Protein 5JC3 (pdb70)

InterPro domains:
  IPR001650 Helicase, C-terminal domain-like [PF00271] (681-797)
  IPR001650 Helicase, C-terminal domain-like [PS51194] (682-847)
  IPR001650 Helicase, C-terminal domain-like [SM00490] (706-800)
  IPR006935 Helicase/UvrB, N-terminal [PF04851] (299-483)
  IPR011029 Death-like domain superfamily [G3DSA:1.10.533.10] (8-96)
  IPR011029 Death-like domain superfamily [G3DSA:1.10.533.10] (105-198)
  IPR011029 Death-like domain superfamily [SSF47986] (118-204)
  IPR014001 Helicase superfamily 1/2, ATP-binding domain [PS51192] (309-501)
  IPR014001 Helicase superfamily 1/2, ATP-binding domain [SM00487] (297-524)
  IPR016024 Armadillo-type fold [SSF48371] (512-590)
  IPR021673 RIG-I-like receptor, C-terminal regulatory domain [PF11648] (878-993)
  IPR021673 RIG-I-like receptor, C-terminal regulatory domain [PS51789] (867-996)
  IPR027417 P-loop containing nucleoside triphosphate hydrolase [G3DSA:3.40.50.300] (303-851)
  IPR027417 P-loop containing nucleoside triphosphate hydrolase [G3DSA:3.40.50.300] (515-810)
  IPR027417 P-loop containing nucleoside triphosphate hydrolase [SSF52540] (350-806)
  IPR031964 Caspase recruitment domain [PF16739] (11-96)
  IPR031964 Caspase recruitment domain [PF16739] (109-197)
  IPR038557 RIG-I-like receptor, C-terminal domain superfamily [G3DSA:2.170.150.30] (865-1001)
  IPR041204 RIG-I-like receptor, C-terminal [PF18119] (529-666)
  IPR051363 RIG-I-like Receptor (RLR) Helicase [PTHR14074] (134-992)

B-factor: mean 58.06, std 17.8, range [30.72, 117.73]

Secondary structure (P-SEA, 3-state):
cbbbbcaaaaaaacccccbbbbbbbbccccaaaaaaaaaaaaaaaaaaaacbbbbbbbbbccaaaaaaaaccccccccccccccccccccccccccaaaaaaccccccccaaaaaaaaacccccccccccccbbbbccccccccccaaaaaaaaaaaaaaaaaaaacccbbbbbbbbbcccccccccccaaaaaaaaaaaaaaacccbbbbbccaaaaaaaaccccbbbbbbbccccccaaaaaaaaaaaaaaaacccccccccccaaaaaaaaaaaaaaaaaccaaaaaaaaaaaaaaaaaaaaacccaaaaaaaaaaaaaaaaaaacccccccccccaaaaaaaaaaaaaaaaaaaaaaccccccaaaaaaaaaaaaaaaccccccbbbbbccaaaaaaaaaaaaacccccccccbbbbbbbccccccbbbbcaaaaaaaaaaaaaccccccccccccccccccccccbbbcccccccaaaaaaaaaaccccbbbbbbbcccccaaaaaaaaaaaaaaaaaaaaaaaaaccaaaaaaaaaaaaaaaaaaaaaaaaaaaaaccccccbbbbccccccccccccccccccccbbbbbcccccccccccccccccbbbbbccccccccccccccccbbbbbbcccccccccccbbbbcccccccccccc/cbbbbcaaaaaaacccccbbbbbbbbccccaaaaaaaaaaaaaaaaaaaacbbbbbbbbbccaaaaaaaaccccccccccccccccccccccccccaaaaaaccccccccaaaaaaaaacccccccccccccbbbbccccccccccaaaaaaaaaaaaaaaaaaaacccbbbbbbbbbcccccccccccaaaaaaaaaaaaaaacccbbbbbccaaaaaaaaccccbbbbbbbccccccaaaaaaaaaaaaaaaacccccccccccaaaaaaaaaaaaaaaaaccaaaaaaaaaaaaaaaaaaaaacccaaaaaaaaaaaaaaaaaaacccccccccccaaaaaaaaaaaaaaaaaaaaaaccccccaaaaaaaaaaaaaaaccccccbbbbbccaaaaaaaaaaaaacccccccccbbbbbbbccccccbbbbcaaaaaaaaaaaaaccccccccccccccccccccccbbbcccccccaaaaaaaaaaccccbbbbbbbcccccaaaaaaaaaaaaaaaaaaaaaaaaaccaaaaaaaaaaaaaaaaaaaaaaaaaaaccbbbccccccccccccccccccccbbbbbcccccccccccccccccbbbbbccccccccccccccccbbbbbbcccccccccccbbbbcccccccccccc

Solvent-accessible surface area: 66041 Å² total; per-residue (Å²): 109,111,34,81,28,100,78,0,4,49,29,0,0,129,11,4,31,129,47,62,15,1,0,0,11,0,50,44,26,0,27,28,28,72,0,2,0,49,2,0,45,33,22,4,38,105,52,142,182,61,113,101,155,12,25,0,0,3,0,0,54,61,46,51,2,9,67,30,11,24,116,109,29,1,38,80,31,0,131,162,164,12,100,22,25,22,11,11,57,97,56,167,65,216,47,66,19,51,74,0,8,183,122,38,37,0,0,0,0,19,6,79,30,0,9,76,16,20,104,61,82,123,192,183,34,4,119,0,26,58,2,22,0,0,0,0,6,17,0,10,80,0,52,140,62,28,51,7,4,25,0,0,5,75,8,4,82,46,65,63,109,35,135,130,87,77,193,183,175,85,86,55,3,18,0,0,0,2,0,24,2,1,0,1,49,52,10,94,16,32,39,111,0,32,44,19,0,7,78,1,0,0,12,1,12,4,64,114,6,20,30,19,104,139,54,38,86,69,18,147,111,82,27,143,125,7,116,114,90,81,35,72,1,101,65,180,69,185,31,32,0,73,93,69,0,29,82,0,0,60,55,0,7,124,44,7,125,14,76,12,82,13,68,31,10,31,131,72,0,46,109,26,0,70,183,30,25,90,57,0,1,61,83,112,85,49,95,34,4,6,0,0,58,4,0,38,38,0,0,12,0,1,57,21,8,55,47,3,32,0,45,17,0,6,64,35,1,9,83,25,3,109,63,36,59,45,38,27,80,88,82,98,151,43,128,148,15,52,54,137,5,6,56,61,0,54,152,16,0,68,76,40,43,141,95,0,79,64,35,4,154,113,96,109,63,17,14,37,19,1,75,62,0,70,76,12,0,47,102,7,9,87,104,57,176,129,13,22,0,0,0,0,5,151,55,35,57,7,0,51,8,0,39,86,12,5,105,96,44,99,125,0,120,137,46,34,7,129,15,50,44,0,3,19,45,39,153,129,52,158,32,157,52,8,76,78,109,89,18,147,95,7,16,82,80,0,99,64,24,74,10,21,0,0,0,0,14,69,24,0,23,17,28,15,40,4,75,62,0,11,2,0,0,1,5,27,8,9,58,70,6,25,6,7,23,18,0,17,13,20,0,85,29,133,107,4,2,6,0,2,0,1,18,39,45,60,5,1,27,20,111,5,81,34,2,83,91,29,17,76,2,1,113,98,0,9,128,76,7,51,112,20,75,110,144,62,20,106,93,73,8,83,71,9,15,101,23,11,14,12,56,68,88,46,85,59,138,132,87,130,186,191,155,172,91,39,65,46,3,29,2,16,0,31,10,35,17,40,116,3,2,38,0,116,23,0,68,12,20,124,113,125,69,22,4,3,70,98,197,93,8,110,106,38,12,19,93,6,124,98,196,101,34,81,44,14,0,0,0,76,67,1,3,26,27,0,3,30,17,6,74,52,200,68,108,106,37,12,10,4,79,6,108,13,2,0,0,14,41,122,140,104,89,70,14,18,136,140,38,75,89,9,59,12,144,19,61,139,109,111,34,80,27,102,77,0,4,49,30,0,0,128,10,4,30,126,48,61,15,1,0,0,10,0,52,44,26,0,28,28,28,71,0,2,0,50,2,0,44,34,23,4,39,105,52,142,183,61,111,103,156,12,25,0,0,3,0,0,53,61,44,52,2,10,66,30,11,24,114,109,31,1,37,78,31,0,129,160,165,13,100,23,25,23,10,10,58,97,55,168,64,216,47,65,19,50,73,0,9,183,123,39,37,0,0,0,0,20,6,80,30,0,9,75,16,21,106,60,83,123,192,182,37,4,117,0,27,59,2,20,0,0,1,0,6,17,0,10,78,0,50,139,62,28,50,8,4,25,0,0,5,74,8,2,83,46,64,63,110,35,134,127,88,76,190,182,175,84,87,55,4,18,0,0,0,2,0,23,1,1,0,1,50,53,10,96,15,32,39,109,0,33,42,19,0,7,80,1,0,0,13,1,12,4,63,113,6,20,31,18,105,136,55,37,86,69,19,149,112,83,28,140,125,7,117,114,88,81,35,73,0,102,65,182,69,187,33,32,0,74,91,69,0,29,82,0,0,59,55,0,7,122,44,6,126,14,75,12,82,13,72,31,10,31,132,70,0,47,110,28,1,71,183,31,25,91,57,0,1,60,84,110,88,49,93,34,4,7,0,1,59,5,0,40,38,0,0,11,0,2,57,21,7,54,47,3,32,0,45,17,0,5,62,31,0,11,80,25,3,106,64,34,57,46,39,28,79,87,81,99,152,43,127,148,16,53,53,134,5,6,57,61,0,53,152,15,0,69,76,42,43,143,94,1,77,64,35,4,154,113,94,109,64,18,15,38,19,1,74,62,0,70,75,11,0,47,102,6,10,88,107,57,177,125,13,20,0,0,0,0,4,151,53,36,57,7,0,50,6,0,38,86,12,6,106,98,44,100,125,0,119,137,46,34,7,130,16,51,43,0,3,19,44,39,159,130,51,156,32,160,51,10,76,78,110,88,20,144,96,7,16,81,80,0,96,62,24,73,11,22,1,0,0,0,15,67,23,0,23,17,27,17,37,4,76,63,0,12,2,0,0,1,5,26,9,9,58,70,6,24,5,8,22,17,0,18,12,21,1,86,29,132,106,4,2,6,0,1,0,1,19,40,44,62,6,1,27,21,110,6,80,35,2,83,93,30,17,75,2,1,114,98,0,9,131,77,8,51,110,20,75,111,145,62,19,106,93,74,9,80,70,9,15,102,22,10,13,12,57,68,89,44,84,58,139,140,113,151,228,39,28,2,16,0,32,10,34,17,39,117,2,2,42,15,149,22,0,69,12,20,123,114,129,69,21,4,3,71,100,197,92,7,112,105,38,14,19,93,6,125,98,197,101,33,81,44,13,0,0,0,77,66,0,3,27,28,0,3,31,18,6,77,49,199,70,109,108,38,11,10,4,80,6,113,13,2,0,0,14,59,142,150,110,87,73,15,16,135,142,37,75,90,9,104,82,172,24,73,139

Sequence (1329 aa):
GDLTLRDYQMEVAKPALNGENIIICLPTGSGKTRVAVYITKDHLDKKRKASEQGKVIVLVNKVPLVEQHLRKEFNPFLKHWYQVIGLSGDSELKISFPEVVKRYDVIICTAQILENSLLNATEESVRLSDFSLIIIDQCHHTQKEGVYNNIMRRYLKEKIKNRKQAKELIPQPQILGLTASPGVGGARSNSKAEEHILKICANLDACRIMTVKEHASQLKNQVKEPFKKTVIADDKRRDPFRERIIEIMQDIQKYCQLYPKSEFGSQPYEQWVIREERRAAKEEKRKERVCAEHLKKYNDALQINDTIRMVDAYNHLNNFYKELKRRKTAESDDDSKQDETDEFLMRLFHAKKKQLKELARKPEYDNEKLMKLRNTLMEEFTKTEEPRGIIFTKTRQSALALYHWIMDNPKFEEVGIKAHFLIGAGHNSETKPMTQNEQREVIDKFRGGSINLLIATTVAEEGLDIKECNIVIRYGLVTNEIAMVQARGRARADESTYALVASSGSGAVEREDVNIFRENMMYKAIRRVQEMPPEEYLNKIQDFQLQSIVEKQMKAKRDQRKTKNPSLITFLCKNCHKLICSGEDIQVIENMHHVSVKKDFQHLYHKRENYQTNVEIICKDCGQVWGNMMVYRGLDLPCLKIRNFVVAFEDTKEIFKKWGELPIIFPDGDLTLRDYQMEVAKPALNGENIIICLPTGSGKTRVAVYITKDHLDKKRKASEQGKVIVLVNKVPLVEQHLRKEFNPFLKHWYQVIGLSGDSELKISFPEVVKRYDVIICTAQILENSLLNATEESVRLSDFSLIIIDQCHHTQKEGVYNNIMRRYLKEKIKNRKQAKELIPQPQILGLTASPGVGGARSNSKAEEHILKICANLDACRIMTVKEHASQLKNQVKEPFKKTVIADDKRRDPFRERIIEIMQDIQKYCQLYPKSEFGSQPYEQWVIREERRAAKEEKRKERVCAEHLKKYNDALQINDTIRMVDAYNHLNNFYKELKRRKTAESDDDSKQDETDEFLMRLFHAKKKQLKELARKPEYDNEKLMKLRNTLMEEFTKTEEPRGIIFTKTRQSALALYHWIMDNPKFEEVGIKAHFLIGAGHNSETKPMTQNEQREVIDKFRGGSINLLIATTVAEEGLDIKECNIVIRYGLVTNEIAMVQARGRARADESTYALVASSGSGAVEREDVNIFRENMMYKAIRRVQEMPPEEYLNKIQDFQLQSIVEKQMKAKRDQRITFLCKNCHKLICSGEDIQVIENMHHVSVKKDFQHLYHKRENYQTNVEIICKDCGQVWGNMMVYRGLDLPCLKIRNFVVAFEDTKEIFKKWGELPIIFPD

CATH classification: 3.40.50.300 (+2 more: 1.20.1320.30, 2.170.150.30)

Nearest PDB structures (foldseek):
  5jc3-assembly1_A  TM=1.001E+00  e=0.000E+00  Gallus gallus
  5jcf-assembly1_A  TM=1.001E+00  e=0.000E+00  Gallus gallus
  5jcf-assembly2_B  TM=9.989E-01  e=0.000E+00  Gallus gallus
  5jch-assembly2_B  TM=1.000E+00  e=0.000E+00  Gallus gallus
  5jc7-assembly1_B  TM=9.936E-01  e=0.000E+00  Gallus gallus

Radius of gyration: 35.84 Å; Cα contacts (8 Å, |Δi|>4): 2260; chains: 2; bounding box: 86×112×100 Å

Organism: Gallus gallus (NCBI:txid9031)

Foldseek 3Di:
DDQDADPLLCQQLVVLLVQFAEEEAAAFQRPLLSSVQSSLCSQVVVCVVVVHDAAEEEEEADQVLLVVSCPPHNCVVPVVPFFEDGDEPVDPDPDQVVVVLVRGRYYYYHLVSQVCQVVVPPDVTDDQLSHQEYEYEALLQCDDPDSNLVNLLSLLVVVVVCVCVVVVHRHHHHYYYYHNFSFQVPDLDLVSSLLSVLLSCLSSVGLAYGGGDPPPVVSCVSFPFAAEAEAADQPPFDAVLLVVLVVLLVVLCVQLVPDDPDDALDDVLLVSLVVQLFVCLQVQNLLRNVSSVLSNLSSVLSNCLAFFASQLSLVSNVLVLVVVCQLCDDDPPACNQQDPSNVVSSVSCVVCVVVSNVVSVDCSNTYPLVVSVVVVLLVQLLPDDQFAEEEEEADPSSQVRVVVVCVVDCVNVVSPAAEDEAEDQDDPDPDHDDHPVSNVVQQVCRQVSVHGYYHYYLVPQDDDDHDAHQEYEHRQDQDALSSVSSSSSSNGDPNHYYYYRHYPVSCRVVSVVSRVVRVVSSVVSSVPLNPDDSVVSVVSSVVSSVVSSVSVVVVVVVVVVLDDDFQQKWWAFSNRRDTQGGRQQWADDPPPFIFGHDPPNSNQWDWDASQADRIFTAGPNHSFTQHGWHADPNDTIDGGQQQGTFMDGDVDTRGDRDPVVDSDDHHD/DDQDADPLLCQQLVVLLVQFAEEEAAAFQRPLLSSVQSSLCSQVVVCVVVVHDAAEEEEEADQVLLVVSCPPHNCVVPVVPFFEDGDEPVDPDPDQVVVVLVRGRYYYYHLVSQVCQVVVPPDVTDDQLSHQEYEYEALLQCDDPDSNLVNLLSLLVVVVVCVCVVVVHRHHHHYYYYHNFSFQVPDLDLVSSLLSVLLSCLSSVGLAYGGGDVPPVVSCVSFPFAAEAEAADQPPFDAVLLVVLVVLLVVLCVQLVPDDPDDALDDVLLVSLVVQLFVCLQVQNLLRNVSSVLSNLSSVLNNCLAFFASQLSLVSNVLVLVVVCQLCDDDPPACNQQDPSNVVSSVSCVVCVVVSNVVSVDCSNTYPLVVSVVVVLLVQLLPDDQFAEEEEEADPSSQVRVVVVCVVDCVNVVSPAAEDEAEDQDDPDPDHDDHPVSNVVQQVCRQVSVHGYYHYYLVPQDDDDHDAGQEYEHRQDQDALSSVSSSSSSNGDPNHYYYYRHYPVSCRVVSVVSRVVRVVSSVVSSVPLNPDDSVVSVVSSVVSSVVSSVSVVVVVVVVPDAWWAFSNRRDTQGDQQQWADDPPAFIFGHDPPNSNQWDWDASQADRIFTAGPNHSFTQHGWHADPNDTIDGGQQQGTFGDDDVDTRGDRDPVVDPDDHHD

Structure (mmCIF, N/CA/C/O backbone):
data_5JC3
#
_entry.id   5JC3
#
_cell.length_a   70.160
_cell.length_b   138.700
_cell.length_c   100.430
_cell.angle_alpha   90.00
_cell.angle_beta   109.47
_cell.angle_gamma   90.00
#
_symmetry.space_group_name_H-M   'P 1 21 1'
#
loop_
_entity.id
_entity.type
_entity.pdbx_description
1 polymer 'Melanoma differentiation associated protein-5'
2 polymer "RNA (5'-R(P*GP*GP*UP*AP*CP*GP*UP*AP*CP*C)-3')"
3 non-polymer "ADENOSINE-5'-DIPHOSPHATE"
4 non-polymer 'MAGNESIUM ION'
5 non-polymer 'ZINC ION'
#
loop_
_atom_site.group_PDB
_atom_site.id
_atom_site.type_symbol
_atom_site.label_atom_id
_atom_site.label_alt_id
_atom_site.label_comp_id
_atom_site.label_asym_id
_atom_site.label_entity_id
_atom_site.label_seq_id
_atom_site.pdbx_PDB_ins_code
_atom_site.Cartn_x
_atom_site.Cartn_y
_atom_site.Cartn_z
_atom_site.occupancy
_atom_site.B_iso_or_equiv
_atom_site.auth_seq_id
_atom_site.auth_comp_id
_atom_site.auth_asym_id
_atom_site.auth_atom_id
_atom_site.pdbx_PDB_model_num
ATOM 1 C CA . GLY A 1 4 ? -28.572 -132.673 -172.638 1.00 98.21 297 GLY A CA 1
ATOM 2 C C . GLY A 1 4 ? -28.279 -131.753 -171.439 1.00 95.27 297 GLY A C 1
ATOM 3 O O . GLY A 1 4 ? -28.461 -130.538 -171.548 1.00 96.18 297 GLY A O 1
ATOM 4 N N . ASP A 1 5 ? -27.825 -132.329 -170.323 1.00 90.51 298 ASP A N 1
ATOM 5 C CA . ASP A 1 5 ? -27.461 -131.575 -169.114 1.00 86.47 298 ASP A CA 1
ATOM 6 C C . ASP A 1 5 ? -26.708 -132.505 -168.153 1.00 78.81 298 ASP A C 1
ATOM 7 O O . ASP A 1 5 ? -27.207 -133.583 -167.818 1.00 79.94 298 ASP A O 1
ATOM 12 N N . LEU A 1 6 ? -25.527 -132.079 -167.705 1.00 69.72 299 LEU A N 1
ATOM 13 C CA . LEU A 1 6 ? -24.612 -132.959 -166.968 1.00 63.70 299 LEU A CA 1
ATOM 14 C C . LEU A 1 6 ? -25.052 -133.214 -165.520 1.00 60.44 299 LEU A C 1
ATOM 15 O O . LEU A 1 6 ? -24.730 -132.441 -164.610 1.00 57.48 299 LEU A O 1
ATOM 20 N N . THR A 1 7 ? -25.785 -134.309 -165.325 1.00 58.21 300 THR A N 1
ATOM 21 C CA . THR A 1 7 ? -26.216 -134.755 -163.997 1.00 56.34 300 THR A CA 1
ATOM 22 C C . THR A 1 7 ? -25.975 -136.251 -163.823 1.00 55.99 300 THR A C 1
ATOM 23 O O . THR A 1 7 ? -25.808 -136.984 -164.801 1.00 56.20 300 THR A O 1
ATOM 27 N N . LEU A 1 8 ? -25.952 -136.683 -162.564 1.00 55.47 301 LEU A N 1
ATOM 28 C CA . LEU A 1 8 ? -25.841 -138.094 -162.212 1.00 54.73 301 LEU A CA 1
ATOM 29 C C . LEU A 1 8 ? -27.124 -138.581 -161.553 1.00 53.59 301 LEU A C 1
ATOM 30 O O . LEU A 1 8 ? -27.854 -137.806 -160.931 1.00 51.01 301 LEU A O 1
ATOM 35 N N . ARG A 1 9 ? -27.368 -139.882 -161.683 1.00 53.44 302 ARG A N 1
ATOM 36 C CA . ARG A 1 9 ? -28.410 -140.573 -160.930 1.00 53.19 302 ARG A CA 1
ATOM 37 C C . ARG A 1 9 ? -27.901 -140.778 -159.503 1.00 53.74 302 ARG A C 1
ATOM 38 O O . ARG A 1 9 ? -26.700 -140.646 -159.244 1.00 51.30 302 ARG A O 1
ATOM 46 N N . ASP A 1 10 ? -28.805 -141.106 -158.581 1.00 55.45 303 ASP A N 1
ATOM 47 C CA . ASP A 1 10 ? -28.439 -141.222 -157.164 1.00 56.46 303 ASP A CA 1
ATOM 48 C C . ASP A 1 10 ? -27.415 -142.328 -156.918 1.00 55.42 303 ASP A C 1
ATOM 49 O O . ASP A 1 10 ? -26.459 -142.118 -156.166 1.00 55.55 303 ASP A O 1
ATOM 54 N N . TYR A 1 11 ? -27.605 -143.485 -157.554 1.00 54.56 304 TYR A N 1
ATOM 55 C CA . TYR A 1 11 ? -26.627 -144.573 -157.455 1.00 53.53 304 TYR A CA 1
ATOM 56 C C . TYR A 1 11 ? -25.269 -144.188 -158.049 1.00 51.94 304 TYR A C 1
ATOM 57 O O . TYR A 1 11 ? -24.242 -144.607 -157.528 1.00 50.41 304 TYR A O 1
ATOM 66 N N . GLN A 1 12 ? -25.279 -143.397 -159.123 1.00 49.50 305 GLN A N 1
ATOM 67 C CA . GLN A 1 12 ? -24.049 -142.882 -159.736 1.00 47.89 305 GLN A CA 1
ATOM 68 C C . GLN A 1 12 ? -23.332 -141.888 -158.827 1.00 49.32 305 GLN A C 1
ATOM 69 O O . GLN A 1 12 ? -22.105 -141.924 -158.718 1.00 51.82 305 GLN A O 1
ATOM 75 N N . MET A 1 13 ? -24.097 -141.001 -158.189 1.00 50.33 306 MET A N 1
ATOM 76 C CA . MET A 1 13 ? -23.539 -140.019 -157.249 1.00 52.53 306 MET A CA 1
ATOM 77 C C . MET A 1 13 ? -22.940 -140.688 -156.008 1.00 51.59 306 MET A C 1
ATOM 78 O O . MET A 1 13 ? -21.876 -140.285 -155.540 1.00 49.80 306 MET A O 1
ATOM 83 N N . GLU A 1 14 ? -23.636 -141.697 -155.484 1.00 51.84 307 GLU A N 1
ATOM 84 C CA . GLU A 1 14 ? -23.170 -142.482 -154.334 1.00 53.45 307 GLU A CA 1
ATOM 85 C C . GLU A 1 14 ? -21.748 -143.030 -154.514 1.00 54.11 307 GLU A C 1
ATOM 86 O O . GLU A 1 14 ? -20.949 -142.998 -153.577 1.00 54.57 307 GLU A O 1
ATOM 92 N N . VAL A 1 15 ? -21.451 -143.527 -155.715 1.00 54.84 308 VAL A N 1
ATOM 93 C CA . VAL A 1 15 ? -20.115 -144.078 -156.039 1.00 55.64 308 VAL A CA 1
ATOM 94 C C . VAL A 1 15 ? -19.119 -142.981 -156.431 1.00 54.88 308 VAL A C 1
ATOM 95 O O . VAL A 1 15 ? -17.913 -143.165 -156.283 1.00 54.75 308 VAL A O 1
ATOM 99 N N . ALA A 1 16 ? -19.627 -141.851 -156.924 1.00 55.44 309 ALA A N 1
ATOM 100 C CA . ALA A 1 16 ? -18.799 -140.706 -157.314 1.00 55.05 309 ALA A CA 1
ATOM 101 C C . ALA A 1 16 ? -18.273 -139.868 -156.139 1.00 55.16 309 ALA A C 1
ATOM 102 O O . ALA A 1 16 ? -17.146 -139.375 -156.202 1.00 53.59 309 ALA A O 1
ATOM 104 N N . LYS A 1 17 ? -19.084 -139.704 -155.087 1.00 56.43 310 LYS A N 1
ATOM 105 C CA . LYS A 1 17 ? -18.798 -138.754 -153.981 1.00 57.75 310 LYS A CA 1
ATOM 106 C C . LYS A 1 17 ? -17.338 -138.673 -153.487 1.00 55.04 310 LYS A C 1
ATOM 107 O O . LYS A 1 17 ? -16.805 -137.567 -153.371 1.00 55.57 310 LYS A O 1
ATOM 113 N N . PRO A 1 18 ? -16.698 -139.825 -153.189 1.00 52.06 311 PRO A N 1
ATOM 114 C CA . PRO A 1 18 ? -15.296 -139.782 -152.739 1.00 51.54 311 PRO A CA 1
ATOM 115 C C . PRO A 1 18 ? -14.308 -139.261 -153.789 1.00 51.47 311 PRO A C 1
ATOM 116 O O . PRO A 1 18 ? -13.348 -138.572 -153.430 1.00 50.67 311 PRO A O 1
ATOM 120 N N . ALA A 1 19 ? -14.537 -139.595 -155.060 1.00 51.57 312 ALA A N 1
ATOM 121 C CA . ALA A 1 19 ? -13.712 -139.080 -156.163 1.00 52.21 312 ALA A CA 1
ATOM 122 C C . ALA A 1 19 ? -13.866 -137.564 -156.341 1.00 52.37 312 ALA A C 1
ATOM 123 O O . ALA A 1 19 ? -12.909 -136.884 -156.723 1.00 50.48 312 ALA A O 1
ATOM 125 N N . LEU A 1 20 ? -15.062 -137.046 -156.051 1.00 52.61 313 LEU A N 1
ATOM 126 C CA . LEU A 1 20 ? -15.328 -135.602 -156.101 1.00 52.51 313 LEU A CA 1
ATOM 127 C C . LEU A 1 20 ? -14.640 -134.837 -154.957 1.00 52.79 313 LEU A C 1
ATOM 128 O O . LEU A 1 20 ? -14.429 -133.633 -155.072 1.00 51.04 313 LEU A O 1
ATOM 133 N N . ASN A 1 21 ? -14.293 -135.538 -153.872 1.00 55.00 314 ASN A N 1
ATOM 134 C CA . ASN A 1 21 ? -13.491 -134.985 -152.765 1.00 57.44 314 ASN A CA 1
ATOM 135 C C . ASN A 1 21 ? -11.966 -135.236 -152.885 1.00 54.86 314 ASN A C 1
ATOM 136 O O . ASN A 1 21 ? -11.214 -134.942 -151.953 1.00 55.20 314 ASN A O 1
ATOM 141 N N . GLY A 1 22 ? -11.511 -135.753 -154.027 1.00 52.97 315 GLY A N 1
ATOM 142 C CA . GLY A 1 22 ? -10.082 -135.914 -154.306 1.00 51.59 315 GLY A CA 1
ATOM 143 C C . GLY A 1 22 ? -9.432 -137.214 -153.852 1.00 52.12 315 GLY A C 1
ATOM 144 O O . GLY A 1 22 ? -8.203 -137.299 -153.811 1.00 51.20 315 GLY A O 1
ATOM 145 N N . GLU A 1 23 ? -10.238 -138.219 -153.505 1.00 53.11 316 GLU A N 1
ATOM 146 C CA . GLU A 1 23 ? -9.715 -139.526 -153.090 1.00 53.14 316 GLU A CA 1
ATOM 147 C C . GLU A 1 23 ? -9.547 -140.446 -154.293 1.00 49.15 316 GLU A C 1
ATOM 148 O O . GLU A 1 23 ? -10.409 -140.478 -155.174 1.00 48.25 316 GLU A O 1
ATOM 154 N N . ASN A 1 24 ? -8.439 -141.189 -154.317 1.00 46.03 317 ASN A N 1
ATOM 155 C CA . ASN A 1 24 ? -8.247 -142.277 -155.279 1.00 43.74 317 ASN A CA 1
ATOM 156 C C . ASN A 1 24 ? -9.253 -143.378 -154.987 1.00 43.55 317 ASN A C 1
ATOM 157 O O . ASN A 1 24 ? -9.314 -143.853 -153.853 1.00 45.28 317 ASN A O 1
ATOM 162 N N . ILE A 1 25 ? -10.048 -143.775 -155.980 1.00 43.00 318 ILE A N 1
ATOM 163 C CA . ILE A 1 25 ? -10.994 -144.882 -155.803 1.00 43.11 318 ILE A CA 1
ATOM 164 C C . ILE A 1 25 ? -11.120 -145.780 -157.032 1.00 43.05 318 ILE A C 1
ATOM 165 O O . ILE A 1 25 ? -10.738 -145.403 -158.146 1.00 42.37 318 ILE A O 1
ATOM 170 N N . ILE A 1 26 ? -11.648 -146.977 -156.789 1.00 42.43 319 ILE A N 1
ATOM 171 C CA . ILE A 1 26 ? -12.149 -147.866 -157.829 1.00 41.63 319 ILE A CA 1
ATOM 172 C C . ILE A 1 26 ? -13.672 -147.814 -157.744 1.00 40.30 319 ILE A C 1
ATOM 173 O O . ILE A 1 26 ? -14.237 -147.943 -156.657 1.00 38.26 319 ILE A O 1
ATOM 178 N N . ILE A 1 27 ? -14.322 -147.610 -158.888 1.00 40.98 320 ILE A N 1
ATOM 179 C CA . ILE A 1 27 ? -15.783 -147.600 -158.989 1.00 40.98 320 ILE A CA 1
ATOM 180 C C . ILE A 1 27 ? -16.215 -148.883 -159.690 1.00 42.85 320 ILE A C 1
ATOM 181 O O . ILE A 1 27 ? -15.779 -149.148 -160.809 1.00 42.60 320 ILE A O 1
ATOM 186 N N . CYS A 1 28 ? -17.077 -149.657 -159.025 1.00 46.43 321 CYS A N 1
ATOM 187 C CA . CYS A 1 28 ? -17.635 -150.903 -159.562 1.00 49.52 321 CYS A CA 1
ATOM 188 C C . CYS A 1 28 ? -19.121 -150.745 -159.887 1.00 49.28 321 CYS A C 1
ATOM 189 O O . CYS A 1 28 ? -19.977 -150.851 -159.000 1.00 48.81 321 CYS A O 1
ATOM 192 N N . LEU A 1 29 ? -19.410 -150.499 -161.164 1.00 49.19 322 LEU A N 1
ATOM 193 C CA . LEU A 1 29 ? -20.775 -150.361 -161.666 1.00 47.71 322 LEU A CA 1
ATOM 194 C C . LEU A 1 29 ? -21.037 -151.420 -162.733 1.00 48.56 322 LEU A C 1
ATOM 195 O O . LEU A 1 29 ? -20.198 -151.594 -163.618 1.00 48.25 322 LEU A O 1
ATOM 200 N N . PRO A 1 30 ? -22.206 -152.105 -162.683 1.00 48.97 323 PRO A N 1
ATOM 201 C CA . PRO A 1 30 ? -22.555 -153.091 -163.725 1.00 48.77 323 PRO A CA 1
ATOM 202 C C . PRO A 1 30 ? -22.610 -152.531 -165.149 1.00 50.65 323 PRO A C 1
ATOM 203 O O . PRO A 1 30 ? -22.605 -151.311 -165.343 1.00 52.25 323 PRO A O 1
ATOM 207 N N . THR A 1 31 ? -22.679 -153.429 -166.129 1.00 52.16 324 THR A N 1
ATOM 208 C CA . THR A 1 31 ? -22.853 -153.042 -167.529 1.00 53.53 324 THR A CA 1
ATOM 209 C C . THR A 1 31 ? -24.236 -152.410 -167.707 1.00 54.08 324 THR A C 1
ATOM 210 O O . THR A 1 31 ? -25.225 -152.923 -167.184 1.00 55.39 324 THR A O 1
ATOM 214 N N . GLY A 1 32 ? -24.283 -151.299 -168.441 1.00 55.21 325 GLY A N 1
ATOM 215 C CA . GLY A 1 32 ? -25.492 -150.480 -168.593 1.00 55.70 325 GLY A CA 1
ATOM 216 C C . GLY A 1 32 ? -25.759 -149.445 -167.502 1.00 56.37 325 GLY A C 1
ATOM 217 O O . GLY A 1 32 ? -26.800 -148.787 -167.528 1.00 58.88 325 GLY A O 1
ATOM 218 N N . SER A 1 33 ? -24.823 -149.272 -166.565 1.00 56.21 326 SER A N 1
ATOM 219 C CA . SER A 1 33 ? -24.995 -148.349 -165.426 1.00 55.74 326 SER A CA 1
ATOM 220 C C . SER A 1 33 ? -24.574 -146.907 -165.711 1.00 53.22 326 SER A C 1
ATOM 221 O O . SER A 1 33 ? -24.905 -146.006 -164.936 1.00 51.99 326 SER A O 1
ATOM 224 N N . GLY A 1 34 ? -23.838 -146.692 -166.800 1.00 50.84 327 GLY A N 1
ATOM 225 C CA . GLY A 1 34 ? -23.325 -145.371 -167.146 1.00 50.01 327 GLY A CA 1
ATOM 226 C C . GLY A 1 34 ? -22.065 -145.020 -166.381 1.00 49.08 327 GLY A C 1
ATOM 227 O O . GLY A 1 34 ? -21.983 -143.950 -165.786 1.00 48.93 327 GLY A O 1
ATOM 228 N N . LYS A 1 35 ? -21.083 -145.920 -166.406 1.00 49.94 328 LYS A N 1
ATOM 229 C CA . LYS A 1 35 ? -19.793 -145.680 -165.751 1.00 50.44 328 LYS A CA 1
ATOM 230 C C . LYS A 1 35 ? -19.019 -144.532 -166.407 1.00 50.03 328 LYS A C 1
ATOM 231 O O . LYS A 1 35 ? -18.372 -143.747 -165.713 1.00 50.02 328 LYS A O 1
ATOM 237 N N . THR A 1 36 ? -19.105 -144.421 -167.733 1.00 50.06 329 THR A N 1
ATOM 238 C CA . THR A 1 36 ? -18.404 -143.358 -168.467 1.00 50.21 329 THR A CA 1
ATOM 239 C C . THR A 1 36 ? -19.034 -141.980 -168.243 1.00 49.07 329 THR A C 1
ATOM 240 O O . THR A 1 36 ? -18.318 -140.977 -168.237 1.00 49.69 329 THR A O 1
ATOM 244 N N . ARG A 1 37 ? -20.355 -141.932 -168.043 1.00 47.73 330 ARG A N 1
ATOM 245 C CA . ARG A 1 37 ? -21.033 -140.692 -167.634 1.00 44.98 330 ARG A CA 1
ATOM 246 C C . ARG A 1 37 ? -20.543 -140.195 -166.272 1.00 43.90 330 ARG A C 1
ATOM 247 O O . ARG A 1 37 ? -20.427 -138.987 -166.062 1.00 44.97 330 ARG A O 1
ATOM 255 N N . VAL A 1 38 ? -20.272 -141.127 -165.356 1.00 42.82 331 VAL A N 1
ATOM 256 C CA . VAL A 1 38 ? -19.688 -140.802 -164.050 1.00 42.09 331 VAL A CA 1
ATOM 257 C C . VAL A 1 38 ? -18.274 -140.236 -164.215 1.00 41.65 331 VAL A C 1
ATOM 258 O O . VAL A 1 38 ? -17.896 -139.303 -163.507 1.00 42.76 331 VAL A O 1
ATOM 262 N N . ALA A 1 39 ? -17.510 -140.798 -165.151 1.00 41.54 332 ALA A N 1
ATOM 263 C CA . ALA A 1 39 ? -16.161 -140.304 -165.467 1.00 41.58 332 ALA A CA 1
ATOM 264 C C . ALA A 1 39 ? -16.153 -138.861 -165.991 1.00 41.86 332 ALA A C 1
ATOM 265 O O . ALA A 1 39 ? -15.238 -138.097 -165.669 1.00 41.50 332 ALA A O 1
ATOM 267 N N . VAL A 1 40 ? -17.163 -138.498 -166.788 1.00 41.75 333 VAL A N 1
ATOM 268 C CA . VAL A 1 40 ? -17.283 -137.139 -167.337 1.00 41.40 333 VAL A CA 1
ATOM 269 C C . VAL A 1 40 ? -17.681 -136.131 -166.260 1.00 42.26 333 VAL A C 1
ATOM 270 O O . VAL A 1 40 ? -17.106 -135.043 -166.195 1.00 43.10 333 VAL A O 1
ATOM 274 N N . TYR A 1 41 ? -18.659 -136.492 -165.430 1.00 43.02 334 TYR A N 1
ATOM 275 C CA . TYR A 1 41 ? -19.073 -135.660 -164.293 1.00 43.08 334 TYR A CA 1
ATOM 276 C C . TYR A 1 41 ? -17.902 -135.384 -163.342 1.00 43.35 334 TYR A C 1
ATOM 277 O O . TYR A 1 41 ? -17.710 -134.251 -162.906 1.00 43.29 334 TYR A O 1
ATOM 286 N N . ILE A 1 42 ? -17.129 -136.424 -163.032 1.00 43.06 335 ILE A N 1
ATOM 287 C CA . ILE A 1 42 ? -15.942 -136.295 -162.175 1.00 43.28 335 ILE A CA 1
ATOM 288 C C . ILE A 1 42 ? -14.840 -135.472 -162.863 1.00 44.37 335 ILE A C 1
ATOM 289 O O . ILE A 1 42 ? -14.129 -134.719 -162.196 1.00 44.98 335 ILE A O 1
ATOM 294 N N . THR A 1 43 ? -14.704 -135.620 -164.183 1.00 44.72 336 THR A N 1
ATOM 295 C CA . THR A 1 43 ? -13.747 -134.837 -164.973 1.00 46.63 336 THR A CA 1
ATOM 296 C C . THR A 1 43 ? -14.100 -133.343 -164.964 1.00 47.66 336 THR A C 1
ATOM 297 O O . THR A 1 43 ? -13.233 -132.505 -164.701 1.00 45.91 336 THR A O 1
ATOM 301 N N . LYS A 1 44 ? -15.359 -133.020 -165.263 1.00 50.42 337 LYS A N 1
ATOM 302 C CA . LYS A 1 44 ? -15.817 -131.623 -165.263 1.00 51.65 337 LYS A CA 1
ATOM 303 C C . LYS A 1 44 ? -15.722 -130.989 -163.875 1.00 51.11 337 LYS A C 1
ATOM 304 O O . LYS A 1 44 ? -15.196 -129.881 -163.733 1.00 49.47 337 LYS A O 1
ATOM 310 N N . ASP A 1 45 ? -16.220 -131.703 -162.865 1.00 50.89 338 ASP A N 1
ATOM 311 C CA . ASP A 1 45 ? -16.147 -131.257 -161.470 1.00 51.01 338 ASP A CA 1
ATOM 312 C C . ASP A 1 45 ? -14.707 -130.967 -161.052 1.00 50.04 338 ASP A C 1
ATOM 313 O O . ASP A 1 45 ? -14.417 -129.920 -160.467 1.00 50.94 338 ASP A O 1
ATOM 318 N N . HIS A 1 46 ? -13.816 -131.908 -161.352 1.00 48.07 339 HIS A N 1
ATOM 319 C CA . HIS A 1 46 ? -12.393 -131.768 -161.048 1.00 47.05 339 HIS A CA 1
ATOM 320 C C . HIS A 1 46 ? -11.778 -130.536 -161.718 1.00 48.35 339 HIS A C 1
ATOM 321 O O . HIS A 1 46 ? -11.051 -129.778 -161.076 1.00 48.31 339 HIS A O 1
ATOM 328 N N . LEU A 1 47 ? -12.093 -130.332 -162.997 1.00 49.67 340 LEU A N 1
ATOM 329 C CA . LEU A 1 47 ? -11.539 -129.213 -163.768 1.00 49.89 340 LEU A CA 1
ATOM 330 C C . LEU A 1 47 ? -12.135 -127.861 -163.372 1.00 51.14 340 LEU A C 1
ATOM 331 O O . LEU A 1 47 ? -11.402 -126.873 -163.310 1.00 51.21 340 LEU A O 1
ATOM 336 N N . ASP A 1 48 ? -13.446 -127.819 -163.109 1.00 52.25 341 ASP A N 1
ATOM 337 C CA . ASP A 1 48 ? -14.112 -126.587 -162.646 1.00 52.40 341 ASP A CA 1
ATOM 338 C C . ASP A 1 48 ? -13.557 -126.098 -161.306 1.00 53.48 341 ASP A C 1
ATOM 339 O O . ASP A 1 48 ? -13.416 -124.889 -161.104 1.00 55.41 341 ASP A O 1
ATOM 344 N N . LYS A 1 49 ? -13.262 -127.030 -160.398 1.00 54.23 342 LYS A N 1
ATOM 345 C CA . LYS A 1 49 ? -12.630 -126.699 -159.108 1.00 54.81 342 LYS A CA 1
ATOM 346 C C . LYS A 1 49 ? -11.212 -126.155 -159.274 1.00 54.61 342 LYS A C 1
ATOM 347 O O . LYS A 1 49 ? -10.823 -125.226 -158.566 1.00 56.26 342 LYS A O 1
ATOM 353 N N . LYS A 1 50 ? -10.454 -126.722 -160.210 1.00 54.55 343 LYS A N 1
ATOM 354 C CA . LYS A 1 50 ? -9.106 -126.226 -160.526 1.00 55.02 343 LYS A CA 1
ATOM 355 C C . LYS A 1 50 ? -9.114 -124.821 -161.155 1.00 56.50 343 LYS A C 1
ATOM 356 O O . LYS A 1 50 ? -8.160 -124.066 -160.965 1.00 57.54 343 LYS A O 1
ATOM 362 N N . ARG A 1 51 ? -10.167 -124.488 -161.908 1.00 57.85 344 ARG A N 1
ATOM 363 C CA . ARG A 1 51 ? -10.344 -123.128 -162.447 1.00 61.41 344 ARG A CA 1
ATOM 364 C C . ARG A 1 51 ? -10.575 -122.115 -161.328 1.00 62.71 344 ARG A C 1
ATOM 365 O O . ARG A 1 51 ? -9.871 -121.106 -161.243 1.00 61.57 344 ARG A O 1
ATOM 373 N N . LYS A 1 52 ? -11.544 -122.412 -160.461 1.00 64.19 345 LYS A N 1
ATOM 374 C CA . LYS A 1 52 ? -11.928 -121.518 -159.356 1.00 65.31 345 LYS A CA 1
ATOM 375 C C . LYS A 1 52 ? -10.847 -121.338 -158.281 1.00 65.00 345 LYS A C 1
ATOM 376 O O . LYS A 1 52 ? -10.902 -120.375 -157.516 1.00 67.91 345 LYS A O 1
ATOM 382 N N . ALA A 1 53 ? -9.893 -122.269 -158.215 1.00 63.93 346 ALA A N 1
ATOM 383 C CA . ALA A 1 53 ? -8.703 -122.135 -157.368 1.00 64.40 346 ALA A CA 1
ATOM 384 C C . ALA A 1 53 ? -7.482 -121.569 -158.119 1.00 65.47 346 ALA A C 1
ATOM 385 O O . ALA A 1 53 ? -6.374 -121.594 -157.587 1.00 64.85 346 ALA A O 1
ATOM 387 N N . SER A 1 54 ? -7.682 -121.067 -159.342 1.00 68.57 347 SER A N 1
ATOM 388 C CA . SER A 1 54 ? -6.599 -120.556 -160.199 1.00 70.61 347 SER A CA 1
ATOM 389 C C . SER A 1 54 ? -5.416 -121.530 -160.335 1.00 71.14 347 SER A C 1
ATOM 390 O O . SER A 1 54 ? -4.250 -121.122 -160.303 1.00 73.29 347 SER A O 1
ATOM 393 N N . GLU A 1 55 ? -5.736 -122.815 -160.492 1.00 70.41 348 GLU A N 1
ATOM 394 C CA . GLU A 1 55 ? -4.737 -123.887 -160.560 1.00 70.46 348 GLU A CA 1
ATOM 395 C C . GLU A 1 55 ? -4.737 -124.556 -161.931 1.00 69.00 348 GLU A C 1
ATOM 396 O O . GLU A 1 55 ? -5.695 -124.427 -162.701 1.00 65.82 348 GLU A O 1
ATOM 402 N N . GLN A 1 56 ? -3.654 -125.277 -162.216 1.00 69.27 349 GLN A N 1
ATOM 403 C CA . GLN A 1 56 ? -3.528 -126.063 -163.452 1.00 68.85 349 GLN A CA 1
ATOM 404 C C . GLN A 1 56 ? -4.296 -127.387 -163.343 1.00 63.32 349 GLN A C 1
ATOM 405 O O . GLN A 1 56 ? -3.912 -128.270 -162.569 1.00 61.36 349 GLN A O 1
ATOM 411 N N . GLY A 1 57 ? -5.377 -127.504 -164.117 1.00 57.05 350 GLY A N 1
ATOM 412 C CA . GLY A 1 57 ? -6.173 -128.729 -164.200 1.00 52.87 350 GLY A CA 1
ATOM 413 C C . GLY A 1 57 ? -5.874 -129.479 -165.484 1.00 49.55 350 GLY A C 1
ATOM 414 O O . GLY A 1 57 ? -5.782 -128.872 -166.553 1.00 51.38 350 GLY A O 1
ATOM 415 N N . LYS A 1 58 ? -5.705 -130.797 -165.382 1.00 45.58 351 LYS A N 1
ATOM 416 C CA . LYS A 1 58 ? -5.468 -131.637 -166.555 1.00 43.79 351 LYS A CA 1
ATOM 417 C C . LYS A 1 58 ? -5.802 -133.118 -166.288 1.00 42.31 351 LYS A C 1
ATOM 418 O O . LYS A 1 58 ? -5.341 -133.710 -165.303 1.00 41.01 351 LYS A O 1
ATOM 424 N N . VAL A 1 59 ? -6.566 -133.706 -167.206 1.00 38.99 352 VAL A N 1
ATOM 425 C CA . VAL A 1 59 ? -7.130 -135.041 -167.050 1.00 38.75 352 VAL A CA 1
ATOM 426 C C . VAL A 1 59 ? -6.712 -135.922 -168.226 1.00 37.44 352 VAL A C 1
ATOM 427 O O . VAL A 1 59 ? -6.785 -135.494 -169.379 1.00 37.90 352 VAL A O 1
ATOM 431 N N . ILE A 1 60 ? -6.289 -137.154 -167.937 1.00 35.11 353 ILE A N 1
ATOM 432 C CA . ILE A 1 60 ? -6.068 -138.156 -168.986 1.00 33.95 353 ILE A CA 1
ATOM 433 C C . ILE A 1 60 ? -6.955 -139.364 -168.732 1.00 32.46 353 ILE A C 1
ATOM 434 O O . ILE A 1 60 ? -7.049 -139.849 -167.607 1.00 30.72 353 ILE A O 1
ATOM 439 N N . VAL A 1 61 ? -7.633 -139.809 -169.786 1.00 32.48 354 VAL A N 1
ATOM 440 C CA . VAL A 1 61 ? -8.518 -140.962 -169.733 1.00 32.40 354 VAL A CA 1
ATOM 441 C C . VAL A 1 61 ? -7.855 -142.049 -170.555 1.00 32.67 354 VAL A C 1
ATOM 442 O O . VAL A 1 61 ? -7.560 -141.841 -171.732 1.00 32.58 354 VAL A O 1
ATOM 446 N N . LEU A 1 62 ? -7.620 -143.200 -169.929 1.00 33.01 355 LEU A N 1
ATOM 447 C CA . LEU A 1 62 ? -6.862 -144.288 -170.538 1.00 33.53 355 LEU A CA 1
ATOM 448 C C . LEU A 1 62 ? -7.792 -145.445 -170.879 1.00 35.37 355 LEU A C 1
ATOM 449 O O . LEU A 1 62 ? -8.496 -145.947 -170.003 1.00 35.27 355 LEU A O 1
ATOM 454 N N . VAL A 1 63 ? -7.781 -145.861 -172.148 1.00 37.85 356 VAL A N 1
ATOM 455 C CA . VAL A 1 63 ? -8.589 -146.994 -172.623 1.00 39.05 356 VAL A CA 1
ATOM 456 C C . VAL A 1 63 ? -7.692 -148.110 -173.158 1.00 39.36 356 VAL A C 1
ATOM 457 O O . VAL A 1 63 ? -6.495 -147.905 -173.357 1.00 39.68 356 VAL A O 1
ATOM 461 N N . ASN A 1 64 ? -8.275 -149.291 -173.352 1.00 41.58 357 ASN A N 1
ATOM 462 C CA . ASN A 1 64 ? -7.526 -150.488 -173.781 1.00 42.70 357 ASN A CA 1
ATOM 463 C C . ASN A 1 64 ? -7.825 -150.979 -175.204 1.00 43.66 357 ASN A C 1
ATOM 464 O O . ASN A 1 64 ? -7.213 -151.941 -175.657 1.00 44.45 357 ASN A O 1
ATOM 469 N N . LYS A 1 65 ? -8.776 -150.339 -175.884 1.00 45.36 358 LYS A N 1
ATOM 470 C CA . LYS A 1 65 ? -9.070 -150.595 -177.296 1.00 45.81 358 LYS A CA 1
ATOM 471 C C . LYS A 1 65 ? -9.154 -149.255 -178.023 1.00 43.98 358 LYS A C 1
ATOM 472 O O . LYS A 1 65 ? -9.590 -148.268 -177.438 1.00 43.29 358 LYS A O 1
ATOM 478 N N . VAL A 1 66 ? -8.748 -149.229 -179.293 1.00 43.68 359 VAL A N 1
ATOM 479 C CA . VAL A 1 66 ? -8.691 -147.981 -180.080 1.00 43.21 359 VAL A CA 1
ATOM 480 C C . VAL A 1 66 ? -10.076 -147.368 -180.331 1.00 42.28 359 VAL A C 1
ATOM 481 O O . VAL A 1 66 ? -10.244 -146.163 -180.143 1.00 41.69 359 VAL A O 1
ATOM 485 N N . PRO A 1 67 ? -11.066 -148.183 -180.758 1.00 41.42 360 PRO A N 1
ATOM 486 C CA . PRO A 1 67 ? -12.416 -147.637 -180.977 1.00 40.31 360 PRO A CA 1
ATOM 487 C C . PRO A 1 67 ? -13.038 -146.925 -179.768 1.00 40.05 360 PRO A C 1
ATOM 488 O O . PRO A 1 67 ? -13.872 -146.041 -179.955 1.00 39.66 360 PRO A O 1
ATOM 492 N N . LEU A 1 68 ? -12.634 -147.300 -178.551 1.00 40.94 361 LEU A N 1
ATOM 493 C CA . LEU A 1 68 ? -13.112 -146.642 -177.324 1.00 41.38 361 LEU A CA 1
ATOM 494 C C . LEU A 1 68 ? -12.688 -145.178 -177.174 1.00 42.25 361 LEU A C 1
ATOM 495 O O . LEU A 1 68 ? -13.339 -144.430 -176.440 1.00 43.07 361 LEU A O 1
ATOM 500 N N . VAL A 1 69 ? -11.606 -144.780 -177.846 1.00 42.83 362 VAL A N 1
ATOM 501 C CA . VAL A 1 69 ? -11.166 -143.377 -177.862 1.00 43.54 362 VAL A CA 1
ATOM 502 C C . VAL A 1 69 ? -12.241 -142.515 -178.530 1.00 45.41 362 VAL A C 1
ATOM 503 O O . VAL A 1 69 ? -12.747 -141.571 -177.928 1.00 43.54 362 VAL A O 1
ATOM 507 N N . GLU A 1 70 ? -12.577 -142.873 -179.767 1.00 49.65 363 GLU A N 1
ATOM 508 C CA . GLU A 1 70 ? -13.641 -142.218 -180.544 1.00 53.45 363 GLU A CA 1
ATOM 509 C C . GLU A 1 70 ? -15.021 -142.344 -179.870 1.00 53.83 363 GLU A C 1
ATOM 510 O O . GLU A 1 70 ? -15.811 -141.400 -179.890 1.00 54.04 363 GLU A O 1
ATOM 516 N N . GLN A 1 71 ? -15.297 -143.504 -179.279 1.00 54.07 364 GLN A N 1
ATOM 517 C CA . GLN A 1 71 ? -16.592 -143.772 -178.646 1.00 55.13 364 GLN A CA 1
ATOM 518 C C . GLN A 1 71 ? -16.838 -142.910 -177.398 1.00 55.25 364 GLN A C 1
ATOM 519 O O . GLN A 1 71 ? -17.948 -142.401 -177.211 1.00 54.72 364 GLN A O 1
ATOM 525 N N . HIS A 1 72 ? -15.822 -142.771 -176.546 1.00 54.55 365 HIS A N 1
ATOM 526 C CA . HIS A 1 72 ? -15.934 -141.926 -175.349 1.00 54.43 365 HIS A CA 1
ATOM 527 C C . HIS A 1 72 ? -16.016 -140.437 -175.688 1.00 54.59 365 HIS A C 1
ATOM 528 O O . HIS A 1 72 ? -16.668 -139.682 -174.964 1.00 54.83 365 HIS A O 1
ATOM 535 N N . LEU A 1 73 ? -15.371 -140.022 -176.781 1.00 54.84 366 LEU A N 1
ATOM 536 C CA . LEU A 1 73 ? -15.489 -138.644 -177.278 1.00 55.16 366 LEU A CA 1
ATOM 537 C C . LEU A 1 73 ? -16.916 -138.310 -177.705 1.00 56.67 366 LEU A C 1
ATOM 538 O O . LEU A 1 73 ? -17.504 -137.371 -177.180 1.00 57.80 366 LEU A O 1
ATOM 543 N N . ARG A 1 74 ? -17.458 -139.085 -178.648 1.00 58.99 367 ARG A N 1
ATOM 544 C CA . ARG A 1 74 ? -18.801 -138.840 -179.192 1.00 61.43 367 ARG A CA 1
ATOM 545 C C . ARG A 1 74 ? -19.887 -138.879 -178.129 1.00 61.38 367 ARG A C 1
ATOM 546 O O . ARG A 1 74 ? -20.616 -137.907 -177.946 1.00 62.71 367 ARG A O 1
ATOM 554 N N . LYS A 1 75 ? -19.997 -140.021 -177.456 1.00 62.24 368 LYS A N 1
ATOM 555 C CA . LYS A 1 75 ? -21.147 -140.306 -176.595 1.00 63.94 368 LYS A CA 1
ATOM 556 C C . LYS A 1 75 ? -21.141 -139.590 -175.245 1.00 63.20 368 LYS A C 1
ATOM 557 O O . LYS A 1 75 ? -22.211 -139.374 -174.676 1.00 64.85 368 LYS A O 1
ATOM 563 N N . GLU A 1 76 ? -19.965 -139.226 -174.734 1.00 62.74 369 GLU A N 1
ATOM 564 C CA . GLU A 1 76 ? -19.854 -138.662 -173.383 1.00 62.22 369 GLU A CA 1
ATOM 565 C C . GLU A 1 76 ? -19.014 -137.385 -173.303 1.00 58.40 369 GLU A C 1
ATOM 566 O O . GLU A 1 76 ? -19.530 -136.331 -172.938 1.00 56.44 369 GLU A O 1
ATOM 572 N N . PHE A 1 77 ? -17.729 -137.479 -173.640 1.00 55.34 370 PHE A N 1
ATOM 573 C CA . PHE A 1 77 ? -16.766 -136.416 -173.311 1.00 53.11 370 PHE A CA 1
ATOM 574 C C . PHE A 1 77 ? -16.904 -135.094 -174.088 1.00 51.90 370 PHE A C 1
ATOM 575 O O . PHE A 1 77 ? -16.812 -134.027 -173.473 1.00 50.99 370 PHE A O 1
ATOM 583 N N . ASN A 1 78 ? -17.113 -135.141 -175.405 1.00 50.59 371 ASN A N 1
ATOM 584 C CA . ASN A 1 78 ? -17.271 -133.892 -176.193 1.00 50.14 371 ASN A CA 1
ATOM 585 C C . ASN A 1 78 ? -18.570 -133.112 -175.919 1.00 48.82 371 ASN A C 1
ATOM 586 O O . ASN A 1 78 ? -18.499 -131.909 -175.668 1.00 46.26 371 ASN A O 1
ATOM 591 N N . PRO A 1 79 ? -19.748 -133.782 -175.968 1.00 48.84 372 PRO A N 1
ATOM 592 C CA . PRO A 1 79 ? -21.023 -133.100 -175.685 1.00 49.21 372 PRO A CA 1
ATOM 593 C C . PRO A 1 79 ? -21.028 -132.177 -174.460 1.00 50.26 372 PRO A C 1
ATOM 594 O O . PRO A 1 79 ? -21.554 -131.068 -174.548 1.00 50.66 372 PRO A O 1
ATOM 598 N N . PHE A 1 80 ? -20.426 -132.628 -173.357 1.00 52.06 373 PHE A N 1
ATOM 599 C CA . PHE A 1 80 ? -20.431 -131.894 -172.081 1.00 54.17 373 PHE A CA 1
ATOM 600 C C . PHE A 1 80 ? -19.192 -131.034 -171.787 1.00 54.07 373 PHE A C 1
ATOM 601 O O . PHE A 1 80 ? -19.282 -130.136 -170.951 1.00 54.33 373 PHE A O 1
ATOM 609 N N . LEU A 1 81 ? -18.055 -131.304 -172.439 1.00 54.39 374 LEU A N 1
ATOM 610 C CA . LEU A 1 81 ? -16.792 -130.578 -172.160 1.00 54.81 374 LEU A CA 1
ATOM 611 C C . LEU A 1 81 ? -16.217 -129.721 -173.296 1.00 55.59 374 LEU A C 1
ATOM 612 O O . LEU A 1 81 ? -15.426 -128.816 -173.024 1.00 54.98 374 LEU A O 1
ATOM 617 N N . LYS A 1 82 ? -16.598 -129.992 -174.545 1.00 58.06 375 LYS A N 1
ATOM 618 C CA . LYS A 1 82 ? -15.943 -129.376 -175.715 1.00 60.20 375 LYS A CA 1
ATOM 619 C C . LYS A 1 82 ? -16.007 -127.844 -175.728 1.00 60.72 375 LYS A C 1
ATOM 620 O O . LYS A 1 82 ? -15.031 -127.192 -176.099 1.00 63.59 375 LYS A O 1
ATOM 626 N N . HIS A 1 83 ? -17.143 -127.284 -175.315 1.00 61.57 376 HIS A N 1
ATOM 627 C CA . HIS A 1 83 ? -17.328 -125.827 -175.286 1.00 60.94 376 HIS A CA 1
ATOM 628 C C . HIS A 1 83 ? -16.604 -125.136 -174.119 1.00 58.42 376 HIS A C 1
ATOM 629 O O . HIS A 1 83 ? -16.360 -123.929 -174.176 1.00 57.50 376 HIS A O 1
ATOM 636 N N . TRP A 1 84 ? -16.266 -125.893 -173.074 1.00 56.23 377 TRP A N 1
ATOM 637 C CA . TRP A 1 84 ? -15.625 -125.344 -171.870 1.00 54.76 377 TRP A CA 1
ATOM 638 C C . TRP A 1 84 ? -14.121 -125.613 -171.777 1.00 50.81 377 TRP A C 1
ATOM 639 O O . TRP A 1 84 ? -13.381 -124.785 -171.244 1.00 48.82 377 TRP A O 1
ATOM 650 N N . TYR A 1 85 ? -13.676 -126.766 -172.282 1.00 48.71 378 TYR A N 1
ATOM 651 C CA . TYR A 1 85 ? -12.262 -127.163 -172.227 1.00 45.59 378 TYR A CA 1
ATOM 652 C C . TYR A 1 85 ? -11.769 -127.702 -173.560 1.00 43.42 378 TYR A C 1
ATOM 653 O O . TYR A 1 85 ? -12.563 -128.055 -174.437 1.00 42.30 378 TYR A O 1
ATOM 662 N N . GLN A 1 86 ? -10.449 -127.783 -173.686 1.00 41.72 379 GLN A N 1
ATOM 663 C CA . GLN A 1 86 ? -9.820 -128.402 -174.848 1.00 42.38 379 GLN A CA 1
ATOM 664 C C . GLN A 1 86 ? -9.778 -129.924 -174.650 1.00 41.72 379 GLN A C 1
ATOM 665 O O . GLN A 1 86 ? -9.240 -130.413 -173.659 1.00 40.98 379 GLN A O 1
ATOM 671 N N . VAL A 1 87 ? -10.366 -130.649 -175.603 1.00 40.90 380 VAL A N 1
ATOM 672 C CA . VAL A 1 87 ? -10.583 -132.088 -175.511 1.00 41.12 380 VAL A CA 1
ATOM 673 C C . VAL A 1 87 ? -10.059 -132.757 -176.780 1.00 42.06 380 VAL A C 1
ATOM 674 O O . VAL A 1 87 ? -10.338 -132.283 -177.881 1.00 43.40 380 VAL A O 1
ATOM 678 N N . ILE A 1 88 ? -9.332 -133.865 -176.625 1.00 41.75 381 ILE A N 1
ATOM 679 C CA . ILE A 1 88 ? -8.762 -134.583 -177.765 1.00 40.76 381 ILE A CA 1
ATOM 680 C C . ILE A 1 88 ? -8.701 -136.096 -177.527 1.00 41.89 381 ILE A C 1
ATOM 681 O O . ILE A 1 88 ? -8.375 -136.549 -176.427 1.00 41.94 381 ILE A O 1
ATOM 686 N N . GLY A 1 89 ? -9.019 -136.856 -178.574 1.00 42.43 382 GLY A N 1
ATOM 687 C CA . GLY A 1 89 ? -8.861 -138.304 -178.599 1.00 42.95 382 GLY A CA 1
ATOM 688 C C . GLY A 1 89 ? -7.664 -138.659 -179.454 1.00 43.91 382 GLY A C 1
ATOM 689 O O . GLY A 1 89 ? -7.503 -138.111 -180.537 1.00 43.81 382 GLY A O 1
ATOM 690 N N . LEU A 1 90 ? -6.840 -139.588 -178.975 1.00 48.01 383 LEU A N 1
ATOM 691 C CA . LEU A 1 90 ? -5.555 -139.903 -179.600 1.00 50.97 383 LEU A CA 1
ATOM 692 C C . LEU A 1 90 ? -5.298 -141.413 -179.634 1.00 50.45 383 LEU A C 1
ATOM 693 O O . LEU A 1 90 ? -5.754 -142.140 -178.758 1.00 49.09 383 LEU A O 1
ATOM 698 N N . SER A 1 91 ? -4.573 -141.872 -180.651 1.00 52.17 384 SER A N 1
ATOM 699 C CA . SER A 1 91 ? -4.299 -143.300 -180.846 1.00 54.09 384 SER A CA 1
ATOM 700 C C . SER A 1 91 ? -3.032 -143.540 -181.671 1.00 56.27 384 SER A C 1
ATOM 701 O O . SER A 1 91 ? -2.519 -142.630 -182.324 1.00 57.98 384 SER A O 1
ATOM 704 N N . GLY A 1 92 ? -2.540 -144.776 -181.632 1.00 58.36 385 GLY A N 1
ATOM 705 C CA . GLY A 1 92 ? -1.449 -145.217 -182.502 1.00 59.18 385 GLY A CA 1
ATOM 706 C C . GLY A 1 92 ? -1.850 -145.292 -183.968 1.00 61.05 385 GLY A C 1
ATOM 707 O O . GLY A 1 92 ? -1.015 -145.092 -184.853 1.00 60.92 385 GLY A O 1
ATOM 708 N N . ASP A 1 93 ? -3.125 -145.588 -184.223 1.00 63.37 386 ASP A N 1
ATOM 709 C CA . ASP A 1 93 ? -3.661 -145.666 -185.587 1.00 66.18 386 ASP A CA 1
ATOM 710 C C . ASP A 1 93 ? -3.661 -144.306 -186.289 1.00 68.70 386 ASP A C 1
ATOM 711 O O . ASP A 1 93 ? -3.344 -144.221 -187.477 1.00 68.69 386 ASP A O 1
ATOM 716 N N . SER A 1 94 ? -4.028 -143.256 -185.554 1.00 71.37 387 SER A N 1
ATOM 717 C CA . SER A 1 94 ? -4.022 -141.894 -186.085 1.00 73.98 387 SER A CA 1
ATOM 718 C C . SER A 1 94 ? -2.596 -141.341 -186.117 1.00 79.60 387 SER A C 1
ATOM 719 O O . SER A 1 94 ? -1.980 -141.147 -185.066 1.00 81.50 387 SER A O 1
ATOM 722 N N . GLU A 1 95 ? -2.074 -141.110 -187.323 1.00 85.22 388 GLU A N 1
ATOM 723 C CA . GLU A 1 95 ? -0.788 -140.424 -187.496 1.00 87.23 388 GLU A CA 1
ATOM 724 C C . GLU A 1 95 ? -0.990 -138.929 -187.263 1.00 84.03 388 GLU A C 1
ATOM 725 O O . GLU A 1 95 ? -1.359 -138.187 -188.174 1.00 82.28 388 GLU A O 1
ATOM 731 N N . LEU A 1 96 ? -0.774 -138.510 -186.019 1.00 82.82 389 LEU A N 1
ATOM 732 C CA . LEU A 1 96 ? -0.839 -137.103 -185.648 1.00 81.15 389 LEU A CA 1
ATOM 733 C C . LEU A 1 96 ? 0.519 -136.474 -185.957 1.00 79.95 389 LEU A C 1
ATOM 734 O O . LEU A 1 96 ? 1.559 -137.109 -185.752 1.00 79.67 389 LEU A O 1
ATOM 739 N N . LYS A 1 97 ? 0.504 -135.237 -186.453 1.00 76.97 390 LYS A N 1
ATOM 740 C CA . LYS A 1 97 ? 1.738 -134.485 -186.739 1.00 75.85 390 LYS A CA 1
ATOM 741 C C . LYS A 1 97 ? 2.301 -133.739 -185.514 1.00 73.05 390 LYS A C 1
ATOM 742 O O . LYS A 1 97 ? 3.377 -133.146 -185.591 1.00 70.44 390 LYS A O 1
ATOM 748 N N . ILE A 1 98 ? 1.577 -133.790 -184.395 1.00 70.62 391 ILE A N 1
ATOM 749 C CA . ILE A 1 98 ? 2.006 -133.205 -183.127 1.00 66.47 391 ILE A CA 1
ATOM 750 C C . ILE A 1 98 ? 2.630 -134.320 -182.287 1.00 58.84 391 ILE A C 1
ATOM 751 O O . ILE A 1 98 ? 2.178 -135.454 -182.344 1.00 56.67 391 ILE A O 1
ATOM 756 N N . SER A 1 99 ? 3.648 -133.986 -181.499 1.00 57.79 392 SER A N 1
ATOM 757 C CA . SER A 1 99 ? 4.221 -134.920 -180.519 1.00 58.83 392 SER A CA 1
ATOM 758 C C . SER A 1 99 ? 3.338 -134.978 -179.269 1.00 58.34 392 SER A C 1
ATOM 759 O O . SER A 1 99 ? 2.598 -134.031 -178.997 1.00 60.59 392 SER A O 1
ATOM 762 N N . PHE A 1 100 ? 3.428 -136.069 -178.504 1.00 53.77 393 PHE A N 1
ATOM 763 C CA . PHE A 1 100 ? 2.612 -136.219 -177.284 1.00 50.17 393 PHE A CA 1
ATOM 764 C C . PHE A 1 100 ? 2.884 -135.135 -176.229 1.00 48.89 393 PHE A C 1
ATOM 765 O O . PHE A 1 100 ? 1.937 -134.598 -175.658 1.00 46.36 393 PHE A O 1
ATOM 773 N N . PRO A 1 101 ? 4.167 -134.800 -175.975 1.00 49.73 394 PRO A N 1
ATOM 774 C CA . PRO A 1 101 ? 4.438 -133.701 -175.029 1.00 50.80 394 PRO A CA 1
ATOM 775 C C . PRO A 1 101 ? 3.726 -132.375 -175.352 1.00 49.62 394 PRO A C 1
ATOM 776 O O . PRO A 1 101 ? 3.278 -131.688 -174.434 1.00 49.57 394 PRO A O 1
ATOM 780 N N . GLU A 1 102 ? 3.619 -132.031 -176.636 1.00 48.43 395 GLU A N 1
ATOM 781 C CA . GLU A 1 102 ? 2.886 -130.832 -177.055 1.00 47.99 395 GLU A CA 1
ATOM 782 C C . GLU A 1 102 ? 1.369 -131.013 -176.900 1.00 47.46 395 GLU A C 1
ATOM 783 O O . GLU A 1 102 ? 0.683 -130.093 -176.450 1.00 50.60 395 GLU A O 1
ATOM 789 N N . VAL A 1 103 ? 0.849 -132.187 -177.259 1.00 46.14 396 VAL A N 1
ATOM 790 C CA . VAL A 1 103 ? -0.571 -132.514 -177.024 1.00 46.44 396 VAL A CA 1
ATOM 791 C C . VAL A 1 103 ? -0.941 -132.307 -175.544 1.00 46.91 396 VAL A C 1
ATOM 792 O O . VAL A 1 103 ? -2.050 -131.863 -175.238 1.00 48.01 396 VAL A O 1
ATOM 796 N N . VAL A 1 104 ? -0.004 -132.616 -174.648 1.00 47.76 397 VAL A N 1
ATOM 797 C CA . VAL A 1 104 ? -0.173 -132.365 -173.215 1.00 47.06 397 VAL A CA 1
ATOM 798 C C . VAL A 1 104 ? -0.234 -130.859 -172.929 1.00 47.03 397 VAL A C 1
ATOM 799 O O . VAL A 1 104 ? -1.122 -130.424 -172.218 1.00 47.88 397 VAL A O 1
ATOM 803 N N . LYS A 1 105 ? 0.673 -130.062 -173.494 1.00 49.02 398 LYS A N 1
ATOM 804 C CA . LYS A 1 105 ? 0.614 -128.594 -173.302 1.00 50.05 398 LYS A CA 1
ATOM 805 C C . LYS A 1 105 ? -0.679 -127.950 -173.831 1.00 48.39 398 LYS A C 1
ATOM 806 O O . LYS A 1 105 ? -1.211 -127.043 -173.193 1.00 50.35 398 LYS A O 1
ATOM 812 N N . ARG A 1 106 ? -1.186 -128.425 -174.971 1.00 46.09 399 ARG A N 1
ATOM 813 C CA . ARG A 1 106 ? -2.313 -127.760 -175.651 1.00 45.37 399 ARG A CA 1
ATOM 814 C C . ARG A 1 106 ? -3.704 -128.155 -175.123 1.00 44.96 399 ARG A C 1
ATOM 815 O O . ARG A 1 106 ? -4.631 -127.340 -175.189 1.00 43.24 399 ARG A O 1
ATOM 823 N N . TYR A 1 107 ? -3.853 -129.370 -174.583 1.00 44.22 400 TYR A N 1
ATOM 824 C CA . TYR A 1 107 ? -5.181 -129.906 -174.231 1.00 44.77 400 TYR A CA 1
ATOM 825 C C . TYR A 1 107 ? -5.379 -130.202 -172.738 1.00 43.33 400 TYR A C 1
ATOM 826 O O . TYR A 1 107 ? -4.433 -130.504 -172.016 1.00 40.08 400 TYR A O 1
ATOM 835 N N . ASP A 1 108 ? -6.637 -130.089 -172.311 1.00 43.81 401 ASP A N 1
ATOM 836 C CA . ASP A 1 108 ? -7.057 -130.264 -170.915 1.00 44.18 401 ASP A CA 1
ATOM 837 C C . ASP A 1 108 ? -7.540 -131.677 -170.626 1.00 42.89 401 ASP A C 1
ATOM 838 O O . ASP A 1 108 ? -7.314 -132.195 -169.532 1.00 43.56 401 ASP A O 1
ATOM 843 N N . VAL A 1 109 ? -8.235 -132.273 -171.597 1.00 40.64 402 VAL A N 1
ATOM 844 C CA . VAL A 1 109 ? -8.760 -133.628 -171.490 1.00 40.82 402 VAL A CA 1
ATOM 845 C C . VAL A 1 109 ? -8.215 -134.456 -172.651 1.00 41.49 402 VAL A C 1
ATOM 846 O O . VAL A 1 109 ? -8.621 -134.258 -173.802 1.00 41.98 402 VAL A O 1
ATOM 850 N N . ILE A 1 110 ? -7.309 -135.382 -172.337 1.00 40.33 403 ILE A N 1
ATOM 851 C CA . ILE A 1 110 ? -6.718 -136.285 -173.323 1.00 39.52 403 ILE A CA 1
ATOM 852 C C . ILE A 1 110 ? -7.313 -137.687 -173.132 1.00 39.02 403 ILE A C 1
ATOM 853 O O . ILE A 1 110 ? -7.181 -138.280 -172.068 1.00 38.27 403 ILE A O 1
ATOM 858 N N . ILE A 1 111 ? -7.973 -138.204 -174.165 1.00 39.31 404 ILE A N 1
ATOM 859 C CA . ILE A 1 111 ? -8.456 -139.582 -174.183 1.00 39.93 404 ILE A CA 1
ATOM 860 C C . ILE A 1 111 ? -7.556 -140.355 -175.138 1.00 40.28 404 ILE A C 1
ATOM 861 O O . ILE A 1 111 ? -7.492 -140.036 -176.318 1.00 39.78 404 ILE A O 1
ATOM 866 N N . CYS A 1 112 ? -6.870 -141.379 -174.638 1.00 41.57 405 CYS A N 1
ATOM 867 C CA . CYS A 1 112 ? -5.985 -142.170 -175.486 1.00 42.69 405 CYS A CA 1
ATOM 868 C C . CYS A 1 112 ? -5.836 -143.597 -175.015 1.00 43.01 405 CYS A C 1
ATOM 869 O O . CYS A 1 112 ? -6.229 -143.943 -173.898 1.00 45.28 405 CYS A O 1
ATOM 872 N N . THR A 1 113 ? -5.293 -144.430 -175.899 1.00 41.59 406 THR A N 1
ATOM 873 C CA . THR A 1 113 ? -4.898 -145.783 -175.536 1.00 41.43 406 THR A CA 1
ATOM 874 C C . THR A 1 113 ? -3.688 -145.687 -174.609 1.00 41.41 406 THR A C 1
ATOM 875 O O . THR A 1 113 ? -2.877 -144.768 -174.732 1.00 40.11 406 THR A O 1
ATOM 879 N N . ALA A 1 114 ? -3.583 -146.627 -173.675 1.00 41.51 407 ALA A N 1
ATOM 880 C CA . ALA A 1 114 ? -2.569 -146.556 -172.615 1.00 42.00 407 ALA A CA 1
ATOM 881 C C . ALA A 1 114 ? -1.123 -146.503 -173.112 1.00 41.86 407 ALA A C 1
ATOM 882 O O . ALA A 1 114 ? -0.299 -145.805 -172.521 1.00 41.73 407 ALA A O 1
ATOM 884 N N . GLN A 1 115 ? -0.827 -147.212 -174.199 1.00 41.85 408 GLN A N 1
ATOM 885 C CA . GLN A 1 115 ? 0.541 -147.270 -174.738 1.00 43.44 408 GLN A CA 1
ATOM 886 C C . GLN A 1 115 ? 1.056 -145.927 -175.310 1.00 43.73 408 GLN A C 1
ATOM 887 O O . GLN A 1 115 ? 2.262 -145.720 -175.418 1.00 43.53 408 GLN A O 1
ATOM 893 N N . ILE A 1 116 ? 0.151 -145.019 -175.667 1.00 44.65 409 ILE A N 1
ATOM 894 C CA . ILE A 1 116 ? 0.539 -143.655 -176.059 1.00 44.11 409 ILE A CA 1
ATOM 895 C C . ILE A 1 116 ? 1.153 -142.893 -174.874 1.00 42.56 409 ILE A C 1
ATOM 896 O O . ILE A 1 116 ? 2.102 -142.117 -175.063 1.00 41.51 409 ILE A O 1
ATOM 901 N N . LEU A 1 117 ? 0.613 -143.100 -173.669 1.00 40.64 410 LEU A N 1
ATOM 902 C CA . LEU A 1 117 ? 1.194 -142.498 -172.470 1.00 39.92 410 LEU A CA 1
ATOM 903 C C . LEU A 1 117 ? 2.528 -143.153 -172.131 1.00 42.44 410 LEU A C 1
ATOM 904 O O . LEU A 1 117 ? 3.525 -142.450 -171.982 1.00 44.04 410 LEU A O 1
ATOM 909 N N . GLU A 1 118 ? 2.543 -144.485 -172.031 1.00 45.87 411 GLU A N 1
ATOM 910 C CA . GLU A 1 118 ? 3.770 -145.233 -171.692 1.00 49.62 411 GLU A CA 1
ATOM 911 C C . GLU A 1 118 ? 4.931 -144.987 -172.655 1.00 49.53 411 GLU A C 1
ATOM 912 O O . GLU A 1 118 ? 6.075 -144.873 -172.206 1.00 51.63 411 GLU A O 1
ATOM 918 N N . ASN A 1 119 ? 4.645 -144.915 -173.955 1.00 47.20 412 ASN A N 1
ATOM 919 C CA . ASN A 1 119 ? 5.682 -144.591 -174.949 1.00 47.16 412 ASN A CA 1
ATOM 920 C C . ASN A 1 119 ? 6.414 -143.286 -174.631 1.00 48.37 412 ASN A C 1
ATOM 921 O O . ASN A 1 119 ? 7.637 -143.206 -174.773 1.00 50.97 412 ASN A O 1
ATOM 926 N N . SER A 1 120 ? 5.660 -142.290 -174.170 1.00 47.27 413 SER A N 1
ATOM 927 C CA . SER A 1 120 ? 6.203 -140.992 -173.783 1.00 45.90 413 SER A CA 1
ATOM 928 C C . SER A 1 120 ? 6.908 -141.021 -172.431 1.00 45.32 413 SER A C 1
ATOM 929 O O . SER A 1 120 ? 7.897 -140.321 -172.248 1.00 46.12 413 SER A O 1
ATOM 932 N N . LEU A 1 121 ? 6.403 -141.815 -171.485 1.00 46.22 414 LEU A N 1
ATOM 933 C CA . LEU A 1 121 ? 7.030 -141.944 -170.159 1.00 46.85 414 LEU A CA 1
ATOM 934 C C . LEU A 1 121 ? 8.378 -142.663 -170.244 1.00 49.17 414 LEU A C 1
ATOM 935 O O . LEU A 1 121 ? 9.346 -142.255 -169.601 1.00 47.92 414 LEU A O 1
ATOM 940 N N . LEU A 1 122 ? 8.415 -143.736 -171.031 1.00 52.15 415 LEU A N 1
ATOM 941 C CA . LEU A 1 122 ? 9.662 -144.421 -171.396 1.00 54.79 415 LEU A CA 1
ATOM 942 C C . LEU A 1 122 ? 10.619 -143.556 -172.219 1.00 58.18 415 LEU A C 1
ATOM 943 O O . LEU A 1 122 ? 11.838 -143.671 -172.074 1.00 57.29 415 LEU A O 1
ATOM 948 N N . ASN A 1 123 ? 10.056 -142.721 -173.095 1.00 62.16 416 ASN A N 1
ATOM 949 C CA . ASN A 1 123 ? 10.763 -142.120 -174.236 1.00 64.87 416 ASN A CA 1
ATOM 950 C C . ASN A 1 123 ? 11.223 -143.194 -175.231 1.00 67.10 416 ASN A C 1
ATOM 951 O O . ASN A 1 123 ? 10.540 -143.443 -176.229 1.00 66.97 416 ASN A O 1
ATOM 956 N N . ALA A 1 124 ? 12.338 -143.855 -174.908 1.00 68.65 417 ALA A N 1
ATOM 957 C CA . ALA A 1 124 ? 13.187 -144.592 -175.854 1.00 69.02 417 ALA A CA 1
ATOM 958 C C . ALA A 1 124 ? 14.057 -143.586 -176.620 1.00 68.37 417 ALA A C 1
ATOM 959 O O . ALA A 1 124 ? 15.258 -143.502 -176.359 1.00 71.56 417 ALA A O 1
ATOM 961 N N . THR A 1 125 ? 13.454 -142.802 -177.517 1.00 68.17 418 THR A N 1
ATOM 962 C CA . THR A 1 125 ? 14.165 -141.761 -178.277 1.00 67.23 418 THR A CA 1
ATOM 963 C C . THR A 1 125 ? 14.093 -140.403 -177.565 1.00 67.05 418 THR A C 1
ATOM 964 O O . THR A 1 125 ? 13.018 -139.797 -177.485 1.00 67.19 418 THR A O 1
ATOM 968 N N . GLU A 1 126 ? 15.246 -139.921 -177.095 1.00 66.78 419 GLU A N 1
ATOM 969 C CA . GLU A 1 126 ? 15.342 -138.710 -176.259 1.00 67.87 419 GLU A CA 1
ATOM 970 C C . GLU A 1 126 ? 15.982 -137.547 -177.033 1.00 66.88 419 GLU A C 1
ATOM 971 O O . GLU A 1 126 ? 16.787 -136.774 -176.499 1.00 63.29 419 GLU A O 1
ATOM 977 N N . GLU A 1 129 ? 12.086 -132.261 -173.353 1.00 62.32 422 GLU A N 1
ATOM 978 C CA . GLU A 1 129 ? 11.367 -132.364 -172.083 1.00 66.36 422 GLU A CA 1
ATOM 979 C C . GLU A 1 129 ? 10.171 -133.321 -172.172 1.00 67.08 422 GLU A C 1
ATOM 980 O O . GLU A 1 129 ? 9.201 -133.061 -172.892 1.00 64.65 422 GLU A O 1
ATOM 986 N N . SER A 1 130 ? 10.252 -134.412 -171.411 1.00 67.79 423 SER A N 1
ATOM 987 C CA . SER A 1 130 ? 9.297 -135.520 -171.496 1.00 66.45 423 SER A CA 1
ATOM 988 C C . SER A 1 130 ? 7.954 -135.209 -170.842 1.00 63.14 423 SER A C 1
ATOM 989 O O . SER A 1 130 ? 7.751 -134.130 -170.277 1.00 60.93 423 SER A O 1
ATOM 992 N N . VAL A 1 131 ? 7.041 -136.173 -170.954 1.00 60.36 424 VAL A N 1
ATOM 993 C CA . VAL A 1 131 ? 5.814 -136.214 -170.161 1.00 56.87 424 VAL A CA 1
ATOM 994 C C . VAL A 1 131 ? 6.110 -137.001 -168.884 1.00 55.72 424 VAL A C 1
ATOM 995 O O . VAL A 1 131 ? 6.869 -137.973 -168.909 1.00 55.49 424 VAL A O 1
ATOM 999 N N . ARG A 1 132 ? 5.533 -136.547 -167.775 1.00 53.87 425 ARG A N 1
ATOM 1000 C CA . ARG A 1 132 ? 5.539 -137.276 -166.509 1.00 54.90 425 ARG A CA 1
ATOM 1001 C C . ARG A 1 132 ? 4.104 -137.325 -166.005 1.00 53.13 425 ARG A C 1
ATOM 1002 O O . ARG A 1 132 ? 3.255 -136.561 -166.467 1.00 53.42 425 ARG A O 1
ATOM 1010 N N . LEU A 1 133 ? 3.841 -138.212 -165.051 1.00 50.77 426 LEU A N 1
ATOM 1011 C CA . LEU A 1 133 ? 2.501 -138.347 -164.472 1.00 51.11 426 LEU A CA 1
ATOM 1012 C C . LEU A 1 133 ? 2.094 -137.132 -163.621 1.00 52.06 426 LEU A C 1
ATOM 1013 O O . LEU A 1 133 ? 0.899 -136.864 -163.446 1.00 51.83 426 LEU A O 1
ATOM 1018 N N . SER A 1 134 ? 3.087 -136.397 -163.112 1.00 52.17 427 SER A N 1
ATOM 1019 C CA . SER A 1 134 ? 2.864 -135.128 -162.408 1.00 51.10 427 SER A CA 1
ATOM 1020 C C . SER A 1 134 ? 2.233 -134.020 -163.270 1.00 50.88 427 SER A C 1
ATOM 1021 O O . SER A 1 134 ? 1.636 -133.090 -162.728 1.00 51.78 427 SER A O 1
ATOM 1024 N N . ASP A 1 135 ? 2.359 -134.122 -164.595 1.00 50.74 428 ASP A N 1
ATOM 1025 C CA . ASP A 1 135 ? 1.699 -133.194 -165.526 1.00 51.31 428 ASP A CA 1
ATOM 1026 C C . ASP A 1 135 ? 0.168 -133.247 -165.431 1.00 50.26 428 ASP A C 1
ATOM 1027 O O . ASP A 1 135 ? -0.503 -132.232 -165.625 1.00 50.03 428 ASP A O 1
ATOM 1032 N N . PHE A 1 136 ? -0.367 -134.424 -165.113 1.00 49.31 429 PHE A N 1
ATOM 1033 C CA . PHE A 1 136 ? -1.808 -134.652 -165.030 1.00 48.81 429 PHE A CA 1
ATOM 1034 C C . PHE A 1 136 ? -2.245 -134.568 -163.574 1.00 48.23 429 PHE A C 1
ATOM 1035 O O . PHE A 1 136 ? -1.559 -135.083 -162.692 1.00 49.42 429 PHE A O 1
ATOM 1043 N N . SER A 1 137 ? -3.373 -133.907 -163.328 1.00 46.32 430 SER A N 1
ATOM 1044 C CA . SER A 1 137 ? -3.948 -133.824 -161.988 1.00 45.50 430 SER A CA 1
ATOM 1045 C C . SER A 1 137 ? -4.927 -134.977 -161.708 1.00 45.43 430 SER A C 1
ATOM 1046 O O . SER A 1 137 ? -5.116 -135.350 -160.549 1.00 48.86 430 SER A O 1
ATOM 1049 N N . LEU A 1 138 ? -5.537 -135.536 -162.757 1.00 42.77 431 LEU A N 1
ATOM 1050 C CA . LEU A 1 138 ? -6.413 -136.706 -162.639 1.00 41.79 431 LEU A CA 1
ATOM 1051 C C . LEU A 1 138 ? -6.105 -137.726 -163.737 1.00 40.43 431 LEU A C 1
ATOM 1052 O O . LEU A 1 138 ? -5.940 -137.358 -164.897 1.00 39.84 431 LEU A O 1
ATOM 1057 N N . ILE A 1 139 ? -6.015 -139.003 -163.363 1.00 39.96 432 ILE A N 1
ATOM 1058 C CA . ILE A 1 139 ? -5.848 -140.101 -164.316 1.00 38.99 432 ILE A CA 1
ATOM 1059 C C . ILE A 1 139 ? -7.011 -141.073 -164.144 1.00 38.24 432 ILE A C 1
ATOM 1060 O O . ILE A 1 139 ? -7.178 -141.647 -163.075 1.00 38.38 432 ILE A O 1
ATOM 1065 N N . ILE A 1 140 ? -7.794 -141.262 -165.207 1.00 37.20 433 ILE A N 1
ATOM 1066 C CA . ILE A 1 140 ? -8.922 -142.192 -165.205 1.00 37.06 433 ILE A CA 1
ATOM 1067 C C . ILE A 1 140 ? -8.561 -143.407 -166.056 1.00 37.06 433 ILE A C 1
ATOM 1068 O O . ILE A 1 140 ? -8.144 -143.261 -167.202 1.00 36.49 433 ILE A O 1
ATOM 1073 N N . ILE A 1 141 ? -8.728 -144.596 -165.484 1.00 37.97 434 ILE A N 1
ATOM 1074 C CA . ILE A 1 141 ? -8.407 -145.847 -166.160 1.00 38.27 434 ILE A CA 1
ATOM 1075 C C . ILE A 1 141 ? -9.700 -146.599 -166.424 1.00 39.68 434 ILE A C 1
ATOM 1076 O O . ILE A 1 141 ? -10.331 -147.103 -165.497 1.00 39.74 434 ILE A O 1
ATOM 1081 N N . ASP A 1 142 ? -10.082 -146.672 -167.696 1.00 42.82 435 ASP A N 1
ATOM 1082 C CA . ASP A 1 142 ? -11.241 -147.453 -168.116 1.00 44.32 435 ASP A CA 1
ATOM 1083 C C . ASP A 1 142 ? -10.875 -148.927 -168.041 1.00 43.50 435 ASP A C 1
ATOM 1084 O O . ASP A 1 142 ? -9.743 -149.303 -168.357 1.00 41.94 435 ASP A O 1
ATOM 1089 N N . GLN A 1 143 ? -11.830 -149.753 -167.610 1.00 44.59 436 GLN A N 1
ATOM 1090 C CA . GLN A 1 143 ? -11.662 -151.209 -167.581 1.00 44.84 436 GLN A CA 1
ATOM 1091 C C . GLN A 1 143 ? -10.467 -151.592 -166.677 1.00 44.06 436 GLN A C 1
ATOM 1092 O O . GLN A 1 143 ? -9.570 -152.350 -167.060 1.00 43.44 436 GLN A O 1
ATOM 1098 N N . CYS A 1 144 ? -10.487 -151.056 -165.458 1.00 43.18 437 CYS A N 1
ATOM 1099 C CA . CYS A 1 144 ? -9.320 -151.064 -164.562 1.00 42.72 437 CYS A CA 1
ATOM 1100 C C . CYS A 1 144 ? -8.950 -152.418 -163.927 1.00 41.86 437 CYS A C 1
ATOM 1101 O O . CYS A 1 144 ? -7.967 -152.500 -163.175 1.00 41.35 437 CYS A O 1
ATOM 1104 N N . HIS A 1 145 ? -9.721 -153.464 -164.216 1.00 40.06 438 HIS A N 1
ATOM 1105 C CA . HIS A 1 145 ? -9.346 -154.834 -163.837 1.00 40.06 438 HIS A CA 1
ATOM 1106 C C . HIS A 1 145 ? -8.133 -155.399 -164.600 1.00 40.66 438 HIS A C 1
ATOM 1107 O O . HIS A 1 145 ? -7.575 -156.416 -164.191 1.00 41.85 438 HIS A O 1
ATOM 1114 N N . HIS A 1 146 ? -7.729 -154.752 -165.695 1.00 41.13 439 HIS A N 1
ATOM 1115 C CA . HIS A 1 146 ? -6.461 -155.068 -166.371 1.00 40.65 439 HIS A CA 1
ATOM 1116 C C . HIS A 1 146 ? -5.231 -154.433 -165.721 1.00 39.44 439 HIS A C 1
ATOM 1117 O O . HIS A 1 146 ? -4.112 -154.714 -166.142 1.00 41.35 439 HIS A O 1
ATOM 1124 N N . THR A 1 147 ? -5.428 -153.603 -164.698 1.00 39.18 440 THR A N 1
ATOM 1125 C CA . THR A 1 147 ? -4.329 -152.995 -163.944 1.00 38.89 440 THR A CA 1
ATOM 1126 C C . THR A 1 147 ? -3.679 -154.070 -163.064 1.00 38.87 440 THR A C 1
ATOM 1127 O O . THR A 1 147 ? -3.789 -154.066 -161.833 1.00 38.82 440 THR A O 1
ATOM 1131 N N . GLN A 1 148 ? -2.974 -154.975 -163.733 1.00 39.08 441 GLN A N 1
ATOM 1132 C CA . GLN A 1 148 ? -2.603 -156.274 -163.181 1.00 39.27 441 GLN A CA 1
ATOM 1133 C C . GLN A 1 148 ? -1.365 -156.807 -163.907 1.00 38.24 441 GLN A C 1
ATOM 1134 O O . GLN A 1 148 ? -1.170 -156.519 -165.098 1.00 35.70 441 GLN A O 1
ATOM 1140 N N . LYS A 1 149 ? -0.546 -157.579 -163.189 1.00 37.72 442 LYS A N 1
ATOM 1141 C CA . LYS A 1 149 ? 0.619 -158.271 -163.756 1.00 37.45 442 LYS A CA 1
ATOM 1142 C C . LYS A 1 149 ? 1.480 -157.318 -164.609 1.00 37.66 442 LYS A C 1
ATOM 1143 O O . LYS A 1 149 ? 1.805 -156.236 -164.134 1.00 37.29 442 LYS A O 1
ATOM 1149 N N . GLU A 1 150 ? 1.804 -157.678 -165.855 1.00 38.98 443 GLU A N 1
ATOM 1150 C CA . GLU A 1 150 ? 2.671 -156.868 -166.717 1.00 41.12 443 GLU A CA 1
ATOM 1151 C C . GLU A 1 150 ? 1.907 -156.070 -167.790 1.00 41.99 443 GLU A C 1
ATOM 1152 O O . GLU A 1 150 ? 2.472 -155.714 -168.826 1.00 40.72 443 GLU A O 1
ATOM 1158 N N . GLY A 1 151 ? 0.638 -155.756 -167.519 1.00 42.44 444 GLY A N 1
ATOM 1159 C CA . GLY A 1 151 ? -0.166 -154.933 -168.412 1.00 42.19 444 GLY A CA 1
ATOM 1160 C C . GLY A 1 151 ? 0.331 -153.503 -168.458 1.00 43.26 444 GLY A C 1
ATOM 1161 O O . GLY A 1 151 ? 1.071 -153.068 -167.574 1.00 43.44 444 GLY A O 1
ATOM 1162 N N . VAL A 1 152 ? -0.103 -152.770 -169.481 1.00 44.20 445 VAL A N 1
ATOM 1163 C CA . VAL A 1 152 ? 0.347 -151.392 -169.702 1.00 44.57 445 VAL A CA 1
ATOM 1164 C C . VAL A 1 152 ? -0.185 -150.501 -168.575 1.00 43.98 445 VAL A C 1
ATOM 1165 O O . VAL A 1 152 ? 0.535 -149.624 -168.081 1.00 44.71 445 VAL A O 1
ATOM 1169 N N . TYR A 1 153 ? -1.440 -150.734 -168.186 1.00 41.07 446 TYR A N 1
ATOM 1170 C CA . TYR A 1 153 ? -2.047 -150.068 -167.034 1.00 39.72 446 TYR A CA 1
ATOM 1171 C C . TYR A 1 153 ? -1.189 -150.186 -165.785 1.00 39.51 446 TYR A C 1
ATOM 1172 O O . TYR A 1 153 ? -0.907 -149.182 -165.131 1.00 39.07 446 TYR A O 1
ATOM 1181 N N . ASN A 1 154 ? -0.763 -151.406 -165.474 1.00 40.28 447 ASN A N 1
ATOM 1182 C CA . ASN A 1 154 ? 0.020 -151.659 -164.264 1.00 41.23 447 ASN A CA 1
ATOM 1183 C C . ASN A 1 154 ? 1.434 -151.067 -164.311 1.00 41.43 447 ASN A C 1
ATOM 1184 O O . ASN A 1 154 ? 1.963 -150.673 -163.274 1.00 42.23 447 ASN A O 1
ATOM 1189 N N . ASN A 1 155 ? 2.028 -151.003 -165.504 1.00 42.46 448 ASN A N 1
ATOM 1190 C CA . ASN A 1 155 ? 3.317 -150.324 -165.703 1.00 43.73 448 ASN A CA 1
ATOM 1191 C C . ASN A 1 155 ? 3.224 -148.811 -165.523 1.00 43.03 448 ASN A C 1
ATOM 1192 O O . ASN A 1 155 ? 4.154 -148.208 -164.987 1.00 43.43 448 ASN A O 1
ATOM 1197 N N . ILE A 1 156 ? 2.118 -148.211 -165.972 1.00 43.83 449 ILE A N 1
ATOM 1198 C CA . ILE A 1 156 ? 1.837 -146.789 -165.709 1.00 44.91 449 ILE A CA 1
ATOM 1199 C C . ILE A 1 156 ? 1.714 -146.566 -164.203 1.00 45.25 449 ILE A C 1
ATOM 1200 O O . ILE A 1 156 ? 2.311 -145.636 -163.664 1.00 46.95 449 ILE A O 1
ATOM 1205 N N . MET A 1 157 ? 0.932 -147.415 -163.543 1.00 46.21 450 MET A N 1
ATOM 1206 C CA . MET A 1 157 ? 0.700 -147.290 -162.103 1.00 47.77 450 MET A CA 1
ATOM 1207 C C . MET A 1 157 ? 1.901 -147.672 -161.239 1.00 49.07 450 MET A C 1
ATOM 1208 O O . MET A 1 157 ? 2.010 -147.202 -160.106 1.00 48.03 450 MET A O 1
ATOM 1213 N N . ARG A 1 158 ? 2.799 -148.508 -161.757 1.00 49.91 451 ARG A N 1
ATOM 1214 C CA . ARG A 1 158 ? 4.050 -148.805 -161.044 1.00 52.06 451 ARG A CA 1
ATOM 1215 C C . ARG A 1 158 ? 4.997 -147.598 -161.011 1.00 50.95 451 ARG A C 1
ATOM 1216 O O . ARG A 1 158 ? 5.725 -147.415 -160.034 1.00 49.08 451 ARG A O 1
ATOM 1224 N N . ARG A 1 159 ? 4.989 -146.791 -162.073 1.00 51.17 452 ARG A N 1
ATOM 1225 C CA . ARG A 1 159 ? 5.694 -145.501 -162.067 1.00 52.21 452 ARG A CA 1
ATOM 1226 C C . ARG A 1 159 ? 5.078 -144.533 -161.057 1.00 50.06 452 ARG A C 1
ATOM 1227 O O . ARG A 1 159 ? 5.800 -143.813 -160.372 1.00 50.17 452 ARG A O 1
ATOM 1235 N N . TYR A 1 160 ? 3.748 -144.515 -160.985 1.00 47.81 453 TYR A N 1
ATOM 1236 C CA . TYR A 1 160 ? 3.028 -143.687 -160.010 1.00 48.22 453 TYR A CA 1
ATOM 1237 C C . TYR A 1 160 ? 3.389 -144.019 -158.553 1.00 48.99 453 TYR A C 1
ATOM 1238 O O . TYR A 1 160 ? 3.576 -143.109 -157.737 1.00 48.31 453 TYR A O 1
ATOM 1247 N N . LEU A 1 161 ? 3.463 -145.311 -158.240 1.00 51.06 454 LEU A N 1
ATOM 1248 C CA . LEU A 1 161 ? 3.851 -145.778 -156.902 1.00 53.19 454 LEU A CA 1
ATOM 1249 C C . LEU A 1 161 ? 5.332 -145.541 -156.600 1.00 55.82 454 LEU A C 1
ATOM 1250 O O . LEU A 1 161 ? 5.695 -145.266 -155.454 1.00 56.03 454 LEU A O 1
ATOM 1255 N N . LYS A 1 162 ? 6.178 -145.650 -157.621 1.00 59.63 455 LYS A N 1
ATOM 1256 C CA . LYS A 1 162 ? 7.601 -145.331 -157.485 1.00 63.83 455 LYS A CA 1
ATOM 1257 C C . LYS A 1 162 ? 7.795 -143.830 -157.220 1.00 67.33 455 LYS A C 1
ATOM 1258 O O . LYS A 1 162 ? 8.650 -143.446 -156.418 1.00 67.39 455 LYS A O 1
ATOM 1264 N N . GLU A 1 163 ? 6.990 -142.998 -157.885 1.00 70.04 456 GLU A N 1
ATOM 1265 C CA . GLU A 1 163 ? 6.965 -141.549 -157.631 1.00 70.96 456 GLU A CA 1
ATOM 1266 C C . GLU A 1 163 ? 6.324 -141.173 -156.285 1.00 69.94 456 GLU A C 1
ATOM 1267 O O . GLU A 1 163 ? 6.641 -140.121 -155.737 1.00 69.79 456 GLU A O 1
ATOM 1273 N N . LYS A 1 164 ? 5.409 -142.003 -155.780 1.00 69.89 457 LYS A N 1
ATOM 1274 C CA . LYS A 1 164 ? 4.828 -141.819 -154.437 1.00 70.46 457 LYS A CA 1
ATOM 1275 C C . LYS A 1 164 ? 5.850 -142.068 -153.316 1.00 74.65 457 LYS A C 1
ATOM 1276 O O . LYS A 1 164 ? 5.924 -141.293 -152.357 1.00 73.89 457 LYS A O 1
ATOM 1282 N N . ILE A 1 165 ? 6.627 -143.145 -153.446 1.00 78.61 458 ILE A N 1
ATOM 1283 C CA . ILE A 1 165 ? 7.677 -143.494 -152.474 1.00 81.36 458 ILE A CA 1
ATOM 1284 C C . ILE A 1 165 ? 8.826 -142.473 -152.499 1.00 86.37 458 ILE A C 1
ATOM 1285 O O . ILE A 1 165 ? 9.329 -142.084 -151.443 1.00 90.79 458 ILE A O 1
ATOM 1290 N N . LYS A 1 166 ? 9.231 -142.046 -153.698 1.00 90.69 459 LYS A N 1
ATOM 1291 C CA . LYS A 1 166 ? 10.228 -140.969 -153.858 1.00 92.84 459 LYS A CA 1
ATOM 1292 C C . LYS A 1 166 ? 9.776 -139.614 -153.294 1.00 93.19 459 LYS A C 1
ATOM 1293 O O . LYS A 1 166 ? 10.618 -138.786 -152.941 1.00 93.54 459 LYS A O 1
ATOM 1299 N N . ASN A 1 167 ? 8.462 -139.391 -153.229 1.00 93.61 460 ASN A N 1
ATOM 1300 C CA . ASN A 1 167 ? 7.896 -138.160 -152.662 1.00 94.50 460 ASN A CA 1
ATOM 1301 C C . ASN A 1 167 ? 8.141 -138.038 -151.151 1.00 98.14 460 ASN A C 1
ATOM 1302 O O . ASN A 1 167 ? 8.405 -136.940 -150.657 1.00 97.72 460 ASN A O 1
ATOM 1307 N N . ARG A 1 168 ? 8.047 -139.157 -150.428 1.00 102.05 461 ARG A N 1
ATOM 1308 C CA . ARG A 1 168 ? 8.354 -139.183 -148.987 1.00 105.17 461 ARG A CA 1
ATOM 1309 C C . ARG A 1 168 ? 9.843 -138.981 -148.671 1.00 107.29 461 ARG A C 1
ATOM 1310 O O . ARG A 1 168 ? 10.179 -138.493 -147.589 1.00 109.22 461 ARG A O 1
ATOM 1318 N N . LYS A 1 169 ? 10.723 -139.366 -149.597 1.00 108.66 462 LYS A N 1
ATOM 1319 C CA . LYS A 1 169 ? 12.166 -139.112 -149.458 1.00 109.37 462 LYS A CA 1
ATOM 1320 C C . LYS A 1 169 ? 12.504 -137.618 -149.546 1.00 109.08 462 LYS A C 1
ATOM 1321 O O . LYS A 1 169 ? 13.449 -137.163 -148.900 1.00 107.63 462 LYS A O 1
ATOM 1327 N N . GLN A 1 170 ? 11.735 -136.874 -150.347 1.00 109.81 463 GLN A N 1
ATOM 1328 C CA . GLN A 1 170 ? 11.928 -135.425 -150.529 1.00 110.37 463 GLN A CA 1
ATOM 1329 C C . GLN A 1 170 ? 11.131 -134.542 -149.550 1.00 110.74 463 GLN A C 1
ATOM 1330 O O . GLN A 1 170 ? 11.294 -133.318 -149.555 1.00 110.97 463 GLN A O 1
ATOM 1336 N N . ALA A 1 171 ? 10.269 -135.150 -148.732 1.00 108.64 464 ALA A N 1
ATOM 1337 C CA . ALA A 1 171 ? 9.643 -134.457 -147.600 1.00 106.98 464 ALA A CA 1
ATOM 1338 C C . ALA A 1 171 ? 10.663 -134.301 -146.473 1.00 106.87 464 ALA A C 1
ATOM 1339 O O . ALA A 1 171 ? 10.881 -133.198 -145.964 1.00 104.92 464 ALA A O 1
ATOM 1341 N N . LYS A 1 172 ? 11.281 -135.420 -146.095 1.00 106.67 465 LYS A N 1
ATOM 1342 C CA . LYS A 1 172 ? 12.373 -135.429 -145.115 1.00 105.96 465 LYS A CA 1
ATOM 1343 C C . LYS A 1 172 ? 13.671 -134.840 -145.686 1.00 102.77 465 LYS A C 1
ATOM 1344 O O . LYS A 1 172 ? 14.466 -134.268 -144.939 1.00 104.64 465 LYS A O 1
ATOM 1350 N N . GLU A 1 173 ? 13.875 -135.003 -146.998 1.00 98.57 466 GLU A N 1
ATOM 1351 C CA . GLU A 1 173 ? 15.049 -134.491 -147.729 1.00 95.62 466 GLU A CA 1
ATOM 1352 C C . GLU A 1 173 ? 16.355 -135.136 -147.268 1.00 95.59 466 GLU A C 1
ATOM 1353 O O . GLU A 1 173 ? 16.969 -135.908 -148.008 1.00 91.27 466 GLU A O 1
ATOM 1359 N N . LEU A 1 177 ? 8.749 -131.950 -153.217 1.00 88.62 470 LEU A N 1
ATOM 1360 C CA . LEU A 1 177 ? 7.312 -132.182 -153.070 1.00 89.32 470 LEU A CA 1
ATOM 1361 C C . LEU A 1 177 ? 6.645 -132.185 -154.459 1.00 88.43 470 LEU A C 1
ATOM 1362 O O . LEU A 1 177 ? 5.956 -131.234 -154.848 1.00 90.33 470 LEU A O 1
ATOM 1367 N N . ILE A 1 178 ? 6.869 -133.275 -155.194 1.00 83.84 471 ILE A N 1
ATOM 1368 C CA . ILE A 1 178 ? 6.434 -133.404 -156.597 1.00 80.22 471 ILE A CA 1
ATOM 1369 C C . ILE A 1 178 ? 4.948 -133.812 -156.663 1.00 75.09 471 ILE A C 1
ATOM 1370 O O . ILE A 1 178 ? 4.540 -134.736 -155.954 1.00 70.94 471 ILE A O 1
ATOM 1375 N N . PRO A 1 179 ? 4.141 -133.136 -157.522 1.00 71.46 472 PRO A N 1
ATOM 1376 C CA . PRO A 1 179 ? 2.689 -133.366 -157.476 1.00 69.20 472 PRO A CA 1
ATOM 1377 C C . PRO A 1 179 ? 2.265 -134.733 -158.021 1.00 65.79 472 PRO A C 1
ATOM 1378 O O . PRO A 1 179 ? 2.794 -135.187 -159.036 1.00 65.25 472 PRO A O 1
ATOM 1382 N N . GLN A 1 180 ? 1.310 -135.368 -157.344 1.00 61.40 473 GLN A N 1
ATOM 1383 C CA . GLN A 1 180 ? 0.820 -136.685 -157.732 1.00 58.51 473 GLN A CA 1
ATOM 1384 C C . GLN A 1 180 ? -0.641 -136.612 -158.188 1.00 52.96 473 GLN A C 1
ATOM 1385 O O . GLN A 1 180 ? -1.462 -136.006 -157.505 1.00 50.46 473 GLN A O 1
ATOM 1391 N N . PRO A 1 181 ? -0.967 -137.235 -159.340 1.00 49.58 474 PRO A N 1
ATOM 1392 C CA . PRO A 1 181 ? -2.352 -137.212 -159.829 1.00 47.98 474 PRO A CA 1
ATOM 1393 C C . PRO A 1 181 ? -3.328 -137.980 -158.946 1.00 44.58 474 PRO A C 1
ATOM 1394 O O . PRO A 1 181 ? -2.946 -138.957 -158.308 1.00 43.85 474 PRO A O 1
ATOM 1398 N N . GLN A 1 182 ? -4.581 -137.538 -158.934 1.00 42.70 475 GLN A N 1
ATOM 1399 C CA . GLN A 1 182 ? -5.681 -138.352 -158.424 1.00 41.66 475 GLN A CA 1
ATOM 1400 C C . GLN A 1 182 ? -5.909 -139.488 -159.425 1.00 41.36 475 GLN A C 1
ATOM 1401 O O . GLN A 1 182 ? -5.689 -139.309 -160.624 1.00 41.27 475 GLN A O 1
ATOM 1407 N N . ILE A 1 183 ? -6.342 -140.647 -158.933 1.00 41.30 476 ILE A N 1
ATOM 1408 C CA . ILE A 1 183 ? -6.533 -141.837 -159.774 1.00 40.68 476 ILE A CA 1
ATOM 1409 C C . ILE A 1 183 ? -7.934 -142.420 -159.592 1.00 39.25 476 ILE A C 1
ATOM 1410 O O . ILE A 1 183 ? -8.368 -142.650 -158.470 1.00 39.35 476 ILE A O 1
ATOM 1415 N N . LEU A 1 184 ? -8.609 -142.675 -160.715 1.00 39.08 477 LEU A N 1
ATOM 1416 C CA . LEU A 1 184 ? -9.964 -143.226 -160.738 1.00 39.26 477 LEU A CA 1
ATOM 1417 C C . LEU A 1 184 ? -9.997 -144.470 -161.622 1.00 39.65 477 LEU A C 1
ATOM 1418 O O . LEU A 1 184 ? -9.705 -144.389 -162.810 1.00 39.63 477 LEU A O 1
ATOM 1423 N N . GLY A 1 185 ? -10.344 -145.612 -161.033 1.00 40.58 478 GLY A N 1
ATOM 1424 C CA . GLY A 1 185 ? -10.515 -146.861 -161.774 1.00 41.02 478 GLY A CA 1
ATOM 1425 C C . GLY A 1 185 ? -11.988 -147.135 -162.006 1.00 41.82 478 GLY A C 1
ATOM 1426 O O . GLY A 1 185 ? -12.800 -146.943 -161.103 1.00 41.27 478 GLY A O 1
ATOM 1427 N N . LEU A 1 186 ? -12.335 -147.572 -163.216 1.00 43.91 479 LEU A N 1
ATOM 1428 C CA . LEU A 1 186 ? -13.722 -147.889 -163.576 1.00 45.82 479 LEU A CA 1
ATOM 1429 C C . LEU A 1 186 ? -13.804 -149.310 -164.129 1.00 45.66 479 LEU A C 1
ATOM 1430 O O . LEU A 1 186 ? -13.076 -149.660 -165.057 1.00 45.96 479 LEU A O 1
ATOM 1435 N N . THR A 1 187 ? -14.681 -150.122 -163.540 1.00 45.93 480 THR A N 1
ATOM 1436 C CA . THR A 1 187 ? -14.886 -151.507 -163.971 1.00 47.48 480 THR A CA 1
ATOM 1437 C C . THR A 1 187 ? -16.288 -151.999 -163.601 1.00 48.71 480 THR A C 1
ATOM 1438 O O . THR A 1 187 ? -16.989 -151.354 -162.820 1.00 50.23 480 THR A O 1
ATOM 1442 N N . ALA A 1 188 ? -16.698 -153.119 -164.196 1.00 49.52 481 ALA A N 1
ATOM 1443 C CA . ALA A 1 188 ? -17.925 -153.831 -163.799 1.00 50.64 481 ALA A CA 1
ATOM 1444 C C . ALA A 1 188 ? -17.639 -155.003 -162.857 1.00 51.68 481 ALA A C 1
ATOM 1445 O O . ALA A 1 188 ? -18.492 -155.377 -162.049 1.00 54.07 481 ALA A O 1
ATOM 1447 N N . SER A 1 189 ? -16.442 -155.572 -162.962 1.00 51.63 482 SER A N 1
ATOM 1448 C CA . SER A 1 189 ? -15.998 -156.620 -162.059 1.00 53.37 482 SER A CA 1
ATOM 1449 C C . SER A 1 189 ? -14.469 -156.635 -162.012 1.00 52.69 482 SER A C 1
ATOM 1450 O O . SER A 1 189 ? -13.834 -156.906 -163.033 1.00 53.73 482 SER A O 1
ATOM 1453 N N . PRO A 1 190 ? -13.869 -156.355 -160.834 1.00 51.74 483 PRO A N 1
ATOM 1454 C CA . PRO A 1 190 ? -12.404 -156.423 -160.733 1.00 50.67 483 PRO A CA 1
ATOM 1455 C C . PRO A 1 190 ? -11.860 -157.842 -160.905 1.00 48.82 483 PRO A C 1
ATOM 1456 O O . PRO A 1 190 ? -10.700 -158.014 -161.270 1.00 49.57 483 PRO A O 1
ATOM 1460 N N . GLY A 1 191 ? -12.693 -158.839 -160.622 1.00 47.57 484 GLY A N 1
ATOM 1461 C CA . GLY A 1 191 ? -12.356 -160.230 -160.853 1.00 46.75 484 GLY A CA 1
ATOM 1462 C C . GLY A 1 191 ? -11.881 -160.920 -159.597 1.00 46.67 484 GLY A C 1
ATOM 1463 O O . GLY A 1 191 ? -11.887 -160.350 -158.501 1.00 47.30 484 GLY A O 1
ATOM 1464 N N . VAL A 1 192 ? -11.478 -162.169 -159.783 1.00 46.46 485 VAL A N 1
ATOM 1465 C CA . VAL A 1 192 ? -11.003 -163.039 -158.711 1.00 45.48 485 VAL A CA 1
ATOM 1466 C C . VAL A 1 192 ? -9.573 -163.580 -158.970 1.00 44.66 485 VAL A C 1
ATOM 1467 O O . VAL A 1 192 ? -8.962 -164.173 -158.077 1.00 43.79 485 VAL A O 1
ATOM 1471 N N . GLY A 1 193 ? -9.027 -163.335 -160.165 1.00 44.97 486 GLY A N 1
ATOM 1472 C CA . GLY A 1 193 ? -7.662 -163.730 -160.501 1.00 44.64 486 GLY A CA 1
ATOM 1473 C C . GLY A 1 193 ? -7.424 -165.225 -160.551 1.00 44.27 486 GLY A C 1
ATOM 1474 O O . GLY A 1 193 ? -6.317 -165.680 -160.257 1.00 45.86 486 GLY A O 1
ATOM 1475 N N . GLY A 1 194 ? -8.449 -165.983 -160.939 1.00 43.57 487 GLY A N 1
ATOM 1476 C CA . GLY A 1 194 ? -8.370 -167.444 -160.996 1.00 42.29 487 GLY A CA 1
ATOM 1477 C C . GLY A 1 194 ? -8.406 -168.167 -159.655 1.00 42.38 487 GLY A C 1
ATOM 1478 O O . GLY A 1 194 ? -8.117 -169.367 -159.596 1.00 41.96 487 GLY A O 1
ATOM 1479 N N . ALA A 1 195 ? -8.759 -167.459 -158.579 1.00 42.64 488 ALA A N 1
ATOM 1480 C CA . ALA A 1 195 ? -8.801 -168.054 -157.239 1.00 42.86 488 ALA A CA 1
ATOM 1481 C C . ALA A 1 195 ? -9.904 -169.100 -157.096 1.00 44.27 488 ALA A C 1
ATOM 1482 O O . ALA A 1 195 ? -10.973 -168.971 -157.688 1.00 44.33 488 ALA A O 1
ATOM 1484 N N . ARG A 1 196 ? -9.617 -170.139 -156.312 1.00 45.89 489 ARG A N 1
ATOM 1485 C CA . ARG A 1 196 ? -10.603 -171.156 -155.940 1.00 45.57 489 ARG A CA 1
ATOM 1486 C C . ARG A 1 196 ? -10.992 -171.080 -154.460 1.00 44.62 489 ARG A C 1
ATOM 1487 O O . ARG A 1 196 ? -11.855 -171.840 -154.022 1.00 45.02 489 ARG A O 1
ATOM 1495 N N . SER A 1 197 ? -10.379 -170.155 -153.710 1.00 44.37 490 SER A N 1
ATOM 1496 C CA . SER A 1 197 ? -10.695 -169.921 -152.297 1.00 44.10 490 SER A CA 1
ATOM 1497 C C . SER A 1 197 ? -11.004 -168.448 -152.039 1.00 44.47 490 SER A C 1
ATOM 1498 O O . SER A 1 197 ? -10.511 -167.564 -152.744 1.00 44.41 490 SER A O 1
ATOM 1501 N N . ASN A 1 198 ? -11.806 -168.200 -151.003 1.00 44.65 491 ASN A N 1
ATOM 1502 C CA . ASN A 1 198 ? -12.207 -166.839 -150.610 1.00 43.79 491 ASN A CA 1
ATOM 1503 C C . ASN A 1 198 ? -11.030 -165.987 -150.138 1.00 44.58 491 ASN A C 1
ATOM 1504 O O . ASN A 1 198 ? -11.030 -164.775 -150.340 1.00 46.74 491 ASN A O 1
ATOM 1509 N N . SER A 1 199 ? -10.051 -166.626 -149.497 1.00 44.60 492 SER A N 1
ATOM 1510 C CA . SER A 1 199 ? -8.792 -165.979 -149.116 1.00 44.87 492 SER A CA 1
ATOM 1511 C C . SER A 1 199 ? -8.052 -165.409 -150.327 1.00 45.51 492 SER A C 1
ATOM 1512 O O . SER A 1 199 ? -7.669 -164.239 -150.328 1.00 45.84 492 SER A O 1
ATOM 1515 N N . LYS A 1 200 ? -7.868 -166.236 -151.354 1.00 46.33 493 LYS A N 1
ATOM 1516 C CA . LYS A 1 200 ? -7.188 -165.805 -152.587 1.00 47.56 493 LYS A CA 1
ATOM 1517 C C . LYS A 1 200 ? -8.026 -164.841 -153.443 1.00 46.13 493 LYS A C 1
ATOM 1518 O O . LYS A 1 200 ? -7.469 -164.055 -154.210 1.00 43.58 493 LYS A O 1
ATOM 1524 N N . ALA A 1 201 ? -9.352 -164.928 -153.324 1.00 46.27 494 ALA A N 1
ATOM 1525 C CA . ALA A 1 201 ? -10.265 -163.949 -153.921 1.00 46.10 494 ALA A CA 1
ATOM 1526 C C . ALA A 1 201 ? -10.067 -162.563 -153.296 1.00 46.50 494 ALA A C 1
ATOM 1527 O O . ALA A 1 201 ? -9.927 -161.568 -154.011 1.00 44.15 494 ALA A O 1
ATOM 1529 N N . GLU A 1 202 ? -10.039 -162.521 -151.963 1.00 47.49 495 GLU A N 1
ATOM 1530 C CA . GLU A 1 202 ? -9.799 -161.280 -151.206 1.00 49.07 495 GLU A CA 1
ATOM 1531 C C . GLU A 1 202 ? -8.383 -160.728 -151.406 1.00 46.99 495 GLU A C 1
ATOM 1532 O O . GLU A 1 202 ? -8.194 -159.516 -151.386 1.00 44.57 495 GLU A O 1
ATOM 1538 N N . GLU A 1 203 ? -7.409 -161.616 -151.605 1.00 46.62 496 GLU A N 1
ATOM 1539 C CA . GLU A 1 203 ? -6.039 -161.217 -151.950 1.00 46.88 496 GLU A CA 1
ATOM 1540 C C . GLU A 1 203 ? -5.997 -160.505 -153.308 1.00 46.97 496 GLU A C 1
ATOM 1541 O O . GLU A 1 203 ? -5.324 -159.475 -153.452 1.00 45.57 496 GLU A O 1
ATOM 1547 N N . HIS A 1 204 ? -6.723 -161.044 -154.291 1.00 46.33 497 HIS A N 1
ATOM 1548 C CA . HIS A 1 204 ? -6.780 -160.446 -155.632 1.00 46.85 497 HIS A CA 1
ATOM 1549 C C . HIS A 1 204 ? -7.455 -159.069 -155.651 1.00 46.34 497 HIS A C 1
ATOM 1550 O O . HIS A 1 204 ? -7.021 -158.184 -156.388 1.00 46.16 497 HIS A O 1
ATOM 1557 N N . ILE A 1 205 ? -8.503 -158.893 -154.847 1.00 45.15 498 ILE A N 1
ATOM 1558 C CA . ILE A 1 205 ? -9.212 -157.611 -154.762 1.00 45.47 498 ILE A CA 1
ATOM 1559 C C . ILE A 1 205 ? -8.295 -156.532 -154.180 1.00 46.21 498 ILE A C 1
ATOM 1560 O O . ILE A 1 205 ? -8.248 -155.408 -154.693 1.00 45.97 498 ILE A O 1
ATOM 1565 N N . LEU A 1 206 ? -7.589 -156.879 -153.105 1.00 46.37 499 LEU A N 1
ATOM 1566 C CA . LEU A 1 206 ? -6.610 -155.981 -152.488 1.00 47.27 499 LEU A CA 1
ATOM 1567 C C . LEU A 1 206 ? -5.430 -155.663 -153.414 1.00 45.87 499 LEU A C 1
ATOM 1568 O O . LEU A 1 206 ? -4.918 -154.548 -153.383 1.00 45.35 499 LEU A O 1
ATOM 1573 N N . LYS A 1 207 ? -5.006 -156.625 -154.234 1.00 45.70 500 LYS A N 1
ATOM 1574 C CA . LYS A 1 207 ? -3.941 -156.377 -155.221 1.00 46.92 500 LYS A CA 1
ATOM 1575 C C . LYS A 1 207 ? -4.354 -155.339 -156.267 1.00 46.31 500 LYS A C 1
ATOM 1576 O O . LYS A 1 207 ? -3.562 -154.452 -156.603 1.00 45.91 500 LYS A O 1
ATOM 1582 N N . ILE A 1 208 ? -5.587 -155.443 -156.762 1.00 44.44 501 ILE A N 1
ATOM 1583 C CA . ILE A 1 208 ? -6.114 -154.485 -157.742 1.00 44.21 501 ILE A CA 1
ATOM 1584 C C . ILE A 1 208 ? -6.265 -153.109 -157.083 1.00 43.05 501 ILE A C 1
ATOM 1585 O O . ILE A 1 208 ? -5.875 -152.098 -157.670 1.00 43.85 501 ILE A O 1
ATOM 1590 N N . CYS A 1 209 ? -6.834 -153.086 -155.875 1.00 41.26 502 CYS A N 1
ATOM 1591 C CA . CYS A 1 209 ? -6.862 -151.882 -155.025 1.00 41.02 502 CYS A CA 1
ATOM 1592 C C . CYS A 1 209 ? -5.474 -151.280 -154.827 1.00 40.35 502 CYS A C 1
ATOM 1593 O O . CYS A 1 209 ? -5.304 -150.064 -154.918 1.00 39.54 502 CYS A O 1
ATOM 1596 N N . ALA A 1 210 ? -4.498 -152.138 -154.536 1.00 40.51 503 ALA A N 1
ATOM 1597 C CA . ALA A 1 210 ? -3.109 -151.716 -154.352 1.00 41.32 503 ALA A CA 1
ATOM 1598 C C . ALA A 1 210 ? -2.487 -151.147 -155.628 1.00 41.73 503 ALA A C 1
ATOM 1599 O O . ALA A 1 210 ? -1.782 -150.136 -155.565 1.00 42.70 503 ALA A O 1
ATOM 1601 N N . ASN A 1 211 ? -2.744 -151.788 -156.771 1.00 41.26 504 ASN A N 1
ATOM 1602 C CA . ASN A 1 211 ? -2.210 -151.323 -158.061 1.00 41.30 504 ASN A CA 1
ATOM 1603 C C . ASN A 1 211 ? -2.758 -149.958 -158.496 1.00 42.56 504 ASN A C 1
ATOM 1604 O O . ASN A 1 211 ? -2.042 -149.174 -159.110 1.00 42.29 504 ASN A O 1
ATOM 1609 N N . LEU A 1 212 ? -4.025 -149.686 -158.184 1.00 43.14 505 LEU A N 1
ATOM 1610 C CA . LEU A 1 212 ? -4.654 -148.393 -158.500 1.00 44.07 505 LEU A CA 1
ATOM 1611 C C . LEU A 1 212 ? -4.522 -147.355 -157.363 1.00 44.74 505 LEU A C 1
ATOM 1612 O O . LEU A 1 212 ? -5.061 -146.249 -157.468 1.00 43.88 505 LEU A O 1
ATOM 1617 N N . ASP A 1 213 ? -3.769 -147.702 -156.312 1.00 45.37 506 ASP A N 1
ATOM 1618 C CA . ASP A 1 213 ? -3.567 -146.863 -155.128 1.00 44.97 506 ASP A CA 1
ATOM 1619 C C . ASP A 1 213 ? -4.889 -146.346 -154.550 1.00 44.52 506 ASP A C 1
ATOM 1620 O O . ASP A 1 213 ? -5.006 -145.178 -154.182 1.00 44.07 506 ASP A O 1
ATOM 1625 N N . ALA A 1 214 ? -5.882 -147.231 -154.483 1.00 45.20 507 ALA A N 1
ATOM 1626 C CA . ALA A 1 214 ? -7.238 -146.860 -154.072 1.00 45.95 507 ALA A CA 1
ATOM 1627 C C . ALA A 1 214 ? -7.347 -146.654 -152.563 1.00 47.02 507 ALA A C 1
ATOM 1628 O O . ALA A 1 214 ? -6.901 -147.494 -151.788 1.00 48.17 507 ALA A O 1
ATOM 1630 N N . CYS A 1 215 ? -7.917 -145.522 -152.156 1.00 51.10 508 CYS A N 1
ATOM 1631 C CA . CYS A 1 215 ? -8.355 -145.316 -150.772 1.00 53.79 508 CYS A CA 1
ATOM 1632 C C . CYS A 1 215 ? -9.495 -146.267 -150.416 1.00 53.91 508 CYS A C 1
ATOM 1633 O O . CYS A 1 215 ? -9.585 -146.720 -149.279 1.00 55.03 508 CYS A O 1
ATOM 1636 N N . ARG A 1 216 ? -10.364 -146.553 -151.385 1.00 53.77 509 ARG A N 1
ATOM 1637 C CA . ARG A 1 216 ? -11.498 -147.451 -151.169 1.00 56.37 509 ARG A CA 1
ATOM 1638 C C . ARG A 1 216 ? -12.095 -147.973 -152.479 1.00 55.91 509 ARG A C 1
ATOM 1639 O O . ARG A 1 216 ? -12.025 -147.307 -153.516 1.00 57.57 509 ARG A O 1
ATOM 1647 N N . ILE A 1 217 ? -12.681 -149.168 -152.413 1.00 54.08 510 ILE A N 1
ATOM 1648 C CA . ILE A 1 217 ? -13.392 -149.763 -153.553 1.00 53.32 510 ILE A CA 1
ATOM 1649 C C . ILE A 1 217 ? -14.882 -149.494 -153.376 1.00 52.23 510 ILE A C 1
ATOM 1650 O O . ILE A 1 217 ? -15.445 -149.701 -152.298 1.00 50.95 510 ILE A O 1
ATOM 1655 N N . MET A 1 218 ? -15.517 -149.047 -154.453 1.00 51.80 511 MET A N 1
ATOM 1656 C CA . MET A 1 218 ? -16.783 -148.338 -154.360 1.00 51.64 511 MET A CA 1
ATOM 1657 C C . MET A 1 218 ? -17.895 -149.046 -155.147 1.00 49.77 511 MET A C 1
ATOM 1658 O O . MET A 1 218 ? -17.769 -149.256 -156.360 1.00 47.77 511 MET A O 1
ATOM 1663 N N . THR A 1 219 ? -18.960 -149.435 -154.437 1.00 47.52 512 THR A N 1
ATOM 1664 C CA . THR A 1 219 ? -20.130 -150.101 -155.025 1.00 47.29 512 THR A CA 1
ATOM 1665 C C . THR A 1 219 ? -21.423 -149.463 -154.526 1.00 47.10 512 THR A C 1
ATOM 1666 O O . THR A 1 219 ? -21.452 -148.842 -153.464 1.00 44.15 512 THR A O 1
ATOM 1670 N N . VAL A 1 220 ? -22.495 -149.671 -155.285 1.00 49.14 513 VAL A N 1
ATOM 1671 C CA . VAL A 1 220 ? -23.814 -149.133 -154.959 1.00 50.77 513 VAL A CA 1
ATOM 1672 C C . VAL A 1 220 ? -24.443 -149.977 -153.846 1.00 53.17 513 VAL A C 1
ATOM 1673 O O . VAL A 1 220 ? -24.489 -151.204 -153.947 1.00 51.82 513 VAL A O 1
ATOM 1677 N N . LYS A 1 221 ? -24.922 -149.307 -152.796 1.00 57.02 514 LYS A N 1
ATOM 1678 C CA . LYS A 1 221 ? -25.546 -149.964 -151.637 1.00 60.20 514 LYS A CA 1
ATOM 1679 C C . LYS A 1 221 ? -26.802 -149.230 -151.139 1.00 61.21 514 LYS A C 1
ATOM 1680 O O . LYS A 1 221 ? -27.868 -149.840 -151.035 1.00 62.05 514 LYS A O 1
ATOM 1686 N N . GLU A 1 222 ? -26.672 -147.938 -150.835 1.00 61.74 515 GLU A N 1
ATOM 1687 C CA . GLU A 1 222 ? -27.817 -147.091 -150.460 1.00 62.76 515 GLU A CA 1
ATOM 1688 C C . GLU A 1 222 ? -28.926 -147.074 -151.529 1.00 62.33 515 GLU A C 1
ATOM 1689 O O . GLU A 1 222 ? -30.102 -147.234 -151.200 1.00 60.86 515 GLU A O 1
ATOM 1695 N N . HIS A 1 223 ? -28.543 -146.895 -152.795 1.00 62.46 516 HIS A N 1
ATOM 1696 C CA . HIS A 1 223 ? -29.491 -146.867 -153.920 1.00 60.75 516 HIS A CA 1
ATOM 1697 C C . HIS A 1 223 ? -29.360 -148.121 -154.785 1.00 60.56 516 HIS A C 1
ATOM 1698 O O . HIS A 1 223 ? -29.272 -148.040 -156.013 1.00 60.34 516 HIS A O 1
ATOM 1705 N N . ALA A 1 224 ? -29.370 -149.280 -154.130 1.00 60.98 517 ALA A N 1
ATOM 1706 C CA . ALA A 1 224 ? -29.276 -150.575 -154.813 1.00 61.80 517 ALA A CA 1
ATOM 1707 C C . ALA A 1 224 ? -30.548 -150.905 -155.599 1.00 62.10 517 ALA A C 1
ATOM 1708 O O . ALA A 1 224 ? -30.470 -151.498 -156.675 1.00 64.72 517 ALA A O 1
ATOM 1710 N N . SER A 1 225 ? -31.708 -150.529 -155.056 1.00 61.04 518 SER A N 1
ATOM 1711 C CA . SER A 1 225 ? -32.997 -150.741 -155.730 1.00 61.77 518 SER A CA 1
ATOM 1712 C C . SER A 1 225 ? -33.104 -149.963 -157.041 1.00 61.67 518 SER A C 1
ATOM 1713 O O . SER A 1 225 ? -33.592 -150.496 -158.039 1.00 62.53 518 SER A O 1
ATOM 1716 N N . GLN A 1 226 ? -32.641 -148.712 -157.031 1.00 62.02 519 GLN A N 1
ATOM 1717 C CA . GLN A 1 226 ? -32.628 -147.869 -158.234 1.00 61.58 519 GLN A CA 1
ATOM 1718 C C . GLN A 1 226 ? -31.748 -148.472 -159.333 1.00 61.75 519 GLN A C 1
ATOM 1719 O O . GLN A 1 226 ? -32.143 -148.486 -160.502 1.00 61.39 519 GLN A O 1
ATOM 1725 N N . LEU A 1 227 ? -30.573 -148.975 -158.945 1.00 61.13 520 LEU A N 1
ATOM 1726 C CA . LEU A 1 227 ? -29.646 -149.619 -159.881 1.00 60.95 520 LEU A CA 1
ATOM 1727 C C . LEU A 1 227 ? -30.234 -150.889 -160.491 1.00 63.04 520 LEU A C 1
ATOM 1728 O O . LEU A 1 227 ? -30.066 -151.132 -161.686 1.00 63.81 520 LEU A O 1
ATOM 1733 N N . LYS A 1 228 ? -30.923 -151.687 -159.674 1.00 65.82 521 LYS A N 1
ATOM 1734 C CA . LYS A 1 228 ? -31.574 -152.910 -160.158 1.00 67.70 521 LYS A CA 1
ATOM 1735 C C . LYS A 1 228 ? -32.724 -152.637 -161.140 1.00 66.58 521 LYS A C 1
ATOM 1736 O O . LYS A 1 228 ? -32.972 -153.450 -162.032 1.00 67.90 521 LYS A O 1
ATOM 1742 N N . ASN A 1 229 ? -33.413 -151.505 -160.980 1.00 66.18 522 ASN A N 1
ATOM 1743 C CA . ASN A 1 229 ? -34.393 -151.034 -161.979 1.00 66.55 522 ASN A CA 1
ATOM 1744 C C . ASN A 1 229 ? -33.752 -150.601 -163.297 1.00 64.19 522 ASN A C 1
ATOM 1745 O O . ASN A 1 229 ? -34.317 -150.840 -164.364 1.00 64.08 522 ASN A O 1
ATOM 1750 N N . GLN A 1 230 ? -32.588 -149.955 -163.210 1.00 62.59 523 GLN A N 1
ATOM 1751 C CA . GLN A 1 230 ? -31.853 -149.481 -164.396 1.00 61.17 523 GLN A CA 1
ATOM 1752 C C . GLN A 1 230 ? -31.334 -150.618 -165.280 1.00 61.51 523 GLN A C 1
ATOM 1753 O O . GLN A 1 230 ? -31.527 -150.595 -166.496 1.00 57.71 523 GLN A O 1
ATOM 1759 N N . VAL A 1 231 ? -30.688 -151.605 -164.663 1.00 64.55 524 VAL A N 1
ATOM 1760 C CA . VAL A 1 231 ? -30.123 -152.750 -165.392 1.00 67.49 524 VAL A CA 1
ATOM 1761 C C . VAL A 1 231 ? -30.784 -154.052 -164.927 1.00 68.75 524 VAL A C 1
ATOM 1762 O O . VAL A 1 231 ? -30.650 -154.454 -163.768 1.00 69.15 524 VAL A O 1
ATOM 1766 N N . LYS A 1 232 ? -31.535 -154.677 -165.834 1.00 70.52 525 LYS A N 1
ATOM 1767 C CA . LYS A 1 232 ? -32.204 -155.950 -165.556 1.00 74.84 525 LYS A CA 1
ATOM 1768 C C . LYS A 1 232 ? -31.355 -157.109 -166.078 1.00 72.97 525 LYS A C 1
ATOM 1769 O O . LYS A 1 232 ? -30.910 -157.090 -167.229 1.00 70.35 525 LYS A O 1
ATOM 1775 N N . GLU A 1 233 ? -31.118 -158.098 -165.217 1.00 72.57 526 GLU A N 1
ATOM 1776 C CA . GLU A 1 233 ? -30.337 -159.281 -165.580 1.00 72.93 526 GLU A CA 1
ATOM 1777 C C . GLU A 1 233 ? -31.151 -160.223 -166.469 1.00 68.63 526 GLU A C 1
ATOM 1778 O O . GLU A 1 233 ? -32.372 -160.304 -166.321 1.00 67.63 526 GLU A O 1
ATOM 1784 N N . PRO A 1 234 ? -30.480 -160.940 -167.392 1.00 65.75 527 PRO A N 1
ATOM 1785 C CA . PRO A 1 234 ? -31.178 -161.922 -168.221 1.00 64.06 527 PRO A CA 1
ATOM 1786 C C . PRO A 1 234 ? -31.497 -163.207 -167.456 1.00 64.66 527 PRO A C 1
ATOM 1787 O O . PRO A 1 234 ? -30.908 -163.465 -166.404 1.00 62.28 527 PRO A O 1
ATOM 1791 N N . PHE A 1 235 ? -32.432 -163.995 -167.989 1.00 67.35 528 PHE A N 1
ATOM 1792 C CA . PHE A 1 235 ? -32.763 -165.310 -167.426 1.00 69.30 528 PHE A CA 1
ATOM 1793 C C . PHE A 1 235 ? -31.670 -166.285 -167.848 1.00 69.48 528 PHE A C 1
ATOM 1794 O O . PHE A 1 235 ? -31.299 -166.314 -169.021 1.00 69.71 528 PHE A O 1
ATOM 1802 N N . LYS A 1 236 ? -31.165 -167.081 -166.905 1.00 70.22 529 LYS A N 1
ATOM 1803 C CA . LYS A 1 236 ? -30.048 -167.995 -167.184 1.00 68.70 529 LYS A CA 1
ATOM 1804 C C . LYS A 1 236 ? -30.602 -169.347 -167.618 1.00 66.77 529 LYS A C 1
ATOM 1805 O O . LYS A 1 236 ? -31.585 -169.826 -167.051 1.00 68.44 529 LYS A O 1
ATOM 1811 N N . LYS A 1 237 ? -29.970 -169.952 -168.621 1.00 66.10 530 LYS A N 1
ATOM 1812 C CA . LYS A 1 237 ? -30.253 -171.334 -169.019 1.00 64.02 530 LYS A CA 1
ATOM 1813 C C . LYS A 1 237 ? -28.947 -172.070 -169.294 1.00 63.11 530 LYS A C 1
ATOM 1814 O O . LYS A 1 237 ? -27.944 -171.454 -169.650 1.00 62.20 530 LYS A O 1
ATOM 1820 N N . THR A 1 238 ? -28.963 -173.383 -169.086 1.00 63.80 531 THR A N 1
ATOM 1821 C CA . THR A 1 238 ? -27.866 -174.266 -169.477 1.00 64.03 531 THR A CA 1
ATOM 1822 C C . THR A 1 238 ? -28.463 -175.394 -170.309 1.00 61.53 531 THR A C 1
ATOM 1823 O O . THR A 1 238 ? -29.107 -176.291 -169.767 1.00 64.25 531 THR A O 1
ATOM 1827 N N . VAL A 1 239 ? -28.258 -175.327 -171.623 1.00 59.50 532 VAL A N 1
ATOM 1828 C CA . VAL A 1 239 ? -28.758 -176.332 -172.560 1.00 57.84 532 VAL A CA 1
ATOM 1829 C C . VAL A 1 239 ? -27.648 -177.351 -172.801 1.00 57.00 532 VAL A C 1
ATOM 1830 O O . VAL A 1 239 ? -26.686 -177.065 -173.508 1.00 56.03 532 VAL A O 1
ATOM 1834 N N . ILE A 1 240 ? -27.796 -178.540 -172.218 1.00 57.25 533 ILE A N 1
ATOM 1835 C CA . ILE A 1 240 ? -26.777 -179.595 -172.300 1.00 58.88 533 ILE A CA 1
ATOM 1836 C C . ILE A 1 240 ? -27.138 -180.599 -173.400 1.00 60.00 533 ILE A C 1
ATOM 1837 O O . ILE A 1 240 ? -28.320 -180.849 -173.658 1.00 60.61 533 ILE A O 1
ATOM 1842 N N . ALA A 1 241 ? -26.108 -181.153 -174.044 1.00 61.23 534 ALA A N 1
ATOM 1843 C CA . ALA A 1 241 ? -26.250 -182.202 -175.058 1.00 62.88 534 ALA A CA 1
ATOM 1844 C C . ALA A 1 241 ? -25.337 -183.377 -174.698 1.00 66.53 534 ALA A C 1
ATOM 1845 O O . ALA A 1 241 ? -24.114 -183.241 -174.736 1.00 67.35 534 ALA A O 1
ATOM 1847 N N . ASP A 1 242 ? -25.924 -184.520 -174.338 1.00 69.54 535 ASP A N 1
ATOM 1848 C CA . ASP A 1 242 ? -25.137 -185.693 -173.908 1.00 70.99 535 ASP A CA 1
ATOM 1849 C C . ASP A 1 242 ? -24.403 -186.403 -175.048 1.00 75.07 535 ASP A C 1
ATOM 1850 O O . ASP A 1 242 ? -23.418 -187.101 -174.801 1.00 77.00 535 ASP A O 1
ATOM 1855 N N . ASP A 1 243 ? -24.896 -186.239 -176.276 1.00 78.48 536 ASP A N 1
ATOM 1856 C CA . ASP A 1 243 ? -24.246 -186.764 -177.478 1.00 80.69 536 ASP A CA 1
ATOM 1857 C C . ASP A 1 243 ? -24.070 -188.282 -177.429 1.00 81.45 536 ASP A C 1
ATOM 1858 O O . ASP A 1 243 ? -22.947 -188.796 -177.460 1.00 86.71 536 ASP A O 1
ATOM 1863 N N . LYS A 1 244 ? -25.198 -188.985 -177.340 1.00 81.47 537 LYS A N 1
ATOM 1864 C CA . LYS A 1 244 ? -25.232 -190.445 -177.483 1.00 79.25 537 LYS A CA 1
ATOM 1865 C C . LYS A 1 244 ? -25.557 -190.878 -178.928 1.00 77.69 537 LYS A C 1
ATOM 1866 O O . LYS A 1 244 ? -25.729 -192.069 -179.192 1.00 77.45 537 LYS A O 1
ATOM 1872 N N . ARG A 1 245 ? -25.657 -189.909 -179.845 1.00 76.82 538 ARG A N 1
ATOM 1873 C CA . ARG A 1 245 ? -25.670 -190.167 -181.293 1.00 75.82 538 ARG A CA 1
ATOM 1874 C C . ARG A 1 245 ? -24.483 -191.030 -181.710 1.00 74.85 538 ARG A C 1
ATOM 1875 O O . ARG A 1 245 ? -23.369 -190.834 -181.209 1.00 78.89 538 ARG A O 1
ATOM 1883 N N . ARG A 1 246 ? -24.709 -191.969 -182.628 1.00 70.63 539 ARG A N 1
ATOM 1884 C CA . ARG A 1 246 ? -23.593 -192.658 -183.280 1.00 69.52 539 ARG A CA 1
ATOM 1885 C C . ARG A 1 246 ? -22.884 -191.627 -184.171 1.00 64.28 539 ARG A C 1
ATOM 1886 O O . ARG A 1 246 ? -23.526 -190.705 -184.684 1.00 64.06 539 ARG A O 1
ATOM 1894 N N . ASP A 1 247 ? -21.568 -191.782 -184.329 1.00 58.15 540 ASP A N 1
ATOM 1895 C CA . ASP A 1 247 ? -20.702 -190.757 -184.936 1.00 52.76 540 ASP A CA 1
ATOM 1896 C C . ASP A 1 247 ? -19.773 -191.413 -185.972 1.00 50.99 540 ASP A C 1
ATOM 1897 O O . ASP A 1 247 ? -18.554 -191.468 -185.768 1.00 51.67 540 ASP A O 1
ATOM 1902 N N . PRO A 1 248 ? -20.341 -191.921 -187.091 1.00 48.04 541 PRO A N 1
ATOM 1903 C CA . PRO A 1 248 ? -19.505 -192.620 -188.079 1.00 47.21 541 PRO A CA 1
ATOM 1904 C C . PRO A 1 248 ? -18.404 -191.763 -188.726 1.00 45.74 541 PRO A C 1
ATOM 1905 O O . PRO A 1 248 ? -17.421 -192.326 -189.206 1.00 41.94 541 PRO A O 1
ATOM 1909 N N . PHE A 1 249 ? -18.562 -190.434 -188.734 1.00 46.44 542 PHE A N 1
ATOM 1910 C CA . PHE A 1 249 ? -17.486 -189.544 -189.186 1.00 47.66 542 PHE A CA 1
ATOM 1911 C C . PHE A 1 249 ? -16.253 -189.636 -188.273 1.00 47.33 542 PHE A C 1
ATOM 1912 O O . PHE A 1 249 ? -15.133 -189.756 -188.761 1.00 45.89 542 PHE A O 1
ATOM 1920 N N . ARG A 1 250 ? -16.465 -189.603 -186.958 1.00 48.22 543 ARG A N 1
ATOM 1921 C CA . ARG A 1 250 ? -15.376 -189.837 -185.995 1.00 50.22 543 ARG A CA 1
ATOM 1922 C C . ARG A 1 250 ? -14.742 -191.227 -186.169 1.00 50.75 543 ARG A C 1
ATOM 1923 O O . ARG A 1 250 ? -13.518 -191.363 -186.135 1.00 46.65 543 ARG A O 1
ATOM 1931 N N . GLU A 1 251 ? -15.578 -192.244 -186.373 1.00 55.86 544 GLU A N 1
ATOM 1932 C CA . GLU A 1 251 ? -15.097 -193.634 -186.486 1.00 57.52 544 GLU A CA 1
ATOM 1933 C C . GLU A 1 251 ? -14.193 -193.874 -187.697 1.00 54.88 544 GLU A C 1
ATOM 1934 O O . GLU A 1 251 ? -13.141 -194.502 -187.567 1.00 54.28 544 GLU A O 1
ATOM 1940 N N . ARG A 1 252 ? -14.602 -193.368 -188.862 1.00 53.59 545 ARG A N 1
ATOM 1941 C CA . ARG A 1 252 ? -13.830 -193.546 -190.100 1.00 51.79 545 ARG A CA 1
ATOM 1942 C C . ARG A 1 252 ? -12.567 -192.676 -190.135 1.00 50.72 545 ARG A C 1
ATOM 1943 O O . ARG A 1 252 ? -11.544 -193.111 -190.666 1.00 48.53 545 ARG A O 1
ATOM 1951 N N . ILE A 1 253 ? -12.649 -191.448 -189.606 1.00 49.22 546 ILE A N 1
ATOM 1952 C CA . ILE A 1 253 ? -11.464 -190.579 -189.458 1.00 47.59 546 ILE A CA 1
ATOM 1953 C C . ILE A 1 253 ? -10.426 -191.253 -188.545 1.00 49.13 546 ILE A C 1
ATOM 1954 O O . ILE A 1 253 ? -9.229 -191.201 -188.838 1.00 50.95 546 ILE A O 1
ATOM 1959 N N . ILE A 1 254 ? -10.877 -191.875 -187.453 1.00 48.30 547 ILE A N 1
ATOM 1960 C CA . ILE A 1 254 ? -9.970 -192.588 -186.542 1.00 48.20 547 ILE A CA 1
ATOM 1961 C C . ILE A 1 254 ? -9.268 -193.750 -187.257 1.00 49.19 547 ILE A C 1
ATOM 1962 O O . ILE A 1 254 ? -8.079 -193.987 -187.026 1.00 51.64 547 ILE A O 1
ATOM 1967 N N . GLU A 1 255 ? -9.995 -194.462 -188.118 1.00 48.77 548 GLU A N 1
ATOM 1968 C CA . GLU A 1 255 ? -9.398 -195.537 -188.923 1.00 49.10 548 GLU A CA 1
ATOM 1969 C C . GLU A 1 255 ? -8.301 -195.016 -189.857 1.00 48.57 548 GLU A C 1
ATOM 1970 O O . GLU A 1 255 ? -7.288 -195.690 -190.045 1.00 49.56 548 GLU A O 1
ATOM 1976 N N . ILE A 1 256 ? -8.496 -193.824 -190.422 1.00 46.90 549 ILE A N 1
ATOM 1977 C CA . ILE A 1 256 ? -7.483 -193.202 -191.281 1.00 47.35 549 ILE A CA 1
ATOM 1978 C C . ILE A 1 256 ? -6.256 -192.815 -190.459 1.00 47.65 549 ILE A C 1
ATOM 1979 O O . ILE A 1 256 ? -5.127 -193.072 -190.876 1.00 49.60 549 ILE A O 1
ATOM 1984 N N . MET A 1 257 ? -6.484 -192.216 -189.294 1.00 46.76 550 MET A N 1
ATOM 1985 C CA . MET A 1 257 ? -5.392 -191.860 -188.380 1.00 44.38 550 MET A CA 1
ATOM 1986 C C . MET A 1 257 ? -4.608 -193.094 -187.916 1.00 43.79 550 MET A C 1
ATOM 1987 O O . MET A 1 257 ? -3.377 -193.058 -187.871 1.00 43.22 550 MET A O 1
ATOM 1992 N N . GLN A 1 258 ? -5.317 -194.177 -187.586 1.00 43.78 551 GLN A N 1
ATOM 1993 C CA . GLN A 1 258 ? -4.674 -195.436 -187.145 1.00 43.05 551 GLN A CA 1
ATOM 1994 C C . GLN A 1 258 ? -3.787 -196.058 -188.229 1.00 44.02 551 GLN A C 1
ATOM 1995 O O . GLN A 1 258 ? -2.686 -196.537 -187.942 1.00 43.64 551 GLN A O 1
ATOM 2001 N N . ASP A 1 259 ? -4.279 -196.037 -189.466 1.00 46.02 552 ASP A N 1
ATOM 2002 C CA . ASP A 1 259 ? -3.511 -196.450 -190.649 1.00 47.34 552 ASP A CA 1
ATOM 2003 C C . ASP A 1 259 ? -2.210 -195.633 -190.786 1.00 47.11 552 ASP A C 1
ATOM 2004 O O . ASP A 1 259 ? -1.132 -196.200 -190.986 1.00 46.96 552 ASP A O 1
ATOM 2009 N N . ILE A 1 260 ? -2.315 -194.308 -190.658 1.00 46.93 553 ILE A N 1
ATOM 2010 C CA . ILE A 1 260 ? -1.149 -193.413 -190.772 1.00 45.65 553 ILE A CA 1
ATOM 2011 C C . ILE A 1 260 ? -0.121 -193.677 -189.658 1.00 45.50 553 ILE A C 1
ATOM 2012 O O . ILE A 1 260 ? 1.085 -193.659 -189.909 1.00 44.27 553 ILE A O 1
ATOM 2017 N N . GLN A 1 261 ? -0.601 -193.914 -188.439 1.00 46.31 554 GLN A N 1
ATOM 2018 C CA . GLN A 1 261 ? 0.287 -194.211 -187.302 1.00 47.77 554 GLN A CA 1
ATOM 2019 C C . GLN A 1 261 ? 1.118 -195.490 -187.477 1.00 51.40 554 GLN A C 1
ATOM 2020 O O . GLN A 1 261 ? 2.270 -195.539 -187.038 1.00 51.79 554 GLN A O 1
ATOM 2026 N N . LYS A 1 262 ? 0.537 -196.512 -188.112 1.00 53.70 555 LYS A N 1
ATOM 2027 C CA . LYS A 1 262 ? 1.270 -197.747 -188.439 1.00 56.82 555 LYS A CA 1
ATOM 2028 C C . LYS A 1 262 ? 2.338 -197.555 -189.526 1.00 56.06 555 LYS A C 1
ATOM 2029 O O . LYS A 1 262 ? 3.362 -198.237 -189.508 1.00 56.98 555 LYS A O 1
ATOM 2035 N N . TYR A 1 263 ? 2.089 -196.645 -190.468 1.00 56.32 556 TYR A N 1
ATOM 2036 C CA . TYR A 1 263 ? 3.049 -196.331 -191.531 1.00 57.02 556 TYR A CA 1
ATOM 2037 C C . TYR A 1 263 ? 4.328 -195.716 -190.961 1.00 57.43 556 TYR A C 1
ATOM 2038 O O . TYR A 1 263 ? 5.421 -196.233 -191.193 1.00 58.66 556 TYR A O 1
ATOM 2047 N N . CYS A 1 264 ? 4.176 -194.626 -190.207 1.00 58.80 557 CYS A N 1
ATOM 2048 C CA . CYS A 1 264 ? 5.318 -193.906 -189.616 1.00 58.49 557 CYS A CA 1
ATOM 2049 C C . CYS A 1 264 ? 5.823 -194.521 -188.310 1.00 57.58 557 CYS A C 1
ATOM 2050 O O . CYS A 1 264 ? 6.945 -194.233 -187.885 1.00 56.62 557 CYS A O 1
ATOM 2053 N N . GLN A 1 265 ? 5.002 -195.372 -187.693 1.00 58.45 558 GLN A N 1
ATOM 2054 C CA . GLN A 1 265 ? 5.319 -196.006 -186.411 1.00 59.56 558 GLN A CA 1
ATOM 2055 C C . GLN A 1 265 ? 5.349 -195.003 -185.242 1.00 57.49 558 GLN A C 1
ATOM 2056 O O . GLN A 1 265 ? 6.108 -195.180 -184.286 1.00 60.43 558 GLN A O 1
ATOM 2062 N N . LEU A 1 266 ? 4.516 -193.962 -185.326 1.00 53.92 559 LEU A N 1
ATOM 2063 C CA . LEU A 1 266 ? 4.328 -193.000 -184.238 1.00 53.60 559 LEU A CA 1
ATOM 2064 C C . LEU A 1 266 ? 3.015 -193.326 -183.529 1.00 51.79 559 LEU A C 1
ATOM 2065 O O . LEU A 1 266 ? 1.955 -193.283 -184.147 1.00 49.07 559 LEU A O 1
ATOM 2070 N N . TYR A 1 267 ? 3.095 -193.663 -182.243 1.00 52.37 560 TYR A N 1
ATOM 2071 C CA . TYR A 1 267 ? 1.923 -194.071 -181.467 1.00 52.69 560 TYR A CA 1
ATOM 2072 C C . TYR A 1 267 ? 1.714 -193.141 -180.268 1.00 52.11 560 TYR A C 1
ATOM 2073 O O . TYR A 1 267 ? 2.672 -192.841 -179.552 1.00 52.80 560 TYR A O 1
ATOM 2082 N N . PRO A 1 268 ? 0.469 -192.665 -180.061 1.00 50.79 561 PRO A N 1
ATOM 2083 C CA . PRO A 1 268 ? 0.173 -191.741 -178.972 1.00 50.55 561 PRO A CA 1
ATOM 2084 C C . PRO A 1 268 ? -0.067 -192.432 -177.634 1.00 49.53 561 PRO A C 1
ATOM 2085 O O . PRO A 1 268 ? -0.385 -193.625 -177.599 1.00 49.15 561 PRO A O 1
ATOM 2089 N N . LYS A 1 269 ? 0.078 -191.668 -176.550 1.00 48.99 562 LYS A N 1
ATOM 2090 C CA . LYS A 1 269 ? -0.354 -192.091 -175.216 1.00 49.22 562 LYS A CA 1
ATOM 2091 C C . LYS A 1 269 ? -1.632 -191.337 -174.816 1.00 50.02 562 LYS A C 1
ATOM 2092 O O . LYS A 1 269 ? -1.843 -191.030 -173.640 1.00 51.83 562 LYS A O 1
ATOM 2098 N N . SER A 1 270 ? -2.496 -191.073 -175.797 1.00 50.46 563 SER A N 1
ATOM 2099 C CA . SER A 1 270 ? -3.574 -190.097 -175.652 1.00 51.36 563 SER A CA 1
ATOM 2100 C C . SER A 1 270 ? -4.699 -190.329 -176.674 1.00 50.68 563 SER A C 1
ATOM 2101 O O . SER A 1 270 ? -4.456 -190.837 -177.771 1.00 51.34 563 SER A O 1
ATOM 2104 N N . GLU A 1 271 ? -5.924 -189.956 -176.299 1.00 49.97 564 GLU A N 1
ATOM 2105 C CA . GLU A 1 271 ? -7.113 -190.196 -177.132 1.00 50.52 564 GLU A CA 1
ATOM 2106 C C . GLU A 1 271 ? -7.123 -189.349 -178.400 1.00 48.78 564 GLU A C 1
ATOM 2107 O O . GLU A 1 271 ? -6.629 -188.225 -178.412 1.00 48.62 564 GLU A O 1
ATOM 2113 N N . PHE A 1 272 ? -7.719 -189.900 -179.453 1.00 46.72 565 PHE A N 1
ATOM 2114 C CA . PHE A 1 272 ? -7.865 -189.196 -180.724 1.00 44.77 565 PHE A CA 1
ATOM 2115 C C . PHE A 1 272 ? -8.786 -187.988 -180.568 1.00 44.28 565 PHE A C 1
ATOM 2116 O O . PHE A 1 272 ? -9.782 -188.051 -179.844 1.00 43.27 565 PHE A O 1
ATOM 2124 N N . GLY A 1 273 ? -8.448 -186.893 -181.247 1.00 43.35 566 GLY A N 1
ATOM 2125 C CA . GLY A 1 273 ? -9.281 -185.687 -181.248 1.00 41.96 566 GLY A CA 1
ATOM 2126 C C . GLY A 1 273 ? -9.250 -184.861 -179.974 1.00 40.83 566 GLY A C 1
ATOM 2127 O O . GLY A 1 273 ? -10.112 -184.002 -179.776 1.00 39.48 566 GLY A O 1
ATOM 2128 N N . SER A 1 274 ? -8.257 -185.102 -179.120 1.00 40.85 567 SER A N 1
ATOM 2129 C CA . SER A 1 274 ? -8.137 -184.414 -177.837 1.00 41.46 567 SER A CA 1
ATOM 2130 C C . SER A 1 274 ? -6.952 -183.464 -177.863 1.00 42.13 567 SER A C 1
ATOM 2131 O O . SER A 1 274 ? -6.107 -183.515 -178.760 1.00 41.65 567 SER A O 1
ATOM 2134 N N . GLN A 1 275 ? -6.880 -182.624 -176.840 1.00 42.92 568 GLN A N 1
ATOM 2135 C CA . GLN A 1 275 ? -5.831 -181.616 -176.742 1.00 43.51 568 GLN A CA 1
ATOM 2136 C C . GLN A 1 275 ? -4.425 -182.184 -176.502 1.00 42.86 568 GLN A C 1
ATOM 2137 O O . GLN A 1 275 ? -3.474 -181.713 -177.135 1.00 42.82 568 GLN A O 1
ATOM 2143 N N . PRO A 1 276 ? -4.279 -183.179 -175.594 1.00 41.68 569 PRO A N 1
ATOM 2144 C CA . PRO A 1 276 ? -2.951 -183.807 -175.470 1.00 41.65 569 PRO A CA 1
ATOM 2145 C C . PRO A 1 276 ? -2.441 -184.535 -176.728 1.00 42.70 569 PRO A C 1
ATOM 2146 O O . PRO A 1 276 ? -1.226 -184.638 -176.910 1.00 43.43 569 PRO A O 1
ATOM 2150 N N . TYR A 1 277 ? -3.345 -185.037 -177.573 1.00 43.91 570 TYR A N 1
ATOM 2151 C CA . TYR A 1 277 ? -2.959 -185.590 -178.880 1.00 44.75 570 TYR A CA 1
ATOM 2152 C C . TYR A 1 277 ? -2.331 -184.505 -179.755 1.00 46.73 570 TYR A C 1
ATOM 2153 O O . TYR A 1 277 ? -1.291 -184.735 -180.386 1.00 46.28 570 TYR A O 1
ATOM 2162 N N . GLU A 1 278 ? -2.983 -183.341 -179.791 1.00 47.88 571 GLU A N 1
ATOM 2163 C CA . GLU A 1 278 ? -2.496 -182.176 -180.534 1.00 48.56 571 GLU A CA 1
ATOM 2164 C C . GLU A 1 278 ? -1.104 -181.727 -180.051 1.00 47.09 571 GLU A C 1
ATOM 2165 O O . GLU A 1 278 ? -0.253 -181.379 -180.866 1.00 45.97 571 GLU A O 1
ATOM 2171 N N . GLN A 1 279 ? -0.874 -181.742 -178.739 1.00 46.60 572 GLN A N 1
ATOM 2172 C CA . GLN A 1 279 ? 0.447 -181.409 -178.191 1.00 47.37 572 GLN A CA 1
ATOM 2173 C C . GLN A 1 279 ? 1.490 -182.417 -178.644 1.00 46.04 572 GLN A C 1
ATOM 2174 O O . GLN A 1 279 ? 2.544 -182.045 -179.162 1.00 45.23 572 GLN A O 1
ATOM 2180 N N . TRP A 1 280 ? 1.175 -183.695 -178.444 1.00 44.05 573 TRP A N 1
ATOM 2181 C CA . TRP A 1 280 ? 2.057 -184.798 -178.807 1.00 43.37 573 TRP A CA 1
ATOM 2182 C C . TRP A 1 280 ? 2.439 -184.772 -180.287 1.00 42.81 573 TRP A C 1
ATOM 2183 O O . TRP A 1 280 ? 3.617 -184.869 -180.619 1.00 42.20 573 TRP A O 1
ATOM 2194 N N . VAL A 1 281 ? 1.442 -184.642 -181.161 1.00 42.39 574 VAL A N 1
ATOM 2195 C CA . VAL A 1 281 ? 1.668 -184.705 -182.606 1.00 42.82 574 VAL A CA 1
ATOM 2196 C C . VAL A 1 281 ? 2.488 -183.516 -183.128 1.00 43.07 574 VAL A C 1
ATOM 2197 O O . VAL A 1 281 ? 3.279 -183.683 -184.058 1.00 42.25 574 VAL A O 1
ATOM 2201 N N . ILE A 1 282 ? 2.300 -182.337 -182.522 1.00 44.35 575 ILE A N 1
ATOM 2202 C CA . ILE A 1 282 ? 3.111 -181.145 -182.826 1.00 43.63 575 ILE A CA 1
ATOM 2203 C C . ILE A 1 282 ? 4.543 -181.307 -182.305 1.00 43.83 575 ILE A C 1
ATOM 2204 O O . ILE A 1 282 ? 5.488 -180.982 -183.021 1.00 43.62 575 ILE A O 1
ATOM 2209 N N . ARG A 1 283 ? 4.701 -181.786 -181.068 1.00 45.24 576 ARG A N 1
ATOM 2210 C CA . ARG A 1 283 ? 6.027 -182.148 -180.531 1.00 47.93 576 ARG A CA 1
ATOM 2211 C C . ARG A 1 283 ? 6.752 -183.143 -181.433 1.00 48.57 576 ARG A C 1
ATOM 2212 O O . ARG A 1 283 ? 7.954 -183.011 -181.660 1.00 48.17 576 ARG A O 1
ATOM 2220 N N . GLU A 1 284 ? 6.006 -184.125 -181.939 1.00 48.98 577 GLU A N 1
ATOM 2221 C CA . GLU A 1 284 ? 6.557 -185.178 -182.792 1.00 49.68 577 GLU A CA 1
ATOM 2222 C C . GLU A 1 284 ? 6.961 -184.636 -184.169 1.00 49.05 577 GLU A C 1
ATOM 2223 O O . GLU A 1 284 ? 7.935 -185.109 -184.755 1.00 49.92 577 GLU A O 1
ATOM 2229 N N . GLU A 1 285 ? 6.216 -183.649 -184.670 1.00 48.55 578 GLU A N 1
ATOM 2230 C CA . GLU A 1 285 ? 6.565 -182.946 -185.913 1.00 48.37 578 GLU A CA 1
ATOM 2231 C C . GLU A 1 285 ? 7.866 -182.157 -185.755 1.00 49.29 578 GLU A C 1
ATOM 2232 O O . GLU A 1 285 ? 8.708 -182.165 -186.659 1.00 48.62 578 GLU A O 1
ATOM 2238 N N . ARG A 1 286 ? 8.014 -181.467 -184.623 1.00 50.11 579 ARG A N 1
ATOM 2239 C CA . ARG A 1 286 ? 9.229 -180.702 -184.333 1.00 52.02 579 ARG A CA 1
ATOM 2240 C C . ARG A 1 286 ? 10.453 -181.609 -184.191 1.00 51.63 579 ARG A C 1
ATOM 2241 O O . ARG A 1 286 ? 11.489 -181.337 -184.802 1.00 51.92 579 ARG A O 1
ATOM 2249 N N . ARG A 1 287 ? 10.327 -182.682 -183.409 1.00 49.54 580 ARG A N 1
ATOM 2250 C CA . ARG A 1 287 ? 11.428 -183.626 -183.197 1.00 50.43 580 ARG A CA 1
ATOM 2251 C C . ARG A 1 287 ? 11.916 -184.201 -184.524 1.00 49.75 580 ARG A C 1
ATOM 2252 O O . ARG A 1 287 ? 13.100 -184.120 -184.838 1.00 46.61 580 ARG A O 1
ATOM 2260 N N . ALA A 1 288 ? 10.991 -184.771 -185.288 1.00 50.04 581 ALA A N 1
ATOM 2261 C CA . ALA A 1 288 ? 11.325 -185.419 -186.555 1.00 51.25 581 ALA A CA 1
ATOM 2262 C C . ALA A 1 288 ? 12.035 -184.484 -187.548 1.00 50.61 581 ALA A C 1
ATOM 2263 O O . ALA A 1 288 ? 12.930 -184.922 -188.274 1.00 51.71 581 ALA A O 1
ATOM 2265 N N . ALA A 1 289 ? 11.650 -183.208 -187.562 1.00 49.18 582 ALA A N 1
ATOM 2266 C CA . ALA A 1 289 ? 12.300 -182.212 -188.420 1.00 49.74 582 ALA A CA 1
ATOM 2267 C C . ALA A 1 289 ? 13.757 -181.980 -188.017 1.00 49.14 582 ALA A C 1
ATOM 2268 O O . ALA A 1 289 ? 14.635 -181.984 -188.874 1.00 48.91 582 ALA A O 1
ATOM 2270 N N . LYS A 1 290 ? 14.000 -181.785 -186.720 1.00 50.28 583 LYS A N 1
ATOM 2271 C CA . LYS A 1 290 ? 15.367 -181.655 -186.177 1.00 52.14 583 LYS A CA 1
ATOM 2272 C C . LYS A 1 290 ? 16.258 -182.849 -186.538 1.00 53.57 583 LYS A C 1
ATOM 2273 O O . LYS A 1 290 ? 17.395 -182.670 -186.981 1.00 54.37 583 LYS A O 1
ATOM 2279 N N . GLU A 1 291 ? 15.713 -184.057 -186.376 1.00 54.77 584 GLU A N 1
ATOM 2280 C CA . GLU A 1 291 ? 16.460 -185.308 -186.560 1.00 55.95 584 GLU A CA 1
ATOM 2281 C C . GLU A 1 291 ? 16.502 -185.849 -188.011 1.00 55.79 584 GLU A C 1
ATOM 2282 O O . GLU A 1 291 ? 16.980 -186.965 -188.234 1.00 56.96 584 GLU A O 1
ATOM 2288 N N . GLU A 1 292 ? 16.022 -185.061 -188.981 1.00 56.03 585 GLU A N 1
ATOM 2289 C CA . GLU A 1 292 ? 16.048 -185.413 -190.412 1.00 55.61 585 GLU A CA 1
ATOM 2290 C C . GLU A 1 292 ? 15.267 -186.705 -190.708 1.00 52.79 585 GLU A C 1
ATOM 2291 O O . GLU A 1 292 ? 15.768 -187.624 -191.359 1.00 54.18 585 GLU A O 1
ATOM 2297 N N . LYS A 1 293 ? 14.033 -186.755 -190.211 1.00 49.77 586 LYS A N 1
ATOM 2298 C CA . LYS A 1 293 ? 13.128 -187.892 -190.422 1.00 47.16 586 LYS A CA 1
ATOM 2299 C C . LYS A 1 293 ? 11.880 -187.397 -191.143 1.00 42.88 586 LYS A C 1
ATOM 2300 O O . LYS A 1 293 ? 10.853 -187.126 -190.524 1.00 42.49 586 LYS A O 1
ATOM 2306 N N . ARG A 1 294 ? 12.004 -187.289 -192.462 1.00 39.47 587 ARG A N 1
ATOM 2307 C CA . ARG A 1 294 ? 10.946 -186.792 -193.326 1.00 39.92 587 ARG A CA 1
ATOM 2308 C C . ARG A 1 294 ? 9.664 -187.619 -193.248 1.00 41.56 587 ARG A C 1
ATOM 2309 O O . ARG A 1 294 ? 8.568 -187.063 -193.303 1.00 41.57 587 ARG A O 1
ATOM 2317 N N . LYS A 1 295 ? 9.801 -188.937 -193.131 1.00 43.15 588 LYS A N 1
ATOM 2318 C CA . LYS A 1 295 ? 8.639 -189.825 -193.038 1.00 45.17 588 LYS A CA 1
ATOM 2319 C C . LYS A 1 295 ? 7.767 -189.494 -191.808 1.00 46.33 588 LYS A C 1
ATOM 2320 O O . LYS A 1 295 ? 6.545 -189.336 -191.921 1.00 43.38 588 LYS A O 1
ATOM 2326 N N . GLU A 1 296 ? 8.413 -189.373 -190.650 1.00 46.09 589 GLU A N 1
ATOM 2327 C CA . GLU A 1 296 ? 7.717 -189.109 -189.394 1.00 45.90 589 GLU A CA 1
ATOM 2328 C C . GLU A 1 296 ? 7.095 -187.715 -189.343 1.00 46.07 589 GLU A C 1
ATOM 2329 O O . GLU A 1 296 ? 5.949 -187.563 -188.905 1.00 46.47 589 GLU A O 1
ATOM 2335 N N . ARG A 1 297 ? 7.830 -186.710 -189.810 1.00 44.96 590 ARG A N 1
ATOM 2336 C CA . ARG A 1 297 ? 7.371 -185.327 -189.688 1.00 44.58 590 ARG A CA 1
ATOM 2337 C C . ARG A 1 297 ? 6.208 -184.994 -190.636 1.00 43.14 590 ARG A C 1
ATOM 2338 O O . ARG A 1 297 ? 5.316 -184.222 -190.277 1.00 41.74 590 ARG A O 1
ATOM 2346 N N . VAL A 1 298 ? 6.226 -185.578 -191.837 1.00 42.17 591 VAL A N 1
ATOM 2347 C CA . VAL A 1 298 ? 5.157 -185.382 -192.811 1.00 41.91 591 VAL A CA 1
ATOM 2348 C C . VAL A 1 298 ? 3.893 -186.079 -192.322 1.00 42.47 591 VAL A C 1
ATOM 2349 O O . VAL A 1 298 ? 2.813 -185.507 -192.394 1.00 44.26 591 VAL A O 1
ATOM 2353 N N . CYS A 1 299 ? 4.025 -187.315 -191.847 1.00 42.70 592 CYS A N 1
ATOM 2354 C CA . CYS A 1 299 ? 2.887 -188.051 -191.275 1.00 42.93 592 CYS A CA 1
ATOM 2355 C C . CYS A 1 299 ? 2.271 -187.340 -190.069 1.00 42.54 592 CYS A C 1
ATOM 2356 O O . CYS A 1 299 ? 1.048 -187.230 -189.969 1.00 41.96 592 CYS A O 1
ATOM 2359 N N . ALA A 1 300 ? 3.124 -186.847 -189.170 1.00 42.73 593 ALA A N 1
ATOM 2360 C CA . ALA A 1 300 ? 2.679 -186.091 -187.990 1.00 41.94 593 ALA A CA 1
ATOM 2361 C C . ALA A 1 300 ? 1.960 -184.791 -188.360 1.00 42.80 593 ALA A C 1
ATOM 2362 O O . ALA A 1 300 ? 0.995 -184.408 -187.699 1.00 41.63 593 ALA A O 1
ATOM 2364 N N . GLU A 1 301 ? 2.429 -184.127 -189.416 1.00 43.41 594 GLU A N 1
ATOM 2365 C CA . GLU A 1 301 ? 1.747 -182.955 -189.968 1.00 46.01 594 GLU A CA 1
ATOM 2366 C C . GLU A 1 301 ? 0.327 -183.303 -190.441 1.00 45.23 594 GLU A C 1
ATOM 2367 O O . GLU A 1 301 ? -0.620 -182.579 -190.141 1.00 45.65 594 GLU A O 1
ATOM 2373 N N . HIS A 1 302 ? 0.194 -184.395 -191.193 1.00 44.74 595 HIS A N 1
ATOM 2374 C CA . HIS A 1 302 ? -1.113 -184.853 -191.685 1.00 43.97 595 HIS A CA 1
ATOM 2375 C C . HIS A 1 302 ? -2.010 -185.300 -190.528 1.00 43.22 595 HIS A C 1
ATOM 2376 O O . HIS A 1 302 ? -3.156 -184.857 -190.427 1.00 42.79 595 HIS A O 1
ATOM 2383 N N . LEU A 1 303 ? -1.469 -186.140 -189.643 1.00 42.15 596 LEU A N 1
ATOM 2384 C CA . LEU A 1 303 ? -2.177 -186.568 -188.429 1.00 41.73 596 LEU A CA 1
ATOM 2385 C C . LEU A 1 303 ? -2.799 -185.407 -187.649 1.00 42.31 596 LEU A C 1
ATOM 2386 O O . LEU A 1 303 ? -3.933 -185.519 -187.170 1.00 45.05 596 LEU A O 1
ATOM 2391 N N . LYS A 1 304 ? -2.071 -184.295 -187.544 1.00 41.01 597 LYS A N 1
ATOM 2392 C CA . LYS A 1 304 ? -2.599 -183.082 -186.911 1.00 40.01 597 LYS A CA 1
ATOM 2393 C C . LYS A 1 304 ? -3.839 -182.551 -187.650 1.00 38.47 597 LYS A C 1
ATOM 2394 O O . LYS A 1 304 ? -4.832 -182.178 -187.031 1.00 33.29 597 LYS A O 1
ATOM 2400 N N . LYS A 1 305 ? -3.758 -182.518 -188.977 1.00 39.08 598 LYS A N 1
ATOM 2401 C CA . LYS A 1 305 ? -4.878 -182.094 -189.816 1.00 40.45 598 LYS A CA 1
ATOM 2402 C C . LYS A 1 305 ? -6.109 -182.996 -189.679 1.00 40.10 598 LYS A C 1
ATOM 2403 O O . LYS A 1 305 ? -7.240 -182.497 -189.718 1.00 37.97 598 LYS A O 1
ATOM 2409 N N . TYR A 1 306 ? -5.887 -184.306 -189.529 1.00 39.93 599 TYR A N 1
ATOM 2410 C CA . TYR A 1 306 ? -6.965 -185.252 -189.205 1.00 38.53 599 TYR A CA 1
ATOM 2411 C C . TYR A 1 306 ? -7.460 -185.046 -187.776 1.00 37.87 599 TYR A C 1
ATOM 2412 O O . TYR A 1 306 ? -8.660 -185.125 -187.530 1.00 37.48 599 TYR A O 1
ATOM 2421 N N . ASN A 1 307 ? -6.544 -184.788 -186.839 1.00 37.80 600 ASN A N 1
ATOM 2422 C CA . ASN A 1 307 ? -6.928 -184.477 -185.452 1.00 37.57 600 ASN A CA 1
ATOM 2423 C C . ASN A 1 307 ? -7.732 -183.179 -185.312 1.00 36.29 600 ASN A C 1
ATOM 2424 O O . ASN A 1 307 ? -8.506 -183.035 -184.372 1.00 37.23 600 ASN A O 1
ATOM 2429 N N . ASP A 1 308 ? -7.516 -182.229 -186.220 1.00 36.23 601 ASP A N 1
ATOM 2430 C CA . ASP A 1 308 ? -8.355 -181.029 -186.312 1.00 36.45 601 ASP A CA 1
ATOM 2431 C C . ASP A 1 308 ? -9.769 -181.392 -186.753 1.00 36.87 601 ASP A C 1
ATOM 2432 O O . ASP A 1 308 ? -10.736 -180.934 -186.154 1.00 38.01 601 ASP A O 1
ATOM 2437 N N . ALA A 1 309 ? -9.878 -182.193 -187.813 1.00 35.79 602 ALA A N 1
ATOM 2438 C CA . ALA A 1 309 ? -11.175 -182.628 -188.337 1.00 36.16 602 ALA A CA 1
ATOM 2439 C C . ALA A 1 309 ? -12.058 -183.316 -187.273 1.00 37.44 602 ALA A C 1
ATOM 2440 O O . ALA A 1 309 ? -13.284 -183.143 -187.274 1.00 36.22 602 ALA A O 1
ATOM 2442 N N . LEU A 1 310 ? -11.434 -184.054 -186.352 1.00 38.37 603 LEU A N 1
ATOM 2443 C CA . LEU A 1 310 ? -12.158 -184.687 -185.250 1.00 39.25 603 LEU A CA 1
ATOM 2444 C C . LEU A 1 310 ? -12.721 -183.669 -184.276 1.00 39.81 603 LEU A C 1
ATOM 2445 O O . LEU A 1 310 ? -13.877 -183.784 -183.881 1.00 42.27 603 LEU A O 1
ATOM 2450 N N . GLN A 1 311 ? -11.904 -182.704 -183.863 1.00 40.77 604 GLN A N 1
ATOM 2451 C CA . GLN A 1 311 ? -12.360 -181.718 -182.873 1.00 41.85 604 GLN A CA 1
ATOM 2452 C C . GLN A 1 311 ? -13.304 -180.661 -183.437 1.00 40.72 604 GLN A C 1
ATOM 2453 O O . GLN A 1 311 ? -14.080 -180.088 -182.684 1.00 42.40 604 GLN A O 1
ATOM 2459 N N . ILE A 1 312 ? -13.289 -180.419 -184.743 1.00 41.01 605 ILE A N 1
ATOM 2460 C CA . ILE A 1 312 ? -14.304 -179.531 -185.314 1.00 42.66 605 ILE A CA 1
ATOM 2461 C C . ILE A 1 312 ? -15.592 -180.292 -185.638 1.00 43.97 605 ILE A C 1
ATOM 2462 O O . ILE A 1 312 ? -16.658 -179.687 -185.719 1.00 42.20 605 ILE A O 1
ATOM 2467 N N . ASN A 1 313 ? -15.484 -181.603 -185.853 1.00 45.23 606 ASN A N 1
ATOM 2468 C CA . ASN A 1 313 ? -16.655 -182.470 -185.883 1.00 46.56 606 ASN A CA 1
ATOM 2469 C C . ASN A 1 313 ? -17.359 -182.486 -184.520 1.00 48.75 606 ASN A C 1
ATOM 2470 O O . ASN A 1 313 ? -18.592 -182.598 -184.460 1.00 48.56 606 ASN A O 1
ATOM 2475 N N . ASP A 1 314 ? -16.570 -182.383 -183.442 1.00 47.78 607 ASP A N 1
ATOM 2476 C CA . ASP A 1 314 ? -17.099 -182.245 -182.077 1.00 49.21 607 ASP A CA 1
ATOM 2477 C C . ASP A 1 314 ? -17.947 -180.980 -181.839 1.00 50.83 607 ASP A C 1
ATOM 2478 O O . ASP A 1 314 ? -18.918 -181.029 -181.079 1.00 51.40 607 ASP A O 1
ATOM 2483 N N . THR A 1 315 ? -17.577 -179.857 -182.463 1.00 51.70 608 THR A N 1
ATOM 2484 C CA . THR A 1 315 ? -18.246 -178.560 -182.209 1.00 52.21 608 THR A CA 1
ATOM 2485 C C . THR A 1 315 ? -19.193 -178.100 -183.325 1.00 50.52 608 THR A C 1
ATOM 2486 O O . THR A 1 315 ? -20.257 -177.556 -183.040 1.00 49.58 608 THR A O 1
ATOM 2490 N N . ILE A 1 316 ? -18.796 -178.290 -184.581 1.00 52.20 609 ILE A N 1
ATOM 2491 C CA . ILE A 1 316 ? -19.591 -177.851 -185.741 1.00 53.34 609 ILE A CA 1
ATOM 2492 C C . ILE A 1 316 ? -19.850 -179.043 -186.672 1.00 51.89 609 ILE A C 1
ATOM 2493 O O . ILE A 1 316 ? -19.399 -180.151 -186.395 1.00 53.86 609 ILE A O 1
ATOM 2498 N N . ARG A 1 317 ? -20.666 -178.840 -187.701 1.00 53.79 610 ARG A N 1
ATOM 2499 C CA . ARG A 1 317 ? -20.961 -179.870 -188.698 1.00 55.11 610 ARG A CA 1
ATOM 2500 C C . ARG A 1 317 ? -19.730 -180.511 -189.359 1.00 54.23 610 ARG A C 1
ATOM 2501 O O . ARG A 1 317 ? -18.704 -179.868 -189.588 1.00 53.24 610 ARG A O 1
ATOM 2509 N N . MET A 1 318 ? -19.865 -181.803 -189.641 1.00 54.13 611 MET A N 1
ATOM 2510 C CA . MET A 1 318 ? -18.797 -182.616 -190.221 1.00 53.20 611 MET A CA 1
ATOM 2511 C C . MET A 1 318 ? -18.415 -182.285 -191.675 1.00 51.10 611 MET A C 1
ATOM 2512 O O . MET A 1 318 ? -17.426 -182.824 -192.177 1.00 51.13 611 MET A O 1
ATOM 2517 N N . VAL A 1 319 ? -19.170 -181.407 -192.340 1.00 49.59 612 VAL A N 1
ATOM 2518 C CA . VAL A 1 319 ? -18.810 -180.930 -193.685 1.00 49.16 612 VAL A CA 1
ATOM 2519 C C . VAL A 1 319 ? -17.608 -179.987 -193.586 1.00 47.89 612 VAL A C 1
ATOM 2520 O O . VAL A 1 319 ? -16.767 -179.947 -194.484 1.00 49.11 612 VAL A O 1
ATOM 2524 N N . ASP A 1 320 ? -17.533 -179.228 -192.497 1.00 45.17 613 ASP A N 1
ATOM 2525 C CA . ASP A 1 320 ? -16.422 -178.304 -192.278 1.00 44.10 613 ASP A CA 1
ATOM 2526 C C . ASP A 1 320 ? -15.148 -179.070 -191.962 1.00 43.56 613 ASP A C 1
ATOM 2527 O O . ASP A 1 320 ? -14.047 -178.617 -192.311 1.00 40.08 613 ASP A O 1
ATOM 2532 N N . ALA A 1 321 ? -15.309 -180.209 -191.276 1.00 42.91 614 ALA A N 1
ATOM 2533 C CA . ALA A 1 321 ? -14.226 -181.176 -191.046 1.00 42.81 614 ALA A CA 1
ATOM 2534 C C . ALA A 1 321 ? -13.697 -181.730 -192.360 1.00 41.17 614 ALA A C 1
ATOM 2535 O O . ALA A 1 321 ? -12.481 -181.787 -192.571 1.00 38.90 614 ALA A O 1
ATOM 2537 N N . TYR A 1 322 ? -14.619 -182.112 -193.240 1.00 43.32 615 TYR A N 1
ATOM 2538 C CA . TYR A 1 322 ? -14.272 -182.588 -194.580 1.00 44.17 615 TYR A CA 1
ATOM 2539 C C . TYR A 1 322 ? -13.471 -181.530 -195.332 1.00 43.97 615 TYR A C 1
ATOM 2540 O O . TYR A 1 322 ? -12.386 -181.821 -195.833 1.00 43.42 615 TYR A O 1
ATOM 2549 N N . ASN A 1 323 ? -14.002 -180.305 -195.365 1.00 45.10 616 ASN A N 1
ATOM 2550 C CA . ASN A 1 323 ? -13.371 -179.167 -196.056 1.00 46.44 616 ASN A CA 1
ATOM 2551 C C . ASN A 1 323 ? -11.977 -178.808 -195.531 1.00 47.86 616 ASN A C 1
ATOM 2552 O O . ASN A 1 323 ? -11.131 -178.341 -196.294 1.00 49.92 616 ASN A O 1
ATOM 2557 N N . HIS A 1 324 ? -11.745 -179.019 -194.237 1.00 47.85 617 HIS A N 1
ATOM 2558 C CA . HIS A 1 324 ? -10.449 -178.739 -193.617 1.00 47.34 617 HIS A CA 1
ATOM 2559 C C . HIS A 1 324 ? -9.380 -179.661 -194.210 1.00 47.90 617 HIS A C 1
ATOM 2560 O O . HIS A 1 324 ? -8.321 -179.208 -194.675 1.00 44.89 617 HIS A O 1
ATOM 2567 N N . LEU A 1 325 ? -9.691 -180.954 -194.216 1.00 47.16 618 LEU A N 1
ATOM 2568 C CA . LEU A 1 325 ? -8.844 -181.960 -194.849 1.00 46.49 618 LEU A CA 1
ATOM 2569 C C . LEU A 1 325 ? -8.793 -181.764 -196.358 1.00 46.09 618 LEU A C 1
ATOM 2570 O O . LEU A 1 325 ? -7.702 -181.758 -196.941 1.00 45.47 618 LEU A O 1
ATOM 2575 N N . ASN A 1 326 ? -9.960 -181.574 -196.976 1.00 43.47 619 ASN A N 1
ATOM 2576 C CA . ASN A 1 326 ? -10.042 -181.366 -198.430 1.00 44.34 619 ASN A CA 1
ATOM 2577 C C . ASN A 1 326 ? -9.224 -180.178 -198.931 1.00 42.40 619 ASN A C 1
ATOM 2578 O O . ASN A 1 326 ? -8.603 -180.277 -199.978 1.00 41.26 619 ASN A O 1
ATOM 2583 N N . ASN A 1 327 ? -9.224 -179.071 -198.187 1.00 43.83 620 ASN A N 1
ATOM 2584 C CA . ASN A 1 327 ? -8.438 -177.883 -198.554 1.00 45.23 620 ASN A CA 1
ATOM 2585 C C . ASN A 1 327 ? -6.932 -178.086 -198.380 1.00 45.65 620 ASN A C 1
ATOM 2586 O O . ASN A 1 327 ? -6.146 -177.671 -199.232 1.00 48.45 620 ASN A O 1
ATOM 2591 N N . PHE A 1 328 ? -6.540 -178.708 -197.273 1.00 44.99 621 PHE A N 1
ATOM 2592 C CA . PHE A 1 328 ? -5.150 -179.114 -197.042 1.00 44.97 621 PHE A CA 1
ATOM 2593 C C . PHE A 1 328 ? -4.595 -179.917 -198.222 1.00 45.99 621 PHE A C 1
ATOM 2594 O O . PHE A 1 328 ? -3.541 -179.576 -198.757 1.00 47.24 621 PHE A O 1
ATOM 2602 N N . TYR A 1 329 ? -5.324 -180.950 -198.645 1.00 46.87 622 TYR A N 1
ATOM 2603 C CA . TYR A 1 329 ? -4.900 -181.778 -199.788 1.00 46.40 622 TYR A CA 1
ATOM 2604 C C . TYR A 1 329 ? -5.007 -181.057 -201.139 1.00 48.04 622 TYR A C 1
ATOM 2605 O O . TYR A 1 329 ? -4.287 -181.409 -202.072 1.00 47.08 622 TYR A O 1
ATOM 2614 N N . LYS A 1 330 ? -5.891 -180.060 -201.241 1.00 51.75 623 LYS A N 1
ATOM 2615 C CA . LYS A 1 330 ? -5.930 -179.167 -202.416 1.00 53.98 623 LYS A CA 1
ATOM 2616 C C . LYS A 1 330 ? -4.666 -178.324 -202.511 1.00 54.46 623 LYS A C 1
ATOM 2617 O O . LYS A 1 330 ? -4.093 -178.195 -203.596 1.00 53.24 623 LYS A O 1
ATOM 2623 N N . GLU A 1 331 ? -4.245 -177.754 -201.380 1.00 56.00 624 GLU A N 1
ATOM 2624 C CA . GLU A 1 331 ? -2.993 -176.993 -201.312 1.00 58.49 624 GLU A CA 1
ATOM 2625 C C . GLU A 1 331 ? -1.762 -177.874 -201.520 1.00 58.97 624 GLU A C 1
ATOM 2626 O O . GLU A 1 331 ? -0.766 -177.414 -202.076 1.00 58.64 624 GLU A O 1
ATOM 2632 N N . LEU A 1 332 ? -1.824 -179.123 -201.057 1.00 60.16 625 LEU A N 1
ATOM 2633 C CA . LEU A 1 332 ? -0.740 -180.092 -201.278 1.00 60.64 625 LEU A CA 1
ATOM 2634 C C . LEU A 1 332 ? -0.547 -180.443 -202.760 1.00 61.42 625 LEU A C 1
ATOM 2635 O O . LEU A 1 332 ? 0.584 -180.592 -203.207 1.00 59.94 625 LEU A O 1
ATOM 2640 N N . LYS A 1 333 ? -1.645 -180.579 -203.504 1.00 64.02 626 LYS A N 1
ATOM 2641 C CA . LYS A 1 333 ? -1.580 -180.770 -204.963 1.00 66.92 626 LYS A CA 1
ATOM 2642 C C . LYS A 1 333 ? -0.859 -179.605 -205.642 1.00 67.77 626 LYS A C 1
ATOM 2643 O O . LYS A 1 333 ? 0.046 -179.815 -206.449 1.00 69.35 626 LYS A O 1
ATOM 2649 N N . ARG A 1 334 ? -1.268 -178.388 -205.289 1.00 67.43 627 ARG A N 1
ATOM 2650 C CA . ARG A 1 334 ? -0.748 -177.153 -205.883 1.00 69.40 627 ARG A CA 1
ATOM 2651 C C . ARG A 1 334 ? 0.769 -176.984 -205.712 1.00 65.89 627 ARG A C 1
ATOM 2652 O O . ARG A 1 334 ? 1.466 -176.653 -206.667 1.00 64.99 627 ARG A O 1
ATOM 2660 N N . ARG A 1 335 ? 1.264 -177.215 -204.500 1.00 64.18 628 ARG A N 1
ATOM 2661 C CA . ARG A 1 335 ? 2.690 -177.058 -204.192 1.00 63.82 628 ARG A CA 1
ATOM 2662 C C . ARG A 1 335 ? 3.567 -178.167 -204.784 1.00 63.11 628 ARG A C 1
ATOM 2663 O O . ARG A 1 335 ? 4.670 -177.900 -205.266 1.00 61.95 628 ARG A O 1
ATOM 2671 N N . LYS A 1 336 ? 3.080 -179.404 -204.726 1.00 63.00 629 LYS A N 1
ATOM 2672 C CA . LYS A 1 336 ? 3.828 -180.570 -205.205 1.00 62.81 629 LYS A CA 1
ATOM 2673 C C . LYS A 1 336 ? 3.839 -180.696 -206.742 1.00 66.29 629 LYS A C 1
ATOM 2674 O O . LYS A 1 336 ? 4.776 -181.271 -207.302 1.00 66.84 629 LYS A O 1
ATOM 2680 N N . THR A 1 337 ? 2.809 -180.171 -207.411 1.00 68.45 630 THR A N 1
ATOM 2681 C CA . THR A 1 337 ? 2.701 -180.242 -208.876 1.00 72.29 630 THR A CA 1
ATOM 2682 C C . THR A 1 337 ? 3.616 -179.221 -209.559 1.00 77.16 630 THR A C 1
ATOM 2683 O O . THR A 1 337 ? 3.550 -178.026 -209.263 1.00 81.27 630 THR A O 1
ATOM 2687 N N . ALA A 1 338 ? 4.447 -179.700 -210.486 1.00 80.96 631 ALA A N 1
ATOM 2688 C CA . ALA A 1 338 ? 5.354 -178.838 -211.252 1.00 82.74 631 ALA A CA 1
ATOM 2689 C C . ALA A 1 338 ? 4.576 -178.031 -212.293 1.00 85.82 631 ALA A C 1
ATOM 2690 O O . ALA A 1 338 ? 4.134 -178.579 -213.305 1.00 86.99 631 ALA A O 1
ATOM 2692 N N . GLU A 1 339 ? 4.403 -176.736 -212.026 1.00 89.49 632 GLU A N 1
ATOM 2693 C CA . GLU A 1 339 ? 3.684 -175.822 -212.920 1.00 92.21 632 GLU A CA 1
ATOM 2694 C C . GLU A 1 339 ? 4.634 -175.197 -213.947 1.00 93.37 632 GLU A C 1
ATOM 2695 O O . GLU A 1 339 ? 5.842 -175.451 -213.925 1.00 92.36 632 GLU A O 1
ATOM 2701 N N . SER A 1 340 ? 4.075 -174.390 -214.850 1.00 95.69 633 SER A N 1
ATOM 2702 C CA . SER A 1 340 ? 4.870 -173.591 -215.792 1.00 96.72 633 SER A CA 1
ATOM 2703 C C . SER A 1 340 ? 5.503 -172.392 -215.081 1.00 98.58 633 SER A C 1
ATOM 2704 O O . SER A 1 340 ? 5.139 -172.072 -213.944 1.00 100.46 633 SER A O 1
ATOM 2707 N N . ASP A 1 341 ? 6.445 -171.741 -215.766 1.00 97.83 634 ASP A N 1
ATOM 2708 C CA . ASP A 1 341 ? 7.247 -170.635 -215.214 1.00 97.96 634 ASP A CA 1
ATOM 2709 C C . ASP A 1 341 ? 8.093 -171.084 -214.009 1.00 95.77 634 ASP A C 1
ATOM 2710 O O . ASP A 1 341 ? 8.191 -170.367 -213.010 1.00 97.96 634 ASP A O 1
ATOM 2715 N N . ASP A 1 342 ? 8.697 -172.270 -214.120 1.00 92.65 635 ASP A N 1
ATOM 2716 C CA . ASP A 1 342 ? 9.521 -172.860 -213.057 1.00 91.74 635 ASP A CA 1
ATOM 2717 C C . ASP A 1 342 ? 10.952 -173.083 -213.553 1.00 91.43 635 ASP A C 1
ATOM 2718 O O . ASP A 1 342 ? 11.227 -174.074 -214.235 1.00 91.35 635 ASP A O 1
ATOM 2723 N N . ASP A 1 343 ? 11.850 -172.159 -213.200 1.00 92.19 636 ASP A N 1
ATOM 2724 C CA . ASP A 1 343 ? 13.263 -172.191 -213.612 1.00 92.69 636 ASP A CA 1
ATOM 2725 C C . ASP A 1 343 ? 13.434 -172.286 -215.129 1.00 90.57 636 ASP A C 1
ATOM 2726 O O . ASP A 1 343 ? 14.087 -171.446 -215.745 1.00 88.33 636 ASP A O 1
ATOM 2731 N N . SER A 1 349 ? 11.721 -185.349 -208.201 1.00 67.59 642 SER A N 1
ATOM 2732 C CA . SER A 1 349 ? 10.297 -185.081 -207.999 1.00 68.21 642 SER A CA 1
ATOM 2733 C C . SER A 1 349 ? 9.985 -184.708 -206.546 1.00 68.37 642 SER A C 1
ATOM 2734 O O . SER A 1 349 ? 10.573 -185.260 -205.615 1.00 72.18 642 SER A O 1
ATOM 2737 N N . LYS A 1 350 ? 9.052 -183.778 -206.368 1.00 67.61 643 LYS A N 1
ATOM 2738 C CA . LYS A 1 350 ? 8.653 -183.304 -205.035 1.00 66.23 643 LYS A CA 1
ATOM 2739 C C . LYS A 1 350 ? 7.864 -184.349 -204.242 1.00 66.45 643 LYS A C 1
ATOM 2740 O O . LYS A 1 350 ? 7.980 -184.414 -203.014 1.00 67.94 643 LYS A O 1
ATOM 2746 N N . GLN A 1 351 ? 7.064 -185.151 -204.950 1.00 64.68 644 GLN A N 1
ATOM 2747 C CA . GLN A 1 351 ? 6.189 -186.151 -204.336 1.00 63.02 644 GLN A CA 1
ATOM 2748 C C . GLN A 1 351 ? 6.999 -187.368 -203.872 1.00 62.65 644 GLN A C 1
ATOM 2749 O O . GLN A 1 351 ? 7.419 -188.195 -204.681 1.00 64.11 644 GLN A O 1
ATOM 2755 N N . ASP A 1 352 ? 7.197 -187.462 -202.559 1.00 61.49 645 ASP A N 1
ATOM 2756 C CA . ASP A 1 352 ? 7.889 -188.588 -201.918 1.00 59.40 645 ASP A CA 1
ATOM 2757 C C . ASP A 1 352 ? 7.005 -189.839 -201.919 1.00 60.14 645 ASP A C 1
ATOM 2758 O O . ASP A 1 352 ? 5.866 -189.797 -202.386 1.00 62.53 645 ASP A O 1
ATOM 2763 N N . GLU A 1 353 ? 7.533 -190.944 -201.387 1.00 60.44 646 GLU A N 1
ATOM 2764 C CA . GLU A 1 353 ? 6.736 -192.155 -201.117 1.00 59.68 646 GLU A CA 1
ATOM 2765 C C . GLU A 1 353 ? 5.620 -191.868 -200.104 1.00 57.03 646 GLU A C 1
ATOM 2766 O O . GLU A 1 353 ? 4.452 -192.209 -200.333 1.00 52.98 646 GLU A O 1
ATOM 2772 N N . THR A 1 354 ? 6.002 -191.245 -198.987 1.00 55.52 647 THR A N 1
ATOM 2773 C CA . THR A 1 354 ? 5.074 -190.886 -197.908 1.00 52.87 647 THR A CA 1
ATOM 2774 C C . THR A 1 354 ? 3.983 -189.939 -198.387 1.00 52.75 647 THR A C 1
ATOM 2775 O O . THR A 1 354 ? 2.816 -190.101 -198.024 1.00 52.87 647 THR A O 1
ATOM 2779 N N . ASP A 1 355 ? 4.387 -188.945 -199.180 1.00 52.27 648 ASP A N 1
ATOM 2780 C CA . ASP A 1 355 ? 3.466 -187.977 -199.784 1.00 52.14 648 ASP A CA 1
ATOM 2781 C C . ASP A 1 355 ? 2.457 -188.670 -200.683 1.00 52.16 648 ASP A C 1
ATOM 2782 O O . ASP A 1 355 ? 1.273 -188.332 -200.666 1.00 52.77 648 ASP A O 1
ATOM 2787 N N . GLU A 1 356 ? 2.943 -189.623 -201.478 1.00 53.12 649 GLU A N 1
ATOM 2788 C CA . GLU A 1 356 ? 2.087 -190.418 -202.356 1.00 51.79 649 GLU A CA 1
ATOM 2789 C C . GLU A 1 356 ? 1.180 -191.331 -201.556 1.00 48.76 649 GLU A C 1
ATOM 2790 O O . GLU A 1 356 ? -0.001 -191.442 -201.863 1.00 47.71 649 GLU A O 1
ATOM 2796 N N . PHE A 1 357 ? 1.733 -191.986 -200.539 1.00 47.22 650 PHE A N 1
ATOM 2797 C CA . PHE A 1 357 ? 0.941 -192.832 -199.642 1.00 46.39 650 PHE A CA 1
ATOM 2798 C C . PHE A 1 357 ? -0.239 -192.067 -199.012 1.00 48.29 650 PHE A C 1
ATOM 2799 O O . PHE A 1 357 ? -1.388 -192.506 -199.099 1.00 47.84 650 PHE A O 1
ATOM 2807 N N . LEU A 1 358 ? 0.054 -190.920 -198.401 1.00 50.88 651 LEU A N 1
ATOM 2808 C CA . LEU A 1 358 ? -0.959 -190.120 -197.690 1.00 50.79 651 LEU A CA 1
ATOM 2809 C C . LEU A 1 358 ? -2.016 -189.491 -198.608 1.00 50.78 651 LEU A C 1
ATOM 2810 O O . LEU A 1 358 ? -3.188 -189.394 -198.230 1.00 49.95 651 LEU A O 1
ATOM 2815 N N . MET A 1 359 ? -1.595 -189.066 -199.798 1.00 52.16 652 MET A N 1
ATOM 2816 C CA . MET A 1 359 ? -2.510 -188.529 -200.819 1.00 53.99 652 MET A CA 1
ATOM 2817 C C . MET A 1 359 ? -3.518 -189.582 -201.310 1.00 52.68 652 MET A C 1
ATOM 2818 O O . MET A 1 359 ? -4.707 -189.280 -201.463 1.00 51.88 652 MET A O 1
ATOM 2823 N N . ARG A 1 360 ? -3.039 -190.802 -201.562 1.00 50.45 653 ARG A N 1
ATOM 2824 C CA . ARG A 1 360 ? -3.893 -191.907 -202.048 1.00 49.01 653 ARG A CA 1
ATOM 2825 C C . ARG A 1 360 ? -4.855 -192.410 -200.968 1.00 44.92 653 ARG A C 1
ATOM 2826 O O . ARG A 1 360 ? -6.001 -192.755 -201.262 1.00 41.10 653 ARG A O 1
ATOM 2834 N N . LEU A 1 361 ? -4.360 -192.465 -199.730 1.00 43.44 654 LEU A N 1
ATOM 2835 C CA . LEU A 1 361 ? -5.167 -192.805 -198.550 1.00 42.54 654 LEU A CA 1
ATOM 2836 C C . LEU A 1 361 ? -6.416 -191.931 -198.450 1.00 41.26 654 LEU A C 1
ATOM 2837 O O . LEU A 1 361 ? -7.525 -192.444 -198.260 1.00 38.46 654 LEU A O 1
ATOM 2842 N N . PHE A 1 362 ? -6.224 -190.620 -198.600 1.00 41.22 655 PHE A N 1
ATOM 2843 C CA . PHE A 1 362 ? -7.322 -189.654 -198.565 1.00 42.07 655 PHE A CA 1
ATOM 2844 C C . PHE A 1 362 ? -8.272 -189.864 -199.742 1.00 42.20 655 PHE A C 1
ATOM 2845 O O . PHE A 1 362 ? -9.454 -190.095 -199.523 1.00 40.94 655 PHE A O 1
ATOM 2853 N N . HIS A 1 363 ? -7.741 -189.801 -200.966 1.00 44.57 656 HIS A N 1
ATOM 2854 C CA . HIS A 1 363 ? -8.533 -190.030 -202.196 1.00 47.11 656 HIS A CA 1
ATOM 2855 C C . HIS A 1 363 ? -9.335 -191.339 -202.196 1.00 47.24 656 HIS A C 1
ATOM 2856 O O . HIS A 1 363 ? -10.441 -191.384 -202.724 1.00 48.72 656 HIS A O 1
ATOM 2863 N N . ALA A 1 364 ? -8.765 -192.394 -201.625 1.00 47.94 657 ALA A N 1
ATOM 2864 C CA . ALA A 1 364 ? -9.469 -193.662 -201.468 1.00 48.90 657 ALA A CA 1
ATOM 2865 C C . ALA A 1 364 ? -10.664 -193.497 -200.532 1.00 49.62 657 ALA A C 1
ATOM 2866 O O . ALA A 1 364 ? -11.801 -193.779 -200.909 1.00 47.12 657 ALA A O 1
ATOM 2868 N N . LYS A 1 365 ? -10.400 -192.972 -199.337 1.00 50.88 658 LYS A N 1
ATOM 2869 C CA . LYS A 1 365 ? -11.426 -192.811 -198.304 1.00 49.99 658 LYS A CA 1
ATOM 2870 C C . LYS A 1 365 ? -12.174 -191.473 -198.372 1.00 47.73 658 LYS A C 1
ATOM 2871 O O . LYS A 1 365 ? -12.936 -191.154 -197.469 1.00 43.15 658 LYS A O 1
ATOM 2877 N N . LYS A 1 366 ? -11.985 -190.732 -199.468 1.00 50.01 659 LYS A N 1
ATOM 2878 C CA . LYS A 1 366 ? -12.587 -189.409 -199.690 1.00 50.75 659 LYS A CA 1
ATOM 2879 C C . LYS A 1 366 ? -14.068 -189.505 -200.030 1.00 52.63 659 LYS A C 1
ATOM 2880 O O . LYS A 1 366 ? -14.877 -188.749 -199.485 1.00 53.93 659 LYS A O 1
ATOM 2886 N N . LYS A 1 367 ? -14.405 -190.427 -200.937 1.00 53.63 660 LYS A N 1
ATOM 2887 C CA . LYS A 1 367 ? -15.785 -190.634 -201.404 1.00 55.38 660 LYS A CA 1
ATOM 2888 C C . LYS A 1 367 ? -16.768 -190.791 -200.234 1.00 58.07 660 LYS A C 1
ATOM 2889 O O . LYS A 1 367 ? -17.768 -190.058 -200.149 1.00 55.15 660 LYS A O 1
ATOM 2895 N N . GLN A 1 368 ? -16.453 -191.734 -199.339 1.00 59.95 661 GLN A N 1
ATOM 2896 C CA . GLN A 1 368 ? -17.275 -192.047 -198.155 1.00 61.67 661 GLN A CA 1
ATOM 2897 C C . GLN A 1 368 ? -17.508 -190.850 -197.237 1.00 61.35 661 GLN A C 1
ATOM 2898 O O . GLN A 1 368 ? -18.626 -190.634 -196.766 1.00 59.04 661 GLN A O 1
ATOM 2904 N N . LEU A 1 369 ? -16.441 -190.096 -196.977 1.00 61.26 662 LEU A N 1
ATOM 2905 C CA . LEU A 1 369 ? -16.484 -188.974 -196.034 1.00 60.52 662 LEU A CA 1
ATOM 2906 C C . LEU A 1 369 ? -17.340 -187.823 -196.547 1.00 59.71 662 LEU A C 1
ATOM 2907 O O . LEU A 1 369 ? -18.105 -187.245 -195.782 1.00 59.07 662 LEU A O 1
ATOM 2912 N N . LYS A 1 370 ? -17.209 -187.510 -197.836 1.00 62.64 663 LYS A N 1
ATOM 2913 C CA . LYS A 1 370 ? -17.996 -186.446 -198.474 1.00 63.98 663 LYS A CA 1
ATOM 2914 C C . LYS A 1 370 ? -19.502 -186.723 -198.414 1.00 64.36 663 LYS A C 1
ATOM 2915 O O . LYS A 1 370 ? -20.291 -185.831 -198.112 1.00 65.35 663 LYS A O 1
ATOM 2921 N N . GLU A 1 371 ? -19.881 -187.969 -198.680 1.00 66.90 664 GLU A N 1
ATOM 2922 C CA . GLU A 1 371 ? -21.290 -188.377 -198.740 1.00 68.43 664 GLU A CA 1
ATOM 2923 C C . GLU A 1 371 ? -21.869 -188.775 -197.380 1.00 65.55 664 GLU A C 1
ATOM 2924 O O . GLU A 1 371 ? -23.082 -188.689 -197.178 1.00 68.59 664 GLU A O 1
ATOM 2930 N N . LEU A 1 372 ? -21.012 -189.206 -196.457 1.00 63.74 665 LEU A N 1
ATOM 2931 C CA . LEU A 1 372 ? -21.395 -189.338 -195.046 1.00 63.79 665 LEU A CA 1
ATOM 2932 C C . LEU A 1 372 ? -21.641 -187.965 -194.414 1.00 63.23 665 LEU A C 1
ATOM 2933 O O . LEU A 1 372 ? -22.497 -187.828 -193.536 1.00 63.51 665 LEU A O 1
ATOM 2938 N N . ALA A 1 373 ? -20.891 -186.960 -194.867 1.00 61.20 666 ALA A N 1
ATOM 2939 C CA . ALA A 1 373 ? -21.051 -185.585 -194.387 1.00 62.14 666 ALA A CA 1
ATOM 2940 C C . ALA A 1 373 ? -22.350 -184.902 -194.829 1.00 58.93 666 ALA A C 1
ATOM 2941 O O . ALA A 1 373 ? -22.781 -183.948 -194.184 1.00 57.70 666 ALA A O 1
ATOM 2943 N N . ARG A 1 374 ? -22.975 -185.391 -195.900 1.00 58.23 667 ARG A N 1
ATOM 2944 C CA . ARG A 1 374 ? -24.263 -184.853 -196.359 1.00 61.02 667 ARG A CA 1
ATOM 2945 C C . ARG A 1 374 ? -25.484 -185.306 -195.533 1.00 61.47 667 ARG A C 1
ATOM 2946 O O . ARG A 1 374 ? -26.580 -184.794 -195.758 1.00 61.32 667 ARG A O 1
ATOM 2954 N N . LYS A 1 375 ? -25.304 -186.227 -194.581 1.00 60.65 668 LYS A N 1
ATOM 2955 C CA . LYS A 1 375 ? -26.419 -186.764 -193.787 1.00 61.59 668 LYS A CA 1
ATOM 2956 C C . LYS A 1 375 ? -26.510 -186.073 -192.414 1.00 62.05 668 LYS A C 1
ATOM 2957 O O . LYS A 1 375 ? -25.758 -186.418 -191.500 1.00 58.01 668 LYS A O 1
ATOM 2963 N N . PRO A 1 376 ? -27.439 -185.097 -192.260 1.00 65.68 669 PRO A N 1
ATOM 2964 C CA . PRO A 1 376 ? -27.474 -184.289 -191.032 1.00 66.03 669 PRO A CA 1
ATOM 2965 C C . PRO A 1 376 ? -27.852 -185.018 -189.726 1.00 66.01 669 PRO A C 1
ATOM 2966 O O . PRO A 1 376 ? -27.677 -184.448 -188.648 1.00 65.07 669 PRO A O 1
ATOM 2970 N N . GLU A 1 377 ? -28.380 -186.241 -189.822 1.00 68.78 670 GLU A N 1
ATOM 2971 C CA . GLU A 1 377 ? -28.719 -187.053 -188.640 1.00 69.61 670 GLU A CA 1
ATOM 2972 C C . GLU A 1 377 ? -27.528 -187.400 -187.720 1.00 70.24 670 GLU A C 1
ATOM 2973 O O . GLU A 1 377 ? -27.737 -187.657 -186.531 1.00 71.20 670 GLU A O 1
ATOM 2979 N N . TYR A 1 378 ? -26.304 -187.414 -188.265 1.00 69.73 671 TYR A N 1
ATOM 2980 C CA . TYR A 1 378 ? -25.072 -187.619 -187.474 1.00 69.08 671 TYR A CA 1
ATOM 2981 C C . TYR A 1 378 ? -24.292 -186.314 -187.232 1.00 67.39 671 TYR A C 1
ATOM 2982 O O . TYR A 1 378 ? -23.135 -186.350 -186.812 1.00 64.50 671 TYR A O 1
ATOM 2991 N N . ASP A 1 379 ? -24.950 -185.172 -187.431 1.00 68.03 672 ASP A N 1
ATOM 2992 C CA . ASP A 1 379 ? -24.287 -183.877 -187.557 1.00 67.69 672 ASP A CA 1
ATOM 2993 C C . ASP A 1 379 ? -24.432 -183.064 -186.262 1.00 70.55 672 ASP A C 1
ATOM 2994 O O . ASP A 1 379 ? -25.077 -182.012 -186.248 1.00 71.18 672 ASP A O 1
ATOM 2999 N N . ASN A 1 380 ? -23.863 -183.597 -185.173 1.00 72.32 673 ASN A N 1
ATOM 3000 C CA . ASN A 1 380 ? -23.587 -182.844 -183.933 1.00 72.53 673 ASN A CA 1
ATOM 3001 C C . ASN A 1 380 ? -24.829 -182.405 -183.129 1.00 72.98 673 ASN A C 1
ATOM 3002 O O . ASN A 1 380 ? -25.630 -181.603 -183.614 1.00 74.56 673 ASN A O 1
ATOM 3007 N N . GLU A 1 381 ? -24.973 -182.906 -181.897 1.00 71.51 674 GLU A N 1
ATOM 3008 C CA . GLU A 1 381 ? -26.154 -182.588 -181.062 1.00 71.01 674 GLU A CA 1
ATOM 3009 C C . GLU A 1 381 ? -26.191 -181.136 -180.563 1.00 68.01 674 GLU A C 1
ATOM 3010 O O . GLU A 1 381 ? -27.272 -180.592 -180.348 1.00 67.27 674 GLU A O 1
ATOM 3016 N N . LYS A 1 382 ? -25.026 -180.514 -180.384 1.00 66.52 675 LYS A N 1
ATOM 3017 C CA . LYS A 1 382 ? -24.958 -179.094 -180.011 1.00 64.99 675 LYS A CA 1
ATOM 3018 C C . LYS A 1 382 ? -25.630 -178.190 -181.051 1.00 62.86 675 LYS A C 1
ATOM 3019 O O . LYS A 1 382 ? -26.266 -177.199 -180.683 1.00 64.43 675 LYS A O 1
ATOM 3025 N N . LEU A 1 383 ? -25.462 -178.521 -182.335 1.00 59.52 676 LEU A N 1
ATOM 3026 C CA . LEU A 1 383 ? -26.081 -177.760 -183.432 1.00 60.40 676 LEU A CA 1
ATOM 3027 C C . LEU A 1 383 ? -27.616 -177.744 -183.403 1.00 60.36 676 LEU A C 1
ATOM 3028 O O . LEU A 1 383 ? -28.217 -176.717 -183.716 1.00 59.60 676 LEU A O 1
ATOM 3033 N N . MET A 1 384 ? -28.236 -178.872 -183.054 1.00 61.88 677 MET A N 1
ATOM 3034 C CA . MET A 1 384 ? -29.693 -178.937 -182.866 1.00 65.29 677 MET A CA 1
ATOM 3035 C C . MET A 1 384 ? -30.123 -178.093 -181.663 1.00 63.61 677 MET A C 1
ATOM 3036 O O . MET A 1 384 ? -31.072 -177.316 -181.765 1.00 61.04 677 MET A O 1
ATOM 3041 N N . LYS A 1 385 ? -29.422 -178.249 -180.536 1.00 63.83 678 LYS A N 1
ATOM 3042 C CA . LYS A 1 385 ? -29.665 -177.436 -179.328 1.00 62.35 678 LYS A CA 1
ATOM 3043 C C . LYS A 1 385 ? -29.503 -175.938 -179.596 1.00 61.53 678 LYS A C 1
ATOM 3044 O O . LYS A 1 385 ? -30.268 -175.122 -179.076 1.00 60.27 678 LYS A O 1
ATOM 3050 N N . LEU A 1 386 ? -28.513 -175.590 -180.417 1.00 60.57 679 LEU A N 1
ATOM 3051 C CA . LEU A 1 386 ? -28.318 -174.215 -180.869 1.00 59.30 679 LEU A CA 1
ATOM 3052 C C . LEU A 1 386 ? -29.469 -173.774 -181.784 1.00 60.33 679 LEU A C 1
ATOM 3053 O O . LEU A 1 386 ? -30.046 -172.707 -181.576 1.00 61.80 679 LEU A O 1
ATOM 3058 N N . ARG A 1 387 ? -29.782 -174.601 -182.785 1.00 62.26 680 ARG A N 1
ATOM 3059 C CA . ARG A 1 387 ? -30.917 -174.390 -183.709 1.00 64.65 680 ARG A CA 1
ATOM 3060 C C . ARG A 1 387 ? -32.224 -174.141 -182.967 1.00 64.97 680 ARG A C 1
ATOM 3061 O O . ARG A 1 387 ? -32.888 -173.133 -183.201 1.00 65.63 680 ARG A O 1
ATOM 3069 N N . ASN A 1 388 ? -32.564 -175.055 -182.061 1.00 64.87 681 ASN A N 1
ATOM 3070 C CA . ASN A 1 388 ? -33.800 -174.964 -181.274 1.00 64.89 681 ASN A CA 1
ATOM 3071 C C . ASN A 1 388 ? -33.865 -173.685 -180.441 1.00 64.88 681 ASN A C 1
ATOM 3072 O O . ASN A 1 388 ? -34.906 -173.028 -180.395 1.00 64.62 681 ASN A O 1
ATOM 3077 N N . THR A 1 389 ? -32.752 -173.349 -179.787 1.00 64.80 682 THR A N 1
ATOM 3078 C CA . THR A 1 389 ? -32.635 -172.120 -178.995 1.00 63.44 682 THR A CA 1
ATOM 3079 C C . THR A 1 389 ? -32.805 -170.856 -179.846 1.00 62.42 682 THR A C 1
ATOM 3080 O O . THR A 1 389 ? -33.460 -169.913 -179.410 1.00 62.27 682 THR A O 1
ATOM 3084 N N . LEU A 1 390 ? -32.230 -170.843 -181.049 1.00 62.24 683 LEU A N 1
ATOM 3085 C CA . LEU A 1 390 ? -32.378 -169.699 -181.964 1.00 62.00 683 LEU A CA 1
ATOM 3086 C C . LEU A 1 390 ? -33.808 -169.549 -182.489 1.00 65.22 683 LEU A C 1
ATOM 3087 O O . LEU A 1 390 ? -34.351 -168.445 -182.481 1.00 66.74 683 LEU A O 1
ATOM 3092 N N . MET A 1 391 ? -34.414 -170.653 -182.924 1.00 68.92 684 MET A N 1
ATOM 3093 C CA . MET A 1 391 ? -35.777 -170.628 -183.473 1.00 70.84 684 MET A CA 1
ATOM 3094 C C . MET A 1 391 ? -36.801 -170.092 -182.475 1.00 70.83 684 MET A C 1
ATOM 3095 O O . MET A 1 391 ? -37.573 -169.190 -182.808 1.00 70.00 684 MET A O 1
ATOM 3100 N N . GLU A 1 392 ? -36.792 -170.639 -181.259 1.00 70.05 685 GLU A N 1
ATOM 3101 C CA . GLU A 1 392 ? -37.740 -170.229 -180.213 1.00 70.64 685 GLU A CA 1
ATOM 3102 C C . GLU A 1 392 ? -37.521 -168.796 -179.703 1.00 70.04 685 GLU A C 1
ATOM 3103 O O . GLU A 1 392 ? -38.463 -168.172 -179.210 1.00 72.72 685 GLU A O 1
ATOM 3109 N N . GLU A 1 393 ? -36.297 -168.278 -179.837 1.00 67.99 686 GLU A N 1
ATOM 3110 C CA . GLU A 1 393 ? -35.955 -166.930 -179.363 1.00 65.59 686 GLU A CA 1
ATOM 3111 C C . GLU A 1 393 ? -36.150 -165.840 -180.427 1.00 63.98 686 GLU A C 1
ATOM 3112 O O . GLU A 1 393 ? -36.581 -164.732 -180.100 1.00 63.29 686 GLU A O 1
ATOM 3118 N N . PHE A 1 394 ? -35.838 -166.147 -181.687 1.00 62.48 687 PHE A N 1
ATOM 3119 C CA . PHE A 1 394 ? -36.080 -165.204 -182.798 1.00 62.77 687 PHE A CA 1
ATOM 3120 C C . PHE A 1 394 ? -37.556 -165.102 -183.229 1.00 64.59 687 PHE A C 1
ATOM 3121 O O . PHE A 1 394 ? -37.922 -164.167 -183.946 1.00 65.02 687 PHE A O 1
ATOM 3129 N N . THR A 1 395 ? -38.384 -166.062 -182.809 1.00 66.87 688 THR A N 1
ATOM 3130 C CA . THR A 1 395 ? -39.846 -165.983 -182.955 1.00 68.98 688 THR A CA 1
ATOM 3131 C C . THR A 1 395 ? -40.545 -165.337 -181.746 1.00 72.41 688 THR A C 1
ATOM 3132 O O . THR A 1 395 ? -41.749 -165.098 -181.783 1.00 76.55 688 THR A O 1
ATOM 3136 N N . LYS A 1 396 ? -39.792 -165.069 -180.682 1.00 75.31 689 LYS A N 1
ATOM 3137 C CA . LYS A 1 396 ? -40.335 -164.561 -179.422 1.00 77.80 689 LYS A CA 1
ATOM 3138 C C . LYS A 1 396 ? -40.658 -163.064 -179.473 1.00 79.23 689 LYS A C 1
ATOM 3139 O O . LYS A 1 396 ? -41.603 -162.616 -178.820 1.00 82.31 689 LYS A O 1
ATOM 3145 N N . THR A 1 397 ? -39.878 -162.302 -180.243 1.00 79.12 690 THR A N 1
ATOM 3146 C CA . THR A 1 397 ? -39.959 -160.837 -180.263 1.00 80.64 690 THR A CA 1
ATOM 3147 C C . THR A 1 397 ? -40.038 -160.315 -181.699 1.00 81.36 690 THR A C 1
ATOM 3148 O O . THR A 1 397 ? -39.587 -160.984 -182.632 1.00 82.32 690 THR A O 1
ATOM 3152 N N . GLU A 1 398 ? -40.600 -159.116 -181.860 1.00 81.45 691 GLU A N 1
ATOM 3153 C CA . GLU A 1 398 ? -40.767 -158.489 -183.179 1.00 82.43 691 GLU A CA 1
ATOM 3154 C C . GLU A 1 398 ? -39.437 -158.148 -183.855 1.00 80.78 691 GLU A C 1
ATOM 3155 O O . GLU A 1 398 ? -39.215 -158.525 -185.008 1.00 81.52 691 GLU A O 1
ATOM 3161 N N . GLU A 1 399 ? -38.561 -157.454 -183.130 1.00 78.40 692 GLU A N 1
ATOM 3162 C CA . GLU A 1 399 ? -37.277 -156.992 -183.667 1.00 77.18 692 GLU A CA 1
ATOM 3163 C C . GLU A 1 399 ? -36.121 -157.465 -182.769 1.00 72.97 692 GLU A C 1
ATOM 3164 O O . GLU A 1 399 ? -35.480 -156.658 -182.091 1.00 72.29 692 GLU A O 1
ATOM 3170 N N . PRO A 1 400 ? -35.840 -158.786 -182.778 1.00 68.26 693 PRO A N 1
ATOM 3171 C CA . PRO A 1 400 ? -34.854 -159.369 -181.869 1.00 66.59 693 PRO A CA 1
ATOM 3172 C C . PRO A 1 400 ? -33.418 -159.152 -182.337 1.00 63.95 693 PRO A C 1
ATOM 3173 O O . PRO A 1 400 ? -33.195 -158.817 -183.494 1.00 62.57 693 PRO A O 1
ATOM 3177 N N . ARG A 1 401 ? -32.467 -159.330 -181.424 1.00 61.53 694 ARG A N 1
ATOM 3178 C CA . ARG A 1 401 ? -31.035 -159.305 -181.740 1.00 60.44 694 ARG A CA 1
ATOM 3179 C C . ARG A 1 401 ? -30.283 -160.265 -180.818 1.00 56.89 694 ARG A C 1
ATOM 3180 O O . ARG A 1 401 ? -30.634 -160.405 -179.642 1.00 56.15 694 ARG A O 1
ATOM 3188 N N . GLY A 1 402 ? -29.252 -160.916 -181.356 1.00 52.76 695 GLY A N 1
ATOM 3189 C CA . GLY A 1 402 ? -28.521 -161.947 -180.622 1.00 50.29 695 GLY A CA 1
ATOM 3190 C C . GLY A 1 402 ? -27.039 -162.029 -180.934 1.00 47.34 695 GLY A C 1
ATOM 3191 O O . GLY A 1 402 ? -26.571 -161.481 -181.934 1.00 44.10 695 GLY A O 1
ATOM 3192 N N . ILE A 1 403 ? -26.307 -162.692 -180.035 1.00 44.76 696 ILE A N 1
ATOM 3193 C CA . ILE A 1 403 ? -24.884 -162.998 -180.214 1.00 42.04 696 ILE A CA 1
ATOM 3194 C C . ILE A 1 403 ? -24.640 -164.461 -179.825 1.00 40.65 696 ILE A C 1
ATOM 3195 O O . ILE A 1 403 ? -25.148 -164.937 -178.806 1.00 38.38 696 ILE A O 1
ATOM 3200 N N . ILE A 1 404 ? -23.876 -165.167 -180.660 1.00 39.96 697 ILE A N 1
ATOM 3201 C CA . ILE A 1 404 ? -23.345 -166.487 -180.336 1.00 39.20 697 ILE A CA 1
ATOM 3202 C C . ILE A 1 404 ? -21.844 -166.317 -180.101 1.00 39.10 697 ILE A C 1
ATOM 3203 O O . ILE A 1 404 ? -21.124 -165.882 -180.998 1.00 38.82 697 ILE A O 1
ATOM 3208 N N . PHE A 1 405 ? -21.392 -166.648 -178.893 1.00 39.46 698 PHE A N 1
ATOM 3209 C CA . PHE A 1 405 ? -19.971 -166.645 -178.546 1.00 39.61 698 PHE A CA 1
ATOM 3210 C C . PHE A 1 405 ? -19.411 -168.047 -178.774 1.00 42.18 698 PHE A C 1
ATOM 3211 O O . PHE A 1 405 ? -19.956 -169.014 -178.235 1.00 44.81 698 PHE A O 1
ATOM 3219 N N . THR A 1 406 ? -18.344 -168.160 -179.573 1.00 41.58 699 THR A N 1
ATOM 3220 C CA . THR A 1 406 ? -17.670 -169.452 -179.818 1.00 41.66 699 THR A CA 1
ATOM 3221 C C . THR A 1 406 ? -16.149 -169.325 -179.649 1.00 41.11 699 THR A C 1
ATOM 3222 O O . THR A 1 406 ? -15.612 -168.219 -179.628 1.00 40.31 699 THR A O 1
ATOM 3226 N N . LYS A 1 407 ? -15.466 -170.465 -179.544 1.00 41.57 700 LYS A N 1
ATOM 3227 C CA . LYS A 1 407 ? -14.027 -170.483 -179.242 1.00 42.83 700 LYS A CA 1
ATOM 3228 C C . LYS A 1 407 ? -13.122 -170.071 -180.426 1.00 41.18 700 LYS A C 1
ATOM 3229 O O . LYS A 1 407 ? -12.326 -169.151 -180.274 1.00 40.14 700 LYS A O 1
ATOM 3235 N N . THR A 1 408 ? -13.226 -170.750 -181.575 1.00 40.29 701 THR A N 1
ATOM 3236 C CA . THR A 1 408 ? -12.295 -170.517 -182.705 1.00 39.97 701 THR A CA 1
ATOM 3237 C C . THR A 1 408 ? -12.862 -169.561 -183.752 1.00 39.93 701 THR A C 1
ATOM 3238 O O . THR A 1 408 ? -14.081 -169.373 -183.840 1.00 40.53 701 THR A O 1
ATOM 3242 N N . ARG A 1 409 ? -11.970 -168.956 -184.535 1.00 38.77 702 ARG A N 1
ATOM 3243 C CA . ARG A 1 409 ? -12.374 -168.158 -185.694 1.00 38.83 702 ARG A CA 1
ATOM 3244 C C . ARG A 1 409 ? -13.058 -169.039 -186.716 1.00 40.66 702 ARG A C 1
ATOM 3245 O O . ARG A 1 409 ? -14.146 -168.728 -187.188 1.00 38.99 702 ARG A O 1
ATOM 3253 N N . GLN A 1 410 ? -12.410 -170.159 -187.026 1.00 45.27 703 GLN A N 1
ATOM 3254 C CA . GLN A 1 410 ? -12.957 -171.173 -187.921 1.00 45.65 703 GLN A CA 1
ATOM 3255 C C . GLN A 1 410 ? -14.370 -171.561 -187.519 1.00 45.64 703 GLN A C 1
ATOM 3256 O O . GLN A 1 410 ? -15.231 -171.699 -188.386 1.00 48.68 703 GLN A O 1
ATOM 3262 N N . SER A 1 411 ? -14.597 -171.742 -186.217 1.00 44.58 704 SER A N 1
ATOM 3263 C CA . SER A 1 411 ? -15.940 -172.028 -185.710 1.00 44.51 704 SER A CA 1
ATOM 3264 C C . SER A 1 411 ? -16.963 -170.898 -185.972 1.00 44.63 704 SER A C 1
ATOM 3265 O O . SER A 1 411 ? -18.126 -171.166 -186.277 1.00 41.26 704 SER A O 1
ATOM 3268 N N . ALA A 1 412 ? -16.521 -169.647 -185.856 1.00 45.71 705 ALA A N 1
ATOM 3269 C CA . ALA A 1 412 ? -17.369 -168.492 -186.180 1.00 46.70 705 ALA A CA 1
ATOM 3270 C C . ALA A 1 412 ? -17.811 -168.472 -187.642 1.00 46.09 705 ALA A C 1
ATOM 3271 O O . ALA A 1 412 ? -18.995 -168.320 -187.928 1.00 46.77 705 ALA A O 1
ATOM 3273 N N . LEU A 1 413 ? -16.860 -168.631 -188.559 1.00 46.75 706 LEU A N 1
ATOM 3274 C CA . LEU A 1 413 ? -17.162 -168.631 -189.994 1.00 47.12 706 LEU A CA 1
ATOM 3275 C C . LEU A 1 413 ? -18.045 -169.824 -190.376 1.00 46.22 706 LEU A C 1
ATOM 3276 O O . LEU A 1 413 ? -18.987 -169.678 -191.149 1.00 46.06 706 LEU A O 1
ATOM 3281 N N . ALA A 1 414 ? -17.723 -170.996 -189.839 1.00 45.64 707 ALA A N 1
ATOM 3282 C CA . ALA A 1 414 ? -18.476 -172.221 -190.128 1.00 46.50 707 ALA A CA 1
ATOM 3283 C C . ALA A 1 414 ? -19.933 -172.173 -189.642 1.00 46.82 707 ALA A C 1
ATOM 3284 O O . ALA A 1 414 ? -20.829 -172.685 -190.324 1.00 45.88 707 ALA A O 1
ATOM 3286 N N . LEU A 1 415 ? -20.157 -171.579 -188.470 1.00 46.72 708 LEU A N 1
ATOM 3287 C CA . LEU A 1 415 ? -21.517 -171.354 -187.961 1.00 47.90 708 LEU A CA 1
ATOM 3288 C C . LEU A 1 415 ? -22.296 -170.351 -188.813 1.00 49.24 708 LEU A C 1
ATOM 3289 O O . LEU A 1 415 ? -23.505 -170.500 -188.985 1.00 50.11 708 LEU A O 1
ATOM 3294 N N . TYR A 1 416 ? -21.608 -169.340 -189.340 1.00 51.11 709 TYR A N 1
ATOM 3295 C CA . TYR A 1 416 ? -22.213 -168.404 -190.298 1.00 54.82 709 TYR A CA 1
ATOM 3296 C C . TYR A 1 416 ? -22.732 -169.133 -191.550 1.00 56.48 709 TYR A C 1
ATOM 3297 O O . TYR A 1 416 ? -23.849 -168.867 -192.008 1.00 59.19 709 TYR A O 1
ATOM 3306 N N . HIS A 1 417 ? -21.928 -170.050 -192.085 1.00 56.24 710 HIS A N 1
ATOM 3307 C CA . HIS A 1 417 ? -22.331 -170.846 -193.250 1.00 58.20 710 HIS A CA 1
ATOM 3308 C C . HIS A 1 417 ? -23.482 -171.806 -192.922 1.00 56.93 710 HIS A C 1
ATOM 3309 O O . HIS A 1 417 ? -24.416 -171.947 -193.707 1.00 53.12 710 HIS A O 1
ATOM 3316 N N . TRP A 1 418 ? -23.408 -172.455 -191.762 1.00 58.60 711 TRP A N 1
ATOM 3317 C CA . TRP A 1 418 ? -24.497 -173.299 -191.261 1.00 58.35 711 TRP A CA 1
ATOM 3318 C C . TRP A 1 418 ? -25.830 -172.539 -191.194 1.00 60.63 711 TRP A C 1
ATOM 3319 O O . TRP A 1 418 ? -26.866 -173.086 -191.566 1.00 62.16 711 TRP A O 1
ATOM 3330 N N . ILE A 1 419 ? -25.797 -171.286 -190.738 1.00 64.30 712 ILE A N 1
ATOM 3331 C CA . ILE A 1 419 ? -27.003 -170.443 -190.669 1.00 66.96 712 ILE A CA 1
ATOM 3332 C C . ILE A 1 419 ? -27.480 -170.017 -192.065 1.00 69.01 712 ILE A C 1
ATOM 3333 O O . ILE A 1 419 ? -28.687 -169.911 -192.298 1.00 66.72 712 ILE A O 1
ATOM 3338 N N . MET A 1 420 ? -26.539 -169.763 -192.975 1.00 72.21 713 MET A N 1
ATOM 3339 C CA . MET A 1 420 ? -26.878 -169.404 -194.359 1.00 74.52 713 MET A CA 1
ATOM 3340 C C . MET A 1 420 ? -27.306 -170.602 -195.212 1.00 73.79 713 MET A C 1
ATOM 3341 O O . MET A 1 420 ? -28.258 -170.486 -195.984 1.00 74.00 713 MET A O 1
ATOM 3346 N N . ASP A 1 421 ? -26.625 -171.744 -195.073 1.00 73.71 714 ASP A N 1
ATOM 3347 C CA . ASP A 1 421 ? -26.926 -172.958 -195.861 1.00 73.84 714 ASP A CA 1
ATOM 3348 C C . ASP A 1 421 ? -28.093 -173.753 -195.257 1.00 74.27 714 ASP A C 1
ATOM 3349 O O . ASP A 1 421 ? -28.011 -174.976 -195.107 1.00 74.22 714 ASP A O 1
ATOM 3354 N N . ASN A 1 422 ? -29.181 -173.054 -194.932 1.00 74.85 715 ASN A N 1
ATOM 3355 C CA . ASN A 1 422 ? -30.309 -173.619 -194.188 1.00 74.29 715 ASN A CA 1
ATOM 3356 C C . ASN A 1 422 ? -31.459 -172.590 -194.156 1.00 72.99 715 ASN A C 1
ATOM 3357 O O . ASN A 1 422 ? -31.497 -171.725 -193.278 1.00 69.48 715 ASN A O 1
ATOM 3362 N N . PRO A 1 423 ? -32.403 -172.681 -195.114 1.00 73.39 716 PRO A N 1
ATOM 3363 C CA . PRO A 1 423 ? -33.340 -171.574 -195.361 1.00 72.95 716 PRO A CA 1
ATOM 3364 C C . PRO A 1 423 ? -34.396 -171.277 -194.281 1.00 72.00 716 PRO A C 1
ATOM 3365 O O . PRO A 1 423 ? -35.062 -170.247 -194.378 1.00 70.71 716 PRO A O 1
ATOM 3369 N N . LYS A 1 424 ? -34.554 -172.144 -193.278 1.00 72.69 717 LYS A N 1
ATOM 3370 C CA . LYS A 1 424 ? -35.515 -171.895 -192.190 1.00 72.64 717 LYS A CA 1
ATOM 3371 C C . LYS A 1 424 ? -35.105 -170.760 -191.240 1.00 69.84 717 LYS A C 1
ATOM 3372 O O . LYS A 1 424 ? -35.975 -170.111 -190.654 1.00 71.82 717 LYS A O 1
ATOM 3378 N N . PHE A 1 425 ? -33.801 -170.516 -191.094 1.00 65.78 718 PHE A N 1
ATOM 3379 C CA . PHE A 1 425 ? -33.309 -169.355 -190.337 1.00 62.75 718 PHE A CA 1
ATOM 3380 C C . PHE A 1 425 ? -33.579 -168.059 -191.111 1.00 62.59 718 PHE A C 1
ATOM 3381 O O . PHE A 1 425 ? -34.000 -167.053 -190.531 1.00 61.16 718 PHE A O 1
ATOM 3389 N N . GLU A 1 426 ? -33.301 -168.093 -192.414 1.00 62.37 719 GLU A N 1
ATOM 3390 C CA . GLU A 1 426 ? -33.643 -167.011 -193.350 1.00 62.06 719 GLU A CA 1
ATOM 3391 C C . GLU A 1 426 ? -35.157 -166.767 -193.410 1.00 62.11 719 GLU A C 1
ATOM 3392 O O . GLU A 1 426 ? -35.599 -165.620 -193.483 1.00 62.97 719 GLU A O 1
ATOM 3398 N N . GLU A 1 427 ? -35.930 -167.851 -193.375 1.00 63.46 720 GLU A N 1
ATOM 3399 C CA . GLU A 1 427 ? -37.399 -167.806 -193.338 1.00 66.36 720 GLU A CA 1
ATOM 3400 C C . GLU A 1 427 ? -37.924 -167.087 -192.094 1.00 65.71 720 GLU A C 1
ATOM 3401 O O . GLU A 1 427 ? -38.819 -166.245 -192.197 1.00 64.79 720 GLU A O 1
ATOM 3407 N N . VAL A 1 428 ? -37.356 -167.421 -190.933 1.00 64.45 721 VAL A N 1
ATOM 3408 C CA . VAL A 1 428 ? -37.798 -166.871 -189.644 1.00 63.36 721 VAL A CA 1
ATOM 3409 C C . VAL A 1 428 ? -37.178 -165.493 -189.316 1.00 61.93 721 VAL A C 1
ATOM 3410 O O . VAL A 1 428 ? -37.437 -164.936 -188.247 1.00 61.94 721 VAL A O 1
ATOM 3414 N N . GLY A 1 429 ? -36.351 -164.959 -190.220 1.00 59.78 722 GLY A N 1
ATOM 3415 C CA . GLY A 1 429 ? -35.882 -163.572 -190.153 1.00 57.58 722 GLY A CA 1
ATOM 3416 C C . GLY A 1 429 ? -34.458 -163.356 -189.661 1.00 56.46 722 GLY A C 1
ATOM 3417 O O . GLY A 1 429 ? -34.044 -162.210 -189.473 1.00 55.53 722 GLY A O 1
ATOM 3418 N N . ILE A 1 430 ? -33.695 -164.433 -189.473 1.00 56.46 723 ILE A N 1
ATOM 3419 C CA . ILE A 1 430 ? -32.308 -164.321 -189.021 1.00 55.66 723 ILE A CA 1
ATOM 3420 C C . ILE A 1 430 ? -31.429 -163.913 -190.205 1.00 56.20 723 ILE A C 1
ATOM 3421 O O . ILE A 1 430 ? -31.545 -164.461 -191.300 1.00 59.10 723 ILE A O 1
ATOM 3426 N N . LYS A 1 431 ? -30.546 -162.955 -189.947 1.00 57.76 724 LYS A N 1
ATOM 3427 C CA . LYS A 1 431 ? -29.638 -162.384 -190.936 1.00 58.59 724 LYS A CA 1
ATOM 3428 C C . LYS A 1 431 ? -28.270 -162.290 -190.269 1.00 55.92 724 LYS A C 1
ATOM 3429 O O . LYS A 1 431 ? -27.884 -161.253 -189.722 1.00 55.03 724 LYS A O 1
ATOM 3435 N N . ALA A 1 432 ? -27.558 -163.410 -190.305 1.00 54.17 725 ALA A N 1
ATOM 3436 C CA . ALA A 1 432 ? -26.322 -163.575 -189.553 1.00 52.53 725 ALA A CA 1
ATOM 3437 C C . ALA A 1 432 ? -25.134 -162.900 -190.223 1.00 51.76 725 ALA A C 1
ATOM 3438 O O . ALA A 1 432 ? -25.154 -162.614 -191.422 1.00 49.26 725 ALA A O 1
ATOM 3440 N N . HIS A 1 433 ? -24.113 -162.630 -189.415 1.00 51.29 726 HIS A N 1
ATOM 3441 C CA . HIS A 1 433 ? -22.778 -162.310 -189.911 1.00 51.85 726 HIS A CA 1
ATOM 3442 C C . HIS A 1 433 ? -21.755 -162.568 -188.803 1.00 51.45 726 HIS A C 1
ATOM 3443 O O . HIS A 1 433 ? -22.020 -162.295 -187.635 1.00 50.72 726 HIS A O 1
ATOM 3450 N N . PHE A 1 434 ? -20.591 -163.089 -189.179 1.00 50.83 727 PHE A N 1
ATOM 3451 C CA . PHE A 1 434 ? -19.530 -163.397 -188.212 1.00 50.26 727 PHE A CA 1
ATOM 3452 C C . PHE A 1 434 ? -18.849 -162.131 -187.692 1.00 49.77 727 PHE A C 1
ATOM 3453 O O . PHE A 1 434 ? -19.013 -161.046 -188.254 1.00 49.73 727 PHE A O 1
ATOM 3461 N N . LEU A 1 435 ? -18.076 -162.299 -186.624 1.00 48.30 728 LEU A N 1
ATOM 3462 C CA . LEU A 1 435 ? -17.310 -161.213 -186.023 1.00 47.55 728 LEU A CA 1
ATOM 3463 C C . LEU A 1 435 ? -16.110 -161.829 -185.316 1.00 47.45 728 LEU A C 1
ATOM 3464 O O . LEU A 1 435 ? -16.280 -162.650 -184.419 1.00 48.10 728 LEU A O 1
ATOM 3469 N N . ILE A 1 436 ? -14.904 -161.457 -185.741 1.00 46.65 729 ILE A N 1
ATOM 3470 C CA . ILE A 1 436 ? -13.672 -162.062 -185.233 1.00 45.26 729 ILE A CA 1
ATOM 3471 C C . ILE A 1 436 ? -12.607 -160.996 -184.987 1.00 44.20 729 ILE A C 1
ATOM 3472 O O . ILE A 1 436 ? -12.846 -159.817 -185.216 1.00 43.60 729 ILE A O 1
ATOM 3477 N N . GLY A 1 437 ? -11.436 -161.421 -184.521 1.00 44.04 730 GLY A N 1
ATOM 3478 C CA . GLY A 1 437 ? -10.344 -160.519 -184.195 1.00 43.15 730 GLY A CA 1
ATOM 3479 C C . GLY A 1 437 ? -9.621 -159.951 -185.396 1.00 42.08 730 GLY A C 1
ATOM 3480 O O . GLY A 1 437 ? -9.795 -160.426 -186.515 1.00 40.80 730 GLY A O 1
ATOM 3481 N N . ALA A 1 438 ? -8.798 -158.936 -185.130 1.00 42.58 731 ALA A N 1
ATOM 3482 C CA . ALA A 1 438 ? -7.985 -158.253 -186.137 1.00 42.20 731 ALA A CA 1
ATOM 3483 C C . ALA A 1 438 ? -6.550 -158.781 -186.263 1.00 43.13 731 ALA A C 1
ATOM 3484 O O . ALA A 1 438 ? -5.897 -158.523 -187.272 1.00 45.36 731 ALA A O 1
ATOM 3486 N N . GLY A 1 439 ? -6.062 -159.517 -185.268 1.00 42.88 732 GLY A N 1
ATOM 3487 C CA . GLY A 1 439 ? -4.687 -160.012 -185.277 1.00 45.78 732 GLY A CA 1
ATOM 3488 C C . GLY A 1 439 ? -4.392 -161.017 -186.375 1.00 49.48 732 GLY A C 1
ATOM 3489 O O . GLY A 1 439 ? -5.307 -161.614 -186.940 1.00 51.13 732 GLY A O 1
ATOM 3490 N N . HIS A 1 440 ? -3.106 -161.227 -186.647 1.00 53.11 733 HIS A N 1
ATOM 3491 C CA . HIS A 1 440 ? -2.652 -162.081 -187.759 1.00 54.30 733 HIS A CA 1
ATOM 3492 C C . HIS A 1 440 ? -1.809 -163.265 -187.274 1.00 54.02 733 HIS A C 1
ATOM 3493 O O . HIS A 1 440 ? -0.938 -163.757 -187.997 1.00 53.50 733 HIS A O 1
ATOM 3500 N N . ASN A 1 441 ? -2.106 -163.741 -186.064 1.00 54.08 734 ASN A N 1
ATOM 3501 C CA . ASN A 1 441 ? -1.460 -164.921 -185.493 1.00 53.96 734 ASN A CA 1
ATOM 3502 C C . ASN A 1 441 ? -2.262 -166.207 -185.678 1.00 51.64 734 ASN A C 1
ATOM 3503 O O . ASN A 1 441 ? -1.750 -167.293 -185.398 1.00 52.08 734 ASN A O 1
ATOM 3508 N N . SER A 1 442 ? -3.503 -166.091 -186.150 1.00 49.22 735 SER A N 1
ATOM 3509 C CA . SER A 1 442 ? -4.363 -167.258 -186.369 1.00 48.33 735 SER A CA 1
ATOM 3510 C C . SER A 1 442 ? -4.027 -167.991 -187.673 1.00 48.19 735 SER A C 1
ATOM 3511 O O . SER A 1 442 ? -3.393 -167.435 -188.580 1.00 48.28 735 SER A O 1
ATOM 3514 N N . GLU A 1 443 ? -4.438 -169.256 -187.740 1.00 49.05 736 GLU A N 1
ATOM 3515 C CA . GLU A 1 443 ? -4.404 -170.030 -188.982 1.00 48.09 736 GLU A CA 1
ATOM 3516 C C . GLU A 1 443 ? -5.637 -169.736 -189.854 1.00 48.16 736 GLU A C 1
ATOM 3517 O O . GLU A 1 443 ? -5.684 -170.167 -191.002 1.00 45.80 736 GLU A O 1
ATOM 3523 N N . THR A 1 444 ? -6.630 -169.030 -189.298 1.00 49.80 737 THR A N 1
ATOM 3524 C CA . THR A 1 444 ? -7.732 -168.412 -190.061 1.00 50.32 737 THR A CA 1
ATOM 3525 C C . THR A 1 444 ? -7.402 -166.933 -190.276 1.00 53.58 737 THR A C 1
ATOM 3526 O O . THR A 1 444 ? -6.740 -166.324 -189.434 1.00 56.83 737 THR A O 1
ATOM 3530 N N . LYS A 1 445 ? -7.861 -166.359 -191.392 1.00 55.67 738 LYS A N 1
ATOM 3531 C CA . LYS A 1 445 ? -7.613 -164.934 -191.697 1.00 56.61 738 LYS A CA 1
ATOM 3532 C C . LYS A 1 445 ? -8.365 -163.988 -190.754 1.00 55.43 738 LYS A C 1
ATOM 3533 O O . LYS A 1 445 ? -9.392 -164.368 -190.199 1.00 57.38 738 LYS A O 1
ATOM 3539 N N . PRO A 1 446 ? -7.869 -162.744 -190.593 1.00 55.20 739 PRO A N 1
ATOM 3540 C CA . PRO A 1 446 ? -8.546 -161.757 -189.757 1.00 55.35 739 PRO A CA 1
ATOM 3541 C C . PRO A 1 446 ? -9.577 -160.885 -190.477 1.00 55.02 739 PRO A C 1
ATOM 3542 O O . PRO A 1 446 ? -9.535 -160.737 -191.699 1.00 52.52 739 PRO A O 1
ATOM 3546 N N . MET A 1 447 ? -10.498 -160.334 -189.687 1.00 56.66 740 MET A N 1
ATOM 3547 C CA . MET A 1 447 ? -11.266 -159.148 -190.061 1.00 57.58 740 MET A CA 1
ATOM 3548 C C . MET A 1 447 ? -10.455 -157.929 -189.652 1.00 57.92 740 MET A C 1
ATOM 3549 O O . MET A 1 447 ? -9.879 -157.922 -188.572 1.00 59.83 740 MET A O 1
ATOM 3554 N N . THR A 1 448 ? -10.441 -156.891 -190.485 1.00 58.04 741 THR A N 1
ATOM 3555 C CA . THR A 1 448 ? -9.783 -155.625 -190.136 1.00 56.77 741 THR A CA 1
ATOM 3556 C C . THR A 1 448 ? -10.628 -154.840 -189.129 1.00 59.08 741 THR A C 1
ATOM 3557 O O . THR A 1 448 ? -11.820 -155.126 -188.953 1.00 61.76 741 THR A O 1
ATOM 3561 N N . GLN A 1 449 ? -10.021 -153.836 -188.495 1.00 59.51 742 GLN A N 1
ATOM 3562 C CA . GLN A 1 449 ? -10.737 -152.970 -187.542 1.00 60.19 742 GLN A CA 1
ATOM 3563 C C . GLN A 1 449 ? -11.928 -152.231 -188.164 1.00 60.27 742 GLN A C 1
ATOM 3564 O O . GLN A 1 449 ? -12.929 -151.987 -187.483 1.00 58.59 742 GLN A O 1
ATOM 3570 N N . ASN A 1 450 ? -11.822 -151.902 -189.452 1.00 61.64 743 ASN A N 1
ATOM 3571 C CA . ASN A 1 450 ? -12.901 -151.224 -190.171 1.00 62.37 743 ASN A CA 1
ATOM 3572 C C . ASN A 1 450 ? -14.068 -152.163 -190.474 1.00 61.67 743 ASN A C 1
ATOM 3573 O O . ASN A 1 450 ? -15.229 -151.777 -190.323 1.00 63.94 743 ASN A O 1
ATOM 3578 N N . GLU A 1 451 ? -13.753 -153.384 -190.910 1.00 59.66 744 GLU A N 1
ATOM 3579 C CA . GLU A 1 451 ? -14.768 -154.421 -191.146 1.00 58.40 744 GLU A CA 1
ATOM 3580 C C . GLU A 1 451 ? -15.525 -154.779 -189.867 1.00 56.62 744 GLU A C 1
ATOM 3581 O O . GLU A 1 451 ? -16.735 -154.997 -189.906 1.00 56.13 744 GLU A O 1
ATOM 3587 N N . GLN A 1 452 ? -14.804 -154.851 -188.746 1.00 55.64 745 GLN A N 1
ATOM 3588 C CA . GLN A 1 452 ? -15.421 -155.019 -187.421 1.00 54.12 745 GLN A CA 1
ATOM 3589 C C . GLN A 1 452 ? -16.433 -153.905 -187.132 1.00 54.66 745 GLN A C 1
ATOM 3590 O O . GLN A 1 452 ? -17.556 -154.180 -186.701 1.00 54.52 745 GLN A O 1
ATOM 3596 N N . ARG A 1 453 ? -16.019 -152.661 -187.379 1.00 55.43 746 ARG A N 1
ATOM 3597 C CA . ARG A 1 453 ? -16.858 -151.477 -187.150 1.00 56.99 746 ARG A CA 1
ATOM 3598 C C . ARG A 1 453 ? -18.129 -151.489 -188.006 1.00 55.90 746 ARG A C 1
ATOM 3599 O O . ARG A 1 453 ? -19.208 -151.184 -187.507 1.00 54.42 746 ARG A O 1
ATOM 3607 N N . GLU A 1 454 ? -18.002 -151.866 -189.277 1.00 56.09 747 GLU A N 1
ATOM 3608 C CA . GLU A 1 454 ? -19.151 -151.885 -190.187 1.00 59.91 747 GLU A CA 1
ATOM 3609 C C . GLU A 1 454 ? -20.177 -152.972 -189.836 1.00 59.34 747 GLU A C 1
ATOM 3610 O O . GLU A 1 454 ? -21.381 -152.748 -189.979 1.00 59.09 747 GLU A O 1
ATOM 3616 N N . VAL A 1 455 ? -19.698 -154.135 -189.384 1.00 57.64 748 VAL A N 1
ATOM 3617 C CA . VAL A 1 455 ? -20.576 -155.226 -188.918 1.00 56.24 748 VAL A CA 1
ATOM 3618 C C . VAL A 1 455 ? -21.366 -154.816 -187.670 1.00 54.58 748 VAL A C 1
ATOM 3619 O O . VAL A 1 455 ? -22.573 -155.048 -187.596 1.00 52.28 748 VAL A O 1
ATOM 3623 N N . ILE A 1 456 ? -20.674 -154.213 -186.706 1.00 55.04 749 ILE A N 1
ATOM 3624 C CA . ILE A 1 456 ? -21.302 -153.708 -185.478 1.00 56.88 749 ILE A CA 1
ATOM 3625 C C . ILE A 1 456 ? -22.286 -152.568 -185.787 1.00 57.85 749 ILE A C 1
ATOM 3626 O O . ILE A 1 456 ? -23.327 -152.458 -185.134 1.00 55.50 749 ILE A O 1
ATOM 3631 N N . ASP A 1 457 ? -21.954 -151.733 -186.775 1.00 60.97 750 ASP A N 1
ATOM 3632 C CA . ASP A 1 457 ? -22.841 -150.648 -187.221 1.00 63.47 750 ASP A CA 1
ATOM 3633 C C . ASP A 1 457 ? -24.110 -151.190 -187.887 1.00 62.47 750 ASP A C 1
ATOM 3634 O O . ASP A 1 457 ? -25.204 -150.688 -187.633 1.00 63.91 750 ASP A O 1
ATOM 3639 N N . LYS A 1 458 ? -23.953 -152.205 -188.736 1.00 61.38 751 LYS A N 1
ATOM 3640 C CA . LYS A 1 458 ? -25.093 -152.889 -189.358 1.00 60.99 751 LYS A CA 1
ATOM 3641 C C . LYS A 1 458 ? -25.949 -153.668 -188.347 1.00 59.73 751 LYS A C 1
ATOM 3642 O O . LYS A 1 458 ? -27.152 -153.843 -188.560 1.00 59.01 751 LYS A O 1
ATOM 3648 N N . PHE A 1 459 ? -25.322 -154.155 -187.275 1.00 57.73 752 PHE A N 1
ATOM 3649 C CA . PHE A 1 459 ? -26.030 -154.826 -186.176 1.00 56.24 752 PHE A CA 1
ATOM 3650 C C . PHE A 1 459 ? -26.977 -153.876 -185.438 1.00 58.18 752 PHE A C 1
ATOM 3651 O O . PHE A 1 459 ? -28.109 -154.251 -185.115 1.00 59.25 752 PHE A O 1
ATOM 3659 N N . ARG A 1 460 ? -26.502 -152.658 -185.174 1.00 59.81 753 ARG A N 1
ATOM 3660 C CA . ARG A 1 460 ? -27.320 -151.603 -184.561 1.00 61.18 753 ARG A CA 1
ATOM 3661 C C . ARG A 1 460 ? -28.383 -151.080 -185.532 1.00 59.40 753 ARG A C 1
ATOM 3662 O O . ARG A 1 460 ? -29.487 -150.724 -185.115 1.00 58.44 753 ARG A O 1
ATOM 3670 N N . GLY A 1 461 ? -28.041 -151.032 -186.819 1.00 56.94 754 GLY A N 1
ATOM 3671 C CA . GLY A 1 461 ? -28.987 -150.666 -187.865 1.00 55.90 754 GLY A CA 1
ATOM 3672 C C . GLY A 1 461 ? -30.127 -151.658 -188.026 1.00 55.46 754 GLY A C 1
ATOM 3673 O O . GLY A 1 461 ? -31.285 -151.257 -188.156 1.00 55.81 754 GLY A O 1
ATOM 3674 N N . GLY A 1 462 ? -29.799 -152.950 -188.018 1.00 54.13 755 GLY A N 1
ATOM 3675 C CA . GLY A 1 462 ? -30.787 -154.017 -188.229 1.00 55.50 755 GLY A CA 1
ATOM 3676 C C . GLY A 1 462 ? -30.548 -154.824 -189.493 1.00 55.84 755 GLY A C 1
ATOM 3677 O O . GLY A 1 462 ? -31.093 -155.922 -189.638 1.00 55.87 755 GLY A O 1
ATOM 3678 N N . SER A 1 463 ? -29.741 -154.277 -190.407 1.00 55.01 756 SER A N 1
ATOM 3679 C CA . SER A 1 463 ? -29.195 -155.026 -191.548 1.00 54.20 756 SER A CA 1
ATOM 3680 C C . SER A 1 463 ? -28.675 -156.415 -191.146 1.00 53.91 756 SER A C 1
ATOM 3681 O O . SER A 1 463 ? -28.906 -157.394 -191.855 1.00 55.24 756 SER A O 1
ATOM 3684 N N . ILE A 1 464 ? -27.963 -156.475 -190.020 1.00 53.99 757 ILE A N 1
ATOM 3685 C CA . ILE A 1 464 ? -27.497 -157.729 -189.424 1.00 52.81 757 ILE A CA 1
ATOM 3686 C C . ILE A 1 464 ? -28.259 -157.961 -188.118 1.00 51.21 757 ILE A C 1
ATOM 3687 O O . ILE A 1 464 ? -28.507 -157.028 -187.361 1.00 50.70 757 ILE A O 1
ATOM 3692 N N . ASN A 1 465 ? -28.589 -159.225 -187.869 1.00 51.31 758 ASN A N 1
ATOM 3693 C CA . ASN A 1 465 ? -29.484 -159.651 -186.784 1.00 51.03 758 ASN A CA 1
ATOM 3694 C C . ASN A 1 465 ? -28.795 -160.493 -185.700 1.00 47.92 758 ASN A C 1
ATOM 3695 O O . ASN A 1 465 ? -29.161 -160.415 -184.527 1.00 47.23 758 ASN A O 1
ATOM 3700 N N . LEU A 1 466 ? -27.829 -161.315 -186.114 1.00 45.17 759 LEU A N 1
ATOM 3701 C CA . LEU A 1 466 ? -27.149 -162.271 -185.248 1.00 43.78 759 LEU A CA 1
ATOM 3702 C C . LEU A 1 466 ? -25.640 -162.226 -185.508 1.00 42.40 759 LEU A C 1
ATOM 3703 O O . LEU A 1 466 ? -25.201 -162.447 -186.634 1.00 42.28 759 LEU A O 1
ATOM 3708 N N . LEU A 1 467 ? -24.856 -161.937 -184.468 1.00 41.01 760 LEU A N 1
ATOM 3709 C CA . LEU A 1 467 ? -23.392 -161.995 -184.545 1.00 39.61 760 LEU A CA 1
ATOM 3710 C C . LEU A 1 467 ? -22.895 -163.361 -184.073 1.00 40.54 760 LEU A C 1
ATOM 3711 O O . LEU A 1 467 ? -23.315 -163.837 -183.024 1.00 41.00 760 LEU A O 1
ATOM 3716 N N . ILE A 1 468 ? -22.002 -163.979 -184.845 1.00 40.73 761 ILE A N 1
ATOM 3717 C CA . ILE A 1 468 ? -21.287 -165.174 -184.405 1.00 41.24 761 ILE A CA 1
ATOM 3718 C C . ILE A 1 468 ? -19.877 -164.703 -184.055 1.00 40.82 761 ILE A C 1
ATOM 3719 O O . ILE A 1 468 ? -19.008 -164.612 -184.921 1.00 40.78 761 ILE A O 1
ATOM 3724 N N . ALA A 1 469 ? -19.668 -164.406 -182.775 1.00 40.43 762 ALA A N 1
ATOM 3725 C CA . ALA A 1 469 ? -18.483 -163.703 -182.322 1.00 39.78 762 ALA A CA 1
ATOM 3726 C C . ALA A 1 469 ? -17.524 -164.596 -181.548 1.00 40.54 762 ALA A C 1
ATOM 3727 O O . ALA A 1 469 ? -17.943 -165.523 -180.866 1.00 41.57 762 ALA A O 1
ATOM 3729 N N . THR A 1 470 ? -16.230 -164.301 -181.671 1.00 40.92 763 THR A N 1
ATOM 3730 C CA . THR A 1 470 ? -15.210 -164.782 -180.736 1.00 40.56 763 THR A CA 1
ATOM 3731 C C . THR A 1 470 ? -15.210 -163.835 -179.524 1.00 40.37 763 THR A C 1
ATOM 3732 O O . THR A 1 470 ? -16.105 -163.000 -179.394 1.00 42.56 763 THR A O 1
ATOM 3736 N N . THR A 1 471 ? -14.216 -163.949 -178.643 1.00 40.06 764 THR A N 1
ATOM 3737 C CA . THR A 1 471 ? -14.108 -163.052 -177.478 1.00 40.25 764 THR A CA 1
ATOM 3738 C C . THR A 1 471 ? -13.993 -161.561 -177.836 1.00 40.15 764 THR A C 1
ATOM 3739 O O . THR A 1 471 ? -14.121 -160.713 -176.956 1.00 43.31 764 THR A O 1
ATOM 3743 N N . VAL A 1 472 ? -13.745 -161.243 -179.109 1.00 39.29 765 VAL A N 1
ATOM 3744 C CA . VAL A 1 472 ? -13.847 -159.873 -179.635 1.00 39.57 765 VAL A CA 1
ATOM 3745 C C . VAL A 1 472 ? -15.081 -159.098 -179.150 1.00 40.79 765 VAL A C 1
ATOM 3746 O O . VAL A 1 472 ? -15.000 -157.890 -178.928 1.00 40.15 765 VAL A O 1
ATOM 3750 N N . ALA A 1 473 ? -16.212 -159.789 -179.008 1.00 42.62 766 ALA A N 1
ATOM 3751 C CA . ALA A 1 473 ? -17.485 -159.140 -178.713 1.00 44.65 766 ALA A CA 1
ATOM 3752 C C . ALA A 1 473 ? -17.834 -159.019 -177.227 1.00 45.56 766 ALA A C 1
ATOM 3753 O O . ALA A 1 473 ? -18.861 -158.414 -176.900 1.00 48.48 766 ALA A O 1
ATOM 3755 N N . GLU A 1 474 ? -17.009 -159.555 -176.328 1.00 45.47 767 GLU A N 1
ATOM 3756 C CA . GLU A 1 474 ? -17.396 -159.592 -174.911 1.00 46.37 767 GLU A CA 1
ATOM 3757 C C . GLU A 1 474 ? -17.136 -158.286 -174.130 1.00 46.40 767 GLU A C 1
ATOM 3758 O O . GLU A 1 474 ? -17.979 -157.895 -173.325 1.00 47.20 767 GLU A O 1
ATOM 3764 N N . GLU A 1 475 ? -16.036 -157.580 -174.404 1.00 46.34 768 GLU A N 1
ATOM 3765 C CA . GLU A 1 475 ? -15.668 -156.384 -173.620 1.00 47.59 768 GLU A CA 1
ATOM 3766 C C . GLU A 1 475 ? -15.580 -155.057 -174.392 1.00 48.01 768 GLU A C 1
ATOM 3767 O O . GLU A 1 475 ? -15.026 -154.991 -175.494 1.00 44.70 768 GLU A O 1
ATOM 3773 N N . GLY A 1 476 ? -16.120 -154.000 -173.781 1.00 49.51 769 GLY A N 1
ATOM 3774 C CA . GLY A 1 476 ? -15.803 -152.616 -174.149 1.00 49.93 769 GLY A CA 1
ATOM 3775 C C . GLY A 1 476 ? -16.621 -152.022 -175.278 1.00 50.08 769 GLY A C 1
ATOM 3776 O O . GLY A 1 476 ? -17.293 -151.002 -175.094 1.00 48.46 769 GLY A O 1
ATOM 3777 N N . LEU A 1 477 ? -16.555 -152.664 -176.444 1.00 51.56 770 LEU A N 1
ATOM 3778 C CA . LEU A 1 477 ? -17.198 -152.167 -177.666 1.00 51.75 770 LEU A CA 1
ATOM 3779 C C . LEU A 1 477 ? -18.710 -152.019 -177.494 1.00 51.56 770 LEU A C 1
ATOM 3780 O O . LEU A 1 477 ? -19.357 -152.868 -176.882 1.00 49.82 770 LEU A O 1
ATOM 3785 N N . ASP A 1 478 ? -19.259 -150.949 -178.062 1.00 53.10 771 ASP A N 1
ATOM 3786 C CA . ASP A 1 478 ? -20.673 -150.626 -177.938 1.00 54.73 771 ASP A CA 1
ATOM 3787 C C . ASP A 1 478 ? -21.437 -151.492 -178.931 1.00 53.99 771 ASP A C 1
ATOM 3788 O O . ASP A 1 478 ? -21.253 -151.359 -180.142 1.00 54.70 771 ASP A O 1
ATOM 3793 N N . ILE A 1 479 ? -22.259 -152.398 -178.403 1.00 52.40 772 ILE A N 1
ATOM 3794 C CA . ILE A 1 479 ? -23.088 -153.287 -179.214 1.00 51.16 772 ILE A CA 1
ATOM 3795 C C . ILE A 1 479 ? -24.540 -153.158 -178.756 1.00 50.79 772 ILE A C 1
ATOM 3796 O O . ILE A 1 479 ? -24.817 -153.014 -177.567 1.00 46.62 772 ILE A O 1
ATOM 3801 N N . LYS A 1 480 ? -25.454 -153.227 -179.722 1.00 53.50 773 LYS A N 1
ATOM 3802 C CA . LYS A 1 480 ? -26.890 -153.080 -179.480 1.00 55.68 773 LYS A CA 1
ATOM 3803 C C . LYS A 1 480 ? -27.405 -154.138 -178.498 1.00 54.85 773 LYS A C 1
ATOM 3804 O O . LYS A 1 480 ? -26.938 -155.278 -178.511 1.00 52.56 773 LYS A O 1
ATOM 3810 N N . GLU A 1 481 ? -28.376 -153.745 -177.670 1.00 54.56 774 GLU A N 1
ATOM 3811 C CA . GLU A 1 481 ? -28.926 -154.604 -176.611 1.00 55.09 774 GLU A CA 1
ATOM 3812 C C . GLU A 1 481 ? -29.502 -155.879 -177.218 1.00 52.99 774 GLU A C 1
ATOM 3813 O O . GLU A 1 481 ? -30.249 -155.813 -178.197 1.00 54.30 774 GLU A O 1
ATOM 3819 N N . CYS A 1 482 ? -29.151 -157.026 -176.639 1.00 49.87 775 CYS A N 1
ATOM 3820 C CA . CYS A 1 482 ? -29.506 -158.332 -177.196 1.00 48.76 775 CYS A CA 1
ATOM 3821 C C . CYS A 1 482 ? -30.649 -159.009 -176.442 1.00 47.41 775 CYS A C 1
ATOM 3822 O O . CYS A 1 482 ? -30.768 -158.874 -175.225 1.00 44.62 775 CYS A O 1
ATOM 3825 N N . ASN A 1 483 ? -31.476 -159.739 -177.187 1.00 47.69 776 ASN A N 1
ATOM 3826 C CA . ASN A 1 483 ? -32.535 -160.575 -176.621 1.00 48.44 776 ASN A CA 1
ATOM 3827 C C . ASN A 1 483 ? -32.005 -161.946 -176.209 1.00 47.92 776 ASN A C 1
ATOM 3828 O O . ASN A 1 483 ? -32.600 -162.617 -175.369 1.00 47.56 776 ASN A O 1
ATOM 3833 N N . ILE A 1 484 ? -30.917 -162.378 -176.848 1.00 48.29 777 IL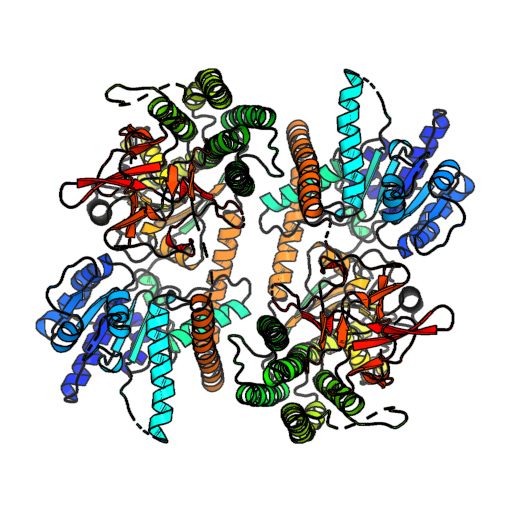E A N 1
ATOM 3834 C CA . ILE A 1 484 ? -30.294 -163.674 -176.569 1.00 46.54 777 ILE A CA 1
ATOM 3835 C C . ILE A 1 484 ? -28.775 -163.582 -176.661 1.00 45.66 777 ILE A C 1
ATOM 3836 O O . ILE A 1 484 ? -28.240 -163.017 -177.608 1.00 46.30 777 ILE A O 1
ATOM 3841 N N . VAL A 1 485 ? -28.096 -164.128 -175.658 1.00 45.85 778 VAL A N 1
ATOM 3842 C CA . VAL A 1 485 ? -26.657 -164.352 -175.715 1.00 45.95 778 VAL A CA 1
ATOM 3843 C C . VAL A 1 485 ? -26.432 -165.845 -175.500 1.00 45.66 778 VAL A C 1
ATOM 3844 O O . VAL A 1 485 ? -26.877 -166.405 -174.503 1.00 45.83 778 VAL A O 1
ATOM 3848 N N . ILE A 1 486 ? -25.756 -166.480 -176.455 1.00 45.64 779 ILE A N 1
ATOM 3849 C CA . ILE A 1 486 ? -25.450 -167.902 -176.392 1.00 44.91 779 ILE A CA 1
ATOM 3850 C C . ILE A 1 486 ? -23.944 -168.058 -176.276 1.00 44.56 779 ILE A C 1
ATOM 3851 O O . ILE A 1 486 ? -23.206 -167.568 -177.126 1.00 44.46 779 ILE A O 1
ATOM 3856 N N . ARG A 1 487 ? -23.493 -168.719 -175.213 1.00 44.65 780 ARG A N 1
ATOM 3857 C CA . ARG A 1 487 ? -22.111 -169.175 -175.126 1.00 44.93 780 ARG A CA 1
ATOM 3858 C C . ARG A 1 487 ? -22.077 -170.577 -175.716 1.00 43.44 780 ARG A C 1
ATOM 3859 O O . ARG A 1 487 ? -22.481 -171.540 -175.066 1.00 44.02 780 ARG A O 1
ATOM 3867 N N . TYR A 1 488 ? -21.627 -170.681 -176.963 1.00 42.52 781 TYR A N 1
ATOM 3868 C CA . TYR A 1 488 ? -21.604 -171.953 -177.675 1.00 42.48 781 TYR A CA 1
ATOM 3869 C C . TYR A 1 488 ? -20.279 -172.662 -177.407 1.00 42.37 781 TYR A C 1
ATOM 3870 O O . TYR A 1 488 ? -19.278 -172.424 -178.085 1.00 42.65 781 TYR A O 1
ATOM 3879 N N . GLY A 1 489 ? -20.273 -173.502 -176.374 1.00 42.51 782 GLY A N 1
ATOM 3880 C CA . GLY A 1 489 ? -19.076 -174.224 -175.952 1.00 41.52 782 GLY A CA 1
ATOM 3881 C C . GLY A 1 489 ? -17.966 -173.390 -175.318 1.00 41.99 782 GLY A C 1
ATOM 3882 O O . GLY A 1 489 ? -16.964 -173.958 -174.876 1.00 42.08 782 GLY A O 1
ATOM 3883 N N . LEU A 1 490 ? -18.139 -172.064 -175.252 1.00 41.61 783 LEU A N 1
ATOM 3884 C CA . LEU A 1 490 ? -17.095 -171.154 -174.786 1.00 40.20 783 LEU A CA 1
ATOM 3885 C C . LEU A 1 490 ? -17.348 -170.834 -173.320 1.00 39.70 783 LEU A C 1
ATOM 3886 O O . LEU A 1 490 ? -18.403 -170.307 -172.974 1.00 38.77 783 LEU A O 1
ATOM 3891 N N . VAL A 1 491 ? -16.382 -171.184 -172.472 1.00 39.68 784 VAL A N 1
ATOM 3892 C CA . VAL A 1 491 ? -16.381 -170.838 -171.055 1.00 39.39 784 VAL A CA 1
ATOM 3893 C C . VAL A 1 491 ? -14.959 -170.410 -170.702 1.00 40.02 784 VAL A C 1
ATOM 3894 O O . VAL A 1 491 ? -14.045 -171.242 -170.695 1.00 40.60 784 VAL A O 1
ATOM 3898 N N . THR A 1 492 ? -14.778 -169.121 -170.408 1.00 38.88 785 THR A N 1
ATOM 3899 C CA . THR A 1 492 ? -13.451 -168.560 -170.146 1.00 36.44 785 THR A CA 1
ATOM 3900 C C . THR A 1 492 ? -13.292 -168.216 -168.651 1.00 35.51 785 THR A C 1
ATOM 3901 O O . THR A 1 492 ? -13.061 -169.129 -167.853 1.00 33.56 785 THR A O 1
ATOM 3905 N N . ASN A 1 493 ? -13.434 -166.939 -168.272 1.00 35.57 786 ASN A N 1
ATOM 3906 C CA . ASN A 1 493 ? -13.355 -166.520 -166.860 1.00 37.44 786 ASN A CA 1
ATOM 3907 C C . ASN A 1 493 ? -14.629 -165.808 -166.378 1.00 37.65 786 ASN A C 1
ATOM 3908 O O . ASN A 1 493 ? -15.541 -165.548 -167.170 1.00 37.30 786 ASN A O 1
ATOM 3913 N N . GLU A 1 494 ? -14.674 -165.507 -165.081 1.00 37.86 787 GLU A N 1
ATOM 3914 C CA . GLU A 1 494 ? -15.835 -164.863 -164.458 1.00 39.09 787 GLU A CA 1
ATOM 3915 C C . GLU A 1 494 ? -16.111 -163.436 -164.958 1.00 39.56 787 GLU A C 1
ATOM 3916 O O . GLU A 1 494 ? -17.268 -163.014 -165.005 1.00 39.48 787 GLU A O 1
ATOM 3922 N N . ILE A 1 495 ? -15.055 -162.699 -165.305 1.00 40.56 788 ILE A N 1
ATOM 3923 C CA . ILE A 1 495 ? -15.184 -161.346 -165.883 1.00 40.35 788 ILE A CA 1
ATOM 3924 C C . ILE A 1 495 ? -15.854 -161.400 -167.255 1.00 40.06 788 ILE A C 1
ATOM 3925 O O . ILE A 1 495 ? -16.780 -160.642 -167.525 1.00 40.86 788 ILE A O 1
ATOM 3930 N N . ALA A 1 496 ? -15.367 -162.288 -168.116 1.00 39.99 789 ALA A N 1
ATOM 3931 C CA . ALA A 1 496 ? -15.944 -162.485 -169.445 1.00 40.27 789 ALA A CA 1
ATOM 3932 C C . ALA A 1 496 ? -17.383 -162.984 -169.360 1.00 41.56 789 ALA A C 1
ATOM 3933 O O . ALA A 1 496 ? -18.214 -162.645 -170.200 1.00 41.81 789 ALA A O 1
ATOM 3935 N N . MET A 1 497 ? -17.661 -163.799 -168.346 1.00 43.33 790 MET A N 1
ATOM 3936 C CA . MET A 1 497 ? -19.003 -164.311 -168.092 1.00 44.86 790 MET A CA 1
ATOM 3937 C C . MET A 1 497 ? -19.982 -163.175 -167.784 1.00 45.11 790 MET A C 1
ATOM 3938 O O . MET A 1 497 ? -21.044 -163.102 -168.399 1.00 45.10 790 MET A O 1
ATOM 3943 N N . VAL A 1 498 ? -19.627 -162.300 -166.841 1.00 46.38 791 VAL A N 1
ATOM 3944 C CA . VAL A 1 498 ? -20.495 -161.166 -166.478 1.00 47.51 791 VAL A CA 1
ATOM 3945 C C . VAL A 1 498 ? -20.625 -160.153 -167.627 1.00 46.19 791 VAL A C 1
ATOM 3946 O O . VAL A 1 498 ? -21.688 -159.558 -167.812 1.00 45.41 791 VAL A O 1
ATOM 3950 N N . GLN A 1 499 ? -19.552 -159.983 -168.399 1.00 44.63 792 GLN A N 1
ATOM 3951 C CA . GLN A 1 499 ? -19.576 -159.151 -169.603 1.00 43.84 792 GLN A CA 1
ATOM 3952 C C . GLN A 1 499 ? -20.476 -159.728 -170.703 1.00 43.23 792 GLN A C 1
ATOM 3953 O O . GLN A 1 499 ? -21.198 -158.981 -171.365 1.00 41.85 792 GLN A O 1
ATOM 3959 N N . ALA A 1 500 ? -20.431 -161.046 -170.896 1.00 43.28 793 ALA A N 1
ATOM 3960 C CA . ALA A 1 500 ? -21.309 -161.717 -171.864 1.00 44.36 793 ALA A CA 1
ATOM 3961 C C . ALA A 1 500 ? -22.773 -161.624 -171.436 1.00 46.43 793 ALA A C 1
ATOM 3962 O O . ALA A 1 500 ? -23.645 -161.278 -172.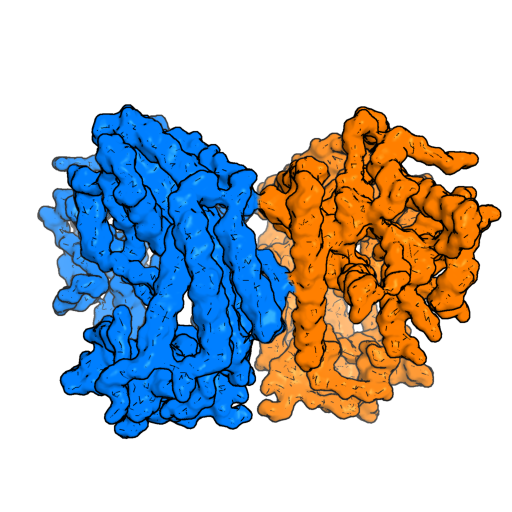236 1.00 46.21 793 ALA A O 1
ATOM 3964 N N . ARG A 1 501 ? -23.028 -161.940 -170.170 1.00 48.35 794 ARG A N 1
ATOM 3965 C CA . ARG A 1 501 ? -24.347 -161.751 -169.552 1.00 50.58 794 ARG A CA 1
ATOM 3966 C C . ARG A 1 501 ? -24.808 -160.279 -169.624 1.00 49.49 794 ARG A C 1
ATOM 3967 O O . ARG A 1 501 ? -26.003 -160.016 -169.742 1.00 50.15 794 ARG A O 1
ATOM 3975 N N . GLY A 1 502 ? -23.861 -159.344 -169.566 1.00 49.49 795 GLY A N 1
ATOM 3976 C CA . GLY A 1 502 ? -24.132 -157.914 -169.743 1.00 49.15 795 GLY A CA 1
ATOM 3977 C C . GLY A 1 502 ? -24.636 -157.460 -171.110 1.00 49.44 795 GLY A C 1
ATOM 3978 O O . GLY A 1 502 ? -25.303 -156.429 -171.201 1.00 50.59 795 GLY A O 1
ATOM 3979 N N . ARG A 1 503 ? -24.320 -158.209 -172.170 1.00 49.26 796 ARG A N 1
ATOM 3980 C CA . ARG A 1 503 ? -24.826 -157.905 -173.522 1.00 48.92 796 ARG A CA 1
ATOM 3981 C C . ARG A 1 503 ? -26.330 -158.169 -173.646 1.00 49.54 796 ARG A C 1
ATOM 3982 O O . ARG A 1 503 ? -27.023 -157.468 -174.383 1.00 48.84 796 ARG A O 1
ATOM 3990 N N . ALA A 1 504 ? -26.817 -159.190 -172.942 1.00 51.63 797 ALA A N 1
ATOM 3991 C CA . ALA A 1 504 ? -28.246 -159.510 -172.902 1.00 53.71 797 ALA A CA 1
ATOM 3992 C C . ALA A 1 504 ? -28.974 -158.607 -171.909 1.00 55.97 797 ALA A C 1
ATOM 3993 O O . ALA A 1 504 ? -29.211 -159.001 -170.759 1.00 56.09 797 ALA A O 1
ATOM 3995 N N . ARG A 1 505 ? -29.339 -157.407 -172.360 1.00 58.03 798 ARG A N 1
ATOM 3996 C CA . ARG A 1 505 ? -30.022 -156.422 -171.507 1.00 60.84 798 ARG A CA 1
ATOM 3997 C C . ARG A 1 505 ? -31.197 -155.720 -172.208 1.00 60.07 798 ARG A C 1
ATOM 3998 O O . ARG A 1 505 ? -31.485 -154.552 -171.935 1.00 61.35 798 ARG A O 1
ATOM 4006 N N . ALA A 1 506 ? -31.864 -156.434 -173.114 1.00 60.55 799 ALA A N 1
ATOM 4007 C CA . ALA A 1 506 ? -33.154 -156.000 -173.657 1.00 61.50 799 ALA A CA 1
ATOM 4008 C C . ALA A 1 506 ? -34.266 -156.558 -172.769 1.00 62.95 799 ALA A C 1
ATOM 4009 O O . ALA A 1 506 ? -34.003 -157.359 -171.863 1.00 61.72 799 ALA A O 1
ATOM 4011 N N . ASP A 1 507 ? -35.503 -156.138 -173.030 1.00 63.98 800 ASP A N 1
ATOM 4012 C CA . ASP A 1 507 ? -36.667 -156.661 -172.305 1.00 65.91 800 ASP A CA 1
ATOM 4013 C C . ASP A 1 507 ? -36.884 -158.135 -172.664 1.00 66.09 800 ASP A C 1
ATOM 4014 O O . ASP A 1 507 ? -36.953 -158.483 -173.845 1.00 65.55 800 ASP A O 1
ATOM 4019 N N . GLU A 1 508 ? -36.973 -158.983 -171.636 1.00 66.66 801 GLU A N 1
ATOM 4020 C CA . GLU A 1 508 ? -37.118 -160.439 -171.781 1.00 65.48 801 GLU A CA 1
ATOM 4021 C C . GLU A 1 508 ? -35.926 -161.060 -172.524 1.00 61.90 801 GLU A C 1
ATOM 4022 O O . GLU A 1 508 ? -36.092 -161.741 -173.542 1.00 62.15 801 GLU A O 1
ATOM 4028 N N . SER A 1 509 ? -34.728 -160.806 -171.999 1.00 57.89 802 SER A N 1
ATOM 4029 C CA . SER A 1 509 ? -33.486 -161.329 -172.573 1.00 54.13 802 SER A CA 1
ATOM 4030 C C . SER A 1 509 ? -33.009 -162.562 -171.807 1.00 52.76 802 SER A C 1
ATOM 4031 O O . SER A 1 509 ? -33.217 -162.666 -170.597 1.00 51.40 802 SER A O 1
ATOM 4034 N N . THR A 1 510 ? -32.370 -163.490 -172.517 1.00 51.89 803 THR A N 1
ATOM 4035 C CA . THR A 1 510 ? -31.823 -164.699 -171.903 1.00 52.77 803 THR A CA 1
ATOM 4036 C C . THR A 1 510 ? -30.327 -164.857 -172.195 1.00 51.17 803 THR A C 1
ATOM 4037 O O . THR A 1 510 ? -29.832 -164.418 -173.234 1.00 50.50 803 THR A O 1
ATOM 4041 N N . TYR A 1 511 ? -29.623 -165.459 -171.239 1.00 49.37 804 TYR A N 1
ATOM 4042 C CA . TYR A 1 511 ? -28.225 -165.850 -171.377 1.00 47.50 804 TYR A CA 1
ATOM 4043 C C . TYR A 1 511 ? -28.208 -167.369 -171.279 1.00 46.37 804 TYR A C 1
ATOM 4044 O O . TYR A 1 511 ? -28.712 -167.922 -170.304 1.00 46.20 804 TYR A O 1
ATOM 4053 N N . ALA A 1 512 ? -27.636 -168.040 -172.280 1.00 45.35 805 ALA A N 1
ATOM 4054 C CA . ALA A 1 512 ? -27.666 -169.505 -172.357 1.00 43.96 805 ALA A CA 1
ATOM 4055 C C . ALA A 1 512 ? -26.284 -170.098 -172.634 1.00 43.78 805 ALA A C 1
ATOM 4056 O O . ALA A 1 512 ? -25.534 -169.564 -173.447 1.00 42.31 805 ALA A O 1
ATOM 4058 N N . LEU A 1 513 ? -25.956 -171.185 -171.932 1.00 44.71 806 LEU A N 1
ATOM 4059 C CA . LEU A 1 513 ? -24.760 -171.980 -172.205 1.00 44.55 806 LEU A CA 1
ATOM 4060 C C . LEU A 1 513 ? -25.167 -173.260 -172.935 1.00 44.35 806 LEU A C 1
ATOM 4061 O O . LEU A 1 513 ? -25.804 -174.135 -172.344 1.00 45.34 806 LEU A O 1
ATOM 4066 N N . VAL A 1 514 ? -24.794 -173.358 -174.212 1.00 42.58 807 VAL A N 1
ATOM 4067 C CA . VAL A 1 514 ? -24.958 -174.580 -174.995 1.00 42.36 807 VAL A CA 1
ATOM 4068 C C . VAL A 1 514 ? -23.610 -175.304 -174.982 1.00 44.30 807 VAL A C 1
ATOM 4069 O O . VAL A 1 514 ? -22.595 -174.722 -175.376 1.00 45.75 807 VAL A O 1
ATOM 4073 N N . ALA A 1 515 ? -23.601 -176.561 -174.535 1.00 44.27 808 ALA A N 1
ATOM 4074 C CA . ALA A 1 515 ? -22.356 -177.320 -174.405 1.00 45.95 808 ALA A CA 1
ATOM 4075 C C . ALA A 1 515 ? -22.598 -178.817 -174.295 1.00 48.04 808 ALA A C 1
ATOM 4076 O O . ALA A 1 515 ? -23.690 -179.252 -173.922 1.00 47.56 808 ALA A O 1
ATOM 4078 N N . SER A 1 516 ? -21.568 -179.590 -174.635 1.00 49.70 809 SER A N 1
ATOM 4079 C CA . SER A 1 516 ? -21.566 -181.034 -174.406 1.00 52.13 809 SER A CA 1
ATOM 4080 C C . SER A 1 516 ? -21.184 -181.318 -172.958 1.00 53.09 809 SER A C 1
ATOM 4081 O O . SER A 1 516 ? -20.198 -180.764 -172.458 1.00 54.89 809 SER A O 1
ATOM 4084 N N . SER A 1 517 ? -21.936 -182.206 -172.303 1.00 51.40 810 SER A N 1
ATOM 4085 C CA . SER A 1 517 ? -21.604 -182.670 -170.947 1.00 49.41 810 SER A CA 1
ATOM 4086 C C . SER A 1 517 ? -20.214 -183.306 -170.878 1.00 46.46 810 SER A C 1
ATOM 4087 O O . SER A 1 517 ? -19.535 -183.210 -169.858 1.00 44.65 810 SER A O 1
ATOM 4090 N N . GLY A 1 518 ? -19.789 -183.927 -171.976 1.00 44.82 811 GLY A N 1
ATOM 4091 C CA . GLY A 1 518 ? -18.452 -184.501 -172.078 1.00 44.14 811 GLY A CA 1
ATOM 4092 C C . GLY A 1 518 ? -17.282 -183.531 -172.169 1.00 42.53 811 GLY A C 1
ATOM 4093 O O . GLY A 1 518 ? -16.138 -183.954 -172.024 1.00 42.28 811 GLY A O 1
ATOM 4094 N N . SER A 1 519 ? -17.546 -182.253 -172.450 1.00 41.73 812 SER A N 1
ATOM 4095 C CA . SER A 1 519 ? -16.482 -181.251 -172.613 1.00 39.62 812 SER A CA 1
ATOM 4096 C C . SER A 1 519 ? -15.987 -180.665 -171.296 1.00 38.99 812 SER A C 1
ATOM 4097 O O . SER A 1 519 ? -14.914 -180.082 -171.259 1.00 40.27 812 SER A O 1
ATOM 4100 N N . GLY A 1 520 ? -16.776 -180.788 -170.230 1.00 40.10 813 GLY A N 1
ATOM 4101 C CA . GLY A 1 520 ? -16.442 -180.191 -168.932 1.00 39.86 813 GLY A CA 1
ATOM 4102 C C . GLY A 1 520 ? -16.685 -178.690 -168.829 1.00 40.47 813 GLY A C 1
ATOM 4103 O O . GLY A 1 520 ? -16.290 -178.068 -167.842 1.00 41.27 813 GLY A O 1
ATOM 4104 N N . ALA A 1 521 ? -17.333 -178.104 -169.838 1.00 40.97 814 ALA A N 1
ATOM 4105 C CA . ALA A 1 521 ? -17.595 -176.663 -169.878 1.00 40.40 814 ALA A CA 1
ATOM 4106 C C . ALA A 1 521 ? -18.693 -176.257 -168.901 1.00 41.73 814 ALA A C 1
ATOM 4107 O O . ALA A 1 521 ? -18.678 -175.134 -168.384 1.00 43.23 814 ALA A O 1
ATOM 4109 N N . VAL A 1 522 ? -19.631 -177.169 -168.637 1.00 41.63 815 VAL A N 1
ATOM 4110 C CA . VAL A 1 522 ? -20.697 -176.921 -167.664 1.00 41.38 815 VAL A CA 1
ATOM 4111 C C . VAL A 1 522 ? -20.086 -176.774 -166.264 1.00 41.83 815 VAL A C 1
ATOM 4112 O O . VAL A 1 522 ? -20.432 -175.847 -165.527 1.00 41.33 815 VAL A O 1
ATOM 4116 N N . GLU A 1 523 ? -19.175 -177.683 -165.913 1.00 42.20 816 GLU A N 1
ATOM 4117 C CA . GLU A 1 523 ? -18.486 -177.634 -164.611 1.00 42.25 816 GLU A CA 1
ATOM 4118 C C . GLU A 1 523 ? -17.640 -176.372 -164.444 1.00 40.89 816 GLU A C 1
ATOM 4119 O O . GLU A 1 523 ? -17.595 -175.806 -163.352 1.00 40.08 816 GLU A O 1
ATOM 4125 N N . ARG A 1 524 ? -16.975 -175.947 -165.520 1.00 40.43 817 ARG A N 1
ATOM 4126 C CA . ARG A 1 524 ? -16.182 -174.711 -165.516 1.00 39.69 817 ARG A CA 1
ATOM 4127 C C . ARG A 1 524 ? -17.046 -173.450 -165.435 1.00 40.93 817 ARG A C 1
ATOM 4128 O O . ARG A 1 524 ? -16.612 -172.443 -164.874 1.00 42.59 817 ARG A O 1
ATOM 4136 N N . GLU A 1 525 ? -18.257 -173.496 -165.986 1.00 41.85 818 GLU A N 1
ATOM 4137 C CA . GLU A 1 525 ? -19.222 -172.406 -165.794 1.00 43.33 818 GLU A CA 1
ATOM 4138 C C . GLU A 1 525 ? -19.633 -172.297 -164.318 1.00 41.64 818 GLU A C 1
ATOM 4139 O O . GLU A 1 525 ? -19.771 -171.183 -163.798 1.00 40.89 818 GLU A O 1
ATOM 4145 N N . ASP A 1 526 ? -19.814 -173.442 -163.654 1.00 40.31 819 ASP A N 1
ATOM 4146 C CA . ASP A 1 526 ? -20.166 -173.467 -162.229 1.00 40.81 819 ASP A CA 1
ATOM 4147 C C . ASP A 1 526 ? -19.091 -172.897 -161.303 1.00 39.28 819 ASP A C 1
ATOM 4148 O O . ASP A 1 526 ? -19.435 -172.259 -160.308 1.00 39.78 819 ASP A O 1
ATOM 4153 N N . VAL A 1 527 ? -17.809 -173.105 -161.611 1.00 38.38 820 VAL A N 1
ATOM 4154 C CA . VAL A 1 527 ? -16.746 -172.526 -160.769 1.00 38.69 820 VAL A CA 1
ATOM 4155 C C . VAL A 1 527 ? -16.661 -171.018 -161.010 1.00 38.26 820 VAL A C 1
ATOM 4156 O O . VAL A 1 527 ? -16.356 -170.266 -160.089 1.00 38.95 820 VAL A O 1
ATOM 4160 N N . ASN A 1 528 ? -16.919 -170.579 -162.242 1.00 37.46 821 ASN A N 1
ATOM 4161 C CA . ASN A 1 528 ? -16.992 -169.145 -162.542 1.00 36.99 821 ASN A CA 1
ATOM 4162 C C . ASN A 1 528 ? -18.190 -168.452 -161.866 1.00 36.39 821 ASN A C 1
ATOM 4163 O O . ASN A 1 528 ? -18.071 -167.301 -161.449 1.00 35.86 821 ASN A O 1
ATOM 4168 N N . ILE A 1 529 ? -19.319 -169.152 -161.732 1.00 35.93 822 ILE A N 1
ATOM 4169 C CA . ILE A 1 529 ? -20.440 -168.671 -160.902 1.00 36.41 822 ILE A CA 1
ATOM 4170 C C . ILE A 1 529 ? -20.014 -168.599 -159.427 1.00 37.30 822 ILE A C 1
ATOM 4171 O O . ILE A 1 529 ? -20.282 -167.602 -158.745 1.00 37.35 822 ILE A O 1
ATOM 4176 N N . PHE A 1 530 ? -19.394 -169.679 -158.947 1.00 37.58 823 PHE A N 1
ATOM 4177 C CA . PHE A 1 530 ? -18.796 -169.736 -157.607 1.00 39.28 823 PHE A CA 1
ATOM 4178 C C . PHE A 1 530 ? -17.809 -168.582 -157.396 1.00 39.95 823 PHE A C 1
ATOM 4179 O O . PHE A 1 530 ? -17.871 -167.897 -156.380 1.00 42.00 823 PHE A O 1
ATOM 4187 N N . ARG A 1 531 ? -16.923 -168.360 -158.366 1.00 40.40 824 ARG A N 1
ATOM 4188 C CA . ARG A 1 531 ? -15.949 -167.259 -158.312 1.00 41.49 824 ARG A CA 1
ATOM 4189 C C . ARG A 1 531 ? -16.623 -165.878 -158.279 1.00 41.55 824 ARG A C 1
ATOM 4190 O O . ARG A 1 531 ? -16.173 -164.983 -157.567 1.00 40.51 824 ARG A O 1
ATOM 4198 N N . GLU A 1 532 ? -17.681 -165.706 -159.070 1.00 42.65 825 GLU A N 1
ATOM 4199 C CA . GLU A 1 532 ? -18.430 -164.446 -159.096 1.00 44.53 825 GLU A CA 1
ATOM 4200 C C . GLU A 1 532 ? -19.060 -164.127 -157.738 1.00 45.94 825 GLU A C 1
ATOM 4201 O O . GLU A 1 532 ? -19.071 -162.969 -157.312 1.00 45.46 825 GLU A O 1
ATOM 4207 N N . ASN A 1 533 ? -19.591 -165.153 -157.072 1.00 47.38 826 ASN A N 1
ATOM 4208 C CA . ASN A 1 533 ? -20.149 -164.999 -155.728 1.00 47.86 826 ASN A CA 1
ATOM 4209 C C . ASN A 1 533 ? -19.059 -164.651 -154.713 1.00 46.14 826 ASN A C 1
ATOM 4210 O O . ASN A 1 533 ? -19.239 -163.743 -153.904 1.00 46.20 826 ASN A O 1
ATOM 4215 N N . MET A 1 534 ? -17.931 -165.362 -154.780 1.00 46.01 827 MET A N 1
ATOM 4216 C CA . MET A 1 534 ? -16.739 -165.044 -153.971 1.00 46.21 827 MET A CA 1
ATOM 4217 C C . MET A 1 534 ? -16.261 -163.604 -154.148 1.00 45.54 827 MET A C 1
ATOM 4218 O O . MET A 1 534 ? -15.823 -162.980 -153.183 1.00 47.09 827 MET A O 1
ATOM 4223 N N . MET A 1 535 ? -16.332 -163.099 -155.379 1.00 45.55 828 MET A N 1
ATOM 4224 C CA . MET A 1 535 ? -15.918 -161.731 -155.695 1.00 46.44 828 MET A CA 1
ATOM 4225 C C . MET A 1 535 ? -16.713 -160.693 -154.900 1.00 46.90 828 MET A C 1
ATOM 4226 O O . MET A 1 535 ? -16.124 -159.770 -154.341 1.00 47.59 828 MET A O 1
ATOM 4231 N N . TYR A 1 536 ? -18.036 -160.861 -154.838 1.00 46.96 829 TYR A N 1
ATOM 4232 C CA . TYR A 1 536 ? -18.906 -159.919 -154.117 1.00 47.92 829 TYR A CA 1
ATOM 4233 C C . TYR A 1 536 ? -18.698 -159.968 -152.601 1.00 48.52 829 TYR A C 1
ATOM 4234 O O . TYR A 1 536 ? -18.760 -158.931 -151.937 1.00 48.27 829 TYR A O 1
ATOM 4243 N N . LYS A 1 537 ? -18.474 -161.168 -152.065 1.00 49.84 830 LYS A N 1
ATOM 4244 C CA . LYS A 1 537 ? -18.123 -161.337 -150.651 1.00 50.46 830 LYS A CA 1
ATOM 4245 C C . LYS A 1 537 ? -16.772 -160.700 -150.315 1.00 48.60 830 LYS A C 1
ATOM 4246 O O . LYS A 1 537 ? -16.609 -160.115 -149.243 1.00 50.00 830 LYS A O 1
ATOM 4252 N N . ALA A 1 538 ? -15.811 -160.821 -151.231 1.00 46.59 831 ALA A N 1
ATOM 4253 C CA . ALA A 1 538 ? -14.464 -160.276 -151.034 1.00 46.78 831 ALA A CA 1
ATOM 4254 C C . ALA A 1 538 ? -14.431 -158.748 -151.134 1.00 48.00 831 ALA A C 1
ATOM 4255 O O . ALA A 1 538 ? -13.695 -158.100 -150.386 1.00 47.95 831 ALA A O 1
ATOM 4257 N N . ILE A 1 539 ? -15.198 -158.182 -152.070 1.00 48.56 832 ILE A N 1
ATOM 4258 C CA . ILE A 1 539 ? -15.375 -156.724 -152.160 1.00 49.33 832 ILE A CA 1
ATOM 4259 C C . ILE A 1 539 ? -16.010 -156.198 -150.871 1.00 51.26 832 ILE A C 1
ATOM 4260 O O . ILE A 1 539 ? -15.531 -155.221 -150.297 1.00 51.11 832 ILE A O 1
ATOM 4265 N N . ARG A 1 540 ? -17.074 -156.864 -150.422 1.00 54.76 833 ARG A N 1
ATOM 4266 C CA . ARG A 1 540 ? -17.737 -156.537 -149.151 1.00 57.61 833 ARG A CA 1
ATOM 4267 C C . ARG A 1 540 ? -16.764 -156.583 -147.959 1.00 55.68 833 ARG A C 1
ATOM 4268 O O . ARG A 1 540 ? -16.788 -155.699 -147.107 1.00 53.83 833 ARG A O 1
ATOM 4276 N N . ARG A 1 541 ? -15.911 -157.604 -147.911 1.00 55.51 834 ARG A N 1
ATOM 4277 C CA . ARG A 1 541 ? -14.934 -157.740 -146.817 1.00 55.94 834 ARG A CA 1
ATOM 4278 C C . ARG A 1 541 ? -13.874 -156.628 -146.788 1.00 53.37 834 ARG A C 1
ATOM 4279 O O . ARG A 1 541 ? -13.586 -156.100 -145.715 1.00 54.67 834 ARG A O 1
ATOM 4287 N N . VAL A 1 542 ? -13.321 -156.257 -147.944 1.00 50.91 835 VAL A N 1
ATOM 4288 C CA . VAL A 1 542 ? -12.332 -155.155 -148.000 1.00 51.86 835 VAL A CA 1
ATOM 4289 C C . VAL A 1 542 ? -12.946 -153.768 -147.746 1.00 51.90 835 VAL A C 1
ATOM 4290 O O . VAL A 1 542 ? -12.251 -152.861 -147.280 1.00 52.41 835 VAL A O 1
ATOM 4294 N N . GLN A 1 543 ? -14.233 -153.606 -148.061 1.00 51.53 836 GLN A N 1
ATOM 4295 C CA . GLN A 1 543 ? -14.983 -152.385 -147.716 1.00 51.82 836 GLN A CA 1
ATOM 4296 C C . GLN A 1 543 ? -15.247 -152.258 -146.210 1.00 54.59 836 GLN A C 1
ATOM 4297 O O . GLN A 1 543 ? -15.203 -151.151 -145.667 1.00 57.20 836 GLN A O 1
ATOM 4303 N N . GLU A 1 544 ? -15.526 -153.386 -145.552 1.00 57.93 837 GLU A N 1
ATOM 4304 C CA . GLU A 1 544 ? -15.753 -153.439 -144.093 1.00 59.58 837 GLU A CA 1
ATOM 4305 C C . GLU A 1 544 ? -14.462 -153.500 -143.267 1.00 60.12 837 GLU A C 1
ATOM 4306 O O . GLU A 1 544 ? -14.510 -153.437 -142.038 1.00 61.49 837 GLU A O 1
ATOM 4312 N N . MET A 1 545 ? -13.322 -153.633 -143.941 1.00 60.94 838 MET A N 1
ATOM 4313 C CA . MET A 1 545 ? -12.017 -153.756 -143.294 1.00 61.25 838 MET A CA 1
ATOM 4314 C C . MET A 1 545 ? -11.614 -152.424 -142.644 1.00 62.58 838 MET A C 1
ATOM 4315 O O . MET A 1 545 ? -11.763 -151.378 -143.273 1.00 64.94 838 MET A O 1
ATOM 4320 N N . PRO A 1 546 ? -11.107 -152.451 -141.390 1.00 64.28 839 PRO A N 1
ATOM 4321 C CA . PRO A 1 546 ? -10.705 -151.193 -140.732 1.00 64.68 839 PRO A CA 1
ATOM 4322 C C . PRO A 1 546 ? -9.475 -150.538 -141.397 1.00 66.64 839 PRO A C 1
ATOM 4323 O O . PRO A 1 546 ? -8.541 -151.257 -141.757 1.00 67.62 839 PRO A O 1
ATOM 4327 N N . PRO A 1 547 ? -9.476 -149.191 -141.559 1.00 67.11 840 PRO A N 1
ATOM 4328 C CA . PRO A 1 547 ? -8.442 -148.440 -142.302 1.00 67.10 840 PRO A CA 1
ATOM 4329 C C . PRO A 1 547 ? -6.982 -148.868 -142.096 1.00 66.92 840 PRO A C 1
ATOM 4330 O O . PRO A 1 547 ? -6.251 -149.000 -143.077 1.00 66.56 840 PRO A O 1
ATOM 4334 N N . GLU A 1 548 ? -6.578 -149.080 -140.843 1.00 67.70 841 GLU A N 1
ATOM 4335 C CA . GLU A 1 548 ? -5.199 -149.482 -140.508 1.00 66.48 841 GLU A CA 1
ATOM 4336 C C . GLU A 1 548 ? -4.830 -150.843 -141.104 1.00 63.20 841 GLU A C 1
ATOM 4337 O O . GLU A 1 548 ? -3.723 -151.024 -141.610 1.00 62.56 841 GLU A O 1
ATOM 4343 N N . GLU A 1 549 ? -5.765 -151.788 -141.039 1.00 59.92 842 GLU A N 1
ATOM 4344 C CA . GLU A 1 549 ? -5.588 -153.121 -141.626 1.00 58.01 842 GLU A CA 1
ATOM 4345 C C . GLU A 1 549 ? -5.486 -153.039 -143.155 1.00 56.23 842 GLU A C 1
ATOM 4346 O O . GLU A 1 549 ? -4.594 -153.634 -143.760 1.00 56.12 842 GLU A O 1
ATOM 4352 N N . TYR A 1 550 ? -6.409 -152.297 -143.764 1.00 54.38 843 TYR A N 1
ATOM 4353 C CA . TYR A 1 550 ? -6.424 -152.071 -145.213 1.00 52.29 843 TYR A CA 1
ATOM 4354 C C . TYR A 1 550 ? -5.154 -151.375 -145.712 1.00 52.73 843 TYR A C 1
ATOM 4355 O O . TYR A 1 550 ? -4.542 -151.831 -146.673 1.00 51.94 843 TYR A O 1
ATOM 4364 N N . LEU A 1 551 ? -4.758 -150.290 -145.048 1.00 53.92 844 LEU A N 1
ATOM 4365 C CA . LEU A 1 551 ? -3.577 -149.510 -145.457 1.00 56.25 844 LEU A CA 1
ATOM 4366 C C . LEU A 1 551 ? -2.281 -150.335 -145.456 1.00 55.57 844 LEU A C 1
ATOM 4367 O O . LEU A 1 551 ? -1.490 -150.234 -146.390 1.00 54.55 844 LEU A O 1
ATOM 4372 N N . ASN A 1 552 ? -2.074 -151.134 -144.406 1.00 55.80 845 ASN A N 1
ATOM 4373 C CA . ASN A 1 552 ? -0.881 -151.987 -144.286 1.00 54.87 845 ASN A CA 1
ATOM 4374 C C . ASN A 1 552 ? -0.800 -153.032 -145.394 1.00 55.06 845 ASN A C 1
ATOM 4375 O O . ASN A 1 552 ? 0.251 -153.204 -146.012 1.00 54.54 845 ASN A O 1
ATOM 4380 N N . LYS A 1 553 ? -1.916 -153.721 -145.637 1.00 55.54 846 LYS A N 1
ATOM 4381 C CA . LYS A 1 553 ? -2.011 -154.713 -146.718 1.00 53.85 846 LYS A CA 1
ATOM 4382 C C . LYS A 1 553 ? -1.794 -154.095 -148.100 1.00 53.14 846 LYS A C 1
ATOM 4383 O O . LYS A 1 553 ? -1.112 -154.681 -148.936 1.00 54.34 846 LYS A O 1
ATOM 4389 N N . ILE A 1 554 ? -2.370 -152.915 -148.324 1.00 52.28 847 ILE A N 1
ATOM 4390 C CA . ILE A 1 554 ? -2.175 -152.166 -149.573 1.00 51.35 847 ILE A CA 1
ATOM 4391 C C . ILE A 1 554 ? -0.705 -151.797 -149.785 1.00 51.24 847 ILE A C 1
ATOM 4392 O O . ILE A 1 554 ? -0.189 -151.952 -150.894 1.00 50.84 847 ILE A O 1
ATOM 4397 N N . GLN A 1 555 ? -0.040 -151.320 -148.734 1.00 52.40 848 GLN A N 1
ATOM 4398 C CA . GLN A 1 555 ? 1.385 -150.977 -148.816 1.00 54.01 848 GLN A CA 1
ATOM 4399 C C . GLN A 1 555 ? 2.258 -152.191 -149.138 1.00 53.93 848 GLN A C 1
ATOM 4400 O O . GLN A 1 555 ? 3.176 -152.085 -149.955 1.00 53.46 848 GLN A O 1
ATOM 4406 N N . ASP A 1 556 ? 1.959 -153.331 -148.510 1.00 52.96 849 ASP A N 1
ATOM 4407 C CA . ASP A 1 556 ? 2.674 -154.586 -148.774 1.00 52.69 849 ASP A CA 1
ATOM 4408 C C . ASP A 1 556 ? 2.617 -154.957 -150.250 1.00 50.09 849 ASP A C 1
ATOM 4409 O O . ASP A 1 556 ? 3.654 -155.140 -150.883 1.00 49.80 849 ASP A O 1
ATOM 4414 N N . PHE A 1 557 ? 1.402 -155.067 -150.785 1.00 48.43 850 PHE A N 1
ATOM 4415 C CA . PHE A 1 557 ? 1.198 -155.404 -152.198 1.00 46.84 850 PHE A CA 1
ATOM 4416 C C . PHE A 1 557 ? 1.879 -154.415 -153.151 1.00 46.65 850 PHE A C 1
ATOM 4417 O O . PHE A 1 557 ? 2.421 -154.822 -154.178 1.00 45.76 850 PHE A O 1
ATOM 4425 N N . GLN A 1 558 ? 1.831 -153.126 -152.814 1.00 46.89 851 GLN A N 1
ATOM 4426 C CA . GLN A 1 558 ? 2.525 -152.090 -153.587 1.00 47.34 851 GLN A CA 1
ATOM 4427 C C . GLN A 1 558 ? 4.038 -152.292 -153.604 1.00 48.60 851 GLN A C 1
ATOM 4428 O O . GLN A 1 558 ? 4.667 -152.191 -154.658 1.00 47.75 851 GLN A O 1
ATOM 4434 N N . LEU A 1 559 ? 4.605 -152.575 -152.432 1.00 51.02 852 LEU A N 1
ATOM 4435 C CA . LEU A 1 559 ? 6.050 -152.758 -152.283 1.00 53.00 852 LEU A CA 1
ATOM 4436 C C . LEU A 1 559 ? 6.541 -154.015 -153.001 1.00 52.84 852 LEU A C 1
ATOM 4437 O O . LEU A 1 559 ? 7.581 -153.986 -153.663 1.00 53.55 852 LEU A O 1
ATOM 4442 N N . GLN A 1 560 ? 5.793 -155.107 -152.872 1.00 51.78 853 GLN A N 1
ATOM 4443 C CA . GLN A 1 560 ? 6.154 -156.365 -153.529 1.00 51.67 853 GLN A CA 1
ATOM 4444 C C . GLN A 1 560 ? 5.809 -156.385 -155.034 1.00 52.06 853 GLN A C 1
ATOM 4445 O O . GLN A 1 560 ? 6.377 -157.185 -155.787 1.00 49.74 853 GLN A O 1
ATOM 4451 N N . SER A 1 561 ? 4.897 -155.511 -155.468 1.00 53.45 854 SER A N 1
ATOM 4452 C CA . SER A 1 561 ? 4.644 -155.289 -156.904 1.00 53.51 854 SER A CA 1
ATOM 4453 C C . SER A 1 561 ? 5.812 -154.574 -157.581 1.00 53.72 854 SER A C 1
ATOM 4454 O O . SER A 1 561 ? 6.143 -154.882 -158.725 1.00 54.08 854 SER A O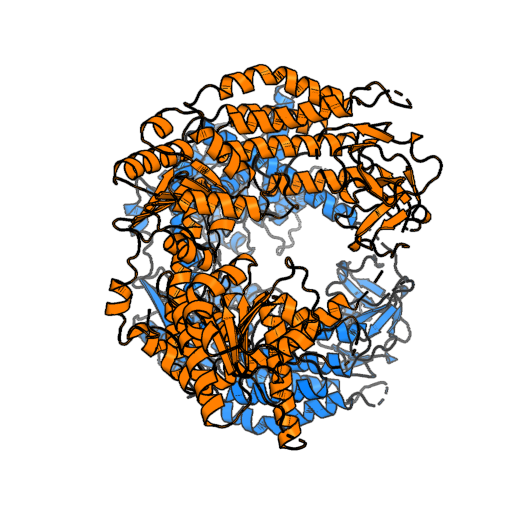 1
ATOM 4457 N N . ILE A 1 562 ? 6.419 -153.618 -156.879 1.00 55.00 855 ILE A N 1
ATOM 4458 C CA . ILE A 1 562 ? 7.624 -152.922 -157.363 1.00 56.41 855 ILE A CA 1
ATOM 4459 C C . ILE A 1 562 ? 8.797 -153.900 -157.499 1.00 55.50 855 ILE A C 1
ATOM 4460 O O . ILE A 1 562 ? 9.546 -153.845 -158.474 1.00 54.65 855 ILE A O 1
ATOM 4465 N N . VAL A 1 563 ? 8.933 -154.795 -156.521 1.00 55.98 856 VAL A N 1
ATOM 4466 C CA . VAL A 1 563 ? 9.939 -155.866 -156.554 1.00 56.71 856 VAL A CA 1
ATOM 4467 C C . VAL A 1 563 ? 9.705 -156.834 -157.728 1.00 58.20 856 VAL A C 1
ATOM 4468 O O . VAL A 1 563 ? 10.667 -157.315 -158.334 1.00 56.95 856 VAL A O 1
ATOM 4472 N N . GLU A 1 564 ? 8.436 -157.116 -158.034 1.00 61.24 857 GLU A N 1
ATOM 4473 C CA . GLU A 1 564 ? 8.062 -158.014 -159.140 1.00 63.55 857 GLU A CA 1
ATOM 4474 C C . GLU A 1 564 ? 8.599 -157.551 -160.500 1.00 63.83 857 GLU A C 1
ATOM 4475 O O . GLU A 1 564 ? 9.016 -158.381 -161.308 1.00 64.01 857 GLU A O 1
ATOM 4481 N N . LYS A 1 565 ? 8.587 -156.241 -160.748 1.00 64.53 858 LYS A N 1
ATOM 4482 C CA . LYS A 1 565 ? 9.129 -155.685 -161.994 1.00 67.31 858 LYS A CA 1
ATOM 4483 C C . LYS A 1 565 ? 10.659 -155.751 -162.045 1.00 66.45 858 LYS A C 1
ATOM 4484 O O . LYS A 1 565 ? 11.228 -155.978 -163.111 1.00 66.41 858 LYS A O 1
ATOM 4490 N N . GLN A 1 566 ? 11.310 -155.547 -160.899 1.00 66.68 859 GLN A N 1
ATOM 4491 C CA . GLN A 1 566 ? 12.771 -155.649 -160.799 1.00 66.42 859 GLN A CA 1
ATOM 4492 C C . GLN A 1 566 ? 13.278 -157.060 -161.113 1.00 67.38 859 GLN A C 1
ATOM 4493 O O . GLN A 1 566 ? 14.330 -157.213 -161.736 1.00 69.21 859 GLN A O 1
ATOM 4499 N N . MET A 1 567 ? 12.529 -158.079 -160.688 1.00 66.79 860 MET A N 1
ATOM 4500 C CA . MET A 1 567 ? 12.864 -159.475 -160.990 1.00 66.62 860 MET A CA 1
ATOM 4501 C C . MET A 1 567 ? 12.742 -159.790 -162.480 1.00 69.15 860 MET A C 1
ATOM 4502 O O . MET A 1 567 ? 13.645 -160.401 -163.053 1.00 68.86 860 MET A O 1
ATOM 4507 N N . LYS A 1 568 ? 11.639 -159.365 -163.100 1.00 73.05 861 LYS A N 1
ATOM 4508 C CA . LYS A 1 568 ? 11.434 -159.552 -164.547 1.00 75.54 861 LYS A CA 1
ATOM 4509 C C . LYS A 1 568 ? 12.382 -158.692 -165.395 1.00 76.92 861 LYS A C 1
ATOM 4510 O O . LYS A 1 568 ? 12.723 -159.073 -166.518 1.00 76.06 861 LYS A O 1
ATOM 4516 N N . ALA A 1 569 ? 12.794 -157.539 -164.864 1.00 78.32 862 ALA A N 1
ATOM 4517 C CA . ALA A 1 569 ? 13.847 -156.733 -165.486 1.00 79.06 862 ALA A CA 1
ATOM 4518 C C . ALA A 1 569 ? 15.168 -157.509 -165.541 1.00 83.33 862 ALA A C 1
ATOM 4519 O O . ALA A 1 569 ? 15.826 -157.538 -166.582 1.00 85.07 862 ALA A O 1
ATOM 4521 N N . LYS A 1 570 ? 15.531 -158.151 -164.428 1.00 87.31 863 LYS A N 1
ATOM 4522 C CA . LYS A 1 570 ? 16.747 -158.980 -164.354 1.00 90.74 863 LYS A CA 1
ATOM 4523 C C . LYS A 1 570 ? 16.674 -160.269 -165.186 1.00 92.89 863 LYS A C 1
ATOM 4524 O O . LYS A 1 570 ? 17.710 -160.765 -165.627 1.00 94.81 863 LYS A O 1
ATOM 4530 N N . ARG A 1 571 ? 15.472 -160.816 -165.383 1.00 95.14 864 ARG A N 1
ATOM 4531 C CA . ARG A 1 571 ? 15.274 -161.954 -166.299 1.00 96.28 864 ARG A CA 1
ATOM 4532 C C . ARG A 1 571 ? 15.608 -161.561 -167.737 1.00 97.42 864 ARG A C 1
ATOM 4533 O O . ARG A 1 571 ? 16.410 -162.222 -168.401 1.00 100.03 864 ARG A O 1
ATOM 4541 N N . ASP A 1 572 ? 14.991 -160.474 -168.195 1.00 98.45 865 ASP A N 1
ATOM 4542 C CA . ASP A 1 572 ? 15.147 -159.993 -169.575 1.00 98.66 865 ASP A CA 1
ATOM 4543 C C . ASP A 1 572 ? 16.540 -159.424 -169.863 1.00 97.87 865 ASP A C 1
ATOM 4544 O O . ASP A 1 572 ? 16.964 -159.387 -171.018 1.00 94.40 865 ASP A O 1
ATOM 4549 N N . GLN A 1 573 ? 17.235 -158.976 -168.817 1.00 101.30 866 GLN A N 1
ATOM 4550 C CA . GLN A 1 573 ? 18.608 -158.478 -168.936 1.00 102.41 866 GLN A CA 1
ATOM 4551 C C . GLN A 1 573 ? 19.609 -159.583 -169.300 1.00 106.36 866 GLN A C 1
ATOM 4552 O O . GLN A 1 573 ? 20.567 -159.326 -170.032 1.00 110.79 866 GLN A O 1
ATOM 4558 N N . ARG A 1 574 ? 19.390 -160.796 -168.788 1.00 109.00 867 ARG A N 1
ATOM 4559 C CA . ARG A 1 574 ? 20.282 -161.937 -169.053 1.00 110.83 867 ARG A CA 1
ATOM 4560 C C . ARG A 1 574 ? 20.339 -162.323 -170.529 1.00 111.37 867 ARG A C 1
ATOM 4561 O O . ARG A 1 574 ? 21.423 -162.569 -171.063 1.00 114.21 867 ARG A O 1
ATOM 4569 N N . LYS A 1 575 ? 19.182 -162.359 -171.186 1.00 110.17 868 LYS A N 1
ATOM 4570 C CA . LYS A 1 575 ? 19.100 -162.744 -172.602 1.00 110.27 868 LYS A CA 1
ATOM 4571 C C . LYS A 1 575 ? 19.586 -161.673 -173.598 1.00 109.88 868 LYS A C 1
ATOM 4572 O O . LYS A 1 575 ? 19.694 -161.958 -174.792 1.00 109.33 868 LYS A O 1
ATOM 4578 N N . THR A 1 576 ? 19.870 -160.457 -173.122 1.00 109.31 869 THR A N 1
ATOM 4579 C CA . THR A 1 576 ? 20.460 -159.402 -173.955 1.00 107.80 869 THR A CA 1
ATOM 4580 C C . THR A 1 576 ? 21.929 -159.708 -174.245 1.00 108.37 869 THR A C 1
ATOM 4581 O O . THR A 1 576 ? 22.248 -160.512 -175.120 1.00 108.00 869 THR A O 1
ATOM 4585 C CA . LYS A 1 579 ? 25.099 -163.155 -180.483 1.00 107.67 872 LYS A CA 1
ATOM 4586 C C . LYS A 1 579 ? 25.791 -162.458 -181.654 1.00 106.65 872 LYS A C 1
ATOM 4587 O O . LYS A 1 579 ? 26.355 -161.376 -181.485 1.00 108.68 872 LYS A O 1
ATOM 4593 N N . ASN A 1 580 ? 25.725 -163.078 -182.834 1.00 104.88 873 ASN A N 1
ATOM 4594 C CA . ASN A 1 580 ? 26.445 -162.620 -184.032 1.00 104.15 873 ASN A CA 1
ATOM 4595 C C . ASN A 1 580 ? 26.001 -163.441 -185.254 1.00 102.43 873 ASN A C 1
ATOM 4596 O O . ASN A 1 580 ? 25.894 -164.667 -185.155 1.00 102.58 873 ASN A O 1
ATOM 4601 N N . PRO A 1 581 ? 25.743 -162.777 -186.405 1.00 101.25 874 PRO A N 1
ATOM 4602 C CA . PRO A 1 581 ? 25.364 -163.526 -187.609 1.00 100.73 874 PRO A CA 1
ATOM 4603 C C . PRO A 1 581 ? 26.531 -164.301 -188.226 1.00 101.40 874 PRO A C 1
ATOM 4604 O O . PRO A 1 581 ? 27.691 -164.082 -187.864 1.00 104.09 874 PRO A O 1
ATOM 4608 N N . SER A 1 582 ? 26.194 -165.206 -189.143 1.00 98.09 875 SER A N 1
ATOM 4609 C CA . SER A 1 582 ? 27.133 -166.165 -189.751 1.00 96.94 875 SER A CA 1
ATOM 4610 C C . SER A 1 582 ? 27.566 -167.309 -188.811 1.00 94.25 875 SER A C 1
ATOM 4611 O O . SER A 1 582 ? 28.440 -168.101 -189.169 1.00 94.46 875 SER A O 1
ATOM 4614 N N . LEU A 1 583 ? 26.940 -167.404 -187.633 1.00 91.34 876 LEU A N 1
ATOM 4615 C CA . LEU A 1 583 ? 27.073 -168.568 -186.745 1.00 89.20 876 LEU A CA 1
ATOM 4616 C C . LEU A 1 583 ? 26.224 -169.743 -187.242 1.00 87.16 876 LEU A C 1
ATOM 4617 O O . LEU A 1 583 ? 26.459 -170.885 -186.849 1.00 88.73 876 LEU A O 1
ATOM 4622 N N . ILE A 1 584 ? 25.252 -169.468 -188.114 1.00 83.17 877 ILE A N 1
ATOM 4623 C CA . ILE A 1 584 ? 24.147 -170.392 -188.340 1.00 80.54 877 ILE A CA 1
ATOM 4624 C C . ILE A 1 584 ? 23.868 -170.637 -189.824 1.00 77.16 877 ILE A C 1
ATOM 4625 O O . ILE A 1 584 ? 24.043 -169.746 -190.653 1.00 73.29 877 ILE A O 1
ATOM 4630 N N . THR A 1 585 ? 23.448 -171.862 -190.140 1.00 76.48 878 THR A N 1
ATOM 4631 C CA . THR A 1 585 ? 22.922 -172.221 -191.463 1.00 74.45 878 THR A CA 1
ATOM 4632 C C . THR A 1 585 ? 21.413 -172.440 -191.366 1.00 70.16 878 THR A C 1
ATOM 4633 O O . THR A 1 585 ? 20.865 -172.582 -190.271 1.00 66.91 878 THR A O 1
ATOM 4637 N N . PHE A 1 586 ? 20.754 -172.457 -192.522 1.00 69.57 879 PHE A N 1
ATOM 4638 C CA . PHE A 1 586 ? 19.317 -172.715 -192.617 1.00 70.19 879 PHE A CA 1
ATOM 4639 C C . PHE A 1 586 ? 19.047 -173.953 -193.469 1.00 69.95 879 PHE A C 1
ATOM 4640 O O . PHE A 1 586 ? 19.307 -173.952 -194.674 1.00 70.15 879 PHE A O 1
ATOM 4648 N N . LEU A 1 587 ? 18.539 -175.002 -192.821 1.00 69.44 880 LEU A N 1
ATOM 4649 C CA . LEU A 1 587 ? 18.058 -176.208 -193.491 1.00 67.64 880 LEU A CA 1
ATOM 4650 C C . LEU A 1 587 ? 16.532 -176.141 -193.631 1.00 64.75 880 LEU A C 1
ATOM 4651 O O . LEU A 1 587 ? 15.844 -175.605 -192.750 1.00 64.67 880 LEU A O 1
ATOM 4656 N N . CYS A 1 588 ? 16.018 -176.677 -194.740 1.00 60.51 881 CYS A N 1
ATOM 4657 C CA . CYS A 1 588 ? 14.570 -176.847 -194.953 1.00 57.89 881 CYS A CA 1
ATOM 4658 C C . CYS A 1 588 ? 14.061 -177.937 -194.004 1.00 55.12 881 CYS A C 1
ATOM 4659 O O . CYS A 1 588 ? 14.689 -178.982 -193.873 1.00 54.72 881 CYS A O 1
ATOM 4662 N N . LYS A 1 589 ? 12.951 -177.677 -193.319 1.00 52.76 882 LYS A N 1
ATOM 4663 C CA . LYS A 1 589 ? 12.439 -178.598 -192.289 1.00 52.00 882 LYS A CA 1
ATOM 4664 C C . LYS A 1 589 ? 11.977 -179.953 -192.849 1.00 51.05 882 LYS A C 1
ATOM 4665 O O . LYS A 1 589 ? 12.126 -180.984 -192.185 1.00 47.83 882 LYS A O 1
ATOM 4671 N N . ASN A 1 590 ? 11.424 -179.946 -194.062 1.00 52.19 883 ASN A N 1
ATOM 4672 C CA . ASN A 1 590 ? 10.911 -181.166 -194.688 1.00 54.10 883 ASN A CA 1
ATOM 4673 C C . ASN A 1 590 ? 12.018 -182.049 -195.264 1.00 55.68 883 ASN A C 1
ATOM 4674 O O . ASN A 1 590 ? 12.098 -183.232 -194.922 1.00 57.95 883 ASN A O 1
ATOM 4679 N N . CYS A 1 591 ? 12.863 -181.477 -196.124 1.00 56.90 884 CYS A N 1
ATOM 4680 C CA . CYS A 1 591 ? 13.887 -182.251 -196.850 1.00 60.12 884 CYS A CA 1
ATOM 4681 C C . CYS A 1 591 ? 15.348 -182.016 -196.421 1.00 61.87 884 CYS A C 1
ATOM 4682 O O . CYS A 1 591 ? 16.240 -182.684 -196.941 1.00 62.96 884 CYS A O 1
ATOM 4685 N N . HIS A 1 592 ? 15.592 -181.082 -195.497 1.00 65.24 885 HIS A N 1
ATOM 4686 C CA . HIS A 1 592 ? 16.938 -180.835 -194.925 1.00 68.58 885 HIS A CA 1
ATOM 4687 C C . HIS A 1 592 ? 18.029 -180.356 -195.911 1.00 67.57 885 HIS A C 1
ATOM 4688 O O . HIS A 1 592 ? 19.220 -180.480 -195.627 1.00 70.77 885 HIS A O 1
ATOM 4695 N N . LYS A 1 593 ? 17.623 -179.771 -197.037 1.00 66.45 886 LYS A N 1
ATOM 4696 C CA . LYS A 1 593 ? 18.572 -179.250 -198.031 1.00 66.33 886 LYS A CA 1
ATOM 4697 C C . LYS A 1 593 ? 19.208 -177.971 -197.498 1.00 66.78 886 LYS A C 1
ATOM 4698 O O . LYS A 1 593 ? 18.550 -177.196 -196.806 1.00 64.62 886 LYS A O 1
ATOM 4704 N N . LEU A 1 594 ? 20.486 -177.765 -197.820 1.00 68.93 887 LEU A N 1
ATOM 4705 C CA . LEU A 1 594 ? 21.201 -176.542 -197.447 1.00 71.50 887 LEU A CA 1
ATOM 4706 C C . LEU A 1 594 ? 20.700 -175.403 -198.323 1.00 72.33 887 LEU A C 1
ATOM 4707 O O . LEU A 1 594 ? 20.586 -175.564 -199.540 1.00 71.48 887 LEU A O 1
ATOM 4712 N N . ILE A 1 595 ? 20.407 -174.261 -197.704 1.00 73.47 888 ILE A N 1
ATOM 4713 C CA . ILE A 1 595 ? 19.749 -173.142 -198.383 1.00 77.97 888 ILE A CA 1
ATOM 4714 C C . ILE A 1 595 ? 20.489 -171.820 -198.128 1.00 83.59 888 ILE A C 1
ATOM 4715 O O . ILE A 1 595 ? 21.017 -171.221 -199.070 1.00 86.14 888 ILE A O 1
ATOM 4720 N N . CYS A 1 596 ? 20.523 -171.373 -196.872 1.00 85.99 889 CYS A N 1
ATOM 4721 C CA . CYS A 1 596 ? 21.176 -170.109 -196.501 1.00 88.08 889 CYS A CA 1
ATOM 4722 C C . CYS A 1 596 ? 22.216 -170.273 -195.399 1.00 91.29 889 CYS A C 1
ATOM 4723 O O . CYS A 1 596 ? 22.132 -171.191 -194.581 1.00 93.11 889 CYS A O 1
ATOM 4726 N N . SER 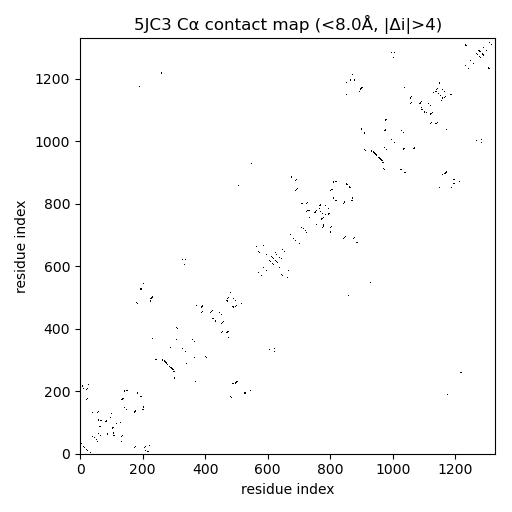A 1 597 ? 23.201 -169.375 -195.406 1.00 94.54 890 SER A N 1
ATOM 4727 C CA . SER A 1 597 ? 24.046 -169.113 -194.243 1.00 97.45 890 SER A CA 1
ATOM 4728 C C . SER A 1 597 ? 23.457 -167.912 -193.501 1.00 96.72 890 SER A C 1
ATOM 4729 O O . SER A 1 597 ? 22.554 -167.238 -194.010 1.00 92.54 890 SER A O 1
ATOM 4732 N N . GLY A 1 598 ? 23.957 -167.660 -192.295 1.00 98.35 891 GLY A N 1
ATOM 4733 C CA . GLY A 1 598 ? 23.485 -166.547 -191.466 1.00 98.82 891 GLY A CA 1
ATOM 4734 C C . GLY A 1 598 ? 23.829 -165.174 -192.022 1.00 100.23 891 GLY A C 1
ATOM 4735 O O . GLY A 1 598 ? 23.070 -164.219 -191.837 1.00 97.76 891 GLY A O 1
ATOM 4736 N N . GLU A 1 599 ? 24.977 -165.082 -192.698 1.00 101.83 892 GLU A N 1
ATOM 4737 C CA . GLU A 1 599 ? 25.414 -163.850 -193.381 1.00 101.44 892 GLU A CA 1
ATOM 4738 C C . GLU A 1 599 ? 24.479 -163.387 -194.511 1.00 101.33 892 GLU A C 1
ATOM 4739 O O . GLU A 1 599 ? 24.408 -162.191 -194.805 1.00 101.02 892 GLU A O 1
ATOM 4745 N N . ASP A 1 600 ? 23.768 -164.331 -195.130 1.00 101.23 893 ASP A N 1
ATOM 4746 C CA . ASP A 1 600 ? 22.853 -164.034 -196.240 1.00 98.78 893 ASP A CA 1
ATOM 4747 C C . ASP A 1 600 ? 21.564 -163.309 -195.823 1.00 95.61 893 ASP A C 1
ATOM 4748 O O . ASP A 1 600 ? 20.879 -162.752 -196.682 1.00 94.43 893 ASP A O 1
ATOM 4753 N N . ILE A 1 601 ? 21.230 -163.315 -194.530 1.00 92.34 894 ILE A N 1
ATOM 4754 C CA . ILE A 1 601 ? 19.966 -162.743 -194.048 1.00 90.41 894 ILE A CA 1
ATOM 4755 C C . ILE A 1 601 ? 20.118 -161.252 -193.725 1.00 89.78 894 ILE A C 1
ATOM 4756 O O . ILE A 1 601 ? 21.117 -160.835 -193.133 1.00 91.44 894 ILE A O 1
ATOM 4761 N N . GLN A 1 602 ? 19.114 -160.465 -194.118 1.00 86.24 895 GLN A N 1
ATOM 4762 C CA . GLN A 1 602 ? 19.025 -159.037 -193.784 1.00 84.94 895 GLN A CA 1
ATOM 4763 C C . GLN A 1 602 ? 17.574 -158.659 -193.485 1.00 82.83 895 GLN A C 1
ATOM 4764 O O . GLN A 1 602 ? 16.646 -159.303 -193.979 1.00 83.76 895 GLN A O 1
ATOM 4770 N N . VAL A 1 603 ? 17.391 -157.602 -192.692 1.00 79.66 896 VAL A N 1
ATOM 4771 C CA . VAL A 1 603 ? 16.069 -157.216 -192.184 1.00 79.57 896 VAL A CA 1
ATOM 4772 C C . VAL A 1 603 ? 15.585 -155.907 -192.811 1.00 80.06 896 VAL A C 1
ATOM 4773 O O . VAL A 1 603 ? 16.387 -155.020 -193.102 1.00 83.19 896 VAL A O 1
ATOM 4777 N N . ILE A 1 604 ? 14.268 -155.795 -192.993 1.00 80.16 897 ILE A N 1
ATOM 4778 C CA . ILE A 1 604 ? 13.627 -154.617 -193.587 1.00 80.74 897 ILE A CA 1
ATOM 4779 C C . ILE A 1 604 ? 12.717 -153.956 -192.546 1.00 83.78 897 ILE A C 1
ATOM 4780 O O . ILE A 1 604 ? 11.688 -154.520 -192.171 1.00 83.30 897 ILE A O 1
ATOM 4785 N N . GLU A 1 605 ? 13.103 -152.754 -192.109 1.00 88.88 898 GLU A N 1
ATOM 4786 C CA . GLU A 1 605 ? 12.417 -152.002 -191.045 1.00 91.40 898 GLU A CA 1
ATOM 4787 C C . GLU A 1 605 ? 12.412 -152.752 -189.704 1.00 95.16 898 GLU A C 1
ATOM 4788 O O . GLU A 1 605 ? 11.467 -152.630 -188.917 1.00 93.38 898 GLU A O 1
ATOM 4794 N N . ASN A 1 606 ? 13.492 -153.499 -189.455 1.00 101.81 899 ASN A N 1
ATOM 4795 C CA . ASN A 1 606 ? 13.633 -154.392 -188.295 1.00 107.45 899 ASN A CA 1
ATOM 4796 C C . ASN A 1 606 ? 12.355 -155.181 -187.929 1.00 109.77 899 ASN A C 1
ATOM 4797 O O . ASN A 1 606 ? 11.919 -155.188 -186.774 1.00 112.26 899 ASN A O 1
ATOM 4802 N N . MET A 1 607 ? 11.759 -155.822 -188.938 1.00 109.98 900 MET A N 1
ATOM 4803 C CA . MET A 1 607 ? 10.625 -156.740 -188.732 1.00 109.52 900 MET A CA 1
ATOM 4804 C C . MET A 1 607 ? 10.547 -157.904 -189.737 1.00 108.37 900 MET A C 1
ATOM 4805 O O . MET A 1 607 ? 10.411 -159.057 -189.317 1.00 113.38 900 MET A O 1
ATOM 4810 N N . HIS A 1 608 ? 10.638 -157.613 -191.038 1.00 103.96 901 HIS A N 1
ATOM 4811 C CA . HIS A 1 608 ? 10.566 -158.640 -192.087 1.00 98.82 901 HIS A CA 1
ATOM 4812 C C . HIS A 1 608 ? 11.974 -159.035 -192.515 1.00 95.30 901 HIS A C 1
ATOM 4813 O O . HIS A 1 608 ? 12.745 -158.190 -192.975 1.00 96.55 901 HIS A O 1
ATOM 4820 N N . HIS A 1 609 ? 12.291 -160.322 -192.373 1.00 89.69 902 HIS A N 1
ATOM 4821 C CA . HIS A 1 609 ? 13.620 -160.855 -192.684 1.00 86.21 902 HIS A CA 1
ATOM 4822 C C . HIS A 1 609 ? 13.651 -161.365 -194.122 1.00 84.52 902 HIS A C 1
ATOM 4823 O O . HIS A 1 609 ? 12.676 -161.956 -194.594 1.00 81.78 902 HIS A O 1
ATOM 4830 N N . VAL A 1 610 ? 14.772 -161.129 -194.806 1.00 83.85 903 VAL A N 1
ATOM 4831 C CA . VAL A 1 610 ? 14.905 -161.390 -196.244 1.00 83.38 903 VAL A CA 1
ATOM 4832 C C . VAL A 1 610 ? 16.265 -162.021 -196.560 1.00 84.56 903 VAL A C 1
ATOM 4833 O O . VAL A 1 610 ? 17.261 -161.705 -195.906 1.00 86.00 903 VAL A O 1
ATOM 4837 N N . SER A 1 611 ? 16.290 -162.899 -197.568 1.00 85.68 904 SER A N 1
ATOM 4838 C CA . SER A 1 611 ? 17.528 -163.512 -198.065 1.00 87.01 904 SER A CA 1
ATOM 4839 C C . SER A 1 611 ? 18.129 -162.687 -199.204 1.00 89.37 904 SER A C 1
ATOM 4840 O O . SER A 1 611 ? 17.402 -162.148 -200.042 1.00 85.93 904 SER A O 1
ATOM 4843 N N . VAL A 1 612 ? 19.460 -162.623 -199.228 1.00 94.85 905 VAL A N 1
ATOM 4844 C CA . VAL A 1 612 ? 20.223 -161.790 -200.170 1.00 97.90 905 VAL A CA 1
ATOM 4845 C C . VAL A 1 612 ? 21.025 -162.594 -201.211 1.00 100.86 905 VAL A C 1
ATOM 4846 O O . VAL A 1 612 ? 21.344 -162.052 -202.272 1.00 102.01 905 VAL A O 1
ATOM 4850 N N . LYS A 1 613 ? 21.328 -163.867 -200.928 1.00 104.42 906 LYS A N 1
ATOM 4851 C CA . LYS A 1 613 ? 22.220 -164.692 -201.770 1.00 108.15 906 LYS A CA 1
ATOM 4852 C C . LYS A 1 613 ? 21.936 -164.540 -203.271 1.00 109.46 906 LYS A C 1
ATOM 4853 O O . LYS A 1 613 ? 20.776 -164.535 -203.695 1.00 106.14 906 LYS A O 1
ATOM 4859 N N . LYS A 1 614 ? 23.004 -164.411 -204.058 1.00 111.99 907 LYS A N 1
ATOM 4860 C CA . LYS A 1 614 ? 22.903 -164.033 -205.475 1.00 112.80 907 LYS A CA 1
ATOM 4861 C C . LYS A 1 614 ? 22.200 -165.081 -206.346 1.00 112.35 907 LYS A C 1
ATOM 4862 O O . LYS A 1 614 ? 21.466 -164.723 -207.270 1.00 113.52 907 LYS A O 1
ATOM 4868 N N . ASP A 1 615 ? 22.425 -166.360 -206.043 1.00 111.04 908 ASP A N 1
ATOM 4869 C CA . ASP A 1 615 ? 21.776 -167.472 -206.748 1.00 110.88 908 ASP A CA 1
ATOM 4870 C C . ASP A 1 615 ? 20.750 -168.162 -205.839 1.00 107.44 908 ASP A C 1
ATOM 4871 O O . ASP A 1 615 ? 20.756 -169.387 -205.691 1.00 108.22 908 ASP A O 1
ATOM 4876 N N . PHE A 1 616 ? 19.870 -167.360 -205.239 1.00 103.06 909 PHE A N 1
ATOM 4877 C CA . PHE A 1 616 ? 18.826 -167.856 -204.336 1.00 99.14 909 PHE A CA 1
ATOM 4878 C C . PHE A 1 616 ? 17.558 -168.274 -205.086 1.00 98.88 909 PHE A C 1
ATOM 4879 O O . PHE A 1 616 ? 16.841 -169.170 -204.635 1.00 99.67 909 PHE A O 1
ATOM 4887 N N . GLN A 1 617 ? 17.287 -167.623 -206.218 1.00 98.05 910 GLN A N 1
ATOM 4888 C CA . GLN A 1 617 ? 16.107 -167.912 -207.052 1.00 98.17 910 GLN A CA 1
ATOM 4889 C C . GLN A 1 617 ? 16.025 -169.367 -207.546 1.00 96.69 910 GLN A C 1
ATOM 4890 O O . GLN A 1 617 ? 14.924 -169.894 -207.723 1.00 94.81 910 GLN A O 1
ATOM 4896 N N . HIS A 1 618 ? 17.178 -170.005 -207.755 1.00 96.72 911 HIS A N 1
ATOM 4897 C CA . HIS A 1 618 ? 17.230 -171.394 -208.243 1.00 97.19 911 HIS A CA 1
ATOM 4898 C C . HIS A 1 618 ? 16.754 -172.425 -207.213 1.00 94.68 911 HIS A C 1
ATOM 4899 O O . HIS A 1 618 ? 16.344 -173.521 -207.594 1.00 96.38 911 HIS A O 1
ATOM 4906 N N . LEU A 1 619 ? 16.809 -172.077 -205.925 1.00 89.90 912 LEU A N 1
ATOM 4907 C CA . LEU A 1 619 ? 16.409 -172.987 -204.842 1.00 85.39 912 LEU A CA 1
ATOM 4908 C C . LEU A 1 619 ? 14.911 -172.968 -204.485 1.00 79.76 912 LEU A C 1
ATOM 4909 O O . LEU A 1 619 ? 14.496 -173.718 -203.599 1.00 78.34 912 LEU A O 1
ATOM 4914 N N . TYR A 1 620 ? 14.102 -172.140 -205.154 1.00 74.58 913 TYR A N 1
ATOM 4915 C CA . TYR A 1 620 ? 12.665 -172.075 -204.855 1.00 73.87 913 TYR A CA 1
ATOM 4916 C C . TYR A 1 620 ? 11.771 -171.818 -206.072 1.00 74.52 913 TYR A C 1
ATOM 4917 O O . TYR A 1 620 ? 12.248 -171.398 -207.129 1.00 75.91 913 TYR A O 1
ATOM 4926 N N . HIS A 1 621 ? 10.474 -172.086 -205.894 1.00 73.29 914 HIS A N 1
ATOM 4927 C CA . HIS A 1 621 ? 9.430 -171.776 -206.879 1.00 72.14 914 HIS A CA 1
ATOM 4928 C C . HIS A 1 621 ? 8.387 -170.827 -206.298 1.00 73.22 914 HIS A C 1
ATOM 4929 O O . HIS A 1 621 ? 8.231 -170.725 -205.077 1.00 69.74 914 HIS A O 1
ATOM 4936 N N . LYS A 1 622 ? 7.662 -170.166 -207.201 1.00 76.62 915 LYS A N 1
ATOM 4937 C CA . LYS A 1 622 ? 6.594 -169.228 -206.855 1.00 78.64 915 LYS A CA 1
ATOM 4938 C C . LYS A 1 622 ? 5.228 -169.875 -207.087 1.00 79.23 915 LYS A C 1
ATOM 4939 O O . LYS A 1 622 ? 5.024 -170.547 -208.098 1.00 79.35 915 LYS A O 1
ATOM 4945 N N . ARG A 1 623 ? 4.312 -169.693 -206.134 1.00 80.70 916 ARG A N 1
ATOM 4946 C CA . ARG A 1 623 ? 2.921 -170.151 -206.256 1.00 81.76 916 ARG A CA 1
ATOM 4947 C C . ARG A 1 623 ? 1.979 -169.162 -205.571 1.00 81.58 916 ARG A C 1
ATOM 4948 O O . ARG A 1 623 ? 2.316 -168.604 -204.528 1.00 79.36 916 ARG A O 1
ATOM 4956 N N . GLU A 1 624 ? 0.795 -168.963 -206.149 1.00 83.20 917 GLU A N 1
ATOM 4957 C CA . GLU A 1 624 ? -0.271 -168.193 -205.498 1.00 85.78 917 GLU A CA 1
ATOM 4958 C C . GLU A 1 624 ? -1.000 -169.078 -204.483 1.00 86.22 917 GLU A C 1
ATOM 4959 O O . GLU A 1 624 ? -0.752 -170.285 -204.422 1.00 89.51 917 GLU A O 1
ATOM 4965 N N . ASN A 1 625 ? -1.882 -168.476 -203.682 1.00 84.67 918 ASN A N 1
ATOM 4966 C CA . ASN A 1 625 ? -2.676 -169.213 -202.686 1.00 83.31 918 ASN A CA 1
ATOM 4967 C C . ASN A 1 625 ? -4.112 -169.433 -203.157 1.00 78.98 918 ASN A C 1
ATOM 4968 O O . ASN A 1 625 ? -4.350 -169.816 -204.303 1.00 70.74 918 ASN A O 1
ATOM 4973 N N . TYR A 1 635 ? 1.645 -157.282 -195.567 1.00 112.58 928 TYR A N 1
ATOM 4974 C CA . TYR A 1 635 ? 1.996 -158.603 -196.092 1.00 112.97 928 TYR A CA 1
ATOM 4975 C C . TYR A 1 635 ? 2.534 -158.568 -197.537 1.00 112.92 928 TYR A C 1
ATOM 4976 O O . TYR A 1 635 ? 3.155 -159.534 -197.985 1.00 111.85 928 TYR A O 1
ATOM 4985 N N . GLN A 1 636 ? 2.266 -157.472 -198.254 1.00 112.47 929 GLN A N 1
ATOM 4986 C CA . GLN A 1 636 ? 2.969 -157.089 -199.502 1.00 111.40 929 GLN A CA 1
ATOM 4987 C C . GLN A 1 636 ? 2.499 -157.793 -200.792 1.00 110.86 929 GLN A C 1
ATOM 4988 O O . GLN A 1 636 ? 2.122 -157.111 -201.752 1.00 109.55 929 GLN A O 1
ATOM 4994 N N . THR A 1 637 ? 2.544 -159.130 -200.831 1.00 109.25 930 THR A N 1
ATOM 4995 C CA . THR A 1 637 ? 2.092 -159.909 -202.007 1.00 107.20 930 THR A CA 1
ATOM 4996 C C . THR A 1 637 ? 1.307 -161.170 -201.626 1.00 105.05 930 THR A C 1
ATOM 4997 O O . THR A 1 637 ? 1.241 -161.546 -200.450 1.00 104.92 930 THR A O 1
ATOM 5001 N N . ASN A 1 638 ? 0.715 -161.803 -202.643 1.00 100.56 931 ASN A N 1
ATOM 5002 C CA . ASN A 1 638 ? 0.075 -163.118 -202.519 1.00 97.06 931 ASN A CA 1
ATOM 5003 C C . ASN A 1 638 ? 0.777 -164.129 -203.439 1.00 92.36 931 ASN A C 1
ATOM 5004 O O . ASN A 1 638 ? 0.157 -164.754 -204.307 1.00 92.01 931 ASN A O 1
ATOM 5009 N N . VAL A 1 639 ? 2.088 -164.259 -203.243 1.00 85.60 932 VAL A N 1
ATOM 5010 C CA . VAL A 1 639 ? 2.914 -165.216 -203.975 1.00 80.97 932 VAL A CA 1
ATOM 5011 C C . VAL A 1 639 ? 3.803 -165.933 -202.961 1.00 77.53 932 VAL A C 1
ATOM 5012 O O . VAL A 1 639 ? 4.688 -165.318 -202.366 1.00 78.19 932 VAL A O 1
ATOM 5016 N N . GLU A 1 640 ? 3.555 -167.227 -202.769 1.00 71.38 933 GLU A N 1
ATOM 5017 C CA . GLU A 1 640 ? 4.346 -168.048 -201.859 1.00 67.33 933 GLU A CA 1
ATOM 5018 C C . GLU A 1 640 ? 5.698 -168.383 -202.446 1.00 63.38 933 GLU A C 1
ATOM 5019 O O . GLU A 1 640 ? 5.849 -168.455 -203.660 1.00 61.27 933 GLU A O 1
ATOM 5025 N N . ILE A 1 641 ? 6.671 -168.574 -201.561 1.00 61.36 934 ILE A N 1
ATOM 5026 C CA . ILE A 1 641 ? 7.948 -169.187 -201.895 1.00 59.93 934 ILE A CA 1
ATOM 5027 C C . ILE A 1 641 ? 7.857 -170.614 -201.396 1.00 55.87 934 ILE A C 1
ATOM 5028 O O . ILE A 1 641 ? 7.528 -170.833 -200.227 1.00 54.24 934 ILE A O 1
ATOM 5033 N N . ILE A 1 642 ? 8.131 -171.581 -202.272 1.00 53.51 935 ILE A N 1
ATOM 5034 C CA . ILE A 1 642 ? 8.177 -172.992 -201.868 1.00 51.68 935 ILE A CA 1
ATOM 5035 C C . ILE A 1 642 ? 9.473 -173.659 -202.324 1.00 50.52 935 ILE A C 1
ATOM 5036 O O . ILE A 1 642 ? 10.051 -173.275 -203.336 1.00 50.24 935 ILE A O 1
ATOM 5041 N N . CYS A 1 643 ? 9.900 -174.667 -201.564 1.00 51.01 936 CYS A N 1
ATOM 5042 C CA . CYS A 1 643 ? 11.120 -175.429 -201.837 1.00 51.24 936 CYS A CA 1
ATOM 5043 C C . CYS A 1 643 ? 11.037 -176.101 -203.201 1.00 54.70 936 CYS A C 1
ATOM 5044 O O . CYS A 1 643 ? 10.009 -176.697 -203.531 1.00 55.95 936 CYS A O 1
ATOM 5047 N N . LYS A 1 644 ? 12.110 -176.021 -203.987 1.00 58.14 937 LYS A N 1
ATOM 5048 C CA . LYS A 1 644 ? 12.138 -176.665 -205.305 1.00 60.83 937 LYS A CA 1
ATOM 5049 C C . LYS A 1 644 ? 12.079 -178.178 -205.165 1.00 58.55 937 LYS A C 1
ATOM 5050 O O . LYS A 1 644 ? 11.303 -178.835 -205.848 1.00 59.80 937 LYS A O 1
ATOM 5056 N N . ASP A 1 645 ? 12.922 -178.714 -204.288 1.00 58.04 938 ASP A N 1
ATOM 5057 C CA . ASP A 1 645 ? 13.085 -180.163 -204.132 1.00 58.51 938 ASP A CA 1
ATOM 5058 C C . ASP A 1 645 ? 11.904 -180.884 -203.464 1.00 57.48 938 ASP A C 1
ATOM 5059 O O . ASP A 1 645 ? 11.714 -182.076 -203.703 1.00 59.18 938 ASP A O 1
ATOM 5064 N N . CYS A 1 646 ? 11.142 -180.181 -202.621 1.00 55.79 939 CYS A N 1
ATOM 5065 C CA . CYS A 1 646 ? 10.072 -180.805 -201.816 1.00 53.99 939 CYS A CA 1
ATOM 5066 C C . CYS A 1 646 ? 8.727 -180.050 -201.681 1.00 53.26 939 CYS A C 1
ATOM 5067 O O . CYS A 1 646 ? 7.766 -180.613 -201.148 1.00 52.86 939 CYS A O 1
ATOM 5070 N N . GLY A 1 647 ? 8.647 -178.803 -202.144 1.00 51.99 940 GLY A N 1
ATOM 5071 C CA . GLY A 1 647 ? 7.417 -178.011 -202.060 1.00 51.32 940 GLY A CA 1
ATOM 5072 C C . GLY A 1 647 ? 7.023 -177.456 -200.697 1.00 50.71 940 GLY A C 1
ATOM 5073 O O . GLY A 1 647 ? 5.884 -177.022 -200.521 1.00 47.88 940 GLY A O 1
ATOM 5074 N N . GLN A 1 648 ? 7.957 -177.443 -199.743 1.00 51.53 941 GLN A N 1
ATOM 5075 C CA . GLN A 1 648 ? 7.708 -176.912 -198.393 1.00 51.86 941 GLN A CA 1
ATOM 5076 C C . GLN A 1 648 ? 7.637 -175.385 -198.439 1.00 51.68 941 GLN A C 1
ATOM 5077 O O . GLN A 1 648 ? 8.532 -174.745 -198.995 1.00 48.91 941 GLN A O 1
ATOM 5083 N N . VAL A 1 649 ? 6.581 -174.818 -197.849 1.00 53.39 942 VAL A N 1
ATOM 5084 C CA . VAL A 1 649 ? 6.434 -173.361 -197.723 1.00 53.36 942 VAL A CA 1
ATOM 5085 C C . VAL A 1 649 ? 7.640 -172.819 -196.974 1.00 54.67 942 VAL A C 1
ATOM 5086 O O . VAL A 1 649 ? 7.995 -173.360 -195.936 1.00 55.56 942 VAL A O 1
ATOM 5090 N N . TRP A 1 650 ? 8.275 -171.784 -197.526 1.00 54.83 943 TRP A N 1
ATOM 5091 C CA . TRP A 1 650 ? 9.299 -171.007 -196.822 1.00 53.76 943 TRP A CA 1
ATOM 5092 C C . TRP A 1 650 ? 8.818 -169.600 -196.419 1.00 55.02 943 TRP A C 1
ATOM 5093 O O . TRP A 1 650 ? 9.359 -169.016 -195.477 1.00 54.18 943 TRP A O 1
ATOM 5104 N N . GLY A 1 651 ? 7.838 -169.047 -197.140 1.00 55.34 944 GLY A N 1
ATOM 5105 C CA . GLY A 1 651 ? 7.240 -167.751 -196.793 1.00 55.85 944 GLY A CA 1
ATOM 5106 C C . GLY A 1 651 ? 6.497 -167.115 -197.958 1.00 56.20 944 GLY A C 1
ATOM 5107 O O . GLY A 1 651 ? 5.544 -167.701 -198.477 1.00 56.00 944 GLY A O 1
ATOM 5108 N N . ASN A 1 652 ? 6.931 -165.921 -198.370 1.00 57.51 945 ASN A N 1
ATOM 5109 C CA . ASN A 1 652 ? 6.337 -165.219 -199.520 1.00 58.13 945 ASN A CA 1
ATOM 5110 C C . ASN A 1 652 ? 7.270 -164.157 -200.124 1.00 60.43 945 ASN A C 1
ATOM 5111 O O . ASN A 1 652 ? 8.245 -163.757 -199.492 1.00 59.70 945 ASN A O 1
ATOM 5116 N N . MET A 1 653 ? 6.982 -163.735 -201.355 1.00 64.75 946 MET A N 1
ATOM 5117 C CA . MET A 1 653 ? 7.723 -162.639 -202.006 1.00 68.93 946 MET A CA 1
ATOM 5118 C C . MET A 1 653 ? 7.205 -161.288 -201.518 1.00 70.49 946 MET A C 1
ATOM 5119 O O . MET A 1 653 ? 6.077 -161.186 -201.025 1.00 68.16 946 MET A O 1
ATOM 5124 N N . MET A 1 654 ? 8.039 -160.259 -201.647 1.00 74.50 947 MET A N 1
ATOM 5125 C CA . MET A 1 654 ? 7.642 -158.884 -201.320 1.00 77.90 947 MET A CA 1
ATOM 5126 C C . MET A 1 654 ? 8.373 -157.869 -202.193 1.00 80.75 947 MET A C 1
ATOM 5127 O O . MET A 1 654 ? 9.486 -158.126 -202.657 1.00 82.11 947 MET A O 1
ATOM 5132 N N . VAL A 1 655 ? 7.725 -156.725 -202.411 1.00 85.37 948 VAL A N 1
ATOM 5133 C CA . VAL A 1 655 ? 8.277 -155.625 -203.201 1.00 88.04 948 VAL A CA 1
ATOM 5134 C C . VAL A 1 655 ? 8.688 -154.505 -202.245 1.00 89.21 948 VAL A C 1
ATOM 5135 O O . VAL A 1 655 ? 7.845 -153.955 -201.529 1.00 89.50 948 VAL A O 1
ATOM 5139 N N . TYR A 1 656 ? 9.983 -154.188 -202.225 1.00 89.74 949 TYR A N 1
ATOM 5140 C CA . TYR A 1 656 ? 10.527 -153.121 -201.380 1.00 91.08 949 TYR A CA 1
ATOM 5141 C C . TYR A 1 656 ? 11.511 -152.277 -202.189 1.00 94.13 949 TYR A C 1
ATOM 5142 O O . TYR A 1 656 ? 12.538 -152.789 -202.646 1.00 97.01 949 TYR A O 1
ATOM 5151 N N . ARG A 1 657 ? 11.181 -150.994 -202.363 1.00 94.58 950 ARG A N 1
ATOM 5152 C CA . ARG A 1 657 ? 11.933 -150.061 -203.218 1.00 93.34 950 ARG A CA 1
ATOM 5153 C C . ARG A 1 657 ? 12.090 -150.564 -204.666 1.00 91.58 950 ARG A C 1
ATOM 5154 O O . ARG A 1 657 ? 13.151 -150.410 -205.280 1.00 88.84 950 ARG A O 1
ATOM 5162 N N . GLY A 1 658 ? 11.030 -151.176 -205.195 1.00 92.50 951 GLY A N 1
ATOM 5163 C CA . GLY A 1 658 ? 11.035 -151.738 -206.548 1.00 93.75 951 GLY A CA 1
ATOM 5164 C C . GLY A 1 658 ? 11.894 -152.979 -206.767 1.00 92.91 951 GLY A C 1
ATOM 5165 O O . GLY A 1 658 ? 12.234 -153.293 -207.909 1.00 90.87 951 GLY A O 1
ATOM 5166 N N . LEU A 1 659 ? 12.239 -153.684 -205.686 1.00 92.59 952 LEU A N 1
ATOM 5167 C CA . LEU A 1 659 ? 13.009 -154.927 -205.753 1.00 92.76 952 LEU A CA 1
ATOM 5168 C C . LEU A 1 659 ? 12.147 -156.086 -205.263 1.00 90.99 952 LEU A C 1
ATOM 5169 O O . LEU A 1 659 ? 11.600 -156.025 -204.160 1.00 90.36 952 LEU A O 1
ATOM 5174 N N . ASP A 1 660 ? 12.022 -157.132 -206.081 1.00 89.02 953 ASP A N 1
ATOM 5175 C CA . ASP A 1 660 ? 11.354 -158.371 -205.667 1.00 88.28 953 ASP A CA 1
ATOM 5176 C C . ASP A 1 660 ? 12.272 -159.142 -204.718 1.00 85.41 953 ASP A C 1
ATOM 5177 O O . ASP A 1 660 ? 13.333 -159.619 -205.129 1.00 83.95 953 ASP A O 1
ATOM 5182 N N . LEU A 1 661 ? 11.856 -159.257 -203.455 1.00 82.04 954 LEU A N 1
ATOM 5183 C CA . LEU A 1 661 ? 12.669 -159.868 -202.403 1.00 80.05 954 LEU A CA 1
ATOM 5184 C C . LEU A 1 661 ? 11.928 -161.032 -201.735 1.00 77.01 954 LEU A C 1
ATOM 5185 O O . LEU A 1 661 ? 10.709 -160.962 -201.562 1.00 74.71 954 LEU A O 1
ATOM 5190 N N . PRO A 1 662 ? 12.661 -162.102 -201.355 1.00 74.45 955 PRO A N 1
ATOM 5191 C CA . PRO A 1 662 ? 12.036 -163.237 -200.677 1.00 72.76 955 PRO A CA 1
ATOM 5192 C C . PRO A 1 662 ? 11.942 -163.070 -199.156 1.00 68.19 955 PRO A C 1
ATOM 5193 O O . PRO A 1 662 ? 12.970 -163.004 -198.487 1.00 68.60 955 PRO A O 1
ATOM 5197 N N . CYS A 1 663 ? 10.718 -162.999 -198.630 1.00 64.44 956 CYS A N 1
ATOM 5198 C CA . CYS A 1 663 ? 10.481 -163.006 -197.180 1.00 61.45 956 CYS A CA 1
ATOM 5199 C C . CYS A 1 663 ? 10.372 -164.450 -196.687 1.00 58.41 956 CYS A C 1
ATOM 5200 O O . CYS A 1 663 ? 9.469 -165.178 -197.104 1.00 49.47 956 CYS A O 1
ATOM 5203 N N . LEU A 1 664 ? 11.293 -164.837 -195.801 1.00 58.17 957 LEU A N 1
ATOM 5204 C CA . LEU A 1 664 ? 11.351 -166.178 -195.230 1.00 57.56 957 LEU A CA 1
ATOM 5205 C C . LEU A 1 664 ? 10.779 -166.158 -193.820 1.00 57.53 957 LEU A C 1
ATOM 5206 O O . LEU A 1 664 ? 11.230 -165.372 -192.988 1.00 57.79 957 LEU A O 1
ATOM 5211 N N . LYS A 1 665 ? 9.776 -166.999 -193.563 1.00 58.95 958 LYS A N 1
ATOM 5212 C CA . LYS A 1 665 ? 9.249 -167.191 -192.204 1.00 59.04 958 LYS A CA 1
ATOM 5213 C C . LYS A 1 665 ? 10.060 -168.264 -191.468 1.00 58.37 958 LYS A C 1
ATOM 5214 O O . LYS A 1 665 ? 10.262 -169.367 -191.983 1.00 56.93 958 LYS A O 1
ATOM 5220 N N . ILE A 1 666 ? 10.515 -167.916 -190.264 1.00 59.03 959 ILE A N 1
ATOM 5221 C CA . ILE A 1 666 ? 11.382 -168.771 -189.432 1.00 59.22 959 ILE A CA 1
ATOM 5222 C C . ILE A 1 666 ? 10.772 -170.135 -189.057 1.00 58.50 959 ILE A C 1
ATOM 5223 O O . ILE A 1 666 ? 11.511 -171.109 -188.892 1.00 58.92 959 ILE A O 1
ATOM 5228 N N . ARG A 1 667 ? 9.440 -170.201 -188.949 1.00 59.32 960 ARG A N 1
ATOM 5229 C CA . ARG A 1 667 ? 8.705 -171.460 -188.669 1.00 60.64 960 ARG A CA 1
ATOM 5230 C C . ARG A 1 667 ? 9.145 -172.630 -189.558 1.00 59.29 960 ARG A C 1
ATOM 5231 O O . ARG A 1 667 ? 9.201 -173.775 -189.113 1.00 61.32 960 ARG A O 1
ATOM 5239 N N . ASN A 1 668 ? 9.454 -172.322 -190.815 1.00 58.34 961 ASN A N 1
ATOM 5240 C CA . ASN A 1 668 ? 9.671 -173.325 -191.857 1.00 56.88 961 ASN A CA 1
ATOM 5241 C C . ASN A 1 668 ? 11.068 -173.967 -191.930 1.00 54.52 961 ASN A C 1
ATOM 5242 O O . ASN A 1 668 ? 11.270 -174.884 -192.728 1.00 53.45 961 ASN A O 1
ATOM 5247 N N . PHE A 1 669 ? 12.016 -173.512 -191.108 1.00 52.85 962 PHE A N 1
ATOM 5248 C CA . PHE A 1 669 ? 13.409 -173.956 -191.209 1.00 51.43 962 PHE A CA 1
ATOM 5249 C C . PHE A 1 669 ? 13.935 -174.628 -189.947 1.00 52.57 962 PHE A C 1
ATOM 5250 O O . PHE A 1 669 ? 13.561 -174.265 -188.827 1.00 50.50 962 PHE A O 1
ATOM 5258 N N . VAL A 1 670 ? 14.797 -175.623 -190.161 1.00 53.56 963 VAL A N 1
ATOM 5259 C CA . VAL A 1 670 ? 15.658 -176.166 -189.123 1.00 55.67 963 VAL A CA 1
ATOM 5260 C C . VAL A 1 670 ? 16.956 -175.370 -189.205 1.00 57.60 963 VAL A C 1
ATOM 5261 O O . VAL A 1 670 ? 17.579 -175.304 -190.264 1.00 59.81 963 VAL A O 1
ATOM 5265 N N . VAL A 1 671 ? 17.346 -174.756 -188.092 1.00 58.43 964 VAL A N 1
ATOM 5266 C CA . VAL A 1 671 ? 18.517 -173.888 -188.040 1.00 59.14 964 VAL A CA 1
ATOM 5267 C C . VAL A 1 671 ? 19.676 -174.678 -187.447 1.00 62.22 964 VAL A C 1
ATOM 5268 O O . VAL A 1 671 ? 19.614 -175.084 -186.289 1.00 60.45 964 VAL A O 1
ATOM 5272 N N . ALA A 1 672 ? 20.721 -174.892 -188.247 1.00 67.54 965 ALA A N 1
ATOM 5273 C CA . ALA A 1 672 ? 21.911 -175.634 -187.821 1.00 72.24 965 ALA A CA 1
ATOM 5274 C C . ALA A 1 672 ? 22.981 -174.694 -187.271 1.00 76.60 965 ALA A C 1
ATOM 5275 O O . ALA A 1 672 ? 23.099 -173.552 -187.720 1.00 75.58 965 ALA A O 1
ATOM 5277 N N . PHE A 1 673 ? 23.749 -175.189 -186.298 1.00 83.25 966 PHE A N 1
ATOM 5278 C CA . PHE A 1 673 ? 24.858 -174.452 -185.674 1.00 86.58 966 PHE A CA 1
ATOM 5279 C C . PHE A 1 673 ? 26.194 -175.146 -185.955 1.00 91.10 966 PHE A C 1
ATOM 5280 O O . PHE A 1 673 ? 26.226 -176.269 -186.466 1.00 91.88 966 PHE A O 1
ATOM 5288 N N . GLU A 1 674 ? 27.293 -174.472 -185.615 1.00 99.47 967 GLU A N 1
ATOM 5289 C CA . GLU A 1 674 ? 28.649 -174.989 -185.865 1.00 105.58 967 GLU A CA 1
ATOM 5290 C C . GLU A 1 674 ? 29.186 -175.838 -184.706 1.00 107.22 967 GLU A C 1
ATOM 5291 O O . GLU A 1 674 ? 29.912 -176.807 -184.937 1.00 107.37 967 GLU A O 1
ATOM 5297 N N . ASP A 1 675 ? 28.840 -175.469 -183.471 1.00 109.02 968 ASP A N 1
ATOM 5298 C CA . ASP A 1 675 ? 29.254 -176.228 -182.276 1.00 110.45 968 ASP A CA 1
ATOM 5299 C C . ASP A 1 675 ? 28.655 -177.639 -182.232 1.00 110.25 968 ASP A C 1
ATOM 5300 O O . ASP A 1 675 ? 29.382 -178.634 -182.197 1.00 106.96 968 ASP A O 1
ATOM 5305 N N . THR A 1 679 ? 24.089 -179.721 -183.285 1.00 84.57 972 THR A N 1
ATOM 5306 C CA . THR A 1 679 ? 23.003 -178.953 -182.677 1.00 85.08 972 THR A CA 1
ATOM 5307 C C . THR A 1 679 ? 22.092 -178.349 -183.754 1.00 83.95 972 THR A C 1
ATOM 5308 O O . THR A 1 679 ? 22.533 -177.513 -184.549 1.00 83.21 972 THR A O 1
ATOM 5312 N N . LYS A 1 680 ? 20.830 -178.785 -183.776 1.00 80.62 973 LYS A N 1
ATOM 5313 C CA . LYS A 1 680 ? 19.822 -178.282 -184.716 1.00 78.41 973 LYS A CA 1
ATOM 5314 C C . LYS A 1 680 ? 18.540 -177.983 -183.946 1.00 76.41 973 LYS A C 1
ATOM 5315 O O . LYS A 1 680 ? 18.019 -178.864 -183.259 1.00 77.31 973 LYS A O 1
ATOM 5321 N N . GLU A 1 681 ? 18.040 -176.750 -184.060 1.00 74.82 974 GLU A N 1
ATOM 5322 C CA . GLU A 1 681 ? 16.819 -176.319 -183.360 1.00 74.73 974 GLU A CA 1
ATOM 5323 C C . GLU A 1 681 ? 15.877 -175.543 -184.290 1.00 70.03 974 GLU A C 1
ATOM 5324 O O . GLU A 1 681 ? 16.310 -174.986 -185.302 1.00 69.37 974 GLU A O 1
ATOM 5330 N N . ILE A 1 682 ? 14.589 -175.534 -183.938 1.00 66.13 975 ILE A N 1
ATOM 5331 C CA . ILE A 1 682 ? 13.533 -174.861 -184.712 1.00 62.67 975 ILE A CA 1
ATOM 5332 C C . ILE A 1 682 ? 12.885 -173.787 -183.831 1.00 60.56 975 ILE A C 1
ATOM 5333 O O . ILE A 1 682 ? 12.564 -174.042 -182.668 1.00 57.76 975 ILE A O 1
ATOM 5338 N N . PHE A 1 683 ? 12.678 -172.599 -184.404 1.00 60.95 976 PHE A N 1
ATOM 5339 C CA . PHE A 1 683 ? 12.140 -171.443 -183.678 1.00 61.12 976 PHE A CA 1
ATOM 5340 C C . PHE A 1 683 ? 10.858 -170.947 -184.337 1.00 61.26 976 PHE A C 1
ATOM 5341 O O . PHE A 1 683 ? 10.719 -171.011 -185.557 1.00 61.82 976 PHE A O 1
ATOM 5349 N N . LYS A 1 684 ? 9.941 -170.433 -183.522 1.00 63.49 977 LYS A N 1
ATOM 5350 C CA . LYS A 1 684 ? 8.678 -169.860 -184.006 1.00 66.45 977 LYS A CA 1
ATOM 5351 C C . LYS A 1 684 ? 8.782 -168.372 -184.367 1.00 65.13 977 LYS A C 1
ATOM 5352 O O . LYS A 1 684 ? 7.981 -167.880 -185.166 1.00 60.94 977 LYS A O 1
ATOM 5358 N N . LYS A 1 685 ? 9.749 -167.669 -183.770 1.00 66.07 978 LYS A N 1
ATOM 5359 C CA . LYS A 1 685 ? 9.975 -166.239 -184.010 1.00 67.31 978 LYS A CA 1
ATOM 5360 C C . LYS A 1 685 ? 11.455 -165.953 -184.256 1.00 67.37 978 LYS A C 1
ATOM 5361 O O . LYS A 1 685 ? 12.324 -166.603 -183.673 1.00 68.97 978 LYS A O 1
ATOM 5367 N N . TRP A 1 686 ? 11.730 -164.975 -185.120 1.00 66.91 979 TRP A N 1
ATOM 5368 C CA . TRP A 1 686 ? 13.099 -164.508 -185.373 1.00 63.99 979 TRP A CA 1
ATOM 5369 C C . TRP A 1 686 ? 13.763 -163.946 -184.114 1.00 65.41 979 TRP A C 1
ATOM 5370 O O . TRP A 1 686 ? 14.976 -164.060 -183.956 1.00 65.63 979 TRP A O 1
ATOM 5381 N N . GLY A 1 687 ? 12.964 -163.331 -183.240 1.00 67.91 980 GLY A N 1
ATOM 5382 C CA . GLY A 1 687 ? 13.437 -162.813 -181.953 1.00 69.11 980 GLY A CA 1
ATOM 5383 C C . GLY A 1 687 ? 13.944 -163.854 -180.966 1.00 71.79 980 GLY A C 1
ATOM 5384 O O . GLY A 1 687 ? 14.702 -163.515 -180.056 1.00 73.23 980 GLY A O 1
ATOM 5385 N N . GLU A 1 688 ? 13.517 -165.110 -181.126 1.00 73.23 981 GLU A N 1
ATOM 5386 C CA . GLU A 1 688 ? 14.015 -166.225 -180.306 1.00 74.30 981 GLU A CA 1
ATOM 5387 C C . GLU A 1 688 ? 15.462 -166.627 -180.613 1.00 75.74 981 GLU A C 1
ATOM 5388 O O . GLU A 1 688 ? 16.137 -167.173 -179.738 1.00 77.15 981 GLU A O 1
ATOM 5394 N N . LEU A 1 689 ? 15.925 -166.395 -181.844 1.00 77.71 982 LEU A N 1
ATOM 5395 C CA . LEU A 1 689 ? 17.340 -166.613 -182.189 1.00 78.12 982 LEU A CA 1
ATOM 5396 C C . LEU A 1 689 ? 18.223 -165.655 -181.384 1.00 82.41 982 LEU A C 1
ATOM 5397 O O . LEU A 1 689 ? 17.843 -164.498 -181.190 1.00 82.21 982 LEU A O 1
ATOM 5402 N N . PRO A 1 690 ? 19.409 -166.118 -180.928 1.00 89.04 983 PRO A N 1
ATOM 5403 C CA . PRO A 1 690 ? 20.333 -165.243 -180.203 1.00 92.58 983 PRO A CA 1
ATOM 5404 C C . PRO A 1 690 ? 21.294 -164.492 -181.151 1.00 97.93 983 PRO A C 1
ATOM 5405 O O . PRO A 1 690 ? 22.490 -164.401 -180.875 1.00 101.63 983 PRO A O 1
ATOM 5409 N N . ILE A 1 691 ? 20.758 -163.947 -182.247 1.00 99.95 984 ILE A N 1
ATOM 5410 C CA . ILE A 1 691 ? 21.550 -163.342 -183.326 1.00 101.64 984 ILE A CA 1
ATOM 5411 C C . ILE A 1 691 ? 20.826 -162.083 -183.820 1.00 101.69 984 ILE A C 1
ATOM 5412 O O . ILE A 1 691 ? 19.628 -162.126 -184.114 1.00 99.06 984 ILE A O 1
ATOM 5417 N N . ILE A 1 692 ? 21.571 -160.980 -183.918 1.00 102.81 985 ILE A N 1
ATOM 5418 C CA . ILE A 1 692 ? 21.046 -159.698 -184.399 1.00 102.76 985 ILE A CA 1
ATOM 5419 C C . ILE A 1 692 ? 21.454 -159.549 -185.863 1.00 99.51 985 ILE A C 1
ATOM 5420 O O . ILE A 1 692 ? 22.624 -159.744 -186.199 1.00 100.53 985 ILE A O 1
ATOM 5425 N N . PHE A 1 693 ? 20.501 -159.184 -186.721 1.00 95.49 986 PHE A N 1
ATOM 5426 C CA . PHE A 1 693 ? 20.734 -159.111 -188.170 1.00 96.13 986 PHE A CA 1
ATOM 5427 C C . PHE A 1 693 ? 20.881 -157.658 -188.671 1.00 95.86 986 PHE A C 1
ATOM 5428 O O . PHE A 1 693 ? 20.405 -156.732 -188.006 1.00 94.02 986 PHE A O 1
ATOM 5436 N N . PRO A 1 694 ? 21.534 -157.454 -189.844 1.00 95.57 987 PRO A N 1
ATOM 5437 C CA . PRO A 1 694 ? 21.716 -156.095 -190.402 1.00 95.90 987 PRO A CA 1
ATOM 5438 C C . PRO A 1 694 ? 20.437 -155.397 -190.890 1.00 98.41 987 PRO A C 1
ATOM 5439 O O . PRO A 1 694 ? 19.366 -156.005 -190.930 1.00 100.56 987 PRO A O 1
ATOM 5443 N N . ASP A 1 695 ? 20.574 -154.126 -191.272 1.00 99.57 988 ASP A N 1
ATOM 5444 C CA . ASP A 1 695 ? 19.456 -153.336 -191.810 1.00 98.05 988 ASP A CA 1
ATOM 5445 C C . ASP A 1 695 ? 19.157 -153.723 -193.259 1.00 96.53 988 ASP A C 1
ATOM 5446 O O . ASP A 1 695 ? 20.045 -154.127 -194.009 1.00 96.75 988 ASP A O 1
ATOM 5878 C CA . GLY D 1 4 ? -14.833 -219.971 -137.463 1.00 109.04 297 GLY B CA 1
ATOM 5879 C C . GLY D 1 4 ? -15.414 -220.891 -138.552 1.00 102.61 297 GLY B C 1
ATOM 5880 O O . GLY D 1 4 ? -15.467 -222.107 -138.355 1.00 102.34 297 GLY B O 1
ATOM 5881 N N . ASP D 1 5 ? -15.827 -220.314 -139.683 1.00 97.14 298 ASP B N 1
ATOM 5882 C CA . ASP D 1 5 ? -16.365 -221.067 -140.826 1.00 91.05 298 ASP B CA 1
ATOM 5883 C C . ASP D 1 5 ? -16.456 -220.133 -142.040 1.00 83.24 298 ASP B C 1
ATOM 5884 O O . ASP D 1 5 ? -17.047 -219.054 -141.947 1.00 82.59 298 ASP B O 1
ATOM 5889 N N . LEU D 1 6 ? -15.879 -220.552 -143.167 1.00 73.40 299 LEU B N 1
ATOM 5890 C CA . LEU D 1 6 ? -15.697 -219.666 -144.323 1.00 66.33 299 LEU B CA 1
ATOM 5891 C C . LEU D 1 6 ? -16.995 -219.409 -145.100 1.00 62.78 299 LEU B C 1
ATOM 5892 O O . LEU D 1 6 ? -17.363 -220.173 -145.995 1.00 61.58 299 LEU B O 1
ATOM 5897 N N . THR D 1 7 ? -17.673 -218.320 -144.748 1.00 59.38 300 THR B N 1
ATOM 5898 C CA . THR D 1 7 ? -18.884 -217.875 -145.444 1.00 57.28 300 THR B CA 1
ATOM 5899 C C . THR D 1 7 ? -18.826 -216.378 -145.730 1.00 54.24 300 THR B C 1
ATOM 5900 O O . THR D 1 7 ? -18.052 -215.645 -145.108 1.00 53.25 300 THR B O 1
ATOM 5904 N N . LEU D 1 8 ? -19.653 -215.944 -146.679 1.00 51.54 301 LEU B N 1
ATOM 5905 C CA . LEU D 1 8 ? -19.810 -214.533 -147.012 1.00 49.60 301 LEU B CA 1
ATOM 5906 C C . LEU D 1 8 ? -21.200 -214.049 -146.631 1.00 48.74 301 LEU B C 1
ATOM 5907 O O . LEU D 1 8 ? -22.152 -214.830 -146.560 1.00 47.37 301 LEU B O 1
ATOM 5912 N N . ARG D 1 9 ? -21.297 -212.748 -146.374 1.00 48.91 302 ARG B N 1
ATOM 5913 C CA . ARG D 1 9 ? -22.578 -212.061 -146.231 1.00 48.39 302 ARG B CA 1
ATOM 5914 C C . ARG D 1 9 ? -23.158 -211.855 -147.630 1.00 48.42 302 ARG B C 1
ATOM 5915 O O . ARG D 1 9 ? -22.442 -211.993 -148.628 1.00 45.66 302 ARG B O 1
ATOM 5923 N N . ASP D 1 10 ? -24.447 -211.528 -147.706 1.00 49.21 303 ASP B N 1
ATOM 5924 C CA . ASP D 1 10 ? -25.128 -211.412 -149.003 1.00 49.56 303 ASP B CA 1
ATOM 5925 C C . ASP D 1 10 ? -24.536 -210.304 -149.871 1.00 48.79 303 ASP B C 1
ATOM 5926 O O . ASP D 1 10 ? -24.316 -210.508 -151.068 1.00 46.96 303 ASP B O 1
ATOM 5931 N N . TYR D 1 11 ? -24.253 -209.147 -149.269 1.00 48.94 304 TYR B N 1
ATOM 5932 C CA . TYR D 1 11 ? -23.597 -208.056 -149.998 1.00 47.75 304 TYR B CA 1
ATOM 5933 C C . TYR D 1 11 ? -22.191 -208.436 -150.470 1.00 47.30 304 TYR B C 1
ATOM 5934 O O . TYR D 1 11 ? -21.774 -208.015 -151.541 1.00 46.80 304 TYR B O 1
ATOM 5943 N N . GLN D 1 12 ? -21.476 -209.227 -149.669 1.00 46.64 305 GLN B N 1
ATOM 5944 C CA . GLN D 1 12 ? -20.153 -209.738 -150.041 1.00 45.35 305 GLN B CA 1
ATOM 5945 C C . GLN D 1 12 ? -20.227 -210.730 -151.198 1.00 46.92 305 GLN B C 1
ATOM 5946 O O . GLN D 1 12 ? -19.386 -210.691 -152.098 1.00 48.45 305 GLN B O 1
ATOM 5952 N N . MET D 1 13 ? -21.221 -211.619 -151.160 1.00 47.64 306 MET B N 1
ATOM 5953 C CA . MET D 1 13 ? -21.437 -212.600 -152.233 1.00 47.91 306 MET B CA 1
ATOM 5954 C C . MET D 1 13 ? -21.824 -211.928 -153.553 1.00 47.94 306 MET B C 1
ATOM 5955 O O . MET D 1 13 ? -21.328 -212.315 -154.614 1.00 48.49 306 MET B O 1
ATOM 5960 N N . GLU D 1 14 ? -22.694 -210.923 -153.473 1.00 48.87 307 GLU B N 1
ATOM 5961 C CA . GLU D 1 14 ? -23.123 -210.136 -154.636 1.00 50.47 307 GLU B CA 1
ATOM 5962 C C . GLU D 1 14 ? -21.950 -209.587 -155.455 1.00 51.78 307 GLU B C 1
ATOM 5963 O O . GLU D 1 14 ? -21.977 -209.644 -156.683 1.00 53.16 307 GLU B O 1
ATOM 5969 N N . VAL D 1 15 ? -20.925 -209.087 -154.764 1.00 52.93 308 VAL B N 1
ATOM 5970 C CA . VAL D 1 15 ? -19.719 -208.531 -155.420 1.00 52.93 308 VAL B CA 1
ATOM 5971 C C . VAL D 1 15 ? -18.714 -209.625 -155.799 1.00 52.13 308 VAL B C 1
ATOM 5972 O O . VAL D 1 15 ? -17.908 -209.430 -156.707 1.00 52.95 308 VAL B O 1
ATOM 5976 N N . ALA D 1 16 ? -18.757 -210.756 -155.097 1.00 51.99 309 ALA B N 1
ATOM 5977 C CA . ALA D 1 16 ? -17.878 -211.898 -155.365 1.00 51.79 309 ALA B CA 1
ATOM 5978 C C . ALA D 1 16 ? -18.274 -212.734 -156.591 1.00 52.69 309 ALA B C 1
ATOM 5979 O O . ALA D 1 16 ? -17.394 -213.214 -157.305 1.00 50.88 309 ALA B O 1
ATOM 5981 N N . LYS D 1 17 ? -19.580 -212.901 -156.826 1.00 54.81 310 LYS B N 1
ATOM 5982 C CA . LYS D 1 17 ? -20.108 -213.852 -157.841 1.00 56.06 310 LYS B CA 1
ATOM 5983 C C . LYS D 1 17 ? -19.354 -213.929 -159.187 1.00 55.28 310 LYS B C 1
ATOM 5984 O O . LYS D 1 17 ? -19.008 -215.031 -159.626 1.00 55.90 310 LYS B O 1
ATOM 5990 N N . PRO D 1 18 ? -19.083 -212.774 -159.835 1.00 53.08 311 PRO B N 1
ATOM 5991 C CA . PRO D 1 18 ? -18.345 -212.814 -161.109 1.00 52.24 311 PRO B CA 1
ATOM 5992 C C . PRO D 1 18 ? -16.907 -213.331 -160.993 1.00 51.31 311 PRO B C 1
ATOM 5993 O O . PRO D 1 18 ? -16.438 -214.026 -161.895 1.00 51.16 311 PRO B O 1
ATOM 5997 N N . ALA D 1 19 ? -16.225 -212.997 -159.897 1.00 50.55 312 ALA B N 1
ATOM 5998 C CA . ALA D 1 19 ? -14.872 -213.509 -159.633 1.00 49.80 312 ALA B CA 1
ATOM 5999 C C . ALA D 1 19 ? -14.863 -215.024 -159.400 1.00 49.20 312 ALA B C 1
ATOM 6000 O O . ALA D 1 19 ? -13.900 -215.698 -159.766 1.00 47.99 312 ALA B O 1
ATOM 6002 N N . LEU D 1 20 ? -15.942 -215.547 -158.815 1.00 49.50 313 LEU B N 1
ATOM 6003 C CA . LEU D 1 20 ? -16.103 -216.991 -158.602 1.00 50.19 313 LEU B CA 1
ATOM 6004 C C . LEU D 1 20 ? -16.358 -217.756 -159.914 1.00 51.25 313 LEU B C 1
ATOM 6005 O O . LEU D 1 20 ? -16.124 -218.962 -159.970 1.00 50.66 313 LEU B O 1
ATOM 6010 N N . ASN D 1 21 ? -16.830 -217.055 -160.951 1.00 52.07 314 ASN B N 1
ATOM 6011 C CA . ASN D 1 21 ? -16.974 -217.605 -162.310 1.00 53.00 314 ASN B CA 1
ATOM 6012 C C . ASN D 1 21 ? -15.763 -217.341 -163.244 1.00 51.88 314 ASN B C 1
ATOM 6013 O O . ASN D 1 21 ? -15.834 -217.593 -164.450 1.00 52.52 314 ASN B O 1
ATOM 6018 N N . GLY D 1 22 ? -14.661 -216.828 -162.698 1.00 50.61 315 GLY B N 1
ATOM 6019 C CA . GLY D 1 22 ? -13.415 -216.661 -163.450 1.00 50.34 315 GLY B CA 1
ATOM 6020 C C . GLY D 1 22 ? -13.237 -215.359 -164.216 1.00 51.02 315 GLY B C 1
ATOM 6021 O O . GLY D 1 22 ? -12.324 -215.256 -165.035 1.00 51.78 315 GLY B O 1
ATOM 6022 N N . GLU D 1 23 ? -14.073 -214.357 -163.936 1.00 51.57 316 GLU B N 1
ATOM 6023 C CA . GLU D 1 23 ? -13.967 -213.050 -164.592 1.00 51.48 316 GLU B CA 1
ATOM 6024 C C . GLU D 1 23 ? -13.041 -212.127 -163.811 1.00 48.46 316 GLU B C 1
ATOM 6025 O O . GLU D 1 23 ? -13.097 -212.086 -162.583 1.00 48.54 316 GLU B O 1
ATOM 6031 N N . ASN D 1 24 ? -12.205 -211.381 -164.534 1.00 46.34 317 ASN B N 1
ATOM 6032 C CA . ASN D 1 24 ? -11.421 -210.291 -163.948 1.00 44.46 317 ASN B CA 1
ATOM 6033 C C . ASN D 1 24 ? -12.367 -209.194 -163.488 1.00 44.58 317 ASN B C 1
ATOM 6034 O O . ASN D 1 24 ? -13.170 -208.713 -164.294 1.00 45.56 317 ASN B O 1
ATOM 6039 N N . ILE D 1 25 ? -12.290 -208.799 -162.217 1.00 43.80 318 ILE B N 1
ATOM 6040 C CA . ILE D 1 25 ? -13.115 -207.696 -161.712 1.00 44.38 318 ILE B CA 1
ATOM 6041 C C . ILE D 1 25 ? -12.387 -206.799 -160.714 1.00 45.06 318 ILE B C 1
ATOM 6042 O O . ILE D 1 25 ? -11.351 -207.173 -160.147 1.00 45.76 318 ILE B O 1
ATOM 6047 N N . ILE D 1 26 ? -12.945 -205.603 -160.538 1.00 43.88 319 ILE B N 1
ATOM 6048 C CA . ILE D 1 26 ? -12.622 -204.716 -159.429 1.00 43.97 319 ILE B CA 1
ATOM 6049 C C . ILE D 1 26 ? -13.808 -204.773 -158.471 1.00 42.54 319 ILE B C 1
ATOM 6050 O O . ILE D 1 26 ? -14.955 -204.625 -158.899 1.00 42.16 319 ILE B O 1
ATOM 6055 N N . ILE D 1 27 ? -13.522 -204.979 -157.186 1.00 42.65 320 ILE B N 1
ATOM 6056 C CA . ILE D 1 27 ? -14.538 -204.995 -156.132 1.00 42.87 320 ILE B CA 1
ATOM 6057 C C . ILE D 1 27 ? -14.390 -203.712 -155.320 1.00 43.64 320 ILE B C 1
ATOM 6058 O O . ILE D 1 27 ? -13.308 -203.441 -154.795 1.00 41.72 320 ILE B O 1
ATOM 6063 N N . CYS D 1 28 ? -15.479 -202.941 -155.233 1.00 45.48 321 CYS B N 1
ATOM 6064 C CA . CYS D 1 28 ? -15.536 -201.698 -154.458 1.00 47.10 321 CYS B CA 1
ATOM 6065 C C . CYS D 1 28 ? -16.418 -201.860 -153.221 1.00 47.11 321 CYS B C 1
ATOM 6066 O O . CYS D 1 28 ? -17.646 -201.764 -153.308 1.00 46.26 321 CYS B O 1
ATOM 6069 N N . LEU D 1 29 ? -15.776 -202.105 -152.080 1.00 47.88 322 LEU B N 1
ATOM 6070 C CA . LEU D 1 29 ? -16.450 -202.248 -150.792 1.00 47.75 322 LEU B CA 1
ATOM 6071 C C . LEU D 1 29 ? -15.933 -201.185 -149.823 1.00 48.49 322 LEU B C 1
ATOM 6072 O O . LEU D 1 29 ? -14.724 -200.983 -149.743 1.00 48.30 322 LEU B O 1
ATOM 6077 N N . PRO D 1 30 ? -16.836 -200.509 -149.074 1.00 49.55 323 PRO B N 1
ATOM 6078 C CA . PRO D 1 30 ? -16.397 -199.523 -148.065 1.00 49.65 323 PRO B CA 1
ATOM 6079 C C . PRO D 1 30 ? -15.481 -200.084 -146.974 1.00 51.36 323 PRO B C 1
ATOM 6080 O O . PRO D 1 30 ? -15.329 -201.301 -146.848 1.00 52.41 323 PRO B O 1
ATOM 6084 N N . THR D 1 31 ? -14.877 -199.188 -146.198 1.00 53.41 324 THR B N 1
ATOM 6085 C CA . THR D 1 31 ? -14.067 -199.575 -145.044 1.00 54.45 324 THR B CA 1
ATOM 6086 C C . THR D 1 31 ? -14.972 -200.214 -143.986 1.00 52.84 324 THR B C 1
ATOM 6087 O O . THR D 1 31 ? -16.056 -199.706 -143.710 1.00 52.47 324 THR B O 1
ATOM 6091 N N . GLY D 1 32 ? -14.511 -201.324 -143.411 1.00 52.83 325 GLY B N 1
ATOM 6092 C CA . GLY D 1 32 ? -15.303 -202.150 -142.493 1.00 51.76 325 GLY B CA 1
ATOM 6093 C C . GLY D 1 32 ? -16.233 -203.181 -143.125 1.00 51.32 325 GLY B C 1
ATOM 6094 O O . GLY D 1 32 ? -17.009 -203.816 -142.409 1.00 52.48 325 GLY B O 1
ATOM 6095 N N . SER D 1 33 ? -16.164 -203.352 -144.447 1.00 50.00 326 SER B N 1
ATOM 6096 C CA . SER D 1 33 ? -17.052 -204.274 -145.180 1.00 49.74 326 SER B CA 1
ATOM 6097 C C . SER D 1 33 ? -16.544 -205.715 -145.254 1.00 48.91 326 SER B C 1
ATOM 6098 O O . SER D 1 33 ? -17.299 -206.616 -145.628 1.00 48.32 326 SER B O 1
ATOM 6101 N N . GLY D 1 34 ? -15.268 -205.928 -144.938 1.00 49.23 327 GLY B N 1
ATOM 6102 C CA . GLY D 1 34 ? -14.653 -207.247 -145.027 1.00 48.30 327 GLY B CA 1
ATOM 6103 C C . GLY D 1 34 ? -14.232 -207.593 -146.441 1.00 48.43 327 GLY B C 1
ATOM 6104 O O . GLY D 1 34 ? -14.567 -208.662 -146.943 1.00 47.27 327 GLY B O 1
ATOM 6105 N N . LYS D 1 35 ? -13.489 -206.690 -147.080 1.00 49.17 328 LYS B N 1
ATOM 6106 C CA . LYS D 1 35 ? -12.971 -206.926 -148.430 1.00 49.59 328 LYS B CA 1
ATOM 6107 C C . LYS D 1 35 ? -11.953 -208.070 -148.465 1.00 48.55 328 LYS B C 1
ATOM 6108 O O . LYS D 1 35 ? -11.920 -208.834 -149.429 1.00 49.88 328 LYS B O 1
ATOM 6114 N N . THR D 1 36 ? -11.129 -208.183 -147.424 1.00 48.21 329 THR B N 1
ATOM 6115 C CA . THR D 1 36 ? -10.115 -209.244 -147.352 1.00 48.65 329 THR B CA 1
ATOM 6116 C C . THR D 1 36 ? -10.729 -210.624 -147.097 1.00 46.98 329 THR B C 1
ATOM 6117 O O . THR D 1 36 ? -10.200 -211.627 -147.575 1.00 49.18 329 THR B O 1
ATOM 6121 N N . ARG D 1 37 ? -11.841 -210.675 -146.360 1.00 44.94 330 ARG B N 1
ATOM 6122 C CA . ARG D 1 37 ? -12.614 -211.919 -146.211 1.00 43.55 330 ARG B CA 1
ATOM 6123 C C . ARG D 1 37 ? -13.165 -212.414 -147.551 1.00 42.00 330 ARG B C 1
ATOM 6124 O O . ARG D 1 37 ? -13.227 -213.624 -147.781 1.00 42.12 330 ARG B O 1
ATOM 6132 N N . VAL D 1 38 ? -13.579 -211.481 -148.410 1.00 39.76 331 VAL B N 1
ATOM 6133 C CA . VAL D 1 38 ? -14.021 -211.804 -149.772 1.00 39.44 331 VAL B CA 1
ATOM 6134 C C . VAL D 1 38 ? -12.861 -212.365 -150.599 1.00 39.52 331 VAL B C 1
ATOM 6135 O O . VAL D 1 38 ? -13.053 -213.292 -151.384 1.00 39.71 331 VAL B O 1
ATOM 6139 N N . ALA D 1 39 ? -11.667 -211.801 -150.416 1.00 39.95 332 ALA B N 1
ATOM 6140 C CA . ALA D 1 39 ? -10.454 -212.292 -151.086 1.00 40.54 332 ALA B CA 1
ATOM 6141 C C . ALA D 1 39 ? -10.092 -213.734 -150.706 1.00 40.72 332 ALA B C 1
ATOM 6142 O O . ALA D 1 39 ? -9.621 -214.493 -151.559 1.00 39.86 332 ALA B O 1
ATOM 6144 N N . VAL D 1 40 ? -10.307 -214.099 -149.438 1.00 41.33 333 VAL B N 1
ATOM 6145 C CA . VAL D 1 40 ? -10.024 -215.460 -148.953 1.00 41.74 333 VAL B CA 1
ATOM 6146 C C . VAL D 1 40 ? -11.040 -216.469 -149.486 1.00 42.63 333 VAL B C 1
ATOM 6147 O O . VAL D 1 40 ? -10.657 -217.555 -149.921 1.00 45.29 333 VAL B O 1
ATOM 6151 N N . TYR D 1 41 ? -12.323 -216.111 -149.447 1.00 42.93 334 TYR B N 1
ATOM 6152 C CA . TYR D 1 41 ? -13.390 -216.944 -150.014 1.00 43.78 334 TYR B CA 1
ATOM 6153 C C . TYR D 1 41 ? -13.159 -217.217 -151.504 1.00 43.62 334 TYR B C 1
ATOM 6154 O O . TYR D 1 41 ? -13.322 -218.347 -151.958 1.00 42.44 334 TYR B O 1
ATOM 6163 N N . ILE D 1 42 ? -12.794 -216.174 -152.251 1.00 44.05 335 ILE B N 1
ATOM 6164 C CA . ILE D 1 42 ? -12.488 -216.299 -153.683 1.00 44.28 335 ILE B CA 1
ATOM 6165 C C . ILE D 1 42 ? -11.209 -217.120 -153.913 1.00 44.72 335 ILE B C 1
ATOM 6166 O O . ILE D 1 42 ? -11.129 -217.864 -154.885 1.00 45.23 335 ILE B O 1
ATOM 6171 N N . THR D 1 43 ? -10.223 -216.972 -153.026 1.00 45.61 336 THR B N 1
ATOM 6172 C CA . THR D 1 43 ? -8.980 -217.752 -153.084 1.00 45.74 336 THR B CA 1
ATOM 6173 C C . THR D 1 43 ? -9.248 -219.245 -152.857 1.00 46.04 336 THR B C 1
ATOM 6174 O O . THR D 1 43 ? -8.819 -220.081 -153.658 1.00 44.54 336 THR B O 1
ATOM 6178 N N . LYS D 1 44 ? -9.978 -219.572 -151.789 1.00 47.54 337 LYS B N 1
ATOM 6179 C CA . LYS D 1 44 ? -10.313 -220.970 -151.485 1.00 49.73 337 LYS B CA 1
ATOM 6180 C C . LYS D 1 44 ? -11.173 -221.607 -152.578 1.00 48.88 337 LYS B C 1
ATOM 6181 O O . LYS D 1 44 ? -10.889 -222.723 -153.020 1.00 47.58 337 LYS B O 1
ATOM 6187 N N . ASP D 1 45 ? -12.221 -220.893 -152.993 1.00 47.81 338 ASP B N 1
ATOM 6188 C CA . ASP D 1 45 ? -13.100 -221.338 -154.076 1.00 48.41 338 ASP B CA 1
ATOM 6189 C C . ASP D 1 45 ? -12.311 -221.627 -155.351 1.00 47.58 338 ASP B C 1
ATOM 6190 O O . ASP D 1 45 ? -12.477 -222.688 -155.963 1.00 47.47 338 ASP B O 1
ATOM 6195 N N . HIS D 1 46 ? -11.452 -220.682 -155.726 1.00 45.34 339 HIS B N 1
ATOM 6196 C CA . HIS D 1 46 ? -10.600 -220.817 -156.907 1.00 45.08 339 HIS B CA 1
ATOM 6197 C C . HIS D 1 46 ? -9.690 -222.046 -156.824 1.00 46.04 339 HIS B C 1
ATOM 6198 O O . HIS D 1 46 ? -9.561 -222.783 -157.794 1.00 46.00 339 HIS B O 1
ATOM 6205 N N . LEU D 1 47 ? -9.067 -222.251 -155.665 1.00 48.36 340 LEU B N 1
ATOM 6206 C CA . LEU D 1 47 ? -8.137 -223.368 -155.466 1.00 48.41 340 LEU B CA 1
ATOM 6207 C C . LEU D 1 47 ? -8.843 -224.722 -155.359 1.00 49.06 340 LEU B C 1
ATOM 6208 O O . LEU D 1 47 ? -8.339 -225.712 -155.886 1.00 49.76 340 LEU B O 1
ATOM 6213 N N . ASP D 1 48 ? -9.989 -224.768 -154.675 1.00 50.94 341 ASP B N 1
ATOM 6214 C CA . ASP D 1 48 ? -10.793 -226.002 -154.574 1.00 52.62 341 ASP B CA 1
ATOM 6215 C C . ASP D 1 48 ? -11.279 -226.490 -155.941 1.00 54.60 341 ASP B C 1
ATOM 6216 O O . ASP D 1 48 ? -11.297 -227.695 -156.194 1.00 58.90 341 ASP B O 1
ATOM 6221 N N . LYS D 1 49 ? -11.672 -225.557 -156.812 1.00 55.56 342 LYS B N 1
ATOM 6222 C CA . LYS D 1 49 ? -12.067 -225.887 -158.190 1.00 56.37 342 LYS B CA 1
ATOM 6223 C C . LYS D 1 49 ? -10.903 -226.428 -159.022 1.00 57.44 342 LYS B C 1
ATOM 6224 O O . LYS D 1 49 ? -11.092 -227.336 -159.833 1.00 59.27 342 LYS B O 1
ATOM 6230 N N . LYS D 1 50 ? -9.713 -225.859 -158.832 1.00 57.11 343 LYS B N 1
ATOM 6231 C CA . LYS D 1 50 ? -8.501 -226.351 -159.502 1.00 57.23 343 LYS B CA 1
ATOM 6232 C C . LYS D 1 50 ? -8.085 -227.757 -159.032 1.00 57.60 343 LYS B C 1
ATOM 6233 O O . LYS D 1 50 ? -7.519 -228.519 -159.815 1.00 58.72 343 LYS B O 1
ATOM 6239 N N . ARG D 1 51 ? -8.359 -228.091 -157.767 1.00 58.19 344 ARG B N 1
ATOM 6240 C CA . ARG D 1 51 ? -8.126 -229.453 -157.251 1.00 60.73 344 ARG B CA 1
ATOM 6241 C C . ARG D 1 51 ? -9.046 -230.469 -157.923 1.00 62.47 344 ARG B C 1
ATOM 6242 O O . ARG D 1 51 ? -8.583 -231.496 -158.425 1.00 61.35 344 ARG B O 1
ATOM 6250 N N . LYS D 1 52 ? -10.346 -230.172 -157.919 1.00 65.42 345 LYS B N 1
ATOM 6251 C CA . LYS D 1 52 ? -11.372 -231.068 -158.481 1.00 66.00 345 LYS B CA 1
ATOM 6252 C C . LYS D 1 52 ? -11.287 -231.248 -160.003 1.00 64.96 345 LYS B C 1
ATOM 6253 O O . LYS D 1 52 ? -11.814 -232.225 -160.534 1.00 67.97 345 LYS B O 1
ATOM 6259 N N . ALA D 1 53 ? -10.629 -230.313 -160.691 1.00 63.62 346 ALA B N 1
ATOM 6260 C CA . ALA D 1 53 ? -10.315 -230.444 -162.117 1.00 64.09 346 ALA B CA 1
ATOM 6261 C C . ALA D 1 53 ? -8.905 -231.012 -162.383 1.00 64.94 346 ALA B C 1
ATOM 6262 O O . ALA D 1 53 ? -8.456 -231.019 -163.530 1.00 63.87 346 ALA B O 1
ATOM 6264 N N . SER D 1 54 ? -8.230 -231.510 -161.340 1.00 67.09 347 SER B N 1
ATOM 6265 C CA . SER D 1 54 ? -6.853 -232.018 -161.431 1.00 69.60 347 SER B CA 1
ATOM 6266 C C . SER D 1 54 ? -5.886 -231.042 -162.124 1.00 70.47 347 SER B C 1
ATOM 6267 O O . SER D 1 54 ? -5.040 -231.448 -162.926 1.00 71.62 347 SER B O 1
ATOM 6270 N N . GLU D 1 55 ? -6.021 -229.757 -161.792 1.00 70.32 348 GLU B N 1
ATOM 6271 C CA . GLU D 1 55 ? -5.236 -228.683 -162.408 1.00 69.54 348 GLU B CA 1
ATOM 6272 C C . GLU D 1 55 ? -4.319 -228.012 -161.389 1.00 67.62 348 GLU B C 1
ATOM 6273 O O . GLU D 1 55 ? -4.510 -228.151 -160.178 1.00 65.27 348 GLU B O 1
ATOM 6279 N N . GLN D 1 56 ? -3.325 -227.288 -161.903 1.00 67.97 349 GLN B N 1
ATOM 6280 C CA . GLN D 1 56 ? -2.404 -226.504 -161.069 1.00 69.32 349 GLN B CA 1
ATOM 6281 C C . GLN D 1 56 ? -3.047 -225.179 -160.638 1.00 63.99 349 GLN B C 1
ATOM 6282 O O . GLN D 1 56 ? -3.281 -224.297 -161.469 1.00 62.09 349 GLN B O 1
ATOM 6288 N N . GLY D 1 57 ? -3.330 -225.060 -159.338 1.00 57.67 350 GLY B N 1
ATOM 6289 C CA . GLY D 1 57 ? -3.867 -223.835 -158.746 1.00 52.53 350 GLY B CA 1
ATOM 6290 C C . GLY D 1 57 ? -2.785 -223.082 -157.993 1.00 48.62 350 GLY B C 1
ATOM 6291 O O . GLY D 1 57 ? -2.008 -223.685 -157.254 1.00 49.00 350 GLY B O 1
ATOM 6292 N N . LYS D 1 58 ? -2.731 -221.764 -158.181 1.00 45.19 351 LYS B N 1
ATOM 6293 C CA . LYS D 1 58 ? -1.771 -220.921 -157.470 1.00 43.24 351 LYS B CA 1
ATOM 6294 C C . LYS D 1 58 ? -2.204 -219.444 -157.442 1.00 41.05 351 LYS B C 1
ATOM 6295 O O . LYS D 1 58 ? -2.536 -218.863 -158.476 1.00 37.95 351 LYS B O 1
ATOM 6301 N N . VAL D 1 59 ? -2.155 -218.856 -156.247 1.00 39.06 352 VAL B N 1
ATOM 6302 C CA . VAL D 1 59 ? -2.682 -217.522 -155.981 1.00 38.76 352 VAL B CA 1
ATOM 6303 C C . VAL D 1 59 ? -1.584 -216.643 -155.389 1.00 37.38 352 VAL B C 1
ATOM 6304 O O . VAL D 1 59 ? -0.853 -217.095 -154.508 1.00 37.78 352 VAL B O 1
ATOM 6308 N N . ILE D 1 60 ? -1.468 -215.406 -155.881 1.00 35.32 353 ILE B N 1
ATOM 6309 C CA . ILE D 1 60 ? -0.604 -214.402 -155.249 1.00 34.05 353 ILE B CA 1
ATOM 6310 C C . ILE D 1 60 ? -1.435 -213.197 -154.841 1.00 33.65 353 ILE B C 1
ATOM 6311 O O . ILE D 1 60 ? -2.238 -212.690 -155.627 1.00 31.63 353 ILE B O 1
ATOM 6316 N N . VAL D 1 61 ? -1.233 -212.755 -153.602 1.00 34.20 354 VAL B N 1
ATOM 6317 C CA . VAL D 1 61 ? -1.928 -211.606 -153.045 1.00 34.97 354 VAL B CA 1
ATOM 6318 C C . VAL D 1 61 ? -0.888 -210.516 -152.877 1.00 35.15 354 VAL B C 1
ATOM 6319 O O . VAL D 1 61 ? 0.118 -210.730 -152.206 1.00 34.13 354 VAL B O 1
ATOM 6323 N N . LEU D 1 62 ? -1.136 -209.362 -153.496 1.00 35.50 355 LEU B N 1
ATOM 6324 C CA . LEU D 1 62 ? -0.170 -208.271 -153.550 1.00 35.57 355 LEU B CA 1
ATOM 6325 C C . LEU D 1 62 ? -0.635 -207.117 -152.670 1.00 36.76 355 LEU B C 1
ATOM 6326 O O . LEU D 1 62 ? -1.753 -206.619 -152.832 1.00 37.25 355 LEU B O 1
ATOM 6331 N N . VAL D 1 63 ? 0.223 -206.701 -151.735 1.00 37.54 356 VAL B N 1
ATOM 6332 C CA . VAL D 1 63 ? -0.062 -205.571 -150.838 1.00 37.23 356 VAL B CA 1
ATOM 6333 C C . VAL D 1 63 ? 0.960 -204.450 -151.036 1.00 37.99 356 VAL B C 1
ATOM 6334 O O . VAL D 1 63 ? 1.998 -204.647 -151.662 1.00 39.43 356 VAL B O 1
ATOM 6338 N N . ASN D 1 64 ? 0.652 -203.272 -150.498 1.00 40.30 357 ASN B N 1
ATOM 6339 C CA . ASN D 1 64 ? 1.491 -202.071 -150.678 1.00 40.30 357 ASN B CA 1
ATOM 6340 C C . ASN D 1 64 ? 2.217 -201.579 -149.418 1.00 41.18 357 ASN B C 1
ATOM 6341 O O . ASN D 1 64 ? 2.958 -200.603 -149.488 1.00 42.63 357 ASN B O 1
ATOM 6346 N N . LYS D 1 65 ? 1.971 -202.225 -148.279 1.00 41.98 358 LYS B N 1
ATOM 6347 C CA . LYS D 1 65 ? 2.697 -201.969 -147.031 1.00 41.21 358 LYS B CA 1
ATOM 6348 C C . LYS D 1 65 ? 3.126 -203.313 -146.443 1.00 40.46 358 LYS B C 1
ATOM 6349 O O . LYS D 1 65 ? 2.429 -204.314 -146.619 1.00 39.90 358 LYS B O 1
ATOM 6355 N N . VAL D 1 66 ? 4.277 -203.336 -145.770 1.00 40.42 359 VAL B N 1
ATOM 6356 C CA . VAL D 1 66 ? 4.851 -204.583 -145.229 1.00 40.13 359 VAL B CA 1
ATOM 6357 C C . VAL D 1 66 ? 3.991 -205.202 -144.117 1.00 39.74 359 VAL B C 1
ATOM 6358 O O . VAL D 1 66 ? 3.729 -206.405 -144.157 1.00 39.32 359 VAL B O 1
ATOM 6362 N N . PRO D 1 67 ? 3.541 -204.392 -143.133 1.00 39.49 360 PRO B N 1
ATOM 6363 C CA . PRO D 1 67 ? 2.688 -204.945 -142.066 1.00 39.13 360 PRO B CA 1
ATOM 6364 C C . PRO D 1 67 ? 1.420 -205.660 -142.551 1.00 40.33 360 PRO B C 1
ATOM 6365 O O . PRO D 1 67 ? 0.931 -206.548 -141.855 1.00 42.05 360 PRO B O 1
ATOM 6369 N N . LEU D 1 68 ? 0.903 -205.283 -143.724 1.00 41.50 361 LEU B N 1
ATOM 6370 C CA . LEU D 1 68 ? -0.270 -205.943 -144.317 1.00 42.73 361 LEU B CA 1
ATOM 6371 C C . LEU D 1 68 ? -0.050 -207.405 -144.715 1.00 43.84 361 LEU B C 1
ATOM 6372 O O . LEU D 1 68 ? -1.020 -208.159 -144.809 1.00 44.50 361 LEU B O 1
ATOM 6377 N N . VAL D 1 69 ? 1.204 -207.799 -144.945 1.00 45.23 362 VAL B N 1
ATOM 6378 C CA . VAL D 1 69 ? 1.548 -209.199 -145.231 1.00 45.67 362 VAL B CA 1
ATOM 6379 C C . VAL D 1 69 ? 1.202 -210.067 -144.016 1.00 47.51 362 VAL B C 1
ATOM 6380 O O . VAL D 1 69 ? 0.430 -211.023 -144.122 1.00 45.02 362 VAL B O 1
ATOM 6384 N N . GLU D 1 70 ? 1.780 -209.707 -142.871 1.00 50.96 363 GLU B N 1
ATOM 6385 C CA . GLU D 1 70 ? 1.512 -210.366 -141.583 1.00 54.55 363 GLU B CA 1
ATOM 6386 C C . GLU D 1 70 ? 0.036 -210.246 -141.158 1.00 53.47 363 GLU B C 1
ATOM 6387 O O . GLU D 1 70 ? -0.540 -211.199 -140.633 1.00 52.83 363 GLU B O 1
ATOM 6393 N N . GLN D 1 71 ? -0.570 -209.088 -141.407 1.00 52.52 364 GLN B N 1
ATOM 6394 C CA . GLN D 1 71 ? -1.957 -208.827 -141.009 1.00 52.57 364 GLN B CA 1
ATOM 6395 C C . GLN D 1 71 ? -2.971 -209.692 -141.773 1.00 52.08 364 GLN B C 1
ATOM 6396 O O . GLN D 1 71 ? -3.910 -210.221 -141.172 1.00 51.48 364 GLN B O 1
ATOM 6402 N N . HIS D 1 72 ? -2.787 -209.825 -143.087 1.00 50.57 365 HIS B N 1
ATOM 6403 C CA . HIS D 1 72 ? -3.667 -210.670 -143.902 1.00 50.74 365 HIS B CA 1
ATOM 6404 C C . HIS D 1 72 ? -3.496 -212.159 -143.600 1.00 51.66 365 HIS B C 1
ATOM 6405 O O . HIS D 1 72 ? -4.461 -212.915 -143.708 1.00 52.56 365 HIS B O 1
ATOM 6412 N N . LEU D 1 73 ? -2.284 -212.571 -143.222 1.00 53.67 366 LEU B N 1
ATOM 6413 C CA . LEU D 1 73 ? -2.034 -213.950 -142.777 1.00 54.31 366 LEU B CA 1
ATOM 6414 C C . LEU D 1 73 ? -2.806 -214.289 -141.504 1.00 56.17 366 LEU B C 1
ATOM 6415 O O . LEU D 1 73 ? -3.584 -215.237 -141.499 1.00 55.31 366 LEU B O 1
ATOM 6420 N N . ARG D 1 74 ? -2.579 -213.517 -140.439 1.00 59.18 367 ARG B N 1
ATOM 6421 C CA . ARG D 1 74 ? -3.211 -213.768 -139.136 1.00 61.64 367 ARG B CA 1
ATOM 6422 C C . ARG D 1 74 ? -4.730 -213.733 -139.198 1.00 61.92 367 ARG B C 1
ATOM 6423 O O . ARG D 1 74 ? -5.393 -214.714 -138.868 1.00 62.94 367 ARG B O 1
ATOM 6431 N N . LYS D 1 75 ? -5.266 -212.591 -139.619 1.00 61.73 368 LYS B N 1
ATOM 6432 C CA . LYS D 1 75 ? -6.698 -212.312 -139.486 1.00 63.49 368 LYS B CA 1
ATOM 6433 C C . LYS D 1 75 ? -7.596 -213.028 -140.494 1.00 61.96 368 LYS B C 1
ATOM 6434 O O . LYS D 1 75 ? -8.769 -213.261 -140.196 1.00 62.64 368 LYS B O 1
ATOM 6440 N N . GLU D 1 76 ? -7.063 -213.384 -141.664 1.00 59.88 369 GLU B N 1
ATOM 6441 C CA . GLU D 1 76 ? -7.883 -213.947 -142.742 1.00 59.63 369 GLU B CA 1
ATOM 6442 C C . GLU D 1 76 ? -7.310 -215.222 -143.365 1.00 56.02 369 GLU B C 1
ATOM 6443 O O . GLU D 1 76 ? -7.930 -216.281 -143.275 1.00 53.66 369 GLU B O 1
ATOM 6449 N N . PHE D 1 77 ? -6.131 -215.122 -143.978 1.00 52.87 370 PHE B N 1
ATOM 6450 C CA . PHE D 1 77 ? -5.633 -216.182 -144.870 1.00 51.48 370 PHE B CA 1
ATOM 6451 C C . PHE D 1 77 ? -5.213 -217.504 -144.202 1.00 50.36 370 PHE B C 1
ATOM 6452 O O . PHE D 1 77 ? -5.575 -218.570 -144.705 1.00 49.63 370 PHE B O 1
ATOM 6460 N N . ASN D 1 78 ? -4.483 -217.457 -143.086 1.00 48.90 371 ASN B N 1
ATOM 6461 C CA . ASN D 1 78 ? -4.069 -218.706 -142.398 1.00 48.75 371 ASN B CA 1
ATOM 6462 C C . ASN D 1 78 ? -5.216 -219.492 -141.734 1.00 48.46 371 ASN B C 1
ATOM 6463 O O . ASN D 1 78 ? -5.341 -220.692 -141.989 1.00 46.06 371 ASN B O 1
ATOM 6468 N N . PRO D 1 79 ? -6.057 -218.828 -140.904 1.00 48.39 372 PRO B N 1
ATOM 6469 C CA . PRO D 1 79 ? -7.191 -219.516 -140.261 1.00 48.39 372 PRO B CA 1
ATOM 6470 C C . PRO D 1 79 ? -8.015 -220.436 -141.169 1.00 48.95 372 PRO B C 1
ATOM 6471 O O . PRO D 1 79 ? -8.348 -221.548 -140.752 1.00 50.12 372 PRO B O 1
ATOM 6475 N N . PHE D 1 80 ? -8.308 -219.983 -142.391 1.00 49.47 373 PHE B N 1
ATOM 6476 C CA . PHE D 1 80 ? -9.166 -220.716 -143.336 1.00 51.35 373 PHE B CA 1
ATOM 6477 C C . PHE D 1 80 ? -8.440 -221.570 -144.387 1.00 52.13 373 PHE B C 1
ATOM 6478 O O . PHE D 1 80 ? -9.066 -222.459 -144.961 1.00 52.30 373 PHE B O 1
ATOM 6486 N N . LEU D 1 81 ? -7.160 -221.297 -144.664 1.00 53.84 374 LEU B N 1
ATOM 6487 C CA . LEU D 1 81 ? -6.407 -222.018 -145.719 1.00 54.64 374 LEU B CA 1
ATOM 6488 C C . LEU D 1 81 ? -5.217 -222.873 -145.263 1.00 56.05 374 LEU B C 1
ATOM 6489 O O . LEU D 1 81 ? -4.813 -223.781 -145.996 1.00 57.06 374 LEU B O 1
ATOM 6494 N N . LYS D 1 82 ? -4.662 -222.602 -144.081 1.00 57.88 375 LYS B N 1
ATOM 6495 C CA . LYS D 1 82 ? -3.389 -223.216 -143.654 1.00 58.87 375 LYS B CA 1
ATOM 6496 C C . LYS D 1 82 ? -3.424 -224.749 -143.603 1.00 60.48 375 LYS B C 1
ATOM 6497 O O . LYS D 1 82 ? -2.447 -225.404 -143.974 1.00 63.46 375 LYS B O 1
ATOM 6503 N N . HIS D 1 83 ? -4.544 -225.311 -143.149 1.00 60.42 376 HIS B N 1
ATOM 6504 C CA . HIS D 1 83 ? -4.696 -226.768 -143.047 1.00 59.62 376 HIS B CA 1
ATOM 6505 C C . HIS D 1 83 ? -4.936 -227.457 -144.400 1.00 55.75 376 HIS B C 1
ATOM 6506 O O . HIS D 1 83 ? -4.697 -228.658 -144.530 1.00 53.87 376 HIS B O 1
ATOM 6513 N N . TRP D 1 84 ? -5.390 -226.700 -145.399 1.00 53.73 377 TRP B N 1
ATOM 6514 C CA . TRP D 1 84 ? -5.721 -227.248 -146.723 1.00 51.76 377 TRP B CA 1
ATOM 6515 C C . TRP D 1 84 ? -4.670 -226.971 -147.802 1.00 46.74 377 TRP B C 1
ATOM 6516 O O . TRP D 1 84 ? -4.492 -227.788 -148.705 1.00 45.30 377 TRP B O 1
ATOM 6527 N N . TYR D 1 85 ? -4.004 -225.818 -147.724 1.00 43.42 378 TYR B N 1
ATOM 6528 C CA . TYR D 1 85 ? -2.993 -225.417 -148.712 1.00 41.32 378 TYR B CA 1
ATOM 6529 C C . TYR D 1 85 ? -1.731 -224.881 -148.054 1.00 40.10 378 TYR B C 1
ATOM 6530 O O . TYR D 1 85 ? -1.712 -224.576 -146.859 1.00 39.14 378 TYR B O 1
ATOM 6539 N N . GLN D 1 86 ? -0.669 -224.792 -148.847 1.00 39.41 379 GLN B N 1
ATOM 6540 C CA . GLN D 1 86 ? 0.576 -224.170 -148.408 1.00 39.86 379 GLN B CA 1
ATOM 6541 C C . GLN D 1 86 ? 0.471 -222.646 -148.580 1.00 39.36 379 GLN B C 1
ATOM 6542 O O . GLN D 1 86 ? 0.240 -222.148 -149.685 1.00 37.95 379 GLN B O 1
ATOM 6548 N N . VAL D 1 87 ? 0.669 -221.925 -147.475 1.00 38.17 380 VAL B N 1
ATOM 6549 C CA . VAL D 1 87 ? 0.442 -220.486 -147.395 1.00 37.84 380 VAL B CA 1
ATOM 6550 C C . VAL D 1 87 ? 1.681 -219.815 -146.805 1.00 38.14 380 VAL B C 1
ATOM 6551 O O . VAL D 1 87 ? 2.230 -220.298 -145.814 1.00 38.57 380 VAL B O 1
ATOM 6555 N N . ILE D 1 88 ? 2.110 -218.702 -147.405 1.00 37.33 381 ILE B N 1
ATOM 6556 C CA . ILE D 1 88 ? 3.295 -217.983 -146.941 1.00 37.40 381 ILE B CA 1
ATOM 6557 C C . ILE D 1 88 ? 3.176 -216.468 -147.152 1.00 39.41 381 ILE B C 1
ATOM 6558 O O . ILE D 1 88 ? 2.666 -216.012 -148.175 1.00 39.78 381 ILE B O 1
ATOM 6563 N N . GLY D 1 89 ? 3.641 -215.711 -146.160 1.00 41.07 382 GLY B N 1
ATOM 6564 C CA . GLY D 1 89 ? 3.770 -214.262 -146.243 1.00 42.55 382 GLY B CA 1
ATOM 6565 C C . GLY D 1 89 ? 5.234 -213.899 -146.408 1.00 44.58 382 GLY B C 1
ATOM 6566 O O . GLY D 1 89 ? 6.092 -214.434 -145.703 1.00 45.27 382 GLY B O 1
ATOM 6567 N N . LEU D 1 90 ? 5.517 -212.969 -147.316 1.00 46.95 383 LEU B N 1
ATOM 6568 C CA . LEU D 1 90 ? 6.888 -212.650 -147.714 1.00 49.66 383 LEU B CA 1
ATOM 6569 C C . LEU D 1 90 ? 7.096 -211.139 -147.859 1.00 49.41 383 LEU B C 1
ATOM 6570 O O . LEU D 1 90 ? 6.174 -210.418 -148.214 1.00 47.40 383 LEU B O 1
ATOM 6575 N N . SER D 1 91 ? 8.315 -210.676 -147.589 1.00 51.50 384 SER B N 1
ATOM 6576 C CA . SER D 1 91 ? 8.641 -209.247 -147.624 1.00 54.36 384 SER B CA 1
ATOM 6577 C C . SER D 1 91 ? 10.133 -208.999 -147.862 1.00 56.53 384 SER B C 1
ATOM 6578 O O . SER D 1 91 ? 10.953 -209.907 -147.738 1.00 59.39 384 SER B O 1
ATOM 6581 N N . GLY D 1 92 ? 10.467 -207.760 -148.217 1.00 58.43 385 GLY B N 1
ATOM 6582 C CA . GLY D 1 92 ? 11.858 -207.313 -148.300 1.00 58.83 385 GLY B CA 1
ATOM 6583 C C . GLY D 1 92 ? 12.542 -207.244 -146.942 1.00 60.39 385 GLY B C 1
ATOM 6584 O O . GLY D 1 92 ? 13.750 -207.448 -146.843 1.00 59.68 385 GLY B O 1
ATOM 6585 N N . ASP D 1 93 ? 11.766 -206.954 -145.897 1.00 64.82 386 ASP B N 1
ATOM 6586 C CA . ASP D 1 93 ? 12.282 -206.882 -144.525 1.00 69.42 386 ASP B CA 1
ATOM 6587 C C . ASP D 1 93 ? 12.757 -208.244 -144.013 1.00 73.14 386 ASP B C 1
ATOM 6588 O O . ASP D 1 93 ? 13.798 -208.332 -143.360 1.00 76.28 386 ASP B O 1
ATOM 6593 N N . SER D 1 94 ? 11.994 -209.295 -144.312 1.00 76.36 387 SER B N 1
ATOM 6594 C CA . SER D 1 94 ? 12.355 -210.656 -143.921 1.00 78.55 387 SER B CA 1
ATOM 6595 C C . SER D 1 94 ? 13.435 -211.212 -144.849 1.00 84.31 387 SER B C 1
ATOM 6596 O O . SER D 1 94 ? 13.184 -211.422 -146.037 1.00 86.77 387 SER B O 1
ATOM 6599 N N . GLU D 1 95 ? 14.630 -211.438 -144.303 1.00 89.33 388 GLU B N 1
ATOM 6600 C CA . GLU D 1 95 ? 15.708 -212.113 -145.037 1.00 90.89 388 GLU B CA 1
ATOM 6601 C C . GLU D 1 95 ? 15.412 -213.611 -145.086 1.00 88.37 388 GLU B C 1
ATOM 6602 O O . GLU D 1 95 ? 15.763 -214.362 -144.172 1.00 86.77 388 GLU B O 1
ATOM 6608 N N . LEU D 1 96 ? 14.742 -214.026 -146.157 1.00 86.88 389 LEU B N 1
ATOM 6609 C CA . LEU D 1 96 ? 14.450 -215.434 -146.397 1.00 83.39 389 LEU B CA 1
ATOM 6610 C C . LEU D 1 96 ? 15.667 -216.057 -147.079 1.00 82.44 389 LEU B C 1
ATOM 6611 O O . LEU D 1 96 ? 16.295 -215.422 -147.933 1.00 82.37 389 LEU B O 1
ATOM 6616 N N . LYS D 1 97 ? 15.991 -217.294 -146.704 1.00 79.89 390 LYS B N 1
ATOM 6617 C CA . LYS D 1 97 ? 17.100 -218.042 -147.322 1.00 79.08 390 LYS B CA 1
ATOM 6618 C C . LYS D 1 97 ? 16.699 -218.782 -148.612 1.00 74.93 390 LYS B C 1
ATOM 6619 O O . LYS D 1 97 ? 17.554 -219.360 -149.285 1.00 75.63 390 LYS B O 1
ATOM 6625 N N . ILE D 1 98 ? 15.411 -218.736 -148.957 1.00 70.49 391 ILE B N 1
ATOM 6626 C CA . ILE D 1 98 ? 14.881 -219.318 -150.187 1.00 65.62 391 ILE B CA 1
ATOM 6627 C C . ILE D 1 98 ? 14.779 -218.200 -151.226 1.00 58.18 391 ILE B C 1
ATOM 6628 O O . ILE D 1 98 ? 14.495 -217.062 -150.877 1.00 57.90 391 ILE B O 1
ATOM 6633 N N . SER D 1 99 ? 15.005 -218.529 -152.494 1.00 56.02 392 SER B N 1
ATOM 6634 C CA . SER D 1 99 ? 14.771 -217.593 -153.602 1.00 57.11 392 SER B CA 1
ATOM 6635 C C . SER D 1 99 ? 13.276 -217.539 -153.938 1.00 57.57 392 SER B C 1
ATOM 6636 O O . SER D 1 99 ? 12.547 -218.491 -153.656 1.00 60.37 392 SER B O 1
ATOM 6639 N N . PHE D 1 100 ? 12.827 -216.448 -154.563 1.00 53.13 393 PHE B N 1
ATOM 6640 C CA . PHE D 1 100 ? 11.404 -216.302 -154.921 1.00 50.39 393 PHE B CA 1
ATOM 6641 C C . PHE D 1 100 ? 10.901 -217.385 -155.888 1.00 49.72 393 PHE B C 1
ATOM 6642 O O . PHE D 1 100 ? 9.813 -217.928 -155.677 1.00 47.80 393 PHE B O 1
ATOM 6650 N N . PRO D 1 101 ? 11.683 -217.714 -156.938 1.00 50.81 394 PRO B N 1
ATOM 6651 C CA . PRO D 1 101 ? 11.253 -218.812 -157.826 1.00 51.36 394 PRO B CA 1
ATOM 6652 C C . PRO D 1 101 ? 10.946 -220.142 -157.112 1.00 51.76 394 PRO B C 1
ATOM 6653 O O . PRO D 1 101 ? 10.000 -220.835 -157.500 1.00 54.04 394 PRO B O 1
ATOM 6657 N N . GLU D 1 102 ? 11.729 -220.486 -156.088 1.00 49.33 395 GLU B N 1
ATOM 6658 C CA . GLU D 1 102 ? 11.470 -221.688 -155.289 1.00 48.70 395 GLU B CA 1
ATOM 6659 C C . GLU D 1 102 ? 10.241 -221.515 -154.388 1.00 48.33 395 GLU B C 1
ATOM 6660 O O . GLU D 1 102 ? 9.432 -222.439 -154.280 1.00 49.84 395 GLU B O 1
ATOM 6666 N N . VAL D 1 103 ? 10.092 -220.342 -153.767 1.00 47.12 396 VAL B N 1
ATOM 6667 C CA . VAL D 1 103 ? 8.880 -220.020 -152.988 1.00 47.08 396 VAL B CA 1
ATOM 6668 C C . VAL D 1 103 ? 7.613 -220.229 -153.840 1.00 47.58 396 VAL B C 1
ATOM 6669 O O . VAL D 1 103 ? 6.585 -220.690 -153.334 1.00 47.71 396 VAL B O 1
ATOM 6673 N N . VAL D 1 104 ? 7.707 -219.915 -155.131 1.00 47.74 397 VAL B N 1
ATOM 6674 C CA . VAL D 1 104 ? 6.621 -220.167 -156.080 1.00 47.49 397 VAL B CA 1
ATOM 6675 C C . VAL D 1 104 ? 6.388 -221.674 -156.255 1.00 47.33 397 VAL B C 1
ATOM 6676 O O . VAL D 1 104 ? 5.255 -222.111 -156.183 1.00 48.58 397 VAL B O 1
ATOM 6680 N N . LYS D 1 105 ? 7.441 -222.468 -156.447 1.00 49.17 398 LYS B N 1
ATOM 6681 C CA . LYS D 1 105 ? 7.273 -223.935 -156.555 1.00 49.62 398 LYS B CA 1
ATOM 6682 C C . LYS D 1 105 ? 6.672 -224.586 -155.299 1.00 48.64 398 LYS B C 1
ATOM 6683 O O . LYS D 1 105 ? 5.865 -225.512 -155.423 1.00 51.22 398 LYS B O 1
ATOM 6689 N N . ARG D 1 106 ? 7.059 -224.112 -154.110 1.00 46.03 399 ARG B N 1
ATOM 6690 C CA . ARG D 1 106 ? 6.681 -224.782 -152.851 1.00 43.90 399 ARG B CA 1
ATOM 6691 C C . ARG D 1 106 ? 5.297 -224.392 -152.306 1.00 42.63 399 ARG B C 1
ATOM 6692 O O . ARG D 1 106 ? 4.680 -225.196 -151.599 1.00 42.80 399 ARG B O 1
ATOM 6700 N N . TYR D 1 107 ? 4.817 -223.179 -152.607 1.00 40.72 400 TYR B N 1
ATOM 6701 C CA . TYR D 1 107 ? 3.596 -222.647 -151.976 1.00 40.14 400 TYR B CA 1
ATOM 6702 C C . TYR D 1 107 ? 2.447 -222.352 -152.949 1.00 39.43 400 TYR B C 1
ATOM 6703 O O . TYR D 1 107 ? 2.669 -222.039 -154.122 1.00 37.06 400 TYR B O 1
ATOM 6712 N N . ASP D 1 108 ? 1.227 -222.471 -152.422 1.00 39.13 401 ASP B N 1
ATOM 6713 C CA . ASP D 1 108 ? -0.021 -222.298 -153.174 1.00 39.96 401 ASP B CA 1
ATOM 6714 C C . ASP D 1 108 ? -0.581 -220.890 -153.061 1.00 40.01 401 ASP B C 1
ATOM 6715 O O . ASP D 1 108 ? -1.184 -220.393 -154.013 1.00 41.66 401 ASP B O 1
ATOM 6720 N N . VAL D 1 109 ? -0.444 -220.293 -151.875 1.00 39.16 402 VAL B N 1
ATOM 6721 C CA . VAL D 1 109 ? -0.909 -218.939 -151.598 1.00 38.57 402 VAL B CA 1
ATOM 6722 C C . VAL D 1 109 ? 0.273 -218.110 -151.101 1.00 38.98 402 VAL B C 1
ATOM 6723 O O . VAL D 1 109 ? 0.764 -218.319 -149.986 1.00 39.19 402 VAL B O 1
ATOM 6727 N N . ILE D 1 110 ? 0.729 -217.180 -151.939 1.00 38.50 403 ILE B N 1
ATOM 6728 C CA . ILE D 1 110 ? 1.827 -216.273 -151.601 1.00 38.92 403 ILE B CA 1
ATOM 6729 C C . ILE D 1 110 ? 1.253 -214.875 -151.339 1.00 38.36 403 ILE B C 1
ATOM 6730 O O . ILE D 1 110 ? 0.615 -214.299 -152.209 1.00 38.67 403 ILE B O 1
ATOM 6735 N N . ILE D 1 111 ? 1.455 -214.359 -150.130 1.00 38.61 404 ILE B N 1
ATOM 6736 C CA . ILE D 1 111 ? 1.105 -212.982 -149.788 1.00 39.26 404 ILE B CA 1
ATOM 6737 C C . ILE D 1 111 ? 2.411 -212.208 -149.684 1.00 39.63 404 ILE B C 1
ATOM 6738 O O . ILE D 1 111 ? 3.263 -212.550 -148.872 1.00 38.95 404 ILE B O 1
ATOM 6743 N N . CYS D 1 112 ? 2.582 -211.180 -150.512 1.00 40.57 405 CYS B N 1
ATOM 6744 C CA . CYS D 1 112 ? 3.804 -210.384 -150.473 1.00 41.50 405 CYS B CA 1
ATOM 6745 C C . CYS D 1 112 ? 3.595 -208.957 -150.920 1.00 41.80 405 CYS B C 1
ATOM 6746 O O . CYS D 1 112 ? 2.565 -208.624 -151.514 1.00 41.50 405 CYS B O 1
ATOM 6749 N N . THR D 1 113 ? 4.588 -208.120 -150.623 1.00 41.61 406 THR B N 1
ATOM 6750 C CA . THR D 1 113 ? 4.633 -206.766 -151.154 1.00 42.07 406 THR B CA 1
ATOM 6751 C C . THR D 1 113 ? 4.910 -206.856 -152.653 1.00 41.35 406 THR B C 1
ATOM 6752 O O . THR D 1 113 ? 5.602 -207.767 -153.103 1.00 40.23 406 THR B O 1
ATOM 6756 N N . ALA D 1 114 ? 4.357 -205.918 -153.415 1.00 42.04 407 ALA B N 1
ATOM 6757 C CA . ALA D 1 114 ? 4.399 -205.985 -154.883 1.00 42.07 407 ALA B CA 1
ATOM 6758 C C . ALA D 1 114 ? 5.804 -206.031 -155.484 1.00 40.53 407 ALA B C 1
ATOM 6759 O O . ALA D 1 114 ? 6.017 -206.712 -156.483 1.00 40.24 407 ALA B O 1
ATOM 6761 N N . GLN D 1 115 ? 6.751 -205.321 -154.873 1.00 39.92 408 GLN B N 1
ATOM 6762 C CA . GLN D 1 115 ? 8.127 -205.258 -155.391 1.00 40.47 408 GLN B CA 1
ATOM 6763 C C . GLN D 1 115 ? 8.895 -206.599 -155.318 1.00 39.36 408 GLN B C 1
ATOM 6764 O O . GLN D 1 115 ? 9.839 -206.808 -156.076 1.00 36.62 408 GLN B O 1
ATOM 6770 N N . ILE D 1 116 ? 8.468 -207.509 -154.445 1.00 39.77 409 ILE B N 1
ATOM 6771 C CA . ILE D 1 116 ? 9.022 -208.872 -154.419 1.00 40.53 409 ILE B CA 1
ATOM 6772 C C . ILE D 1 116 ? 8.684 -209.631 -155.712 1.00 40.29 409 ILE B C 1
ATOM 6773 O O . ILE D 1 116 ? 9.523 -210.385 -156.222 1.00 40.69 409 ILE B O 1
ATOM 6778 N N . LEU D 1 117 ? 7.476 -209.428 -156.243 1.00 39.33 410 LEU B N 1
ATOM 6779 C CA . LEU D 1 117 ? 7.106 -210.028 -157.524 1.00 39.99 410 LEU B CA 1
ATOM 6780 C C . LEU D 1 117 ? 7.862 -209.367 -158.670 1.00 41.79 410 LEU B C 1
ATOM 6781 O O . LEU D 1 117 ? 8.460 -210.068 -159.481 1.00 44.60 410 LEU B O 1
ATOM 6786 N N . GLU D 1 118 ? 7.805 -208.036 -158.750 1.00 44.64 411 GLU B N 1
ATOM 6787 C CA . GLU D 1 118 ? 8.486 -207.283 -159.823 1.00 47.36 411 GLU B CA 1
ATOM 6788 C C . GLU D 1 118 ? 9.993 -207.528 -159.887 1.00 46.40 411 GLU B C 1
ATOM 6789 O O . GLU D 1 118 ? 10.540 -207.666 -160.982 1.00 48.99 411 GLU B O 1
ATOM 6795 N N . ASN D 1 119 ? 10.654 -207.597 -158.732 1.00 43.83 412 ASN B N 1
ATOM 6796 C CA . ASN D 1 119 ? 12.090 -207.917 -158.690 1.00 43.66 412 ASN B CA 1
ATOM 6797 C C . ASN D 1 119 ? 12.425 -209.221 -159.418 1.00 45.40 412 ASN B C 1
ATOM 6798 O O . ASN D 1 119 ? 13.446 -209.303 -160.108 1.00 47.06 412 ASN B O 1
ATOM 6803 N N . SER D 1 120 ? 11.557 -210.219 -159.258 1.00 45.14 413 SER B N 1
ATOM 6804 C CA . SER D 1 120 ? 11.705 -211.515 -159.912 1.00 45.02 413 SER B CA 1
ATOM 6805 C C . SER D 1 120 ? 11.322 -211.484 -161.388 1.00 44.66 413 SER B C 1
ATOM 6806 O O . SER D 1 120 ? 11.952 -212.167 -162.192 1.00 44.07 413 SER B O 1
ATOM 6809 N N . LEU D 1 121 ? 10.310 -210.692 -161.749 1.00 46.06 414 LEU B N 1
ATOM 6810 C CA . LEU D 1 121 ? 9.886 -210.561 -163.154 1.00 47.25 414 LEU B CA 1
ATOM 6811 C C . LEU D 1 121 ? 10.937 -209.836 -163.994 1.00 48.87 414 LEU B C 1
ATOM 6812 O O . LEU D 1 121 ? 11.205 -210.231 -165.129 1.00 47.75 414 LEU B O 1
ATOM 6817 N N . LEU D 1 122 ? 11.492 -208.763 -163.431 1.00 51.96 415 LEU B N 1
ATOM 6818 C CA . LEU D 1 122 ? 12.661 -208.075 -163.997 1.00 54.17 415 LEU B CA 1
ATOM 6819 C C . LEU D 1 122 ? 13.923 -208.940 -164.033 1.00 56.39 415 LEU B C 1
ATOM 6820 O O . LEU D 1 122 ? 14.721 -208.835 -164.966 1.00 54.59 415 LEU B O 1
ATOM 6825 N N . ASN D 1 123 ? 14.095 -209.775 -163.006 1.00 61.38 416 ASN B N 1
ATOM 6826 C CA . ASN D 1 123 ? 15.385 -210.374 -162.635 1.00 65.05 416 ASN B CA 1
ATOM 6827 C C . ASN D 1 123 ? 16.392 -209.298 -162.205 1.00 67.37 416 ASN B C 1
ATOM 6828 O O . ASN D 1 123 ? 16.547 -209.043 -161.008 1.00 66.87 416 ASN B O 1
ATOM 6833 N N . ALA D 1 124 ? 17.002 -208.638 -163.193 1.00 70.03 417 ALA B N 1
ATOM 6834 C CA . ALA D 1 124 ? 18.267 -207.901 -163.061 1.00 70.10 417 ALA B CA 1
ATOM 6835 C C . ALA D 1 124 ? 19.424 -208.909 -163.071 1.00 69.99 417 ALA B C 1
ATOM 6836 O O . ALA D 1 124 ? 20.140 -208.999 -164.069 1.00 72.65 417 ALA B O 1
ATOM 6838 N N . THR D 1 125 ? 19.575 -209.689 -161.997 1.00 70.64 418 THR B N 1
ATOM 6839 C CA . THR D 1 125 ? 20.610 -210.731 -161.902 1.00 70.64 418 THR B CA 1
ATOM 6840 C C . THR D 1 125 ? 20.074 -212.088 -162.375 1.00 71.45 418 THR B C 1
ATOM 6841 O O . THR D 1 125 ? 19.211 -212.681 -161.720 1.00 71.47 418 THR B O 1
ATOM 6845 N N . GLU D 1 126 ? 20.616 -212.582 -163.492 1.00 72.35 419 GLU B N 1
ATOM 6846 C CA . GLU D 1 126 ? 20.128 -213.804 -164.156 1.00 72.87 419 GLU B CA 1
ATOM 6847 C C . GLU D 1 126 ? 21.123 -214.964 -163.983 1.00 73.11 419 GLU B C 1
ATOM 6848 O O . GLU D 1 126 ? 21.258 -215.841 -164.841 1.00 72.31 419 GLU B O 1
ATOM 6854 N N . GLU D 1 129 ? 15.773 -220.280 -164.182 1.00 71.75 422 GLU B N 1
ATOM 6855 C CA . GLU D 1 129 ? 14.386 -220.165 -164.631 1.00 75.38 422 GLU B CA 1
ATOM 6856 C C . GLU D 1 129 ? 13.582 -219.188 -163.769 1.00 76.22 422 GLU B C 1
ATOM 6857 O O . GLU D 1 129 ? 13.355 -219.435 -162.581 1.00 76.24 422 GLU B O 1
ATOM 6863 N N . SER D 1 130 ? 13.134 -218.099 -164.394 1.00 75.05 423 SER B N 1
ATOM 6864 C CA . SER D 1 130 ? 12.483 -216.989 -163.696 1.00 73.55 423 SER B CA 1
ATOM 6865 C C . SER D 1 130 ? 11.048 -217.300 -163.279 1.00 69.41 423 SER B C 1
ATOM 6866 O O . SER D 1 130 ? 10.521 -218.383 -163.555 1.00 66.46 423 SER B O 1
ATOM 6869 N N . VAL D 1 131 ? 10.445 -216.333 -162.586 1.00 64.61 424 VAL B N 1
ATOM 6870 C CA . VAL D 1 131 ? 9.004 -216.294 -162.351 1.00 62.84 424 VAL B CA 1
ATOM 6871 C C . VAL D 1 131 ? 8.365 -215.508 -163.495 1.00 62.25 424 VAL B C 1
ATOM 6872 O O . VAL D 1 131 ? 8.935 -214.531 -163.983 1.00 62.83 424 VAL B O 1
ATOM 6876 N N . ARG D 1 132 ? 7.195 -215.966 -163.931 1.00 61.55 425 ARG B N 1
ATOM 6877 C CA . ARG D 1 132 ? 6.348 -215.236 -164.875 1.00 61.97 425 ARG B CA 1
ATOM 6878 C C . ARG D 1 132 ? 4.946 -215.193 -164.285 1.00 58.35 425 ARG B C 1
ATOM 6879 O O . ARG D 1 132 ? 4.630 -215.963 -163.379 1.00 57.76 425 ARG B O 1
ATOM 6887 N N . LEU D 1 133 ? 4.108 -214.308 -164.815 1.00 55.65 426 LEU B N 1
ATOM 6888 C CA . LEU D 1 133 ? 2.726 -214.178 -164.345 1.00 54.81 426 LEU B CA 1
ATOM 6889 C C . LEU D 1 133 ? 1.857 -215.395 -164.706 1.00 55.05 426 LEU B C 1
ATOM 6890 O O . LEU D 1 133 ? 0.851 -215.658 -164.041 1.00 55.34 426 LEU B O 1
ATOM 6895 N N . SER D 1 134 ? 2.255 -216.126 -165.751 1.00 53.78 427 SER B N 1
ATOM 6896 C CA . SER D 1 134 ? 1.623 -217.396 -166.127 1.00 52.82 427 SER B CA 1
ATOM 6897 C C . SER D 1 134 ? 1.742 -218.511 -165.072 1.00 51.38 427 SER B C 1
ATOM 6898 O O . SER D 1 134 ? 0.972 -219.469 -165.108 1.00 51.71 427 SER B O 1
ATOM 6901 N N . ASP D 1 135 ? 2.717 -218.404 -164.168 1.00 50.09 428 ASP B N 1
ATOM 6902 C CA . ASP D 1 135 ? 2.854 -219.335 -163.037 1.00 48.55 428 ASP B CA 1
ATOM 6903 C C . ASP D 1 135 ? 1.656 -219.287 -162.079 1.00 48.06 428 ASP B C 1
ATOM 6904 O O . ASP D 1 135 ? 1.312 -220.294 -161.462 1.00 49.28 428 ASP B O 1
ATOM 6909 N N . PHE D 1 136 ? 1.038 -218.114 -161.958 1.00 46.97 429 PHE B N 1
ATOM 6910 C CA . PHE D 1 136 ? -0.086 -217.892 -161.051 1.00 46.13 429 PHE B CA 1
ATOM 6911 C C . PHE D 1 136 ? -1.386 -217.982 -161.839 1.00 45.56 429 PHE B C 1
ATOM 6912 O O . PHE D 1 136 ? -1.467 -217.478 -162.957 1.00 47.06 429 PHE B O 1
ATOM 6920 N N . SER D 1 137 ? -2.386 -218.645 -161.265 1.00 43.54 430 SER B N 1
ATOM 6921 C CA . SER D 1 137 ? -3.711 -218.731 -161.871 1.00 42.61 430 SER B CA 1
ATOM 6922 C C . SER D 1 137 ? -4.629 -217.582 -161.422 1.00 42.68 430 SER B C 1
ATOM 6923 O O . SER D 1 137 ? -5.551 -217.216 -162.155 1.00 44.96 430 SER B O 1
ATOM 6926 N N . LEU D 1 138 ? -4.379 -217.024 -160.233 1.00 40.91 431 LEU B N 1
ATOM 6927 C CA . LEU D 1 138 ? -5.110 -215.856 -159.730 1.00 40.93 431 LEU B CA 1
ATOM 6928 C C . LEU D 1 138 ? -4.149 -214.835 -159.118 1.00 40.11 431 LEU B C 1
ATOM 6929 O O . LEU D 1 138 ? -3.266 -215.205 -158.354 1.00 40.12 431 LEU B O 1
ATOM 6934 N N . ILE D 1 139 ? -4.335 -213.558 -159.455 1.00 40.31 432 ILE B N 1
ATOM 6935 C CA . ILE D 1 139 ? -3.576 -212.458 -158.857 1.00 40.01 432 ILE B CA 1
ATOM 6936 C C . ILE D 1 139 ? -4.558 -211.491 -158.203 1.00 39.29 432 ILE B C 1
ATOM 6937 O O . ILE D 1 139 ? -5.417 -210.931 -158.881 1.00 39.41 432 ILE B O 1
ATOM 6942 N N . ILE D 1 140 ? -4.426 -211.304 -156.890 1.00 37.95 433 ILE B N 1
ATOM 6943 C CA . ILE D 1 140 ? -5.266 -210.377 -156.132 1.00 37.02 433 ILE B CA 1
ATOM 6944 C C . ILE D 1 140 ? -4.431 -209.159 -155.738 1.00 37.26 433 ILE B C 1
ATOM 6945 O O . ILE D 1 140 ? -3.352 -209.292 -155.156 1.00 35.92 433 ILE B O 1
ATOM 6950 N N . ILE D 1 141 ? -4.943 -207.973 -156.050 1.00 38.71 434 ILE B N 1
ATOM 6951 C CA . ILE D 1 141 ? -4.255 -206.720 -155.760 1.00 39.35 434 ILE B CA 1
ATOM 6952 C C . ILE D 1 141 ? -5.041 -205.976 -154.695 1.00 40.21 434 ILE B C 1
ATOM 6953 O O . ILE D 1 141 ? -6.151 -205.510 -154.950 1.00 41.16 434 ILE B O 1
ATOM 6958 N N . ASP D 1 142 ? -4.470 -205.901 -153.495 1.00 41.85 435 ASP B N 1
ATOM 6959 C CA . ASP D 1 142 ? -5.049 -205.124 -152.404 1.00 43.59 435 ASP B CA 1
ATOM 6960 C C . ASP D 1 142 ? -4.834 -203.647 -152.704 1.00 42.37 435 ASP B C 1
ATOM 6961 O O . ASP D 1 142 ? -3.789 -203.268 -153.240 1.00 40.40 435 ASP B O 1
ATOM 6966 N N . GLN D 1 143 ? -5.832 -202.826 -152.380 1.00 43.02 436 GLN B N 1
ATOM 6967 C CA . GLN D 1 143 ? -5.733 -201.369 -152.511 1.00 42.76 436 GLN B CA 1
ATOM 6968 C C . GLN D 1 143 ? -5.456 -200.979 -153.981 1.00 41.68 436 GLN B C 1
ATOM 6969 O O . GLN D 1 143 ? -4.555 -200.188 -154.289 1.00 41.82 436 GLN B O 1
ATOM 6975 N N . CYS D 1 144 ? -6.283 -201.518 -154.875 1.00 39.79 437 CYS B N 1
ATOM 6976 C CA . CYS D 1 144 ? -6.019 -201.505 -156.322 1.00 39.34 437 CYS B CA 1
ATOM 6977 C C . CYS D 1 144 ? -6.176 -200.151 -157.039 1.00 37.64 437 CYS B C 1
ATOM 6978 O O . CYS D 1 144 ? -5.971 -200.068 -158.258 1.00 36.66 437 CYS B O 1
ATOM 6981 N N . HIS D 1 145 ? -6.555 -199.108 -156.304 1.00 36.60 438 HIS B N 1
ATOM 6982 C CA . HIS D 1 145 ? -6.535 -197.736 -156.835 1.00 36.54 438 HIS B CA 1
ATOM 6983 C C . HIS D 1 145 ? -5.126 -197.168 -157.079 1.00 35.75 438 HIS B C 1
ATOM 6984 O O . HIS D 1 145 ? -4.996 -196.143 -157.739 1.00 36.48 438 HIS B O 1
ATOM 6991 N N . HIS D 1 146 ? -4.090 -197.813 -156.540 1.00 35.44 439 HIS B N 1
ATOM 6992 C CA . HIS D 1 146 ? -2.697 -197.488 -156.888 1.00 35.60 439 HIS B CA 1
ATOM 6993 C C . HIS D 1 146 ? -2.215 -198.124 -158.197 1.00 35.69 439 HIS B C 1
ATOM 6994 O O . HIS D 1 146 ? -1.083 -197.875 -158.624 1.00 35.23 439 HIS B O 1
ATOM 7001 N N . THR D 1 147 ? -3.049 -198.952 -158.826 1.00 35.64 440 THR B N 1
ATOM 7002 C CA . THR D 1 147 ? -2.739 -199.555 -160.121 1.00 35.43 440 THR B CA 1
ATOM 7003 C C . THR D 1 147 ? -2.851 -198.480 -161.207 1.00 36.96 440 THR B C 1
ATOM 7004 O O . THR D 1 147 ? -3.770 -198.481 -162.034 1.00 37.75 440 THR B O 1
ATOM 7008 N N . GLN D 1 148 ? -1.881 -197.572 -161.185 1.00 39.43 441 GLN B N 1
ATOM 7009 C CA . GLN D 1 148 ? -1.979 -196.272 -161.840 1.00 39.95 441 GLN B CA 1
ATOM 7010 C C . GLN D 1 148 ? -0.576 -195.734 -162.131 1.00 39.85 441 GLN B C 1
ATOM 7011 O O . GLN D 1 148 ? 0.371 -196.037 -161.392 1.00 37.57 441 GLN B O 1
ATOM 7017 N N . LYS D 1 149 ? -0.452 -194.958 -163.211 1.00 39.89 442 LYS B N 1
ATOM 7018 C CA . LYS D 1 149 ? 0.790 -194.262 -163.570 1.00 40.60 442 LYS B CA 1
ATOM 7019 C C . LYS D 1 149 ? 2.005 -195.212 -163.515 1.00 40.80 442 LYS B C 1
ATOM 7020 O O . LYS D 1 149 ? 1.933 -196.296 -164.079 1.00 40.50 442 LYS B O 1
ATOM 7026 N N . GLU D 1 150 ? 3.079 -194.849 -162.808 1.00 42.39 443 GLU B N 1
ATOM 7027 C CA . GLU D 1 150 ? 4.303 -195.658 -162.752 1.00 45.22 443 GLU B CA 1
ATOM 7028 C C . GLU D 1 150 ? 4.457 -196.460 -161.446 1.00 44.06 443 GLU B C 1
ATOM 7029 O O . GLU D 1 150 ? 5.570 -196.823 -161.062 1.00 43.05 443 GLU B O 1
ATOM 7035 N N . GLY D 1 151 ? 3.335 -196.776 -160.796 1.00 43.39 444 GLY B N 1
ATOM 7036 C CA . GLY D 1 151 ? 3.338 -197.601 -159.596 1.00 41.82 444 GLY B CA 1
ATOM 7037 C C . GLY D 1 151 ? 3.744 -199.031 -159.899 1.00 42.30 444 GLY B C 1
ATOM 7038 O O . GLY D 1 151 ? 3.711 -199.465 -161.057 1.00 42.51 444 GLY B O 1
ATOM 7039 N N . VAL D 1 152 ? 4.108 -199.764 -158.848 1.00 40.29 445 VAL B N 1
ATOM 7040 C CA . VAL D 1 152 ? 4.594 -201.139 -158.989 1.00 39.28 445 VAL B CA 1
ATOM 7041 C C . VAL D 1 152 ? 3.445 -202.034 -159.470 1.00 38.99 445 VAL B C 1
ATOM 7042 O O . VAL D 1 152 ? 3.647 -202.921 -160.304 1.00 38.73 445 VAL B O 1
ATOM 7046 N N . TYR D 1 153 ? 2.254 -201.804 -158.917 1.00 37.57 446 TYR B N 1
ATOM 7047 C CA . TYR D 1 153 ? 1.034 -202.474 -159.367 1.00 37.07 446 TYR B CA 1
ATOM 7048 C C . TYR D 1 153 ? 0.830 -202.352 -160.869 1.00 37.11 446 TYR B C 1
ATOM 7049 O O . TYR D 1 153 ? 0.567 -203.349 -161.541 1.00 36.88 446 TYR B O 1
ATOM 7058 N N . ASN D 1 154 ? 0.937 -201.130 -161.383 1.00 37.83 447 ASN B N 1
ATOM 7059 C CA . ASN D 1 154 ? 0.706 -200.874 -162.804 1.00 39.13 447 ASN B CA 1
ATOM 7060 C C . ASN D 1 154 ? 1.791 -201.460 -163.721 1.00 39.61 447 ASN B C 1
ATOM 7061 O O . ASN D 1 154 ? 1.509 -201.819 -164.864 1.00 40.38 447 ASN B O 1
ATOM 7066 N N . ASN D 1 155 ? 3.029 -201.523 -163.232 1.00 40.77 448 ASN B N 1
ATOM 7067 C CA . ASN D 1 155 ? 4.120 -202.198 -163.951 1.00 42.06 448 ASN B CA 1
ATOM 7068 C C . ASN D 1 155 ? 3.936 -203.712 -164.024 1.00 42.58 448 ASN B C 1
ATOM 7069 O O . ASN D 1 155 ? 4.271 -204.324 -165.040 1.00 41.81 448 ASN B O 1
ATOM 7074 N N . ILE D 1 156 ? 3.416 -204.314 -162.950 1.00 44.31 449 ILE B N 1
ATOM 7075 C CA . ILE D 1 156 ? 3.036 -205.737 -162.960 1.00 46.85 449 ILE B CA 1
ATOM 7076 C C . ILE D 1 156 ? 1.937 -205.960 -163.998 1.00 48.54 449 ILE B C 1
ATOM 7077 O O . ILE D 1 156 ? 2.037 -206.864 -164.830 1.00 49.54 449 ILE B O 1
ATOM 7082 N N . MET D 1 157 ? 0.911 -205.115 -163.960 1.00 50.66 450 MET B N 1
ATOM 7083 C CA . MET D 1 157 ? -0.225 -205.243 -164.873 1.00 53.44 450 MET B CA 1
ATOM 7084 C C . MET D 1 157 ? 0.082 -204.857 -166.319 1.00 53.67 450 MET B C 1
ATOM 7085 O O . MET D 1 157 ? -0.608 -205.320 -167.228 1.00 51.59 450 MET B O 1
ATOM 7090 N N . ARG D 1 158 ? 1.095 -204.017 -166.535 1.00 53.64 451 ARG B N 1
ATOM 7091 C CA . ARG D 1 158 ? 1.544 -203.716 -167.902 1.00 54.59 451 ARG B CA 1
ATOM 7092 C C . ARG D 1 158 ? 2.224 -204.919 -168.562 1.00 53.62 451 ARG B C 1
ATOM 7093 O O . ARG D 1 158 ? 2.088 -205.106 -169.772 1.00 54.20 451 ARG B O 1
ATOM 7101 N N . ARG D 1 159 ? 2.936 -205.727 -167.773 1.00 52.75 452 ARG B N 1
ATOM 7102 C CA . ARG D 1 159 ? 3.459 -207.013 -168.252 1.00 52.80 452 ARG B CA 1
ATOM 7103 C C . ARG D 1 159 ? 2.327 -207.981 -168.591 1.00 51.23 452 ARG B C 1
ATOM 7104 O O . ARG D 1 159 ? 2.390 -208.675 -169.601 1.00 51.37 452 ARG B O 1
ATOM 7112 N N . TYR D 1 160 ? 1.293 -208.007 -167.753 1.00 49.46 453 TYR B N 1
ATOM 7113 C CA . TYR D 1 160 ? 0.108 -208.837 -167.994 1.00 49.93 453 TYR B CA 1
ATOM 7114 C C . TYR D 1 160 ? -0.601 -208.505 -169.317 1.00 51.45 453 TYR B C 1
ATOM 7115 O O . TYR D 1 160 ? -0.997 -209.411 -170.056 1.00 51.28 453 TYR B O 1
ATOM 7124 N N . LEU D 1 161 ? -0.761 -207.213 -169.597 1.00 54.41 454 LEU B N 1
ATOM 7125 C CA . LEU D 1 161 ? -1.371 -206.746 -170.849 1.00 55.60 454 LEU B CA 1
ATOM 7126 C C . LEU D 1 161 ? -0.475 -206.978 -172.065 1.00 57.64 454 LEU B C 1
ATOM 7127 O O . LEU D 1 161 ? -0.973 -207.252 -173.155 1.00 58.74 454 LEU B O 1
ATOM 7132 N N . LYS D 1 162 ? 0.838 -206.863 -171.875 1.00 61.08 455 LYS B N 1
ATOM 7133 C CA . LYS D 1 162 ? 1.804 -207.178 -172.931 1.00 64.66 455 LYS B CA 1
ATOM 7134 C C . LYS D 1 162 ? 1.776 -208.678 -173.260 1.00 68.03 455 LYS B C 1
ATOM 7135 O O . LYS D 1 162 ? 1.882 -209.060 -174.426 1.00 70.45 455 LYS B O 1
ATOM 7141 N N . GLU D 1 163 ? 1.626 -209.513 -172.229 1.00 71.03 456 GLU B N 1
ATOM 7142 C CA . GLU D 1 163 ? 1.442 -210.962 -172.404 1.00 73.09 456 GLU B CA 1
ATOM 7143 C C . GLU D 1 163 ? 0.067 -211.339 -172.974 1.00 72.55 456 GLU B C 1
ATOM 7144 O O . GLU D 1 163 ? -0.055 -212.375 -173.618 1.00 72.62 456 GLU B O 1
ATOM 7150 N N . LYS D 1 164 ? -0.955 -210.515 -172.732 1.00 74.27 457 LYS B N 1
ATOM 7151 C CA . LYS D 1 164 ? -2.285 -210.702 -173.341 1.00 74.64 457 LYS B CA 1
ATOM 7152 C C . LYS D 1 164 ? -2.280 -210.451 -174.856 1.00 77.60 457 LYS B C 1
ATOM 7153 O O . LYS D 1 164 ? -2.875 -211.224 -175.615 1.00 77.14 457 LYS B O 1
ATOM 7159 N N . ILE D 1 165 ? -1.619 -209.371 -175.279 1.00 79.93 458 ILE B N 1
ATOM 7160 C CA . ILE D 1 165 ? -1.492 -209.019 -176.704 1.00 81.49 458 ILE B CA 1
ATOM 7161 C C . ILE D 1 165 ? -0.619 -210.035 -177.457 1.00 85.94 458 ILE B C 1
ATOM 7162 O O . ILE D 1 165 ? -0.952 -210.422 -178.581 1.00 88.68 458 ILE B O 1
ATOM 7167 N N . LYS D 1 166 ? 0.487 -210.458 -176.840 1.00 89.09 459 LYS B N 1
ATOM 7168 C CA . LYS D 1 166 ? 1.339 -211.530 -177.392 1.00 91.36 459 LYS B CA 1
ATOM 7169 C C . LYS D 1 166 ? 0.631 -212.888 -177.509 1.00 92.19 459 LYS B C 1
ATOM 7170 O O . LYS D 1 166 ? 1.028 -213.717 -178.331 1.00 92.28 459 LYS B O 1
ATOM 7176 N N . ASN D 1 167 ? -0.387 -213.117 -176.678 1.00 93.76 460 ASN B N 1
ATOM 7177 C CA . ASN D 1 167 ? -1.182 -214.351 -176.721 1.00 95.44 460 ASN B CA 1
ATOM 7178 C C . ASN D 1 167 ? -2.012 -214.473 -178.007 1.00 98.30 460 ASN B C 1
ATOM 7179 O O . ASN D 1 167 ? -2.141 -215.571 -178.553 1.00 97.80 460 ASN B O 1
ATOM 7184 N N . ARG D 1 168 ? -2.572 -213.355 -178.477 1.00 100.88 461 ARG B N 1
ATOM 7185 C CA . ARG D 1 168 ? -3.310 -213.329 -179.752 1.00 104.45 461 ARG B CA 1
ATOM 7186 C C . ARG D 1 168 ? -2.416 -213.526 -180.986 1.00 106.92 461 ARG B C 1
ATOM 7187 O O . ARG D 1 168 ? -2.890 -214.011 -182.018 1.00 109.11 461 ARG B O 1
ATOM 7195 N N . LYS D 1 169 ? -1.144 -213.136 -180.888 1.00 106.72 462 LYS B N 1
ATOM 7196 C CA . LYS D 1 169 ? -0.166 -213.384 -181.959 1.00 105.84 462 LYS B CA 1
ATOM 7197 C C . LYS D 1 169 ? 0.149 -214.877 -182.122 1.00 104.29 462 LYS B C 1
ATOM 7198 O O . LYS D 1 169 ? 0.408 -215.334 -183.237 1.00 103.76 462 LYS B O 1
ATOM 7204 N N . GLN D 1 170 ? 0.121 -215.623 -181.014 1.00 103.93 463 GLN B N 1
ATOM 7205 C CA . GLN D 1 170 ? 0.392 -217.070 -181.011 1.00 103.97 463 GLN B CA 1
ATOM 7206 C C . GLN D 1 170 ? -0.851 -217.957 -181.204 1.00 105.34 463 GLN B C 1
ATOM 7207 O O . GLN D 1 170 ? -0.719 -219.179 -181.311 1.00 106.64 463 GLN B O 1
ATOM 7213 N N . ALA D 1 171 ? -2.042 -217.355 -181.231 1.00 105.95 464 ALA B N 1
ATOM 7214 C CA . ALA D 1 171 ? -3.262 -218.054 -181.650 1.00 106.69 464 ALA B CA 1
ATOM 7215 C C . ALA D 1 171 ? -3.261 -218.207 -183.171 1.00 107.04 464 ALA B C 1
ATOM 7216 O O . ALA D 1 171 ? -3.431 -219.311 -183.695 1.00 106.08 464 ALA B O 1
ATOM 7218 N N . LYS D 1 172 ? -3.062 -217.086 -183.864 1.00 106.91 465 LYS B N 1
ATOM 7219 C CA . LYS D 1 172 ? -2.912 -217.074 -185.324 1.00 107.26 465 LYS B CA 1
ATOM 7220 C C . LYS D 1 172 ? -1.563 -217.656 -185.772 1.00 103.76 465 LYS B C 1
ATOM 7221 O O . LYS D 1 172 ? -1.472 -218.220 -186.863 1.00 104.83 465 LYS B O 1
ATOM 7227 N N . GLU D 1 173 ? -0.531 -217.490 -184.937 1.00 99.43 466 GLU B N 1
ATOM 7228 C CA . GLU D 1 173 ? 0.832 -217.995 -185.184 1.00 96.12 466 GLU B CA 1
ATOM 7229 C C . GLU D 1 173 ? 1.481 -217.350 -186.409 1.00 96.35 466 GLU B C 1
ATOM 7230 O O . GLU D 1 173 ? 2.374 -216.512 -186.281 1.00 94.38 466 GLU B O 1
ATOM 7236 N N . LEU D 1 177 ? -0.157 -220.558 -176.899 1.00 94.66 470 LEU B N 1
ATOM 7237 C CA . LEU D 1 177 ? -1.322 -220.332 -176.044 1.00 94.53 470 LEU B CA 1
ATOM 7238 C C . LEU D 1 177 ? -0.887 -220.332 -174.567 1.00 93.81 470 LEU B C 1
ATOM 7239 O O . LEU D 1 177 ? -1.135 -221.285 -173.819 1.00 96.28 470 LEU B O 1
ATOM 7244 N N . ILE D 1 178 ? -0.231 -219.241 -174.169 1.00 90.06 471 ILE B N 1
ATOM 7245 C CA . ILE D 1 178 ? 0.386 -219.112 -172.836 1.00 87.24 471 ILE B CA 1
ATOM 7246 C C . ILE D 1 178 ? -0.676 -218.710 -171.791 1.00 82.82 471 ILE B C 1
ATOM 7247 O O . ILE D 1 178 ? -1.465 -217.795 -172.047 1.00 77.51 471 ILE B O 1
ATOM 7252 N N . PRO D 1 179 ? -0.696 -219.386 -170.614 1.00 78.71 472 PRO B N 1
ATOM 7253 C CA . PRO D 1 179 ? -1.806 -219.162 -169.674 1.00 75.47 472 PRO B CA 1
ATOM 7254 C C . PRO D 1 179 ? -1.760 -217.797 -168.983 1.00 70.82 472 PRO B C 1
ATOM 7255 O O . PRO D 1 179 ? -0.686 -217.339 -168.592 1.00 70.75 472 PRO B O 1
ATOM 7259 N N . GLN D 1 180 ? -2.924 -217.167 -168.841 1.00 65.86 473 GLN B N 1
ATOM 7260 C CA . GLN D 1 180 ? -3.034 -215.851 -168.221 1.00 61.68 473 GLN B CA 1
ATOM 7261 C C . GLN D 1 180 ? -3.809 -215.933 -166.903 1.00 56.60 473 GLN B C 1
ATOM 7262 O O . GLN D 1 180 ? -4.870 -216.556 -166.856 1.00 54.18 473 GLN B O 1
ATOM 7268 N N . PRO D 1 181 ? -3.283 -215.308 -165.827 1.00 52.80 474 PRO B N 1
ATOM 7269 C CA . PRO D 1 181 ? -3.983 -215.335 -164.536 1.00 50.12 474 PRO B CA 1
ATOM 7270 C C . PRO D 1 181 ? -5.303 -214.574 -164.539 1.00 46.70 474 PRO B C 1
ATOM 7271 O O . PRO D 1 181 ? -5.468 -213.623 -165.301 1.00 47.32 474 PRO B O 1
ATOM 7275 N N . GLN D 1 182 ? -6.237 -215.017 -163.704 1.00 44.46 475 GLN B N 1
ATOM 7276 C CA . GLN D 1 182 ? -7.397 -214.207 -163.344 1.00 43.31 475 GLN B CA 1
ATOM 7277 C C . GLN D 1 182 ? -6.898 -213.071 -162.445 1.00 43.43 475 GLN B C 1
ATOM 7278 O O . GLN D 1 182 ? -5.927 -213.240 -161.704 1.00 44.31 475 GLN B O 1
ATOM 7284 N N . ILE D 1 183 ? -7.553 -211.915 -162.517 1.00 43.24 476 ILE B N 1
ATOM 7285 C CA . ILE D 1 183 ? -7.134 -210.725 -161.762 1.00 43.00 476 ILE B CA 1
ATOM 7286 C C . ILE D 1 183 ? -8.298 -210.149 -160.956 1.00 41.28 476 ILE B C 1
ATOM 7287 O O . ILE D 1 183 ? -9.393 -209.976 -161.482 1.00 40.50 476 ILE B O 1
ATOM 7292 N N . LEU D 1 184 ? -8.045 -209.894 -159.670 1.00 40.95 477 LEU B N 1
ATOM 7293 C CA . LEU D 1 184 ? -9.036 -209.348 -158.742 1.00 41.03 477 LEU B CA 1
ATOM 7294 C C . LEU D 1 184 ? -8.471 -208.103 -158.062 1.00 41.39 477 LEU B C 1
ATOM 7295 O O . LEU D 1 184 ? -7.460 -208.180 -157.368 1.00 41.08 477 LEU B O 1
ATOM 7300 N N . GLY D 1 185 ? -9.127 -206.963 -158.265 1.00 42.10 478 GLY B N 1
ATOM 7301 C CA . GLY D 1 185 ? -8.761 -205.714 -157.598 1.00 42.25 478 GLY B CA 1
ATOM 7302 C C . GLY D 1 185 ? -9.699 -205.442 -156.439 1.00 42.81 478 GLY B C 1
ATOM 7303 O O . GLY D 1 185 ? -10.906 -205.611 -156.572 1.00 43.91 478 GLY B O 1
ATOM 7304 N N . LEU D 1 186 ? -9.148 -205.008 -155.307 1.00 43.96 479 LEU B N 1
ATOM 7305 C CA . LEU D 1 186 ? -9.935 -204.696 -154.111 1.00 44.48 479 LEU B CA 1
ATOM 7306 C C . LEU D 1 186 ? -9.630 -203.276 -153.640 1.00 44.54 479 LEU B C 1
ATOM 7307 O O . LEU D 1 186 ? -8.471 -202.931 -153.419 1.00 44.79 479 LEU B O 1
ATOM 7312 N N . THR D 1 187 ? -10.676 -202.466 -153.488 1.00 44.57 480 THR B N 1
ATOM 7313 C CA . THR D 1 187 ? -10.545 -201.083 -153.030 1.00 46.17 480 THR B CA 1
ATOM 7314 C C . THR D 1 187 ? -11.833 -200.593 -152.362 1.00 46.81 480 THR B C 1
ATOM 7315 O O . THR D 1 187 ? -12.873 -201.237 -152.476 1.00 49.18 480 THR B O 1
ATOM 7319 N N . ALA D 1 188 ? -11.740 -199.474 -151.643 1.00 46.87 481 ALA B N 1
ATOM 7320 C CA . ALA D 1 188 ? -12.917 -198.767 -151.113 1.00 47.83 481 ALA B CA 1
ATOM 7321 C C . ALA D 1 188 ? -13.341 -197.592 -151.996 1.00 50.14 481 ALA B C 1
ATOM 7322 O O . ALA D 1 188 ? -14.513 -197.191 -151.985 1.00 51.66 481 ALA B O 1
ATOM 7324 N N . SER D 1 189 ? -12.387 -197.022 -152.727 1.00 49.63 482 SER B N 1
ATOM 7325 C CA . SER D 1 189 ? -12.668 -195.975 -153.693 1.00 51.14 482 SER B CA 1
ATOM 7326 C C . SER D 1 189 ? -11.565 -195.958 -154.753 1.00 50.21 482 SER B C 1
ATOM 7327 O O . SER D 1 189 ? -10.404 -195.728 -154.415 1.00 49.70 482 SER B O 1
ATOM 7330 N N . PRO D 1 190 ? -11.909 -196.233 -156.030 1.00 50.24 483 PRO B N 1
ATOM 7331 C CA . PRO D 1 190 ? -10.890 -196.160 -157.086 1.00 49.27 483 PRO B CA 1
ATOM 7332 C C . PRO D 1 190 ? -10.374 -194.740 -157.318 1.00 48.50 483 PRO B C 1
ATOM 7333 O O . PRO D 1 190 ? -9.258 -194.567 -157.802 1.00 50.71 483 PRO B O 1
ATOM 7337 N N . GLY D 1 191 ? -11.186 -193.745 -156.968 1.00 47.27 484 GLY B N 1
ATOM 7338 C CA . GLY D 1 191 ? -10.786 -192.353 -157.020 1.00 46.37 484 GLY B CA 1
ATOM 7339 C C . GLY D 1 191 ? -11.277 -191.662 -158.269 1.00 46.18 484 GLY B C 1
ATOM 7340 O O . GLY D 1 191 ? -12.020 -192.231 -159.071 1.00 45.53 484 GLY B O 1
ATOM 7341 N N . VAL D 1 192 ? -10.857 -190.411 -158.399 1.00 46.71 485 VAL B N 1
ATOM 7342 C CA . VAL D 1 192 ? -11.227 -189.540 -159.511 1.00 46.55 485 VAL B CA 1
ATOM 7343 C C . VAL D 1 192 ? -9.993 -188.993 -160.277 1.00 46.89 485 VAL B C 1
ATOM 7344 O O . VAL D 1 192 ? -10.137 -188.396 -161.351 1.00 44.80 485 VAL B O 1
ATOM 7348 N N . GLY D 1 193 ? -8.786 -189.237 -159.757 1.00 47.68 486 GLY B N 1
ATOM 7349 C CA . GLY D 1 193 ? -7.550 -188.836 -160.422 1.00 47.33 486 GLY B CA 1
ATOM 7350 C C . GLY D 1 193 ? -7.351 -187.340 -160.544 1.00 47.29 486 GLY B C 1
ATOM 7351 O O . GLY D 1 193 ? -6.773 -186.876 -161.525 1.00 48.91 486 GLY B O 1
ATOM 7352 N N . GLY D 1 194 ? -7.846 -186.587 -159.562 1.00 47.47 487 GLY B N 1
ATOM 7353 C CA . GLY D 1 194 ? -7.754 -185.125 -159.568 1.00 46.68 487 GLY B CA 1
ATOM 7354 C C . GLY D 1 194 ? -8.684 -184.400 -160.532 1.00 46.78 487 GLY B C 1
ATOM 7355 O O . GLY D 1 194 ? -8.528 -183.191 -160.736 1.00 47.44 487 GLY B O 1
ATOM 7356 N N . ALA D 1 195 ? -9.664 -185.109 -161.099 1.00 46.24 488 ALA B N 1
ATOM 7357 C CA . ALA D 1 195 ? -10.594 -184.516 -162.064 1.00 46.25 488 ALA B CA 1
ATOM 7358 C C . ALA D 1 195 ? -11.512 -183.474 -161.428 1.00 47.35 488 ALA B C 1
ATOM 7359 O O . ALA D 1 195 ? -11.897 -183.599 -160.267 1.00 47.88 488 ALA B O 1
ATOM 7361 N N . ARG D 1 196 ? -11.828 -182.435 -162.199 1.00 48.55 489 ARG B N 1
ATOM 7362 C CA . ARG D 1 196 ? -12.811 -181.422 -161.812 1.00 49.20 489 ARG B CA 1
ATOM 7363 C C . ARG D 1 196 ? -14.093 -181.498 -162.651 1.00 47.03 489 ARG B C 1
ATOM 7364 O O . ARG D 1 196 ? -15.028 -180.734 -162.402 1.00 46.96 489 ARG B O 1
ATOM 7372 N N . SER D 1 197 ? -14.137 -182.423 -163.619 1.00 44.75 490 SER B N 1
ATOM 7373 C CA . SER D 1 197 ? -15.318 -182.658 -164.456 1.00 42.70 490 SER B CA 1
ATOM 7374 C C . SER D 1 197 ? -15.717 -184.132 -164.441 1.00 42.60 490 SER B C 1
ATOM 7375 O O . SER D 1 197 ? -14.882 -185.009 -164.205 1.00 42.37 490 SER B O 1
ATOM 7378 N N . ASN D 1 198 ? -17.004 -184.384 -164.676 1.00 41.85 491 ASN B N 1
ATOM 7379 C CA . ASN D 1 198 ? -17.561 -185.745 -164.703 1.00 40.49 491 ASN B CA 1
ATOM 7380 C C . ASN D 1 198 ? -17.001 -186.593 -165.846 1.00 40.77 491 ASN B C 1
ATOM 7381 O O . ASN D 1 198 ? -16.855 -187.803 -165.706 1.00 41.48 491 ASN B O 1
ATOM 7386 N N . SER D 1 199 ? -16.706 -185.949 -166.975 1.00 42.39 492 SER B N 1
ATOM 7387 C CA . SER D 1 199 ? -16.025 -186.592 -168.103 1.00 43.15 492 SER B CA 1
ATOM 7388 C C . SER D 1 199 ? -14.660 -187.158 -167.706 1.00 42.89 492 SER B C 1
ATOM 7389 O O . SER D 1 199 ? -14.356 -188.317 -167.998 1.00 43.21 492 SER B O 1
ATOM 7392 N N . LYS D 1 200 ? -13.840 -186.331 -167.061 1.00 42.68 493 LYS B N 1
ATOM 7393 C CA . LYS D 1 200 ? -12.508 -186.761 -166.603 1.00 43.73 493 LYS B CA 1
ATOM 7394 C C . LYS D 1 200 ? -12.554 -187.728 -165.410 1.00 42.95 493 LYS B C 1
ATOM 7395 O O . LYS D 1 200 ? -11.636 -188.531 -165.226 1.00 39.57 493 LYS B O 1
ATOM 7401 N N . ALA D 1 201 ? -13.619 -187.646 -164.609 1.00 44.60 494 ALA B N 1
ATOM 7402 C CA . ALA D 1 201 ? -13.893 -188.629 -163.557 1.00 44.92 494 ALA B CA 1
ATOM 7403 C C . ALA D 1 201 ? -14.161 -190.014 -164.156 1.00 47.35 494 ALA B C 1
ATOM 7404 O O . ALA D 1 201 ? -13.587 -191.012 -163.707 1.00 45.86 494 ALA B O 1
ATOM 7406 N N . GLU D 1 202 ? -15.034 -190.056 -165.166 1.00 48.16 495 GLU B N 1
ATOM 7407 C CA . GLU D 1 202 ? -15.359 -191.296 -165.891 1.00 48.98 495 GLU B CA 1
ATOM 7408 C C . GLU D 1 202 ? -14.173 -191.843 -166.697 1.00 47.78 495 GLU B C 1
ATOM 7409 O O . GLU D 1 202 ? -14.053 -193.053 -166.882 1.00 45.72 495 GLU B O 1
ATOM 7415 N N . GLU D 1 203 ? -13.320 -190.951 -167.196 1.00 48.20 496 GLU B N 1
ATOM 7416 C CA . GLU D 1 203 ? -12.071 -191.344 -167.860 1.00 48.56 496 GLU B CA 1
ATOM 7417 C C . GLU D 1 203 ? -11.128 -192.057 -166.883 1.00 47.03 496 GLU B C 1
ATOM 7418 O O . GLU D 1 203 ? -10.530 -193.077 -167.232 1.00 43.82 496 GLU B O 1
ATOM 7424 N N . HIS D 1 204 ? -11.008 -191.521 -165.665 1.00 46.71 497 HIS B N 1
ATOM 7425 C CA . HIS D 1 204 ? -10.149 -192.119 -164.634 1.00 47.42 497 HIS B CA 1
ATOM 7426 C C . HIS D 1 204 ? -10.633 -193.498 -164.171 1.00 47.43 497 HIS B C 1
ATOM 7427 O O . HIS D 1 204 ? -9.813 -194.377 -163.910 1.00 49.03 497 HIS B O 1
ATOM 7434 N N . ILE D 1 205 ? -11.950 -193.678 -164.065 1.00 46.68 498 ILE B N 1
ATOM 7435 C CA . ILE D 1 205 ? -12.529 -194.963 -163.656 1.00 46.21 498 ILE B CA 1
ATOM 7436 C C . ILE D 1 205 ? -12.236 -196.037 -164.704 1.00 46.05 498 ILE B C 1
ATOM 7437 O O . ILE D 1 205 ? -11.839 -197.151 -164.359 1.00 46.31 498 ILE B O 1
ATOM 7442 N N . LEU D 1 206 ? -12.435 -195.689 -165.975 1.00 45.35 499 LEU B N 1
ATOM 7443 C CA . LEU D 1 206 ? -12.121 -196.585 -167.091 1.00 43.64 499 LEU B CA 1
ATOM 7444 C C . LEU D 1 206 ? -10.625 -196.898 -167.197 1.00 42.96 499 LEU B C 1
ATOM 7445 O O . LEU D 1 206 ? -10.268 -198.008 -167.578 1.00 42.63 499 LEU B O 1
ATOM 7450 N N . LYS D 1 207 ? -9.761 -195.934 -166.871 1.00 43.05 500 LYS B N 1
ATOM 7451 C CA . LYS D 1 207 ? -8.309 -196.178 -166.853 1.00 43.91 500 LYS B CA 1
ATOM 7452 C C . LYS D 1 207 ? -7.911 -197.216 -165.801 1.00 42.77 500 LYS B C 1
ATOM 7453 O O . LYS D 1 207 ? -7.101 -198.099 -166.083 1.00 42.57 500 LYS B O 1
ATOM 7459 N N . ILE D 1 208 ? -8.494 -197.116 -164.606 1.00 41.33 501 ILE B N 1
ATOM 7460 C CA . ILE D 1 208 ? -8.225 -198.076 -163.527 1.00 41.43 501 ILE B CA 1
ATOM 7461 C C . ILE D 1 208 ? -8.773 -199.452 -163.918 1.00 41.53 501 ILE B C 1
ATOM 7462 O O . ILE D 1 208 ? -8.078 -200.461 -163.759 1.00 40.92 501 ILE B O 1
ATOM 7467 N N . CYS D 1 209 ? -10.007 -199.478 -164.433 1.00 40.89 502 CYS B N 1
ATOM 7468 C CA . CYS D 1 209 ? -10.594 -200.682 -165.047 1.00 40.71 502 CYS B CA 1
ATOM 7469 C C . CYS D 1 209 ? -9.693 -201.278 -166.124 1.00 40.12 502 CYS B C 1
ATOM 7470 O O . CYS D 1 209 ? -9.469 -202.488 -166.146 1.00 41.34 502 CYS B O 1
ATOM 7473 N N . ALA D 1 210 ? -9.170 -200.418 -166.995 1.00 40.02 503 ALA B N 1
ATOM 7474 C CA . ALA D 1 210 ? -8.261 -200.835 -168.064 1.00 41.39 503 ALA B CA 1
ATOM 7475 C C . ALA D 1 210 ? -6.941 -201.401 -167.534 1.00 41.86 503 ALA B C 1
ATOM 7476 O O . ALA D 1 210 ? -6.467 -202.416 -168.039 1.00 43.48 503 ALA B O 1
ATOM 7478 N N . ASN D 1 211 ? -6.366 -200.759 -166.515 1.00 41.47 504 ASN B N 1
ATOM 7479 C CA . ASN D 1 211 ? -5.105 -201.223 -165.914 1.00 41.39 504 ASN B CA 1
ATOM 7480 C C . ASN D 1 211 ? -5.216 -202.589 -165.229 1.00 42.32 504 ASN B C 1
ATOM 7481 O O . ASN D 1 211 ? -4.276 -203.377 -165.280 1.00 42.85 504 ASN B O 1
ATOM 7486 N N . LEU D 1 212 ? -6.364 -202.866 -164.609 1.00 42.31 505 LEU B N 1
ATOM 7487 C CA . LEU D 1 212 ? -6.615 -204.163 -163.955 1.00 42.55 505 LEU B CA 1
ATOM 7488 C C . LEU D 1 212 ? -7.282 -205.199 -164.888 1.00 42.99 505 LEU B C 1
ATOM 7489 O O . LEU D 1 212 ? -7.660 -206.287 -164.442 1.00 42.45 505 LEU B O 1
ATOM 7494 N N . ASP D 1 213 ? -7.423 -204.850 -166.173 1.00 43.14 506 ASP B N 1
ATOM 7495 C CA . ASP D 1 213 ? -8.065 -205.690 -167.189 1.00 42.52 506 ASP B CA 1
ATOM 7496 C C . ASP D 1 213 ? -9.437 -206.209 -166.741 1.00 40.55 506 ASP B C 1
ATOM 7497 O O . ASP D 1 213 ? -9.788 -207.358 -166.982 1.00 39.18 506 ASP B O 1
ATOM 7502 N N . ALA D 1 214 ? -10.216 -205.329 -166.115 1.00 41.21 507 ALA B N 1
ATOM 7503 C CA . ALA D 1 214 ? -11.497 -205.706 -165.511 1.00 42.53 507 ALA B CA 1
ATOM 7504 C C . ALA D 1 214 ? -12.592 -205.912 -166.557 1.00 43.03 507 ALA B C 1
ATOM 7505 O O . ALA D 1 214 ? -12.800 -205.059 -167.418 1.00 42.07 507 ALA B O 1
ATOM 7507 N N . CYS D 1 215 ? -13.281 -207.048 -166.480 1.00 46.05 508 CYS B N 1
ATOM 7508 C CA . CYS D 1 215 ? -14.533 -207.256 -167.214 1.00 48.59 508 CYS B CA 1
ATOM 7509 C C . CYS D 1 215 ? -15.622 -206.312 -166.711 1.00 49.18 508 CYS B C 1
ATOM 7510 O O . CYS D 1 215 ? -16.455 -205.857 -167.492 1.00 50.66 508 CYS B O 1
ATOM 7513 N N . ARG D 1 216 ? -15.617 -206.027 -165.409 1.00 49.70 509 ARG B N 1
ATOM 7514 C CA . ARG D 1 216 ? -16.605 -205.133 -164.807 1.00 51.44 509 ARG B CA 1
ATOM 7515 C C . ARG D 1 216 ? -16.167 -204.611 -163.436 1.00 50.23 509 ARG B C 1
ATOM 7516 O O . ARG D 1 216 ? -15.388 -205.261 -162.735 1.00 49.69 509 ARG B O 1
ATOM 7524 N N . ILE D 1 217 ? -16.653 -203.420 -163.086 1.00 49.71 510 ILE B N 1
ATOM 7525 C CA . ILE D 1 217 ? -16.417 -202.826 -161.764 1.00 49.36 510 ILE B CA 1
ATOM 7526 C C . ILE D 1 217 ? -17.639 -203.102 -160.896 1.00 48.87 510 ILE B C 1
ATOM 7527 O O . ILE D 1 217 ? -18.779 -202.908 -161.321 1.00 49.34 510 ILE B O 1
ATOM 7532 N N . MET D 1 218 ? -17.386 -203.548 -159.672 1.00 48.47 511 MET B N 1
ATOM 7533 C CA . MET D 1 218 ? -18.385 -204.262 -158.892 1.00 47.84 511 MET B CA 1
ATOM 7534 C C . MET D 1 218 ? -18.686 -203.558 -157.561 1.00 46.59 511 MET B C 1
ATOM 7535 O O . MET D 1 218 ? -17.785 -203.354 -156.739 1.00 46.33 511 MET B O 1
ATOM 7540 N N . THR D 1 219 ? -19.953 -203.173 -157.373 1.00 44.86 512 THR B N 1
ATOM 7541 C CA . THR D 1 219 ? -20.428 -202.509 -156.150 1.00 44.17 512 THR B CA 1
ATOM 7542 C C . THR D 1 219 ? -21.717 -203.157 -155.652 1.00 44.96 512 THR B C 1
ATOM 7543 O O . THR D 1 219 ? -22.429 -203.815 -156.406 1.00 43.88 512 THR B O 1
ATOM 7547 N N . VAL D 1 220 ? -22.005 -202.947 -154.371 1.00 48.00 513 VAL B N 1
ATOM 7548 C CA . VAL D 1 220 ? -23.201 -203.488 -153.727 1.00 49.94 513 VAL B CA 1
ATOM 7549 C C . VAL D 1 220 ? -24.414 -202.648 -154.130 1.00 53.62 513 VAL B C 1
ATOM 7550 O O . VAL D 1 220 ? -24.377 -201.419 -154.031 1.00 54.64 513 VAL B O 1
ATOM 7554 N N . LYS D 1 221 ? -25.474 -203.319 -154.587 1.00 56.98 514 LYS B N 1
ATOM 7555 C CA . LYS D 1 221 ? -26.717 -202.664 -155.027 1.00 58.83 514 LYS B CA 1
ATOM 7556 C C . LYS D 1 221 ? -27.980 -203.403 -154.554 1.00 58.24 514 LYS B C 1
ATOM 7557 O O . LYS D 1 221 ? -28.847 -202.800 -153.921 1.00 57.80 514 LYS B O 1
ATOM 7563 N N . GLU D 1 222 ? -28.083 -204.694 -154.869 1.00 57.71 515 GLU B N 1
ATOM 7564 C CA . GLU D 1 222 ? -29.181 -205.546 -154.379 1.00 58.30 515 GLU B CA 1
ATOM 7565 C C . GLU D 1 222 ? -29.287 -205.567 -152.842 1.00 59.04 515 GLU B C 1
ATOM 7566 O O . GLU D 1 222 ? -30.383 -205.422 -152.294 1.00 57.90 515 GLU B O 1
ATOM 7572 N N . HIS D 1 223 ? -28.151 -205.743 -152.163 1.00 60.03 516 HIS B N 1
ATOM 7573 C CA . HIS D 1 223 ? -28.099 -205.773 -150.691 1.00 60.19 516 HIS B CA 1
ATOM 7574 C C . HIS D 1 223 ? -27.425 -204.519 -150.135 1.00 59.08 516 HIS B C 1
ATOM 7575 O O . HIS D 1 223 ? -26.529 -204.602 -149.289 1.00 58.04 516 HIS B O 1
ATOM 7582 N N . ALA D 1 224 ? -27.876 -203.359 -150.612 1.00 59.06 517 ALA B N 1
ATOM 7583 C CA . ALA D 1 224 ? -27.351 -202.064 -150.167 1.00 59.36 517 ALA B CA 1
ATOM 7584 C C . ALA D 1 224 ? -27.765 -201.740 -148.730 1.00 59.36 517 ALA B C 1
ATOM 7585 O O . ALA D 1 224 ? -26.977 -201.162 -147.978 1.00 59.41 517 ALA B O 1
ATOM 7587 N N . SER D 1 225 ? -28.989 -202.117 -148.354 1.00 59.05 518 SER B N 1
ATOM 7588 C CA . SER D 1 225 ? -29.492 -201.909 -146.989 1.00 59.24 518 SER B CA 1
ATOM 7589 C C . SER D 1 225 ? -28.692 -202.689 -145.945 1.00 60.02 518 SER B C 1
ATOM 7590 O O . SER D 1 225 ? -28.404 -202.170 -144.866 1.00 60.56 518 SER B O 1
ATOM 7593 N N . GLN D 1 226 ? -28.352 -203.938 -146.267 1.00 60.54 519 GLN B N 1
ATOM 7594 C CA . GLN D 1 226 ? -27.533 -204.781 -145.387 1.00 59.94 519 GLN B CA 1
ATOM 7595 C C . GLN D 1 226 ? -26.143 -204.177 -145.161 1.00 59.92 519 GLN B C 1
ATOM 7596 O O . GLN D 1 226 ? -25.633 -204.198 -144.039 1.00 59.33 519 GLN B O 1
ATOM 7602 N N . LEU D 1 227 ? -25.536 -203.667 -146.235 1.00 59.41 520 LEU B N 1
ATOM 7603 C CA . LEU D 1 227 ? -24.222 -203.020 -146.162 1.00 59.24 520 LEU B CA 1
ATOM 7604 C C . LEU D 1 227 ? -24.253 -201.752 -145.313 1.00 60.47 520 LEU B C 1
ATOM 7605 O O . LEU D 1 227 ? -23.320 -201.499 -144.550 1.00 60.53 520 LEU B O 1
ATOM 7610 N N . LYS D 1 228 ? -25.314 -200.958 -145.454 1.00 62.32 521 LYS B N 1
ATOM 7611 C CA . LYS D 1 228 ? -25.479 -199.735 -144.655 1.00 62.64 521 LYS B CA 1
ATOM 7612 C C . LYS D 1 228 ? -25.671 -200.013 -143.154 1.00 61.84 521 LYS B C 1
ATOM 7613 O O . LYS D 1 228 ? -25.259 -199.197 -142.326 1.00 64.20 521 LYS B O 1
ATOM 7619 N N . ASN D 1 229 ? -26.286 -201.149 -142.814 1.00 59.73 522 ASN B N 1
ATOM 7620 C CA . ASN D 1 229 ? -26.340 -201.627 -141.418 1.00 59.30 522 ASN B CA 1
ATOM 7621 C C . ASN D 1 229 ? -24.976 -202.057 -140.872 1.00 57.95 522 ASN B C 1
ATOM 7622 O O . ASN D 1 229 ? -24.685 -201.842 -139.695 1.00 55.83 522 ASN B O 1
ATOM 7627 N N . GLN D 1 230 ? -24.169 -202.694 -141.720 1.00 56.58 523 GLN B N 1
ATOM 7628 C CA . GLN D 1 230 ? -22.829 -203.165 -141.334 1.00 56.29 523 GLN B CA 1
ATOM 7629 C C . GLN D 1 230 ? -21.855 -202.025 -141.024 1.00 57.19 523 GLN B C 1
ATOM 7630 O O . GLN D 1 230 ? -21.175 -202.055 -139.993 1.00 53.07 523 GLN B O 1
ATOM 7636 N N . VAL D 1 231 ? -21.794 -201.035 -141.915 1.00 59.02 524 VAL B N 1
ATOM 7637 C CA . VAL D 1 231 ? -20.891 -199.889 -141.753 1.00 61.20 524 VAL B CA 1
ATOM 7638 C C . VAL D 1 231 ? -21.699 -198.590 -141.654 1.00 63.18 524 VAL B C 1
ATOM 7639 O O . VAL D 1 231 ? -22.366 -198.183 -142.609 1.00 63.18 524 VAL B O 1
ATOM 7643 N N . LYS D 1 232 ? -21.656 -197.964 -140.478 1.00 65.90 525 LYS B N 1
ATOM 7644 C CA . LYS D 1 232 ? -22.351 -196.700 -140.238 1.00 70.60 525 LYS B CA 1
ATOM 7645 C C . LYS D 1 232 ? -21.383 -195.532 -140.425 1.00 70.75 525 LYS B C 1
ATOM 7646 O O . LYS D 1 232 ? -20.287 -195.528 -139.853 1.00 69.24 525 LYS B O 1
ATOM 7652 N N . GLU D 1 233 ? -21.796 -194.548 -141.226 1.00 71.01 526 GLU B N 1
ATOM 7653 C CA . GLU D 1 233 ? -20.982 -193.360 -141.479 1.00 72.00 526 GLU B CA 1
ATOM 7654 C C . GLU D 1 233 ? -20.996 -192.418 -140.273 1.00 68.85 526 GLU B C 1
ATOM 7655 O O . GLU D 1 233 ? -22.000 -192.334 -139.566 1.00 68.22 526 GLU B O 1
ATOM 7661 N N . PRO D 1 234 ? -19.882 -191.700 -140.036 1.00 66.17 527 PRO B N 1
ATOM 7662 C CA . PRO D 1 234 ? -19.849 -190.721 -138.951 1.00 64.88 527 PRO B CA 1
ATOM 7663 C C . PRO D 1 234 ? -20.597 -189.434 -139.305 1.00 65.09 527 PRO B C 1
ATOM 7664 O O . PRO D 1 234 ? -20.840 -189.163 -140.485 1.00 60.30 527 PRO B O 1
ATOM 7668 N N . PHE D 1 235 ? -20.940 -188.651 -138.282 1.00 67.86 528 PHE B N 1
ATOM 7669 C CA . PHE D 1 235 ? -21.565 -187.337 -138.475 1.00 69.23 528 PHE B CA 1
ATOM 7670 C C . PHE D 1 235 ? -20.471 -186.357 -138.889 1.00 67.17 528 PHE B C 1
ATOM 7671 O O . PHE D 1 235 ? -19.411 -186.320 -138.264 1.00 64.83 528 PHE B O 1
ATOM 7679 N N . LYS D 1 236 ? -20.728 -185.560 -139.927 1.00 66.99 529 LYS B N 1
ATOM 7680 C CA . LYS D 1 236 ? -19.711 -184.643 -140.464 1.00 66.36 529 LYS B CA 1
ATOM 7681 C C . LYS D 1 236 ? -19.833 -183.294 -139.765 1.00 62.84 529 LYS B C 1
ATOM 7682 O O . LYS D 1 236 ? -20.938 -182.825 -139.511 1.00 64.21 529 LYS B O 1
ATOM 7688 N N . LYS D 1 237 ? -18.695 -182.686 -139.441 1.00 59.64 530 LYS B N 1
ATOM 7689 C CA . LYS D 1 237 ? -18.644 -181.307 -138.950 1.00 58.69 530 LYS B CA 1
ATOM 7690 C C . LYS D 1 237 ? -17.488 -180.564 -139.613 1.00 57.11 530 LYS B C 1
ATOM 7691 O O . LYS D 1 237 ? -16.490 -181.168 -139.996 1.00 57.56 530 LYS B O 1
ATOM 7697 N N . THR D 1 238 ? -17.643 -179.251 -139.754 1.00 56.21 531 THR B N 1
ATOM 7698 C CA . THR D 1 238 ? -16.568 -178.365 -140.195 1.00 55.66 531 THR B CA 1
ATOM 7699 C C . THR D 1 238 ? -16.460 -177.240 -139.172 1.00 53.30 531 THR B C 1
ATOM 7700 O O . THR D 1 238 ? -17.319 -176.358 -139.121 1.00 53.62 531 THR B O 1
ATOM 7704 N N . VAL D 1 239 ? -15.427 -177.308 -138.333 1.00 51.48 532 VAL B N 1
ATOM 7705 C CA . VAL D 1 239 ? -15.172 -176.307 -137.299 1.00 49.60 532 VAL B CA 1
ATOM 7706 C C . VAL D 1 239 ? -14.187 -175.285 -137.861 1.00 47.99 532 VAL B C 1
ATOM 7707 O O . VAL D 1 239 ? -13.003 -175.578 -137.993 1.00 45.53 532 VAL B O 1
ATOM 7711 N N . ILE D 1 240 ? -14.687 -174.096 -138.190 1.00 48.69 533 ILE B N 1
ATOM 7712 C CA . ILE D 1 240 ? -13.876 -173.037 -138.807 1.00 50.64 533 ILE B CA 1
ATOM 7713 C C . ILE D 1 240 ? -13.409 -172.035 -137.745 1.00 51.61 533 ILE B C 1
ATOM 7714 O O . ILE D 1 240 ? -14.111 -171.790 -136.762 1.00 52.83 533 ILE B O 1
ATOM 7719 N N . ALA D 1 241 ? -12.215 -171.479 -137.955 1.00 53.54 534 ALA B N 1
ATOM 7720 C CA . ALA D 1 241 ? -11.642 -170.430 -137.102 1.00 55.11 534 ALA B CA 1
ATOM 7721 C C . ALA D 1 241 ? -11.206 -169.252 -137.976 1.00 57.01 534 ALA B C 1
ATOM 7722 O O . ALA D 1 241 ? -10.273 -169.387 -138.765 1.00 57.25 534 ALA B O 1
ATOM 7724 N N . ASP D 1 242 ? -11.883 -168.110 -137.846 1.00 60.30 535 ASP B N 1
ATOM 7725 C CA . ASP D 1 242 ? -11.587 -166.933 -138.687 1.00 62.22 535 ASP B CA 1
ATOM 7726 C C . ASP D 1 242 ? -10.275 -166.228 -138.329 1.00 64.35 535 ASP B C 1
ATOM 7727 O O . ASP D 1 242 ? -9.698 -165.540 -139.175 1.00 65.84 535 ASP B O 1
ATOM 7732 N N . ASP D 1 243 ? -9.820 -166.394 -137.087 1.00 65.09 536 ASP B N 1
ATOM 7733 C CA . ASP D 1 243 ? -8.534 -165.868 -136.628 1.00 67.38 536 ASP B CA 1
ATOM 7734 C C . ASP D 1 243 ? -8.442 -164.350 -136.777 1.00 67.02 536 ASP B C 1
ATOM 7735 O O . ASP D 1 243 ? -7.606 -163.832 -137.521 1.00 71.78 536 ASP B O 1
ATOM 7740 N N . LYS D 1 244 ? -9.335 -163.651 -136.079 1.00 68.14 537 LYS B N 1
ATOM 7741 C CA . LYS D 1 244 ? -9.267 -162.193 -135.944 1.00 68.03 537 LYS B CA 1
ATOM 7742 C C . LYS D 1 244 ? -8.528 -161.764 -134.660 1.00 65.34 537 LYS B C 1
ATOM 7743 O O . LYS D 1 244 ? -8.441 -160.575 -134.368 1.00 63.17 537 LYS B O 1
ATOM 7749 N N . ARG D 1 245 ? -7.994 -162.735 -133.910 1.00 65.16 538 ARG B N 1
ATOM 7750 C CA . ARG D 1 245 ? -7.041 -162.480 -132.821 1.00 64.80 538 ARG B CA 1
ATOM 7751 C C . ARG D 1 245 ? -5.883 -161.605 -133.293 1.00 64.75 538 ARG B C 1
ATOM 7752 O O . ARG D 1 245 ? -5.375 -161.797 -134.405 1.00 67.51 538 ARG B O 1
ATOM 7760 N N . ARG D 1 246 ? -5.443 -160.672 -132.451 1.00 62.76 539 ARG B N 1
ATOM 7761 C CA . ARG D 1 246 ? -4.176 -159.983 -132.706 1.00 65.05 539 ARG B CA 1
ATOM 7762 C C . ARG D 1 246 ? -3.052 -161.016 -132.525 1.00 62.03 539 ARG B C 1
ATOM 7763 O O . ARG D 1 246 ? -3.182 -161.945 -131.719 1.00 63.60 539 ARG B O 1
ATOM 7771 N N . ASP D 1 247 ? -1.971 -160.860 -133.291 1.00 56.08 540 ASP B N 1
ATOM 7772 C CA . ASP D 1 247 ? -0.927 -161.887 -133.427 1.00 51.83 540 ASP B CA 1
ATOM 7773 C C . ASP D 1 247 ? 0.456 -161.234 -133.283 1.00 50.00 540 ASP B C 1
ATOM 7774 O O . ASP D 1 247 ? 1.220 -161.180 -134.250 1.00 50.38 540 ASP B O 1
ATOM 7779 N N . PRO D 1 248 ? 0.790 -160.730 -132.072 1.00 48.04 541 PRO B N 1
ATOM 7780 C CA . PRO D 1 248 ? 2.073 -160.031 -131.902 1.00 47.22 541 PRO B CA 1
ATOM 7781 C C . PRO D 1 248 ? 3.323 -160.888 -132.169 1.00 46.60 541 PRO B C 1
ATOM 7782 O O . PRO D 1 248 ? 4.377 -160.330 -132.469 1.00 42.80 541 PRO B O 1
ATOM 7786 N N . PHE D 1 249 ? 3.212 -162.216 -132.064 1.00 47.64 542 PHE B N 1
ATOM 7787 C CA . PHE D 1 249 ? 4.313 -163.102 -132.460 1.00 49.81 542 PHE B CA 1
ATOM 7788 C C . PHE D 1 249 ? 4.608 -163.006 -133.965 1.00 49.64 542 PHE B C 1
ATOM 7789 O O . PHE D 1 249 ? 5.767 -162.911 -134.362 1.00 48.14 542 PHE B O 1
ATOM 7797 N N . ARG D 1 250 ? 3.566 -163.036 -134.794 1.00 50.82 543 ARG B N 1
ATOM 7798 C CA . ARG D 1 250 ? 3.721 -162.798 -136.240 1.00 50.12 543 ARG B CA 1
ATOM 7799 C C . ARG D 1 250 ? 4.299 -161.404 -136.531 1.00 50.39 543 ARG B C 1
ATOM 7800 O O . ARG D 1 250 ? 5.169 -161.258 -137.390 1.00 48.61 543 ARG B O 1
ATOM 7808 N N . GLU D 1 251 ? 3.816 -160.390 -135.812 1.00 52.57 544 GLU B N 1
ATOM 7809 C CA . GLU D 1 251 ? 4.245 -158.999 -136.046 1.00 53.47 544 GLU B CA 1
ATOM 7810 C C . GLU D 1 251 ? 5.727 -158.761 -135.757 1.00 50.70 544 GLU B C 1
ATOM 7811 O O . GLU D 1 251 ? 6.414 -158.143 -136.568 1.00 51.13 544 GLU B O 1
ATOM 7817 N N . ARG D 1 252 ? 6.212 -159.267 -134.623 1.00 49.87 545 ARG B N 1
ATOM 7818 C CA . ARG D 1 252 ? 7.613 -159.088 -134.224 1.00 49.53 545 ARG B CA 1
ATOM 7819 C C . ARG D 1 252 ? 8.573 -159.947 -135.056 1.00 49.07 545 ARG B C 1
ATOM 7820 O O . ARG D 1 252 ? 9.668 -159.480 -135.397 1.00 46.37 545 ARG B O 1
ATOM 7828 N N . ILE D 1 253 ? 8.161 -161.178 -135.396 1.00 46.42 546 ILE B N 1
ATOM 7829 C CA . ILE D 1 253 ? 8.939 -162.038 -136.309 1.00 44.79 546 ILE B CA 1
ATOM 7830 C C . ILE D 1 253 ? 9.087 -161.355 -137.679 1.00 45.66 546 ILE B C 1
ATOM 7831 O O . ILE D 1 253 ? 10.172 -161.395 -138.262 1.00 49.60 546 ILE B O 1
ATOM 7836 N N . ILE D 1 254 ? 8.017 -160.736 -138.180 1.00 44.01 547 ILE B N 1
ATOM 7837 C CA . ILE D 1 254 ? 8.069 -160.015 -139.458 1.00 44.43 547 ILE B CA 1
ATOM 7838 C C . ILE D 1 254 ? 9.062 -158.851 -139.395 1.00 44.89 547 ILE B C 1
ATOM 7839 O O . ILE D 1 254 ? 9.788 -158.617 -140.360 1.00 45.65 547 ILE B O 1
ATOM 7844 N N . GLU D 1 255 ? 9.102 -158.143 -138.267 1.00 46.96 548 GLU B N 1
ATOM 7845 C CA . GLU D 1 255 ? 10.080 -157.066 -138.066 1.00 48.23 548 GLU B CA 1
ATOM 7846 C C . GLU D 1 255 ? 11.520 -157.581 -138.118 1.00 46.22 548 GLU B C 1
ATOM 7847 O O . GLU D 1 255 ? 12.386 -156.910 -138.673 1.00 47.96 548 GLU B O 1
ATOM 7853 N N . ILE D 1 256 ? 11.764 -158.775 -137.576 1.00 44.37 549 ILE B N 1
ATOM 7854 C CA . ILE D 1 256 ? 13.093 -159.390 -137.626 1.00 44.30 549 ILE B CA 1
ATOM 7855 C C . ILE D 1 256 ? 13.449 -159.768 -139.063 1.00 44.92 549 ILE B C 1
ATOM 7856 O O . ILE D 1 256 ? 14.572 -159.522 -139.512 1.00 47.98 549 ILE B O 1
ATOM 7861 N N . MET D 1 257 ? 12.499 -160.366 -139.774 1.00 43.13 550 MET B N 1
ATOM 7862 C CA . MET D 1 257 ? 12.691 -160.711 -141.188 1.00 42.01 550 MET B CA 1
ATOM 7863 C C . MET D 1 257 ? 12.953 -159.469 -142.048 1.00 40.61 550 MET B C 1
ATOM 7864 O O . MET D 1 257 ? 13.852 -159.484 -142.889 1.00 41.67 550 MET B O 1
ATOM 7869 N N . GLN D 1 258 ? 12.200 -158.392 -141.810 1.00 39.36 551 GLN B N 1
ATOM 7870 C CA . GLN D 1 258 ? 12.371 -157.128 -142.559 1.00 39.14 551 GLN B CA 1
ATOM 7871 C C . GLN D 1 258 ? 13.752 -156.497 -142.350 1.00 40.40 551 GLN B C 1
ATOM 7872 O O . GLN D 1 258 ? 14.360 -155.999 -143.296 1.00 40.66 551 GLN B O 1
ATOM 7878 N N . ASP D 1 259 ? 14.222 -156.524 -141.104 1.00 43.00 552 ASP B N 1
ATOM 7879 C CA . ASP D 1 259 ? 15.581 -156.106 -140.745 1.00 44.88 552 ASP B CA 1
ATOM 7880 C C . ASP D 1 259 ? 16.640 -156.913 -141.524 1.00 45.85 552 ASP B C 1
ATOM 7881 O O . ASP D 1 259 ? 17.571 -156.330 -142.091 1.00 47.25 552 ASP B O 1
ATOM 7886 N N . ILE D 1 260 ? 16.484 -158.239 -141.558 1.00 44.59 553 ILE B N 1
ATOM 7887 C CA . ILE D 1 260 ? 17.428 -159.123 -142.264 1.00 43.45 553 ILE B CA 1
ATOM 7888 C C . ILE D 1 260 ? 17.436 -158.847 -143.776 1.00 43.65 553 ILE B C 1
ATOM 7889 O O . ILE D 1 260 ? 18.502 -158.832 -144.397 1.00 41.31 553 ILE B O 1
ATOM 7894 N N . GLN D 1 261 ? 16.257 -158.615 -144.354 1.00 45.07 554 GLN B N 1
ATOM 7895 C CA . GLN D 1 261 ? 16.146 -158.307 -145.789 1.00 46.36 554 GLN B CA 1
ATOM 7896 C C . GLN D 1 261 ? 16.870 -157.021 -146.208 1.00 48.74 554 GLN B C 1
ATOM 7897 O O . GLN D 1 261 ? 17.435 -156.968 -147.301 1.00 49.03 554 GLN B O 1
ATOM 7903 N N . LYS D 1 262 ? 16.862 -156.005 -145.343 1.00 51.06 555 LYS B N 1
ATOM 7904 C CA . LYS D 1 262 ? 17.616 -154.762 -145.586 1.00 53.69 555 LYS B CA 1
ATOM 7905 C C . LYS D 1 262 ? 19.138 -154.947 -145.504 1.00 52.52 555 LYS B C 1
ATOM 7906 O O . LYS D 1 262 ? 19.877 -154.270 -146.218 1.00 53.38 555 LYS B O 1
ATOM 7912 N N . TYR D 1 263 ? 19.595 -155.858 -144.645 1.00 52.35 556 TYR B N 1
ATOM 7913 C CA . TYR D 1 263 ? 21.021 -156.163 -144.505 1.00 53.83 556 TYR B CA 1
ATOM 7914 C C . TYR D 1 263 ? 21.584 -156.766 -145.793 1.00 53.99 556 TYR B C 1
ATOM 7915 O O . TYR D 1 263 ? 22.549 -156.241 -146.350 1.00 52.37 556 TYR B O 1
ATOM 7924 N N . CYS D 1 264 ? 20.972 -157.857 -146.257 1.00 55.13 557 CYS B N 1
ATOM 7925 C CA . CYS D 1 264 ? 21.421 -158.564 -147.467 1.00 56.35 557 CYS B CA 1
ATOM 7926 C C . CYS D 1 264 ? 20.907 -157.947 -148.767 1.00 55.43 557 CYS B C 1
ATOM 7927 O O . CYS D 1 264 ? 21.426 -158.253 -149.844 1.00 56.07 557 CYS B O 1
ATOM 7930 N N . GLN D 1 265 ? 19.884 -157.101 -148.666 1.00 55.89 558 GLN B N 1
ATOM 7931 C CA . GLN D 1 265 ? 19.251 -156.464 -149.825 1.00 57.50 558 GLN B CA 1
ATOM 7932 C C . GLN D 1 265 ? 18.489 -157.466 -150.714 1.00 55.04 558 GLN B C 1
ATOM 7933 O O . GLN D 1 265 ? 18.400 -157.281 -151.931 1.00 56.62 558 GLN B O 1
ATOM 7939 N N . LEU D 1 266 ? 17.936 -158.513 -150.097 1.00 52.06 559 LEU B N 1
ATOM 7940 C CA . LEU D 1 266 ? 17.072 -159.475 -150.782 1.00 51.20 559 LEU B CA 1
ATOM 7941 C C . LEU D 1 266 ? 15.622 -159.164 -150.424 1.00 49.55 559 LEU B C 1
ATOM 7942 O O . LEU D 1 266 ? 15.248 -159.227 -149.255 1.00 46.97 559 LEU B O 1
ATOM 7947 N N . TYR D 1 267 ? 14.814 -158.826 -151.427 1.00 49.36 560 TYR B N 1
ATOM 7948 C CA . TYR D 1 267 ? 13.422 -158.427 -151.208 1.00 50.29 560 TYR B CA 1
ATOM 7949 C C . TYR D 1 267 ? 12.466 -159.356 -151.960 1.00 49.02 560 TYR B C 1
ATOM 7950 O O . TYR D 1 267 ? 12.679 -159.621 -153.143 1.00 49.65 560 TYR B O 1
ATOM 7959 N N . PRO D 1 268 ? 11.410 -159.847 -151.277 1.00 47.24 561 PRO B N 1
ATOM 7960 C CA . PRO D 1 268 ? 10.464 -160.773 -151.889 1.00 46.63 561 PRO B CA 1
ATOM 7961 C C . PRO D 1 268 ? 9.379 -160.082 -152.709 1.00 46.32 561 PRO B C 1
ATOM 7962 O O . PRO D 1 268 ? 9.107 -158.896 -152.503 1.00 45.63 561 PRO B O 1
ATOM 7966 N N . LYS D 1 269 ? 8.762 -160.842 -153.615 1.00 47.10 562 LYS B N 1
ATOM 7967 C CA . LYS D 1 269 ? 7.539 -160.419 -154.302 1.00 48.23 562 LYS B CA 1
ATOM 7968 C C . LYS D 1 269 ? 6.329 -161.185 -153.744 1.00 49.69 562 LYS B C 1
ATOM 7969 O O . LYS D 1 269 ? 5.373 -161.469 -154.469 1.00 49.90 562 LYS B O 1
ATOM 7975 N N . SER D 1 270 ? 6.357 -161.465 -152.440 1.00 51.43 563 SER B N 1
ATOM 7976 C CA . SER D 1 270 ? 5.469 -162.456 -151.834 1.00 52.69 563 SER B CA 1
ATOM 7977 C C . SER D 1 270 ? 5.327 -162.239 -150.319 1.00 51.93 563 SER B C 1
ATOM 7978 O O . SER D 1 270 ? 6.253 -161.744 -149.671 1.00 51.87 563 SER B O 1
ATOM 7981 N N . GLU D 1 271 ? 4.171 -162.621 -149.772 1.00 51.39 564 GLU B N 1
ATOM 7982 C CA . GLU D 1 271 ? 3.852 -162.386 -148.354 1.00 51.54 564 GLU B CA 1
ATOM 7983 C C . GLU D 1 271 ? 4.706 -163.230 -147.416 1.00 49.16 564 GLU B C 1
ATOM 7984 O O . GLU D 1 271 ? 5.090 -164.352 -147.746 1.00 47.61 564 GLU B O 1
ATOM 7990 N N . PHE D 1 272 ? 4.972 -162.683 -146.233 1.00 46.84 565 PHE B N 1
ATOM 7991 C CA . PHE D 1 272 ? 5.723 -163.388 -145.199 1.00 44.76 565 PHE B CA 1
ATOM 7992 C C . PHE D 1 272 ? 4.942 -164.605 -144.702 1.00 44.87 565 PHE B C 1
ATOM 7993 O O . PHE D 1 272 ? 3.716 -164.560 -144.592 1.00 45.06 565 PHE B O 1
ATOM 8001 N N . GLY D 1 273 ? 5.655 -165.696 -144.433 1.00 43.98 566 GLY B N 1
ATOM 8002 C CA . GLY D 1 273 ? 5.047 -166.908 -143.879 1.00 43.31 566 GLY B CA 1
ATOM 8003 C C . GLY D 1 273 ? 4.218 -167.735 -144.846 1.00 42.30 566 GLY B C 1
ATOM 8004 O O . GLY D 1 273 ? 3.447 -168.594 -144.413 1.00 41.43 566 GLY B O 1
ATOM 8005 N N . SER D 1 274 ? 4.379 -167.488 -146.146 1.00 42.33 567 SER B N 1
ATOM 8006 C CA . SER D 1 274 ? 3.608 -168.176 -147.182 1.00 42.17 567 SER B CA 1
ATOM 8007 C C . SER D 1 274 ? 4.509 -169.121 -147.961 1.00 42.84 567 SER B C 1
ATOM 8008 O O . SER D 1 274 ? 5.736 -169.112 -147.808 1.00 42.91 567 SER B O 1
ATOM 8011 N N . GLN D 1 275 ? 3.880 -169.954 -148.776 1.00 42.97 568 GLN B N 1
ATOM 8012 C CA . GLN D 1 275 ? 4.595 -170.954 -149.561 1.00 43.14 568 GLN B CA 1
ATOM 8013 C C . GLN D 1 275 ? 5.468 -170.372 -150.681 1.00 41.92 568 GLN B C 1
ATOM 8014 O O . GLN D 1 275 ? 6.594 -170.836 -150.861 1.00 43.96 568 GLN B O 1
ATOM 8020 N N . PRO D 1 276 ? 4.958 -169.376 -151.444 1.00 40.59 569 PRO B N 1
ATOM 8021 C CA . PRO D 1 276 ? 5.852 -168.735 -152.428 1.00 39.97 569 PRO B CA 1
ATOM 8022 C C . PRO D 1 276 ? 7.072 -168.005 -151.836 1.00 39.70 569 PRO B C 1
ATOM 8023 O O . PRO D 1 276 ? 8.092 -167.899 -152.515 1.00 39.03 569 PRO B O 1
ATOM 8027 N N . TYR D 1 277 ? 6.969 -167.511 -150.600 1.00 40.75 570 TYR B N 1
ATOM 8028 C CA . TYR D 1 277 ? 8.131 -166.954 -149.890 1.00 41.35 570 TYR B CA 1
ATOM 8029 C C . TYR D 1 277 ? 9.192 -168.034 -149.672 1.00 42.26 570 TYR B C 1
ATOM 8030 O O . TYR D 1 277 ? 10.385 -167.794 -149.883 1.00 40.29 570 TYR B O 1
ATOM 8039 N N . GLU D 1 278 ? 8.742 -169.204 -149.216 1.00 43.57 571 GLU B N 1
ATOM 8040 C CA . GLU D 1 278 ? 9.609 -170.364 -149.003 1.00 44.74 571 GLU B CA 1
ATOM 8041 C C . GLU D 1 278 ? 10.317 -170.803 -150.301 1.00 45.33 571 GLU B C 1
ATOM 8042 O O . GLU D 1 278 ? 11.495 -171.164 -150.274 1.00 43.83 571 GLU B O 1
ATOM 8048 N N . GLN D 1 279 ? 9.603 -170.783 -151.426 1.00 45.45 572 GLN B N 1
ATOM 8049 C CA . GLN D 1 279 ? 10.214 -171.103 -152.722 1.00 47.00 572 GLN B CA 1
ATOM 8050 C C . GLN D 1 279 ? 11.285 -170.088 -153.083 1.00 45.60 572 GLN B C 1
ATOM 8051 O O . GLN D 1 279 ? 12.417 -170.463 -153.403 1.00 44.46 572 GLN B O 1
ATOM 8057 N N . TRP D 1 280 ? 10.909 -168.812 -153.011 1.00 43.40 573 TRP B N 1
ATOM 8058 C CA . TRP D 1 280 ? 11.796 -167.699 -153.330 1.00 42.43 573 TRP B CA 1
ATOM 8059 C C . TRP D 1 280 ? 13.076 -167.724 -152.494 1.00 42.19 573 TRP B C 1
ATOM 8060 O O . TRP D 1 280 ? 14.172 -167.646 -153.046 1.00 41.80 573 TRP B O 1
ATOM 8071 N N . VAL D 1 281 ? 12.928 -167.862 -151.178 1.00 41.56 574 VAL B N 1
ATOM 8072 C CA . VAL D 1 281 ? 14.067 -167.796 -150.262 1.00 41.69 574 VAL B CA 1
ATOM 8073 C C . VAL D 1 281 ? 15.036 -168.978 -150.437 1.00 41.43 574 VAL B C 1
ATOM 8074 O O . VAL D 1 281 ? 16.250 -168.803 -150.282 1.00 39.99 574 VAL B O 1
ATOM 8078 N N . ILE D 1 282 ? 14.498 -170.159 -150.766 1.00 41.19 575 ILE B N 1
ATOM 8079 C CA . ILE D 1 282 ? 15.311 -171.342 -151.097 1.00 40.66 575 ILE B CA 1
ATOM 8080 C C . ILE D 1 282 ? 16.021 -171.167 -152.446 1.00 41.88 575 ILE B C 1
ATOM 8081 O O . ILE D 1 282 ? 17.210 -171.465 -152.550 1.00 42.81 575 ILE B O 1
ATOM 8086 N N . ARG D 1 283 ? 15.299 -170.687 -153.462 1.00 44.32 576 ARG B N 1
ATOM 8087 C CA . ARG D 1 283 ? 15.915 -170.311 -154.753 1.00 46.87 576 ARG B CA 1
ATOM 8088 C C . ARG D 1 283 ? 17.052 -169.304 -154.571 1.00 47.94 576 ARG B C 1
ATOM 8089 O O . ARG D 1 283 ? 18.092 -169.414 -155.220 1.00 47.43 576 ARG B O 1
ATOM 8097 N N . GLU D 1 284 ? 16.832 -168.332 -153.685 1.00 48.25 577 GLU B N 1
ATOM 8098 C CA . GLU D 1 284 ? 17.805 -167.272 -153.422 1.00 50.12 577 GLU B CA 1
ATOM 8099 C C . GLU D 1 284 ? 19.037 -167.809 -152.679 1.00 51.87 577 GLU B C 1
ATOM 8100 O O . GLU D 1 284 ? 20.149 -167.313 -152.883 1.00 50.98 577 GLU B O 1
ATOM 8106 N N . GLU D 1 285 ? 18.831 -168.807 -151.816 1.00 52.36 578 GLU B N 1
ATOM 8107 C CA . GLU D 1 285 ? 19.932 -169.505 -151.140 1.00 54.09 578 GLU B CA 1
ATOM 8108 C C . GLU D 1 285 ? 20.796 -170.276 -152.141 1.00 55.18 578 GLU B C 1
ATOM 8109 O O . GLU D 1 285 ? 22.023 -170.243 -152.049 1.00 55.71 578 GLU B O 1
ATOM 8115 N N . ARG D 1 286 ? 20.151 -170.966 -153.084 1.00 56.67 579 ARG B N 1
ATOM 8116 C CA . ARG D 1 286 ? 20.867 -171.713 -154.126 1.00 57.89 579 ARG B CA 1
ATOM 8117 C C . ARG D 1 286 ? 21.666 -170.787 -155.048 1.00 55.55 579 ARG B C 1
ATOM 8118 O O . ARG D 1 286 ? 22.837 -171.053 -155.316 1.00 56.49 579 ARG B O 1
ATOM 8126 N N . ARG D 1 287 ? 21.034 -169.715 -155.527 1.00 52.90 580 ARG B N 1
ATOM 8127 C CA . ARG D 1 287 ? 21.698 -168.755 -156.418 1.00 52.41 580 ARG B CA 1
ATOM 8128 C C . ARG D 1 287 ? 22.948 -168.171 -155.758 1.00 50.67 580 ARG B C 1
ATOM 8129 O O . ARG D 1 287 ? 24.044 -168.233 -156.315 1.00 47.74 580 ARG B O 1
ATOM 8137 N N . ALA D 1 288 ? 22.770 -167.618 -154.564 1.00 49.03 581 ALA B N 1
ATOM 8138 C CA . ALA D 1 288 ? 23.863 -166.964 -153.846 1.00 50.50 581 ALA B CA 1
ATOM 8139 C C . ALA D 1 288 ? 25.068 -167.888 -153.598 1.00 50.63 581 ALA B C 1
ATOM 8140 O O . ALA D 1 288 ? 26.218 -167.436 -153.659 1.00 50.75 581 ALA B O 1
ATOM 8142 N N . ALA D 1 289 ? 24.806 -169.170 -153.344 1.00 48.62 582 ALA B N 1
ATOM 8143 C CA . ALA D 1 289 ? 25.876 -170.155 -153.157 1.00 48.48 582 ALA B CA 1
ATOM 8144 C C . ALA D 1 289 ? 26.687 -170.361 -154.437 1.00 49.04 582 ALA B C 1
ATOM 8145 O O . ALA D 1 289 ? 27.916 -170.321 -154.395 1.00 49.03 582 ALA B O 1
ATOM 8147 N N . LYS D 1 290 ? 25.997 -170.552 -155.564 1.00 50.05 583 LYS B N 1
ATOM 8148 C CA . LYS D 1 290 ? 26.645 -170.659 -156.886 1.00 50.74 583 LYS B CA 1
ATOM 8149 C C . LYS D 1 290 ? 27.533 -169.451 -157.204 1.00 52.57 583 LYS B C 1
ATOM 8150 O O . LY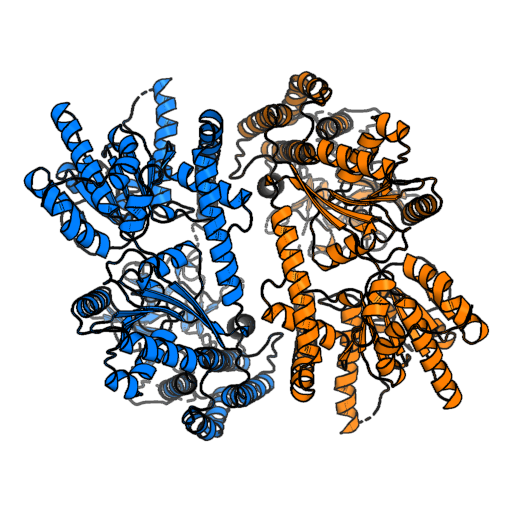S D 1 290 ? 28.663 -169.607 -157.670 1.00 54.76 583 LYS B O 1
ATOM 8156 N N . GLU D 1 291 ? 27.009 -168.253 -156.943 1.00 53.80 584 GLU B N 1
ATOM 8157 C CA . GLU D 1 291 ? 27.671 -166.991 -157.298 1.00 54.60 584 GLU B CA 1
ATOM 8158 C C . GLU D 1 291 ? 28.673 -166.450 -156.247 1.00 54.84 584 GLU B C 1
ATOM 8159 O O . GLU D 1 291 ? 29.155 -165.320 -156.388 1.00 55.37 584 GLU B O 1
ATOM 8165 N N . GLU D 1 292 ? 28.979 -167.245 -155.216 1.00 55.08 585 GLU B N 1
ATOM 8166 C CA . GLU D 1 292 ? 29.957 -166.893 -154.169 1.00 56.06 585 GLU B CA 1
ATOM 8167 C C . GLU D 1 292 ? 29.562 -165.614 -153.414 1.00 53.89 585 GLU B C 1
ATOM 8168 O O . GLU D 1 292 ? 30.357 -164.676 -153.272 1.00 55.53 585 GLU B O 1
ATOM 8174 N N . LYS D 1 293 ? 28.314 -165.588 -152.948 1.00 50.44 586 LYS B N 1
ATOM 8175 C CA . LYS D 1 293 ? 27.774 -164.466 -152.172 1.00 47.02 586 LYS B CA 1
ATOM 8176 C C . LYS D 1 293 ? 27.343 -164.992 -150.808 1.00 43.44 586 LYS B C 1
ATOM 8177 O O . LYS D 1 293 ? 26.178 -165.328 -150.592 1.00 43.87 586 LYS B O 1
ATOM 8183 N N . ARG D 1 294 ? 28.322 -165.097 -149.914 1.00 40.70 587 ARG B N 1
ATOM 8184 C CA . ARG D 1 294 ? 28.127 -165.613 -148.569 1.00 39.89 587 ARG B CA 1
ATOM 8185 C C . ARG D 1 294 ? 27.117 -164.802 -147.756 1.00 40.60 587 ARG B C 1
ATOM 8186 O O . ARG D 1 294 ? 26.351 -165.370 -146.979 1.00 40.88 587 ARG B O 1
ATOM 8194 N N . LYS D 1 295 ? 27.128 -163.483 -147.923 1.00 40.69 588 LYS B N 1
ATOM 8195 C CA . LYS D 1 295 ? 26.203 -162.609 -147.202 1.00 42.50 588 LYS B CA 1
ATOM 8196 C C . LYS D 1 295 ? 24.732 -162.948 -147.528 1.00 44.35 588 LYS B C 1
ATOM 8197 O O . LYS D 1 295 ? 23.905 -163.123 -146.627 1.00 43.50 588 LYS B O 1
ATOM 8203 N N . GLU D 1 296 ? 24.431 -163.059 -148.819 1.00 44.22 589 GLU B N 1
ATOM 8204 C CA . GLU D 1 296 ? 23.074 -163.330 -149.281 1.00 45.04 589 GLU B CA 1
ATOM 8205 C C . GLU D 1 296 ? 22.589 -164.734 -148.914 1.00 46.96 589 GLU B C 1
ATOM 8206 O O . GLU D 1 296 ? 21.443 -164.908 -148.477 1.00 46.43 589 GLU B O 1
ATOM 8212 N N . ARG D 1 297 ? 23.457 -165.730 -149.073 1.00 45.89 590 ARG B N 1
ATOM 8213 C CA . ARG D 1 297 ? 23.046 -167.118 -148.868 1.00 45.04 590 ARG B CA 1
ATOM 8214 C C . ARG D 1 297 ? 22.825 -167.468 -147.387 1.00 43.10 590 ARG B C 1
ATOM 8215 O O . ARG D 1 297 ? 21.917 -168.245 -147.066 1.00 40.93 590 ARG B O 1
ATOM 8223 N N . VAL D 1 298 ? 23.643 -166.886 -146.506 1.00 41.14 591 VAL B N 1
ATOM 8224 C CA . VAL D 1 298 ? 23.510 -167.097 -145.066 1.00 39.40 591 VAL B CA 1
ATOM 8225 C C . VAL D 1 298 ? 22.240 -166.415 -144.573 1.00 39.57 591 VAL B C 1
ATOM 8226 O O . VAL D 1 298 ? 21.467 -167.026 -143.851 1.00 39.88 591 VAL B O 1
ATOM 8230 N N . CYS D 1 299 ? 22.011 -165.175 -145.000 1.00 41.04 592 CYS B N 1
ATOM 8231 C CA . CYS D 1 299 ? 20.780 -164.449 -144.651 1.00 41.25 592 CYS B CA 1
ATOM 8232 C C . CYS D 1 299 ? 19.519 -165.167 -145.132 1.00 39.74 592 CYS B C 1
ATOM 8233 O O . CYS D 1 299 ? 18.563 -165.304 -144.373 1.00 39.40 592 CYS B O 1
ATOM 8236 N N . ALA D 1 300 ? 19.546 -165.648 -146.375 1.00 39.54 593 ALA B N 1
ATOM 8237 C CA . ALA D 1 300 ? 18.428 -166.409 -146.955 1.00 38.84 593 ALA B CA 1
ATOM 8238 C C . ALA D 1 300 ? 18.153 -167.719 -146.209 1.00 40.12 593 ALA B C 1
ATOM 8239 O O . ALA D 1 300 ? 17.000 -168.131 -146.080 1.00 40.13 593 ALA B O 1
ATOM 8241 N N . GLU D 1 301 ? 19.215 -168.377 -145.748 1.00 41.13 594 GLU B N 1
ATOM 8242 C CA . GLU D 1 301 ? 19.091 -169.557 -144.891 1.00 43.21 594 GLU B CA 1
ATOM 8243 C C . GLU D 1 301 ? 18.355 -169.221 -143.584 1.00 42.17 594 GLU B C 1
ATOM 8244 O O . GLU D 1 301 ? 17.419 -169.921 -143.207 1.00 42.02 594 GLU B O 1
ATOM 8250 N N . HIS D 1 302 ? 18.757 -168.134 -142.927 1.00 42.58 595 HIS B N 1
ATOM 8251 C CA . HIS D 1 302 ? 18.117 -167.687 -141.679 1.00 40.98 595 HIS B CA 1
ATOM 8252 C C . HIS D 1 302 ? 16.673 -167.244 -141.923 1.00 41.29 595 HIS B C 1
ATOM 8253 O O . HIS D 1 302 ? 15.760 -167.669 -141.205 1.00 41.75 595 HIS B O 1
ATOM 8260 N N . LEU D 1 303 ? 16.473 -166.400 -142.938 1.00 40.13 596 LEU B N 1
ATOM 8261 C CA . LEU D 1 303 ? 15.129 -165.977 -143.353 1.00 40.05 596 LEU B CA 1
ATOM 8262 C C . LEU D 1 303 ? 14.149 -167.140 -143.521 1.00 40.30 596 LEU B C 1
ATOM 8263 O O . LEU D 1 303 ? 12.980 -167.026 -143.139 1.00 41.80 596 LEU B O 1
ATOM 8268 N N . LYS D 1 304 ? 14.625 -168.246 -144.095 1.00 39.57 597 LYS B N 1
ATOM 8269 C CA . LYS D 1 304 ? 13.815 -169.463 -144.215 1.00 38.64 597 LYS B CA 1
ATOM 8270 C C . LYS D 1 304 ? 13.397 -170.002 -142.840 1.00 36.81 597 LYS B C 1
ATOM 8271 O O . LYS D 1 304 ? 12.245 -170.364 -142.643 1.00 33.01 597 LYS B O 1
ATOM 8277 N N . LYS D 1 305 ? 14.348 -170.039 -141.911 1.00 37.54 598 LYS B N 1
ATOM 8278 C CA . LYS D 1 305 ? 14.084 -170.475 -140.538 1.00 38.83 598 LYS B CA 1
ATOM 8279 C C . LYS D 1 305 ? 13.079 -169.582 -139.804 1.00 39.56 598 LYS B C 1
ATOM 8280 O O . LYS D 1 305 ? 12.271 -170.088 -139.021 1.00 39.30 598 LYS B O 1
ATOM 8286 N N . TYR D 1 306 ? 13.137 -168.269 -140.055 1.00 38.89 599 TYR B N 1
ATOM 8287 C CA . TYR D 1 306 ? 12.117 -167.332 -139.560 1.00 37.73 599 TYR B CA 1
ATOM 8288 C C . TYR D 1 306 ? 10.788 -167.541 -140.285 1.00 38.13 599 TYR B C 1
ATOM 8289 O O . TYR D 1 306 ? 9.726 -167.474 -139.664 1.00 38.02 599 TYR B O 1
ATOM 8298 N N . ASN D 1 307 ? 10.838 -167.790 -141.596 1.00 38.54 600 ASN B N 1
ATOM 8299 C CA . ASN D 1 307 ? 9.621 -168.102 -142.364 1.00 38.39 600 ASN B CA 1
ATOM 8300 C C . ASN D 1 307 ? 8.938 -169.402 -141.930 1.00 37.58 600 ASN B C 1
ATOM 8301 O O . ASN D 1 307 ? 7.728 -169.525 -142.061 1.00 40.75 600 ASN B O 1
ATOM 8306 N N . ASP D 1 308 ? 9.713 -170.355 -141.414 1.00 37.71 601 ASP B N 1
ATOM 8307 C CA . ASP D 1 308 ? 9.160 -171.562 -140.783 1.00 37.17 601 ASP B CA 1
ATOM 8308 C C . ASP D 1 308 ? 8.408 -171.204 -139.504 1.00 36.52 601 ASP B C 1
ATOM 8309 O O . ASP D 1 308 ? 7.262 -171.609 -139.330 1.00 36.43 601 ASP B O 1
ATOM 8314 N N . ALA D 1 309 ? 9.039 -170.410 -138.641 1.00 35.31 602 ALA B N 1
ATOM 8315 C CA . ALA D 1 309 ? 8.429 -169.986 -137.376 1.00 36.31 602 ALA B CA 1
ATOM 8316 C C . ALA D 1 309 ? 7.059 -169.296 -137.561 1.00 37.11 602 ALA B C 1
ATOM 8317 O O . ALA D 1 309 ? 6.177 -169.430 -136.709 1.00 36.96 602 ALA B O 1
ATOM 8319 N N . LEU D 1 310 ? 6.897 -168.556 -138.660 1.00 37.54 603 LEU B N 1
ATOM 8320 C CA . LEU D 1 310 ? 5.617 -167.928 -138.985 1.00 38.03 603 LEU B CA 1
ATOM 8321 C C . LEU D 1 310 ? 4.554 -168.952 -139.330 1.00 38.74 603 LEU B C 1
ATOM 8322 O O . LEU D 1 310 ? 3.444 -168.883 -138.810 1.00 41.37 603 LEU B O 1
ATOM 8327 N N . GLN D 1 311 ? 4.881 -169.908 -140.192 1.00 40.00 604 GLN B N 1
ATOM 8328 C CA . GLN D 1 311 ? 3.883 -170.896 -140.621 1.00 40.23 604 GLN B CA 1
ATOM 8329 C C . GLN D 1 311 ? 3.567 -171.959 -139.574 1.00 38.99 604 GLN B C 1
ATOM 8330 O O . GLN D 1 311 ? 2.504 -172.562 -139.627 1.00 39.69 604 GLN B O 1
ATOM 8336 N N . ILE D 1 312 ? 4.456 -172.198 -138.617 1.00 39.97 605 ILE B N 1
ATOM 8337 C CA . ILE D 1 312 ? 4.090 -173.090 -137.516 1.00 40.93 605 ILE B CA 1
ATOM 8338 C C . ILE D 1 312 ? 3.353 -172.338 -136.411 1.00 41.23 605 ILE B C 1
ATOM 8339 O O . ILE D 1 312 ? 2.590 -172.943 -135.665 1.00 40.62 605 ILE B O 1
ATOM 8344 N N . ASN D 1 313 ? 3.576 -171.027 -136.314 1.00 42.08 606 ASN B N 1
ATOM 8345 C CA . ASN D 1 313 ? 2.727 -170.166 -135.498 1.00 43.72 606 ASN B CA 1
ATOM 8346 C C . ASN D 1 313 ? 1.291 -170.149 -136.034 1.00 44.94 606 ASN B C 1
ATOM 83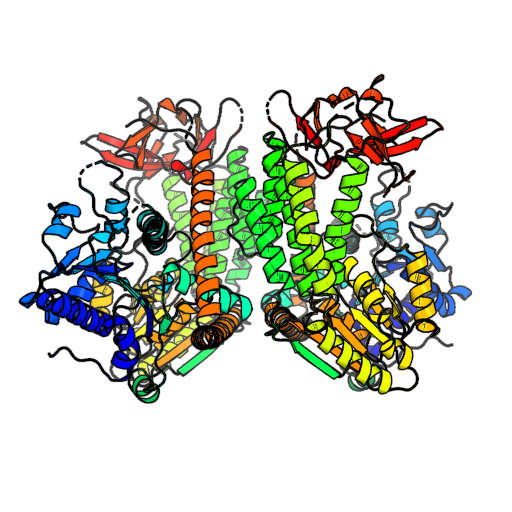47 O O . ASN D 1 313 ? 0.347 -170.051 -135.245 1.00 44.47 606 ASN B O 1
ATOM 8352 N N . ASP D 1 314 ? 1.148 -170.243 -137.364 1.00 45.66 607 ASP B N 1
ATOM 8353 C CA . ASP D 1 314 ? -0.157 -170.380 -138.020 1.00 47.88 607 ASP B CA 1
ATOM 8354 C C . ASP D 1 314 ? -0.943 -171.647 -137.630 1.00 50.27 607 ASP B C 1
ATOM 8355 O O . ASP D 1 314 ? -2.174 -171.587 -137.545 1.00 49.74 607 ASP B O 1
ATOM 8360 N N . THR D 1 315 ? -0.249 -172.772 -137.419 1.00 51.95 608 THR B N 1
ATOM 8361 C CA . THR D 1 315 ? -0.913 -174.071 -137.161 1.00 52.69 608 THR B CA 1
ATOM 8362 C C . THR D 1 315 ? -0.864 -174.530 -135.698 1.00 51.21 608 THR B C 1
ATOM 8363 O O . THR D 1 315 ? -1.852 -175.050 -135.184 1.00 50.43 608 THR B O 1
ATOM 8367 N N . ILE D 1 316 ? 0.274 -174.344 -135.035 1.00 51.82 609 ILE B N 1
ATOM 8368 C CA . ILE D 1 316 ? 0.460 -174.786 -133.641 1.00 53.44 609 ILE B CA 1
ATOM 8369 C C . ILE D 1 316 ? 0.892 -173.596 -132.773 1.00 50.63 609 ILE B C 1
ATOM 8370 O O . ILE D 1 316 ? 1.037 -172.483 -133.271 1.00 51.86 609 ILE B O 1
ATOM 8375 N N . ARG D 1 317 ? 0.977 -173.804 -131.463 1.00 52.04 610 ARG B N 1
ATOM 8376 C CA . ARG D 1 317 ? 1.430 -172.777 -130.524 1.00 53.59 610 ARG B CA 1
ATOM 8377 C C . ARG D 1 317 ? 2.790 -172.141 -130.859 1.00 52.55 610 ARG B C 1
ATOM 8378 O O . ARG D 1 317 ? 3.710 -172.792 -131.358 1.00 52.23 610 ARG B O 1
ATOM 8386 N N . MET D 1 318 ? 2.879 -170.850 -130.559 1.00 51.67 611 MET B N 1
ATOM 8387 C CA . MET D 1 318 ? 4.060 -170.036 -130.845 1.00 50.33 611 MET B CA 1
ATOM 8388 C C . MET D 1 318 ? 5.321 -170.368 -130.029 1.00 50.03 611 MET B C 1
ATOM 8389 O O . MET D 1 318 ? 6.387 -169.818 -130.309 1.00 50.56 611 MET B O 1
ATOM 8394 N N . VAL D 1 319 ? 5.210 -171.253 -129.034 1.00 49.83 612 VAL B N 1
ATOM 8395 C CA . VAL D 1 319 ? 6.383 -171.733 -128.285 1.00 49.59 612 VAL B CA 1
ATOM 8396 C C . VAL D 1 319 ? 7.210 -172.667 -129.172 1.00 48.69 612 VAL B C 1
ATOM 8397 O O . VAL D 1 319 ? 8.437 -172.713 -129.062 1.00 51.28 612 VAL B O 1
ATOM 8401 N N . ASP D 1 320 ? 6.531 -173.422 -130.031 1.00 45.26 613 ASP B N 1
ATOM 8402 C CA . ASP D 1 320 ? 7.207 -174.340 -130.945 1.00 43.70 613 ASP B CA 1
ATOM 8403 C C . ASP D 1 320 ? 7.937 -173.569 -132.032 1.00 41.59 613 ASP B C 1
ATOM 8404 O O . ASP D 1 320 ? 8.993 -174.009 -132.504 1.00 38.80 613 ASP B O 1
ATOM 8409 N N . ALA D 1 321 ? 7.353 -172.430 -132.426 1.00 39.08 614 ALA B N 1
ATOM 8410 C CA . ALA D 1 321 ? 7.998 -171.457 -133.322 1.00 38.51 614 ALA B CA 1
ATOM 8411 C C . ALA D 1 321 ? 9.274 -170.900 -132.706 1.00 36.86 614 ALA B C 1
ATOM 8412 O O . ALA D 1 321 ? 10.312 -170.813 -133.373 1.00 34.15 614 ALA B O 1
ATOM 8414 N N . TYR D 1 322 ? 9.183 -170.528 -131.431 1.00 38.37 615 TYR B N 1
ATOM 8415 C CA . TYR D 1 322 ? 10.342 -170.054 -130.676 1.00 41.17 615 TYR B CA 1
ATOM 8416 C C . TYR D 1 322 ? 11.447 -171.108 -130.667 1.00 41.66 615 TYR B C 1
ATOM 8417 O O . TYR D 1 322 ? 12.593 -170.802 -131.005 1.00 40.92 615 TYR B O 1
ATOM 8426 N N . ASN D 1 323 ? 11.078 -172.336 -130.293 1.00 42.70 616 ASN B N 1
ATOM 8427 C CA . ASN D 1 323 ? 12.016 -173.472 -130.214 1.00 43.87 616 ASN B CA 1
ATOM 8428 C C . ASN D 1 323 ? 12.692 -173.821 -131.546 1.00 44.42 616 ASN B C 1
ATOM 8429 O O . ASN D 1 323 ? 13.830 -174.289 -131.559 1.00 46.68 616 ASN B O 1
ATOM 8434 N N . HIS D 1 324 ? 11.989 -173.604 -132.655 1.00 43.42 617 HIS B N 1
ATOM 8435 C CA . HIS D 1 324 ? 12.530 -173.874 -133.988 1.00 42.41 617 HIS B CA 1
ATOM 8436 C C . HIS D 1 324 ? 13.719 -172.949 -134.269 1.00 43.74 617 HIS B C 1
ATOM 8437 O O . HIS D 1 324 ? 14.805 -173.401 -134.669 1.00 41.45 617 HIS B O 1
ATOM 8444 N N . LEU D 1 325 ? 13.490 -171.657 -134.045 1.00 43.50 618 LEU B N 1
ATOM 8445 C CA . LEU D 1 325 ? 14.540 -170.649 -134.144 1.00 43.87 618 LEU B CA 1
ATOM 8446 C C . LEU D 1 325 ? 15.596 -170.847 -133.066 1.00 44.94 618 LEU B C 1
ATOM 8447 O O . LEU D 1 325 ? 16.795 -170.825 -133.365 1.00 46.43 618 LEU B O 1
ATOM 8452 N N . ASN D 1 326 ? 15.150 -171.048 -131.824 1.00 43.55 619 ASN B N 1
ATOM 8453 C CA . ASN D 1 326 ? 16.073 -171.262 -130.696 1.00 44.94 619 ASN B CA 1
ATOM 8454 C C . ASN D 1 326 ? 17.021 -172.444 -130.891 1.00 43.98 619 ASN B C 1
ATOM 8455 O O . ASN D 1 326 ? 18.190 -172.338 -130.551 1.00 43.48 619 ASN B O 1
ATOM 8460 N N . ASN D 1 327 ? 16.521 -173.548 -131.448 1.00 44.77 620 ASN B N 1
ATOM 8461 C CA . ASN D 1 327 ? 17.353 -174.731 -131.721 1.00 46.31 620 ASN B CA 1
ATOM 8462 C C . ASN D 1 327 ? 18.347 -174.520 -132.864 1.00 46.30 620 ASN B C 1
ATOM 8463 O O . ASN D 1 327 ? 19.508 -174.919 -132.764 1.00 49.63 620 ASN B O 1
ATOM 8468 N N . PHE D 1 328 ? 17.886 -173.890 -133.939 1.00 44.66 621 PHE B N 1
ATOM 8469 C CA . PHE D 1 328 ? 18.758 -173.473 -135.045 1.00 43.68 621 PHE B CA 1
ATOM 8470 C C . PHE D 1 328 ? 19.964 -172.667 -134.545 1.00 44.24 621 PHE B C 1
ATOM 8471 O O . PHE D 1 328 ? 21.101 -172.971 -134.900 1.00 44.35 621 PHE B O 1
ATOM 8479 N N . TYR D 1 329 ? 19.707 -171.643 -133.729 1.00 45.52 622 TYR B N 1
ATOM 8480 C CA . TYR D 1 329 ? 20.787 -170.817 -133.171 1.00 45.84 622 TYR B CA 1
ATOM 8481 C C . TYR D 1 329 ? 21.621 -171.546 -132.109 1.00 47.90 622 TYR B C 1
ATOM 8482 O O . TYR D 1 329 ? 22.777 -171.192 -131.904 1.00 48.30 622 TYR B O 1
ATOM 8491 N N . LYS D 1 330 ? 21.042 -172.552 -131.446 1.00 51.27 623 LYS B N 1
ATOM 8492 C CA . LYS D 1 330 ? 21.808 -173.453 -130.563 1.00 52.77 623 LYS B CA 1
ATOM 8493 C C . LYS D 1 330 ? 22.806 -174.290 -131.356 1.00 52.95 623 LYS B C 1
ATOM 8494 O O . LYS D 1 330 ? 23.954 -174.438 -130.934 1.00 52.62 623 LYS B O 1
ATOM 8500 N N . GLU D 1 331 ? 22.356 -174.849 -132.482 1.00 53.23 624 GLU B N 1
ATOM 8501 C CA . GLU D 1 331 ? 23.243 -175.595 -133.387 1.00 55.88 624 GLU B CA 1
ATOM 8502 C C . GLU D 1 331 ? 24.291 -174.704 -134.051 1.00 56.75 624 GLU B C 1
ATOM 8503 O O . GLU D 1 331 ? 25.404 -175.158 -134.305 1.00 56.56 624 GLU B O 1
ATOM 8509 N N . LEU D 1 332 ? 23.926 -173.452 -134.336 1.00 58.55 625 LEU B N 1
ATOM 8510 C CA . LEU D 1 332 ? 24.874 -172.472 -134.893 1.00 58.93 625 LEU B CA 1
ATOM 8511 C C . LEU D 1 332 ? 26.012 -172.127 -133.924 1.00 60.48 625 LEU B C 1
ATOM 8512 O O . LEU D 1 332 ? 27.151 -171.966 -134.354 1.00 58.09 625 LEU B O 1
ATOM 8517 N N . LYS D 1 333 ? 25.700 -172.007 -132.632 1.00 63.60 626 LYS B N 1
ATOM 8518 C CA . LYS D 1 333 ? 26.728 -171.822 -131.596 1.00 67.14 626 LYS B CA 1
ATOM 8519 C C . LYS D 1 333 ? 27.722 -172.982 -131.593 1.00 66.75 626 LYS B C 1
ATOM 8520 O O . LYS D 1 333 ? 28.932 -172.764 -131.602 1.00 67.25 626 LYS B O 1
ATOM 8526 N N . ARG D 1 334 ? 27.189 -174.202 -131.593 1.00 66.43 627 ARG B N 1
ATOM 8527 C CA . ARG D 1 334 ? 27.981 -175.433 -131.522 1.00 68.84 627 ARG B CA 1
ATOM 8528 C C . ARG D 1 334 ? 28.990 -175.583 -132.669 1.00 65.53 627 ARG B C 1
ATOM 8529 O O . ARG D 1 334 ? 30.143 -175.940 -132.436 1.00 64.90 627 ARG B O 1
ATOM 8537 N N . ARG D 1 335 ? 28.541 -175.337 -133.897 1.00 63.93 628 ARG B N 1
ATOM 8538 C CA . ARG D 1 335 ? 29.394 -175.475 -135.085 1.00 63.20 628 ARG B CA 1
ATOM 8539 C C . ARG D 1 335 ? 30.433 -174.357 -135.219 1.00 61.63 628 ARG B C 1
ATOM 8540 O O . ARG D 1 335 ? 31.575 -174.611 -135.596 1.00 60.92 628 ARG B O 1
ATOM 8548 N N . LYS D 1 336 ? 30.023 -173.126 -134.922 1.00 61.04 629 LYS B N 1
ATOM 8549 C CA . LYS D 1 336 ? 30.891 -171.951 -135.055 1.00 60.77 629 LYS B CA 1
ATOM 8550 C C . LYS D 1 336 ? 31.932 -171.831 -133.922 1.00 63.97 629 LYS B C 1
ATOM 8551 O O . LYS D 1 336 ? 33.001 -171.248 -134.128 1.00 61.86 629 LYS B O 1
ATOM 8557 N N . THR D 1 337 ? 31.621 -172.374 -132.740 1.00 66.85 630 THR B N 1
ATOM 8558 C CA . THR D 1 337 ? 32.523 -172.311 -131.581 1.00 71.90 630 THR B CA 1
ATOM 8559 C C . THR D 1 337 ? 33.668 -173.323 -131.701 1.00 77.10 630 THR B C 1
ATOM 8560 O O . THR D 1 337 ? 33.429 -174.517 -131.897 1.00 80.26 630 THR B O 1
ATOM 8564 N N . ALA D 1 338 ? 34.903 -172.837 -131.565 1.00 81.74 631 ALA B N 1
ATOM 8565 C CA . ALA D 1 338 ? 36.095 -173.690 -131.614 1.00 85.59 631 ALA B CA 1
ATOM 8566 C C . ALA D 1 338 ? 36.223 -174.513 -130.330 1.00 88.77 631 ALA B C 1
ATOM 8567 O O . ALA D 1 338 ? 36.582 -173.979 -129.279 1.00 90.22 631 ALA B O 1
ATOM 8569 N N . GLU D 1 339 ? 35.923 -175.808 -130.428 1.00 92.95 632 GLU B N 1
ATOM 8570 C CA . GLU D 1 339 ? 35.995 -176.738 -129.295 1.00 95.74 632 GLU B CA 1
ATOM 8571 C C . GLU D 1 339 ? 37.393 -177.354 -129.176 1.00 97.90 632 GLU B C 1
ATOM 8572 O O . GLU D 1 339 ? 3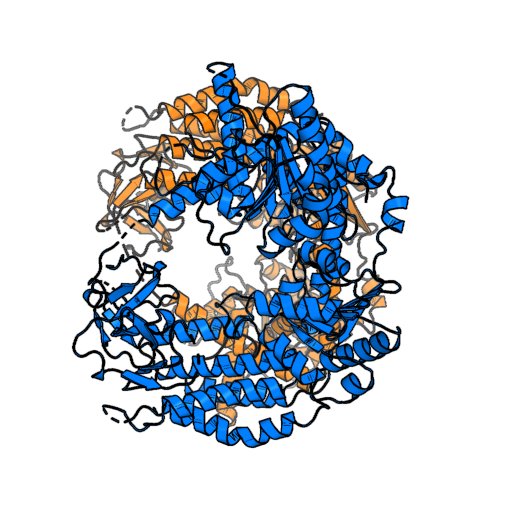8.277 -177.076 -129.992 1.00 97.11 632 GLU B O 1
ATOM 8578 N N . SER D 1 340 ? 37.589 -178.175 -128.144 1.00 101.20 633 SER B N 1
ATOM 8579 C CA . SER D 1 340 ? 38.816 -178.966 -127.988 1.00 103.79 633 SER B CA 1
ATOM 8580 C C . SER D 1 340 ? 38.822 -180.155 -128.955 1.00 106.04 633 SER B C 1
ATOM 8581 O O . SER D 1 340 ? 37.791 -180.485 -129.553 1.00 108.11 633 SER B O 1
ATOM 8584 N N . ASP D 1 341 ? 39.988 -180.790 -129.087 1.00 104.85 634 ASP B N 1
ATOM 8585 C CA . ASP D 1 341 ? 40.225 -181.880 -130.050 1.00 105.02 634 ASP B CA 1
ATOM 8586 C C . ASP D 1 341 ? 40.040 -181.413 -131.505 1.00 103.42 634 ASP B C 1
ATOM 8587 O O . ASP D 1 341 ? 39.460 -182.131 -132.324 1.00 103.89 634 ASP B O 1
ATOM 8592 N N . ASP D 1 342 ? 40.548 -180.217 -131.811 1.00 102.99 635 ASP B N 1
ATOM 8593 C CA . ASP D 1 342 ? 40.441 -179.610 -133.145 1.00 103.06 635 ASP B CA 1
ATOM 8594 C C . ASP D 1 342 ? 41.835 -179.364 -133.731 1.00 103.89 635 ASP B C 1
ATOM 8595 O O . ASP D 1 342 ? 42.490 -178.374 -133.389 1.00 102.66 635 ASP B O 1
ATOM 8600 N N . ASP D 1 343 ? 42.272 -180.272 -134.609 1.00 105.68 636 ASP B N 1
ATOM 8601 C CA . ASP D 1 343 ? 43.595 -180.219 -135.253 1.00 106.96 636 ASP B CA 1
ATOM 8602 C C . ASP D 1 343 ? 44.740 -180.133 -134.241 1.00 106.64 636 ASP B C 1
ATOM 8603 O O . ASP D 1 343 ? 45.573 -181.035 -134.149 1.00 105.51 636 ASP B O 1
ATOM 8608 N N . SER D 1 349 ? 38.723 -167.091 -138.095 1.00 60.30 642 SER B N 1
ATOM 8609 C CA . SER D 1 349 ? 37.535 -167.374 -137.286 1.00 60.78 642 SER B CA 1
ATOM 8610 C C . SER D 1 349 ? 36.327 -167.740 -138.154 1.00 59.22 642 SER B C 1
ATOM 8611 O O . SER D 1 349 ? 36.124 -167.169 -139.227 1.00 59.87 642 SER B O 1
ATOM 8614 N N . LYS D 1 350 ? 35.522 -168.680 -137.668 1.00 57.80 643 LYS B N 1
ATOM 8615 C CA . LYS D 1 350 ? 34.335 -169.154 -138.392 1.00 57.98 643 LYS B CA 1
ATOM 8616 C C . LYS D 1 350 ? 33.209 -168.118 -138.441 1.00 59.21 643 LYS B C 1
ATOM 8617 O O . LYS D 1 350 ? 32.459 -168.065 -139.421 1.00 60.42 643 LYS B O 1
ATOM 8623 N N . GLN D 1 351 ? 33.088 -167.326 -137.372 1.00 57.78 644 GLN B N 1
ATOM 8624 C CA . GLN D 1 351 ? 32.024 -166.335 -137.230 1.00 57.29 644 GLN B CA 1
ATOM 8625 C C . GLN D 1 351 ? 32.308 -165.112 -138.110 1.00 57.41 644 GLN B C 1
ATOM 8626 O O . GLN D 1 351 ? 33.189 -164.308 -137.807 1.00 60.20 644 GLN B O 1
ATOM 8632 N N . ASP D 1 352 ? 31.567 -165.007 -139.210 1.00 57.77 645 ASP B N 1
ATOM 8633 C CA . ASP D 1 352 ? 31.641 -163.872 -140.139 1.00 58.23 645 ASP B CA 1
ATOM 8634 C C . ASP D 1 352 ? 30.981 -162.628 -139.533 1.00 57.50 645 ASP B C 1
ATOM 8635 O O . ASP D 1 352 ? 30.464 -162.678 -138.417 1.00 57.51 645 ASP B O 1
ATOM 8640 N N . GLU D 1 353 ? 31.006 -161.517 -140.272 1.00 57.47 646 GLU B N 1
ATOM 8641 C CA . GLU D 1 353 ? 30.227 -160.314 -139.929 1.00 56.23 646 GLU B CA 1
ATOM 8642 C C . GLU D 1 353 ? 28.721 -160.611 -139.930 1.00 52.48 646 GLU B C 1
ATOM 8643 O O . GLU D 1 353 ? 28.012 -160.279 -138.969 1.00 48.41 646 GLU B O 1
ATOM 8649 N N . THR D 1 354 ? 28.255 -161.229 -141.018 1.00 49.39 647 THR B N 1
ATOM 8650 C CA . THR D 1 354 ? 26.845 -161.596 -141.196 1.00 46.24 647 THR B CA 1
ATOM 8651 C C . THR D 1 354 ? 26.368 -162.553 -140.111 1.00 46.15 647 THR B C 1
ATOM 8652 O O . THR D 1 354 ? 25.284 -162.367 -139.549 1.00 42.47 647 THR B O 1
ATOM 8656 N N . ASP D 1 355 ? 27.206 -163.546 -139.807 1.00 46.81 648 ASP B N 1
ATOM 8657 C CA . ASP D 1 355 ? 26.938 -164.526 -138.750 1.00 47.20 648 ASP B CA 1
ATOM 8658 C C . ASP D 1 355 ? 26.793 -163.844 -137.401 1.00 47.33 648 ASP B C 1
ATOM 8659 O O . ASP D 1 355 ? 25.893 -164.177 -136.626 1.00 48.08 648 ASP B O 1
ATOM 8664 N N . GLU D 1 356 ? 27.682 -162.888 -137.130 1.00 47.18 649 GLU B N 1
ATOM 8665 C CA . GLU D 1 356 ? 27.636 -162.104 -135.899 1.00 44.53 649 GLU B CA 1
ATOM 8666 C C . GLU D 1 356 ? 26.422 -161.201 -135.873 1.00 42.89 649 GLU B C 1
ATOM 8667 O O . GLU D 1 356 ? 25.753 -161.115 -134.851 1.00 42.80 649 GLU B O 1
ATOM 8673 N N . PHE D 1 357 ? 26.142 -160.536 -136.991 1.00 42.84 650 PHE B N 1
ATOM 8674 C CA . PHE D 1 357 ? 24.946 -159.698 -137.115 1.00 43.36 650 PHE B CA 1
ATOM 8675 C C . PHE D 1 357 ? 23.657 -160.476 -136.793 1.00 44.60 650 PHE B C 1
ATOM 8676 O O . PHE D 1 357 ? 22.872 -160.055 -135.947 1.00 45.81 650 PHE B O 1
ATOM 8684 N N . LEU D 1 358 ? 23.468 -161.617 -137.452 1.00 46.70 651 LEU B N 1
ATOM 8685 C CA . LEU D 1 358 ? 22.245 -162.428 -137.302 1.00 46.61 651 LEU B CA 1
ATOM 8686 C C . LEU D 1 358 ? 22.087 -163.069 -135.916 1.00 46.20 651 LEU B C 1
ATOM 8687 O O . LEU D 1 358 ? 20.975 -163.172 -135.398 1.00 45.26 651 LEU B O 1
ATOM 8692 N N . MET D 1 359 ? 23.201 -163.492 -135.324 1.00 48.03 652 MET B N 1
ATOM 8693 C CA . MET D 1 359 ? 23.215 -164.041 -133.959 1.00 49.08 652 MET B CA 1
ATOM 8694 C C . MET D 1 359 ? 22.795 -162.998 -132.910 1.00 47.42 652 MET B C 1
ATOM 8695 O O . MET D 1 359 ? 22.006 -163.310 -132.014 1.00 46.89 652 MET B O 1
ATOM 8700 N N . ARG D 1 360 ? 23.315 -161.774 -133.034 1.00 45.29 653 ARG B N 1
ATOM 8701 C CA . ARG D 1 360 ? 23.006 -160.678 -132.092 1.00 44.38 653 ARG B CA 1
ATOM 8702 C C . ARG D 1 360 ? 21.565 -160.183 -132.241 1.00 42.07 653 ARG B C 1
ATOM 8703 O O . ARG D 1 360 ? 20.910 -159.856 -131.248 1.00 40.03 653 ARG B O 1
ATOM 8711 N N . LEU D 1 361 ? 21.096 -160.119 -133.488 1.00 41.07 654 LEU B N 1
ATOM 8712 C CA . LEU D 1 361 ? 19.704 -159.783 -133.815 1.00 41.01 654 LEU B CA 1
ATOM 8713 C C . LEU D 1 361 ? 18.719 -160.666 -133.054 1.00 39.98 654 LEU B C 1
ATOM 8714 O O . LEU D 1 361 ? 17.772 -160.153 -132.451 1.00 39.09 654 LEU B O 1
ATOM 8719 N N . PHE D 1 362 ? 18.966 -161.976 -133.081 1.00 40.35 655 PHE B N 1
ATOM 8720 C CA . PHE D 1 362 ? 18.136 -162.952 -132.372 1.00 40.24 655 PHE B CA 1
ATOM 8721 C C . PHE D 1 362 ? 18.231 -162.750 -130.863 1.00 40.70 655 PHE B C 1
ATOM 8722 O O . PHE D 1 362 ? 17.224 -162.476 -130.221 1.00 39.63 655 PHE B O 1
ATOM 8730 N N . HIS D 1 363 ? 19.448 -162.816 -130.317 1.00 43.22 656 HIS B N 1
ATOM 8731 C CA . HIS D 1 363 ? 19.690 -162.597 -128.871 1.00 44.71 656 HIS B CA 1
ATOM 8732 C C . HIS D 1 363 ? 19.092 -161.290 -128.323 1.00 43.96 656 HIS B C 1
ATOM 8733 O O . HIS D 1 363 ? 18.624 -161.247 -127.189 1.00 42.72 656 HIS B O 1
ATOM 8740 N N . ALA D 1 364 ? 19.126 -160.230 -129.122 1.00 44.12 657 ALA B N 1
ATOM 8741 C CA . ALA D 1 364 ? 18.495 -158.968 -128.756 1.00 46.40 657 ALA B CA 1
ATOM 8742 C C . ALA D 1 364 ? 16.979 -159.132 -128.646 1.00 47.77 657 ALA B C 1
ATOM 8743 O O . ALA D 1 364 ? 16.381 -158.798 -127.626 1.00 45.51 657 ALA B O 1
ATOM 8745 N N . LYS D 1 365 ? 16.373 -159.658 -129.709 1.00 49.35 658 LYS B N 1
ATOM 8746 C CA . LYS D 1 365 ? 14.920 -159.824 -129.782 1.00 50.28 658 LYS B CA 1
ATOM 8747 C C . LYS D 1 365 ? 14.420 -161.168 -129.239 1.00 49.36 658 LYS B C 1
ATOM 8748 O O . LYS D 1 365 ? 13.251 -161.495 -129.418 1.00 45.71 658 LYS B O 1
ATOM 8754 N N . LYS D 1 366 ? 15.300 -161.910 -128.559 1.00 50.34 659 LYS B N 1
ATOM 8755 C CA . LYS D 1 366 ? 15.011 -163.238 -127.998 1.00 51.14 659 LYS B CA 1
ATOM 8756 C C . LYS D 1 366 ? 14.146 -163.153 -126.745 1.00 52.53 659 LYS B C 1
ATOM 8757 O O . LYS D 1 366 ? 13.201 -163.934 -126.590 1.00 53.92 659 LYS B O 1
ATOM 8763 N N . LYS D 1 367 ? 14.505 -162.234 -125.846 1.00 52.54 660 LYS B N 1
ATOM 8764 C CA . LYS D 1 367 ? 13.799 -162.035 -124.570 1.00 54.31 660 LYS B CA 1
ATOM 8765 C C . LYS D 1 367 ? 12.284 -161.880 -124.770 1.00 57.69 660 LYS B C 1
ATOM 8766 O O . LYS D 1 367 ? 11.489 -162.621 -124.170 1.00 54.34 660 LYS B O 1
ATOM 8772 N N . GLN D 1 368 ? 11.911 -160.933 -125.638 1.00 60.82 661 GLN B N 1
ATOM 8773 C CA . GLN D 1 368 ? 10.505 -160.623 -125.957 1.00 62.74 661 GLN B CA 1
ATOM 8774 C C . GLN D 1 368 ? 9.719 -161.820 -126.485 1.00 62.24 661 GLN B C 1
ATOM 8775 O O . GLN D 1 368 ? 8.584 -162.053 -126.071 1.00 58.03 661 GLN B O 1
ATOM 8781 N N . LEU D 1 369 ? 10.333 -162.566 -127.401 1.00 63.37 662 LEU B N 1
ATOM 8782 C CA . LEU D 1 369 ? 9.668 -163.686 -128.075 1.00 63.82 662 LEU B CA 1
ATOM 8783 C C . LEU D 1 369 ? 9.384 -164.844 -127.125 1.00 64.29 662 LEU B C 1
ATOM 8784 O O . LEU D 1 369 ? 8.301 -165.426 -127.167 1.00 62.46 662 LEU B O 1
ATOM 8789 N N . LYS D 1 370 ? 10.351 -165.158 -126.263 1.00 67.64 663 LYS B N 1
ATOM 8790 C CA . LYS D 1 370 ? 10.202 -166.229 -125.268 1.00 68.89 663 LYS B CA 1
ATOM 8791 C C . LYS D 1 370 ? 9.048 -165.960 -124.295 1.00 68.69 663 LYS B C 1
ATOM 8792 O O . LYS D 1 370 ? 8.280 -166.864 -123.978 1.00 71.03 663 LYS B O 1
ATOM 8798 N N . GLU D 1 371 ? 8.943 -164.717 -123.837 1.00 71.34 664 GLU B N 1
ATOM 8799 C CA . GLU D 1 371 ? 7.941 -164.314 -122.841 1.00 72.69 664 GLU B CA 1
ATOM 8800 C C . GLU D 1 371 ? 6.596 -163.914 -123.454 1.00 69.04 664 GLU B C 1
ATOM 8801 O O . GLU D 1 371 ? 5.563 -164.001 -122.785 1.00 70.75 664 GLU B O 1
ATOM 8807 N N . LEU D 1 372 ? 6.607 -163.478 -124.712 1.00 66.18 665 LEU B N 1
ATOM 8808 C CA . LEU D 1 372 ? 5.372 -163.343 -125.495 1.00 66.24 665 LEU B CA 1
ATOM 8809 C C . LEU D 1 372 ? 4.766 -164.715 -125.805 1.00 67.23 665 LEU B C 1
ATOM 8810 O O . LEU D 1 372 ? 3.542 -164.852 -125.899 1.00 68.65 665 LEU B O 1
ATOM 8815 N N . ALA D 1 373 ? 5.628 -165.717 -125.979 1.00 65.10 666 ALA B N 1
ATOM 8816 C CA . ALA D 1 373 ? 5.189 -167.091 -126.233 1.00 64.62 666 ALA B CA 1
ATOM 8817 C C . ALA D 1 373 ? 4.528 -167.781 -125.036 1.00 62.10 666 ALA B C 1
ATOM 8818 O O . ALA D 1 373 ? 3.789 -168.746 -125.229 1.00 62.12 666 ALA B O 1
ATOM 8820 N N . ARG D 1 374 ? 4.785 -167.297 -123.820 1.00 60.10 667 ARG B N 1
ATOM 8821 C CA . ARG D 1 374 ? 4.142 -167.842 -122.616 1.00 61.61 667 ARG B CA 1
ATOM 8822 C C . ARG D 1 374 ? 2.681 -167.390 -122.400 1.00 61.03 667 ARG B C 1
ATOM 8823 O O . ARG D 1 374 ? 2.025 -167.888 -121.486 1.00 59.96 667 ARG B O 1
ATOM 8831 N N . LYS D 1 375 ? 2.172 -166.468 -123.222 1.00 60.81 668 LYS B N 1
ATOM 8832 C CA . LYS D 1 375 ? 0.811 -165.934 -123.058 1.00 61.08 668 LYS B CA 1
ATOM 8833 C C . LYS D 1 375 ? -0.181 -166.619 -124.017 1.00 61.29 668 LYS B C 1
ATOM 8834 O O . LYS D 1 375 ? -0.253 -166.252 -125.192 1.00 57.92 668 LYS B O 1
ATOM 8840 N N . PRO D 1 376 ? -0.969 -167.601 -123.513 1.00 63.18 669 PRO B N 1
ATOM 8841 C CA . PRO D 1 376 ? -1.823 -168.403 -124.403 1.00 64.10 669 PRO B CA 1
ATOM 8842 C C . PRO D 1 376 ? -2.979 -167.669 -125.110 1.00 63.95 669 PRO B C 1
ATOM 8843 O O . PRO D 1 376 ? -3.560 -168.224 -126.040 1.00 63.76 669 PRO B O 1
ATOM 8847 N N . GLU D 1 377 ? -3.310 -166.452 -124.675 1.00 67.39 670 GLU B N 1
ATOM 8848 C CA . GLU D 1 377 ? -4.359 -165.637 -125.318 1.00 67.84 670 GLU B CA 1
ATOM 8849 C C . GLU D 1 377 ? -4.097 -165.279 -126.799 1.00 67.69 670 GLU B C 1
ATOM 8850 O O . GLU D 1 377 ? -5.050 -164.999 -127.535 1.00 68.43 670 GLU B O 1
ATOM 8856 N N . TYR D 1 378 ? -2.825 -165.263 -127.218 1.00 65.49 671 TYR B N 1
ATOM 8857 C CA . TYR D 1 378 ? -2.446 -165.047 -128.632 1.00 64.09 671 TYR B CA 1
ATOM 8858 C C . TYR D 1 378 ? -2.027 -166.347 -129.342 1.00 61.79 671 TYR B C 1
ATOM 8859 O O . TYR D 1 378 ? -1.423 -166.306 -130.417 1.00 60.15 671 TYR B O 1
ATOM 8868 N N . ASP D 1 379 ? -2.383 -167.492 -128.761 1.00 60.68 672 ASP B N 1
ATOM 8869 C CA . ASP D 1 379 ? -1.806 -168.784 -129.122 1.00 59.47 672 ASP B CA 1
ATOM 8870 C C . ASP D 1 379 ? -2.783 -169.591 -129.989 1.00 59.46 672 ASP B C 1
ATOM 8871 O O . ASP D 1 379 ? -3.263 -170.648 -129.572 1.00 57.04 672 ASP B O 1
ATOM 8876 N N . ASN D 1 380 ? -3.092 -169.053 -131.176 1.00 61.14 673 ASN B N 1
ATOM 8877 C CA . ASN D 1 380 ? -3.719 -169.800 -132.286 1.00 62.41 673 ASN B CA 1
ATOM 8878 C C . ASN D 1 380 ? -5.181 -170.239 -132.053 1.00 62.34 673 ASN B C 1
ATOM 8879 O O . ASN D 1 380 ? -5.455 -171.038 -131.157 1.00 61.66 673 ASN B O 1
ATOM 8884 N N . GLU D 1 381 ? -6.112 -169.736 -132.870 1.00 61.91 674 GLU B N 1
ATOM 8885 C CA . GLU D 1 381 ? -7.549 -170.054 -132.702 1.00 62.22 674 GLU B CA 1
ATOM 8886 C C . GLU D 1 381 ? -7.910 -171.507 -133.054 1.00 59.58 674 GLU B C 1
ATOM 8887 O O . GLU D 1 381 ? -8.852 -172.059 -132.486 1.00 57.93 674 GLU B O 1
ATOM 8893 N N . LYS D 1 382 ? -7.165 -172.124 -133.970 1.00 59.09 675 LYS B N 1
ATOM 8894 C CA . LYS D 1 382 ? -7.364 -173.543 -134.297 1.00 58.34 675 LYS B CA 1
ATOM 8895 C C . LYS D 1 382 ? -7.167 -174.450 -133.077 1.00 57.64 675 LYS B C 1
ATOM 8896 O O . LYS D 1 382 ? -7.896 -175.437 -132.918 1.00 59.04 675 LYS B O 1
ATOM 8902 N N . LEU D 1 383 ? -6.181 -174.121 -132.234 1.00 54.03 676 LEU B N 1
ATOM 8903 C CA . LEU D 1 383 ? -5.906 -174.885 -131.006 1.00 54.02 676 LEU B CA 1
ATOM 8904 C C . LEU D 1 383 ? -7.067 -174.905 -130.002 1.00 53.88 676 LEU B C 1
ATOM 8905 O O . LEU D 1 383 ? -7.311 -175.935 -129.379 1.00 53.27 676 LEU B O 1
ATOM 8910 N N . MET D 1 384 ? -7.762 -173.778 -129.841 1.00 56.49 677 MET B N 1
ATOM 8911 C CA . MET D 1 384 ? -8.972 -173.715 -129.007 1.00 59.79 677 MET B CA 1
ATOM 8912 C C . MET D 1 384 ? -10.097 -174.559 -129.617 1.00 57.52 677 MET B C 1
ATOM 8913 O O . MET D 1 384 ? -10.732 -175.344 -128.914 1.00 54.32 677 MET B O 1
ATOM 8918 N N . LYS D 1 385 ? -10.329 -174.399 -130.923 1.00 55.63 678 LYS B N 1
ATOM 8919 C CA . LYS D 1 385 ? -11.317 -175.211 -131.660 1.00 53.81 678 LYS B CA 1
ATOM 8920 C C . LYS D 1 385 ? -11.016 -176.710 -131.578 1.00 53.45 678 LYS B C 1
ATOM 8921 O O . LYS D 1 385 ? -11.929 -177.530 -131.503 1.00 53.43 678 LYS B O 1
ATOM 8927 N N . LEU D 1 386 ? -9.732 -177.056 -131.626 1.00 53.45 679 LEU B N 1
ATOM 8928 C CA . LEU D 1 386 ? -9.284 -178.431 -131.425 1.00 53.41 679 LEU B CA 1
ATOM 8929 C C . LEU D 1 386 ? -9.530 -178.874 -129.978 1.00 54.31 679 LEU B C 1
ATOM 8930 O O . LEU D 1 386 ? -10.128 -179.926 -129.748 1.00 57.16 679 LEU B O 1
ATOM 8935 N N . ARG D 1 387 ? -9.091 -178.051 -129.022 1.00 55.60 680 ARG B N 1
ATOM 8936 C CA . ARG D 1 387 ? -9.317 -178.265 -127.577 1.00 56.77 680 ARG B CA 1
ATOM 8937 C C . ARG D 1 387 ? -10.785 -178.516 -127.255 1.00 56.15 680 ARG B C 1
ATOM 8938 O O . ARG D 1 387 ? -11.117 -179.512 -126.616 1.00 56.11 680 ARG B O 1
ATOM 8946 N N . ASN D 1 388 ? -11.645 -177.602 -127.700 1.00 55.73 681 ASN B N 1
ATOM 8947 C CA . ASN D 1 388 ? -13.090 -177.694 -127.459 1.00 55.75 681 ASN B CA 1
ATOM 8948 C C . ASN D 1 388 ? -13.692 -178.973 -128.038 1.00 55.37 681 ASN B C 1
ATOM 8949 O O . ASN D 1 388 ? -14.471 -179.649 -127.364 1.00 55.37 681 ASN B O 1
ATOM 8954 N N . THR D 1 389 ? -13.304 -179.304 -129.271 1.00 55.07 682 THR B N 1
ATOM 8955 C CA . THR D 1 389 ? -13.746 -180.533 -129.941 1.00 54.21 682 THR B CA 1
ATOM 8956 C C . THR D 1 389 ? -13.301 -181.799 -129.198 1.00 54.67 682 THR B C 1
ATOM 8957 O O . THR D 1 389 ? -14.071 -182.751 -129.096 1.00 55.90 682 THR B O 1
ATOM 8961 N N . LEU D 1 390 ? -12.071 -181.811 -128.687 1.00 54.76 683 LEU B N 1
ATOM 8962 C CA . LEU D 1 390 ? -11.569 -182.957 -127.911 1.00 55.19 683 LEU B CA 1
ATOM 8963 C C . LEU D 1 390 ? -12.281 -183.111 -126.563 1.00 56.78 683 LEU B C 1
ATOM 8964 O O . LEU D 1 390 ? -12.662 -184.216 -126.189 1.00 58.15 683 LEU B O 1
ATOM 8969 N N . MET D 1 391 ? -12.444 -182.008 -125.834 1.00 59.83 684 MET B N 1
ATOM 8970 C CA . MET D 1 391 ? -13.091 -182.037 -124.515 1.00 63.06 684 MET B CA 1
ATOM 8971 C C . MET D 1 391 ? -14.520 -182.573 -124.575 1.00 65.97 684 MET B C 1
ATOM 8972 O O . MET D 1 391 ? -14.871 -183.482 -123.821 1.00 67.17 684 MET B O 1
ATOM 8977 N N . GLU D 1 392 ? -15.325 -182.024 -125.484 1.00 68.00 685 GLU B N 1
ATOM 8978 C CA . GLU D 1 392 ? -16.728 -182.434 -125.629 1.00 70.27 685 GLU B CA 1
ATOM 8979 C C . GLU D 1 392 ? -16.907 -183.867 -126.160 1.00 70.75 685 GLU B C 1
ATOM 8980 O O . GLU D 1 392 ? -17.946 -184.485 -125.912 1.00 70.15 685 GLU B O 1
ATOM 8986 N N . GLU D 1 393 ? -15.905 -184.383 -126.878 1.00 69.95 686 GLU B N 1
ATOM 8987 C CA . GLU D 1 393 ? -15.966 -185.730 -127.461 1.00 67.95 686 GLU B CA 1
ATOM 8988 C C . GLU D 1 393 ? -15.401 -186.821 -126.542 1.00 65.00 686 GLU B C 1
ATOM 8989 O O . GLU D 1 393 ? -15.930 -187.932 -126.513 1.00 62.32 686 GLU B O 1
ATOM 8995 N N . PHE D 1 394 ? -14.328 -186.515 -125.812 1.00 64.05 687 PHE B N 1
ATOM 8996 C CA . PHE D 1 394 ? -13.764 -187.459 -124.826 1.00 63.35 687 PHE B CA 1
ATOM 8997 C C . PHE D 1 394 ? -14.576 -187.566 -123.520 1.00 65.31 687 PHE B C 1
ATOM 8998 O O . PHE D 1 394 ? -14.385 -188.514 -122.755 1.00 67.54 687 PHE B O 1
ATOM 9006 N N . THR D 1 395 ? -15.470 -186.604 -123.276 1.00 66.92 688 THR B N 1
ATOM 9007 C CA . THR D 1 395 ? -16.462 -186.684 -122.190 1.00 67.46 688 THR B CA 1
ATOM 9008 C C . THR D 1 395 ? -17.790 -187.333 -122.621 1.00 69.55 688 THR B C 1
ATOM 9009 O O . THR D 1 395 ? -18.661 -187.582 -121.785 1.00 72.08 688 THR B O 1
ATOM 9013 N N . LYS D 1 396 ? -17.941 -187.596 -123.918 1.00 70.46 689 LYS B N 1
ATOM 9014 C CA . LYS D 1 396 ? -19.186 -188.104 -124.493 1.00 72.00 689 LYS B CA 1
ATOM 9015 C C . LYS D 1 396 ? -19.389 -189.602 -124.244 1.00 73.44 689 LYS B C 1
ATOM 9016 O O . LYS D 1 396 ? -20.527 -190.049 -124.107 1.00 77.04 689 LYS B O 1
ATOM 9022 N N . THR D 1 397 ? -18.293 -190.362 -124.195 1.00 73.48 690 THR B N 1
ATOM 9023 C CA . THR D 1 397 ? -18.337 -191.827 -124.129 1.00 75.79 690 THR B CA 1
ATOM 9024 C C . THR D 1 397 ? -17.437 -192.349 -123.008 1.00 76.07 690 THR B C 1
ATOM 9025 O O . THR D 1 397 ? -16.501 -191.663 -122.587 1.00 75.83 690 THR B O 1
ATOM 9029 N N . GLU D 1 398 ? -17.743 -193.550 -122.516 1.00 77.90 691 GLU B N 1
ATOM 9030 C CA . GLU D 1 398 ? -16.982 -194.178 -121.425 1.00 80.12 691 GLU B CA 1
ATOM 9031 C C . GLU D 1 398 ? -15.543 -194.524 -121.814 1.00 80.06 691 GLU B C 1
ATOM 9032 O O . GLU D 1 398 ? -14.604 -194.163 -121.101 1.00 78.95 691 GLU B O 1
ATOM 9038 N N . GLU D 1 399 ? -15.381 -195.215 -122.942 1.00 79.82 692 GLU B N 1
ATOM 9039 C CA . GLU D 1 399 ? -14.068 -195.678 -123.406 1.00 79.10 692 GLU B CA 1
ATOM 9040 C C . GLU D 1 399 ? -13.813 -195.199 -124.845 1.00 75.13 692 GLU B C 1
ATOM 9041 O O . GLU D 1 399 ? -13.817 -195.999 -125.786 1.00 74.53 692 GLU B O 1
ATOM 9047 N N . PRO D 1 400 ? -13.593 -193.878 -125.021 1.00 70.30 693 PRO B N 1
ATOM 9048 C CA . PRO D 1 400 ? -13.465 -193.292 -126.354 1.00 68.01 693 PRO B CA 1
ATOM 9049 C C . PRO D 1 400 ? -12.083 -193.504 -126.965 1.00 64.84 693 PRO B C 1
ATOM 9050 O O . PRO D 1 400 ? -11.139 -193.810 -126.248 1.00 64.31 693 PRO B O 1
ATOM 9054 N N . ARG D 1 401 ? -11.987 -193.327 -128.279 1.00 63.04 694 ARG B N 1
ATOM 9055 C CA . ARG D 1 401 ? -10.710 -193.350 -129.000 1.00 62.83 694 ARG B CA 1
ATOM 9056 C C . ARG D 1 401 ? -10.768 -192.384 -130.185 1.00 59.54 694 ARG B C 1
ATOM 9057 O O . ARG D 1 401 ? -11.823 -192.219 -130.807 1.00 58.37 694 ARG B O 1
ATOM 9065 N N . GLY D 1 402 ? -9.642 -191.734 -130.474 1.00 55.20 695 GLY B N 1
ATOM 9066 C CA . GLY D 1 402 ? -9.589 -190.701 -131.507 1.00 50.84 695 GLY B CA 1
ATOM 9067 C C . GLY D 1 402 ? -8.280 -190.614 -132.264 1.00 48.44 695 GLY B C 1
ATOM 9068 O O . GLY D 1 402 ? -7.253 -191.133 -131.817 1.00 45.20 695 GLY B O 1
ATOM 9069 N N . ILE D 1 403 ? -8.336 -189.951 -133.421 1.00 46.81 696 ILE B N 1
ATOM 9070 C CA . ILE D 1 403 ? -7.158 -189.640 -134.238 1.00 44.73 696 ILE B CA 1
ATOM 9071 C C . ILE D 1 403 ? -7.238 -188.177 -134.689 1.00 42.72 696 ILE B C 1
ATOM 9072 O O . ILE D 1 403 ? -8.290 -187.711 -135.125 1.00 41.17 696 ILE B O 1
ATOM 9077 N N . ILE D 1 404 ? -6.115 -187.470 -134.576 1.00 43.27 697 ILE B N 1
ATOM 9078 C CA . ILE D 1 404 ? -5.937 -186.147 -135.168 1.00 41.49 697 ILE B CA 1
ATOM 9079 C C . ILE D 1 404 ? -4.977 -186.314 -136.347 1.00 40.47 697 ILE B C 1
ATOM 9080 O O . ILE D 1 404 ? -3.842 -186.758 -136.163 1.00 39.39 697 ILE B O 1
ATOM 9085 N N . PHE D 1 405 ? -5.449 -185.979 -137.547 1.00 39.33 698 PHE B N 1
ATOM 9086 C CA . PHE D 1 405 ? -4.626 -185.977 -138.755 1.00 38.43 698 PHE B CA 1
ATOM 9087 C C . PHE D 1 405 ? -4.059 -184.575 -138.955 1.00 40.00 698 PHE B C 1
ATOM 9088 O O . PHE D 1 405 ? -4.830 -183.609 -138.987 1.00 42.15 698 PHE B O 1
ATOM 9096 N N . THR D 1 406 ? -2.732 -184.460 -139.075 1.00 39.15 699 THR B N 1
ATOM 9097 C CA . THR D 1 406 ? -2.069 -183.165 -139.340 1.00 39.08 699 THR B CA 1
ATOM 9098 C C . THR D 1 406 ? -1.055 -183.286 -140.483 1.00 38.65 699 THR B C 1
ATOM 9099 O O . THR D 1 406 ? -0.699 -184.392 -140.883 1.00 39.39 699 THR B O 1
ATOM 9103 N N . LYS D 1 407 ? -0.616 -182.144 -141.012 1.00 38.48 700 LYS B N 1
ATOM 9104 C CA . LYS D 1 407 ? 0.251 -182.118 -142.200 1.00 39.64 700 LYS B CA 1
ATOM 9105 C C . LYS D 1 407 ? 1.717 -182.534 -141.926 1.00 37.12 700 LYS B C 1
ATOM 9106 O O . LYS D 1 407 ? 2.206 -183.457 -142.560 1.00 35.38 700 LYS B O 1
ATOM 9112 N N . THR D 1 408 ? 2.408 -181.860 -141.004 1.00 35.94 701 THR B N 1
ATOM 9113 C CA . THR D 1 408 ? 3.857 -182.093 -140.788 1.00 35.57 701 THR B CA 1
ATOM 9114 C C . THR D 1 408 ? 4.137 -183.054 -139.633 1.00 35.60 701 THR B C 1
ATOM 9115 O O . THR D 1 408 ? 3.288 -183.259 -138.763 1.00 36.65 701 THR B O 1
ATOM 9119 N N . ARG D 1 409 ? 5.324 -183.657 -139.650 1.00 34.77 702 ARG B N 1
ATOM 9120 C CA . ARG D 1 409 ? 5.801 -184.457 -138.518 1.00 34.80 702 ARG B CA 1
ATOM 9121 C C . ARG D 1 409 ? 5.974 -183.581 -137.299 1.00 34.64 702 ARG B C 1
ATOM 9122 O O . ARG D 1 409 ? 5.502 -183.912 -136.220 1.00 33.06 702 ARG B O 1
ATOM 9130 N N . GLN D 1 410 ? 6.660 -182.459 -137.499 1.00 37.26 703 GLN B N 1
ATOM 9131 C CA . GLN D 1 410 ? 6.854 -181.446 -136.466 1.00 38.80 703 GLN B CA 1
ATOM 9132 C C . GLN D 1 410 ? 5.536 -181.063 -135.819 1.00 39.31 703 GLN B C 1
ATOM 9133 O O . GLN D 1 410 ? 5.470 -180.957 -134.594 1.00 40.53 703 GLN B O 1
ATOM 9139 N N . SER D 1 411 ? 4.495 -180.880 -136.635 1.00 38.50 704 SER B N 1
ATOM 9140 C CA . SER D 1 411 ? 3.156 -180.599 -136.114 1.00 39.25 704 SER B CA 1
ATOM 9141 C C . SER D 1 411 ? 2.574 -181.731 -135.236 1.00 38.91 704 SER B C 1
ATOM 9142 O O . SER D 1 411 ? 1.940 -181.461 -134.208 1.00 36.43 704 SER B O 1
ATOM 9145 N N . ALA D 1 412 ? 2.824 -182.981 -135.621 1.00 38.60 705 ALA B N 1
ATOM 9146 C CA . ALA D 1 412 ? 2.412 -184.136 -134.815 1.00 40.56 705 ALA B CA 1
ATOM 9147 C C . ALA D 1 412 ? 3.060 -184.162 -133.432 1.00 41.06 705 ALA B C 1
ATOM 9148 O O . ALA D 1 412 ? 2.368 -184.345 -132.431 1.00 43.47 705 ALA B O 1
ATOM 9150 N N . LEU D 1 413 ? 4.380 -183.999 -133.386 1.00 41.78 706 LEU B N 1
ATOM 9151 C CA . LEU D 1 413 ? 5.114 -184.003 -132.116 1.00 43.03 706 LEU B CA 1
ATOM 9152 C C . LEU D 1 413 ? 4.711 -182.815 -131.240 1.00 42.35 706 LEU B C 1
ATOM 9153 O O . LEU D 1 413 ? 4.512 -182.965 -130.040 1.00 43.86 706 LEU B O 1
ATOM 9158 N N . ALA D 1 414 ? 4.592 -181.641 -131.851 1.00 42.08 707 ALA B N 1
ATOM 9159 C CA . ALA D 1 414 ? 4.227 -180.417 -131.130 1.00 43.10 707 ALA B CA 1
ATOM 9160 C C . ALA D 1 414 ? 2.819 -180.470 -130.518 1.00 43.86 707 ALA B C 1
ATOM 9161 O O . ALA D 1 414 ? 2.611 -179.985 -129.406 1.00 44.98 707 ALA B O 1
ATOM 9163 N N . LEU D 1 415 ? 1.868 -181.061 -131.240 1.00 44.24 708 LEU B N 1
ATOM 9164 C CA . LEU D 1 415 ? 0.517 -181.287 -130.710 1.00 44.03 708 LEU B CA 1
ATOM 9165 C C . LEU D 1 415 ? 0.507 -182.293 -129.558 1.00 44.43 708 LEU B C 1
ATOM 9166 O O . LEU D 1 415 ? -0.289 -182.156 -128.631 1.00 44.50 708 LEU B O 1
ATOM 9171 N N . TYR D 1 416 ? 1.371 -183.304 -129.628 1.00 45.75 709 TYR B N 1
ATOM 9172 C CA . TYR D 1 416 ? 1.561 -184.242 -128.512 1.00 48.53 709 TYR B CA 1
ATOM 9173 C C . TYR D 1 416 ? 2.010 -183.517 -127.233 1.00 50.37 709 TYR B C 1
ATOM 9174 O O . TYR D 1 416 ? 1.474 -183.775 -126.150 1.00 53.23 709 TYR B O 1
ATOM 9183 N N . HIS D 1 417 ? 2.968 -182.600 -127.370 1.00 50.00 710 HIS B N 1
ATOM 9184 C CA . HIS D 1 417 ? 3.447 -181.807 -126.232 1.00 51.27 710 HIS B CA 1
ATOM 9185 C C . HIS D 1 417 ? 2.371 -180.848 -125.705 1.00 49.70 710 HIS B C 1
ATOM 9186 O O . HIS D 1 417 ? 2.193 -180.717 -124.495 1.00 46.70 710 HIS B O 1
ATOM 9193 N N . TRP D 1 418 ? 1.652 -180.197 -126.617 1.00 49.43 711 TRP B N 1
ATOM 9194 C CA . TRP D 1 418 ? 0.509 -179.353 -126.261 1.00 49.89 711 TRP B CA 1
ATOM 9195 C C . TRP D 1 418 ? -0.529 -180.114 -125.419 1.00 52.45 711 TRP B C 1
ATOM 9196 O O . TRP D 1 418 ? -1.044 -179.575 -124.447 1.00 52.98 711 TRP B O 1
ATOM 9207 N N . ILE D 1 419 ? -0.809 -181.366 -125.782 1.00 58.06 712 ILE B N 1
ATOM 9208 C CA . ILE D 1 419 ? -1.753 -182.212 -125.028 1.00 60.75 712 ILE B CA 1
ATOM 9209 C C . ILE D 1 419 ? -1.175 -182.640 -123.672 1.00 62.74 712 ILE B C 1
ATOM 9210 O O . ILE D 1 419 ? -1.914 -182.750 -122.690 1.00 61.15 712 ILE B O 1
ATOM 9215 N N . MET D 1 420 ? 0.133 -182.893 -123.625 1.00 66.48 713 MET B N 1
ATOM 9216 C CA . MET D 1 420 ? 0.806 -183.253 -122.369 1.00 69.01 713 MET B CA 1
ATOM 9217 C C . MET D 1 420 ? 1.054 -182.054 -121.448 1.00 68.59 713 MET B C 1
ATOM 9218 O O . MET D 1 420 ? 0.832 -182.163 -120.245 1.00 69.04 713 MET B O 1
ATOM 9223 N N . ASP D 1 421 ? 1.472 -180.913 -122.004 1.00 69.64 714 ASP B N 1
ATOM 9224 C CA . ASP D 1 421 ? 1.772 -179.697 -121.216 1.00 71.00 714 ASP B CA 1
ATOM 9225 C C . ASP D 1 421 ? 0.501 -178.905 -120.881 1.00 72.49 714 ASP B C 1
ATOM 9226 O O . ASP D 1 421 ? 0.463 -177.681 -121.035 1.00 73.84 714 ASP B O 1
ATOM 9231 N N . ASN D 1 422 ? -0.526 -179.607 -120.397 1.00 74.00 715 ASN B N 1
ATOM 9232 C CA . ASN D 1 422 ? -1.864 -179.045 -120.195 1.00 76.03 715 ASN B CA 1
ATOM 9233 C C . ASN D 1 422 ? -2.741 -180.075 -119.453 1.00 76.03 715 ASN B C 1
ATOM 9234 O O . ASN D 1 422 ? -3.359 -180.935 -120.087 1.00 71.26 715 ASN B O 1
ATOM 9239 N N . PRO D 1 423 ? -2.804 -179.985 -118.108 1.00 77.33 716 PRO B N 1
ATOM 9240 C CA . PRO D 1 423 ? -3.334 -181.094 -117.300 1.00 77.51 716 PRO B CA 1
ATOM 9241 C C . PRO D 1 423 ? -4.842 -181.392 -117.397 1.00 77.04 716 PRO B C 1
ATOM 9242 O O . PRO D 1 423 ? -5.273 -182.421 -116.874 1.00 76.92 716 PRO B O 1
ATOM 9246 N N . LYS D 1 424 ? -5.630 -180.525 -118.037 1.00 76.81 717 LYS B N 1
ATOM 9247 C CA . LYS D 1 424 ? -7.072 -180.776 -118.205 1.00 75.45 717 LYS B CA 1
ATOM 9248 C C . LYS D 1 424 ? -7.403 -181.908 -119.189 1.00 74.45 717 LYS B C 1
ATOM 9249 O O . LYS D 1 424 ? -8.464 -182.528 -119.074 1.00 74.88 717 LYS B O 1
ATOM 9255 N N . PHE D 1 425 ? -6.528 -182.152 -120.168 1.00 72.19 718 PHE B N 1
ATOM 9256 C CA . PHE D 1 425 ? -6.667 -183.312 -121.062 1.00 69.69 718 PHE B CA 1
ATOM 9257 C C . PHE D 1 425 ? -6.350 -184.607 -120.307 1.00 70.17 718 PHE B C 1
ATOM 9258 O O . PHE D 1 425 ? -7.058 -185.605 -120.445 1.00 69.71 718 PHE B O 1
ATOM 9266 N N . GLU D 1 426 ? -5.272 -184.574 -119.523 1.00 70.66 719 GLU B N 1
ATOM 9267 C CA . GLU D 1 426 ? -4.901 -185.658 -118.600 1.00 70.87 719 GLU B CA 1
ATOM 9268 C C . GLU D 1 426 ? -5.986 -185.904 -117.543 1.00 72.82 719 GLU B C 1
ATOM 9269 O O . GLU D 1 426 ? -6.254 -187.050 -117.181 1.00 75.47 719 GLU B O 1
ATOM 9275 N N . GLU D 1 427 ? -6.587 -184.820 -117.052 1.00 74.88 720 GLU B N 1
ATOM 9276 C CA . GLU D 1 427 ? -7.705 -184.868 -116.098 1.00 76.20 720 GLU B CA 1
ATOM 9277 C C . GLU D 1 427 ? -8.926 -185.587 -116.675 1.00 74.12 720 GLU B C 1
ATOM 9278 O O . GLU D 1 427 ? -9.529 -186.423 -116.000 1.00 74.10 720 GLU B O 1
ATOM 9284 N N . VAL D 1 428 ? -9.278 -185.253 -117.917 1.00 71.20 721 VAL B N 1
ATOM 9285 C CA . VAL D 1 428 ? -10.467 -185.803 -118.582 1.00 68.46 721 VAL B CA 1
ATOM 9286 C C . VAL D 1 428 ? -10.224 -187.181 -119.242 1.00 67.04 721 VAL B C 1
ATOM 9287 O O . VAL D 1 428 ? -11.133 -187.742 -119.859 1.00 66.55 721 VAL B O 1
ATOM 9291 N N . GLY D 1 429 ? -9.002 -187.711 -119.124 1.00 64.61 722 GLY B N 1
ATOM 9292 C CA . GLY D 1 429 ? -8.694 -189.098 -119.490 1.00 61.97 722 GLY B CA 1
ATOM 9293 C C . GLY D 1 429 ? -7.977 -189.313 -120.814 1.00 59.00 722 GLY B C 1
ATOM 9294 O O . GLY D 1 429 ? -7.844 -190.455 -121.256 1.00 56.22 722 GLY B O 1
ATOM 9295 N N . ILE D 1 430 ? -7.527 -188.233 -121.457 1.00 58.15 723 ILE B N 1
ATOM 9296 C CA . ILE D 1 430 ? -6.799 -188.342 -122.722 1.00 57.34 723 ILE B CA 1
ATOM 9297 C C . ILE D 1 430 ? -5.354 -188.750 -122.428 1.00 58.90 723 ILE B C 1
ATOM 9298 O O . ILE D 1 430 ? -4.711 -188.210 -121.521 1.00 61.28 723 ILE B O 1
ATOM 9303 N N . LYS D 1 431 ? -4.869 -189.706 -123.215 1.00 59.70 724 LYS B N 1
ATOM 9304 C CA . LYS D 1 431 ? -3.532 -190.277 -123.087 1.00 61.00 724 LYS B CA 1
ATOM 9305 C C . LYS D 1 431 ? -2.960 -190.367 -124.497 1.00 57.47 724 LYS B C 1
ATOM 9306 O O . LYS D 1 431 ? -3.038 -191.402 -125.162 1.00 54.85 724 LYS B O 1
ATOM 9312 N N . ALA D 1 432 ? -2.407 -189.246 -124.945 1.00 55.36 725 ALA B N 1
ATOM 9313 C CA . ALA D 1 432 ? -1.991 -189.077 -126.330 1.00 53.85 725 ALA B CA 1
ATOM 9314 C C . ALA D 1 432 ? -0.660 -189.750 -126.627 1.00 53.51 725 ALA B C 1
ATOM 9315 O O . ALA D 1 432 ? 0.128 -190.037 -125.722 1.00 51.70 725 ALA B O 1
ATOM 9317 N N . HIS D 1 433 ? -0.439 -190.017 -127.911 1.00 52.80 726 HIS B N 1
ATOM 9318 C CA . HIS D 1 433 ? 0.888 -190.335 -128.437 1.00 51.72 726 HIS B CA 1
ATOM 9319 C C . HIS D 1 433 ? 0.908 -190.070 -129.942 1.00 50.32 726 HIS B C 1
ATOM 9320 O O . HIS D 1 433 ? -0.081 -190.317 -130.626 1.00 50.50 726 HIS B O 1
ATOM 9327 N N . PHE D 1 434 ? 2.025 -189.549 -130.441 1.00 49.00 727 PHE B N 1
ATOM 9328 C CA . PHE D 1 434 ? 2.168 -189.238 -131.869 1.00 47.70 727 PHE B CA 1
ATOM 9329 C C . PHE D 1 434 ? 2.328 -190.503 -132.715 1.00 46.68 727 PHE B C 1
ATOM 9330 O O . PHE D 1 434 ? 2.560 -191.599 -132.196 1.00 45.70 727 PHE B O 1
ATOM 9338 N N . LEU D 1 435 ? 2.190 -190.329 -134.027 1.00 44.81 728 LEU B N 1
ATOM 9339 C CA . LEU D 1 435 ? 2.360 -191.413 -134.988 1.00 44.27 728 LEU B CA 1
ATOM 9340 C C . LEU D 1 435 ? 2.780 -190.794 -136.316 1.00 42.74 728 LEU B C 1
ATOM 9341 O O . LEU D 1 435 ? 2.048 -189.989 -136.880 1.00 44.82 728 LEU B O 1
ATOM 9346 N N . ILE D 1 436 ? 3.961 -191.163 -136.805 1.00 40.42 729 ILE B N 1
ATOM 9347 C CA . ILE D 1 436 ? 4.537 -190.553 -138.006 1.00 39.62 729 ILE B CA 1
ATOM 9348 C C . ILE D 1 436 ? 5.165 -191.617 -138.906 1.00 38.27 729 ILE B C 1
ATOM 9349 O O . ILE D 1 436 ? 5.110 -192.800 -138.601 1.00 36.74 729 ILE B O 1
ATOM 9354 N N . GLY D 1 437 ? 5.725 -191.189 -140.033 1.00 38.40 730 GLY B N 1
ATOM 9355 C CA . GLY D 1 437 ? 6.322 -192.087 -141.008 1.00 37.93 730 GLY B CA 1
ATOM 9356 C C . GLY D 1 437 ? 7.665 -192.655 -140.598 1.00 38.05 730 GLY B C 1
ATOM 9357 O O . GLY D 1 437 ? 8.277 -192.202 -139.635 1.00 36.78 730 GLY B O 1
ATOM 9358 N N . ALA D 1 438 ? 8.101 -193.665 -141.351 1.00 39.62 731 ALA B N 1
ATOM 9359 C CA . ALA D 1 438 ? 9.380 -194.345 -141.147 1.00 39.56 731 ALA B CA 1
ATOM 9360 C C . ALA D 1 438 ? 10.532 -193.813 -142.009 1.00 41.75 731 ALA B C 1
ATOM 9361 O O . ALA D 1 438 ? 11.693 -194.067 -141.686 1.00 45.17 731 ALA B O 1
ATOM 9363 N N . GLY D 1 439 ? 10.229 -193.075 -143.075 1.00 42.52 732 GLY B N 1
ATOM 9364 C CA . GLY D 1 439 ? 11.259 -192.571 -143.986 1.00 45.79 732 GLY B CA 1
ATOM 9365 C C . GLY D 1 439 ? 12.212 -191.567 -143.364 1.00 48.79 732 GLY B C 1
ATOM 9366 O O . GLY D 1 439 ? 11.919 -190.989 -142.323 1.00 50.33 732 GLY B O 1
ATOM 9367 N N . HIS D 1 440 ? 13.350 -191.355 -144.020 1.00 53.02 733 HIS B N 1
ATOM 9368 C CA . HIS D 1 440 ? 14.433 -190.504 -143.491 1.00 54.25 733 HIS B CA 1
ATOM 9369 C C . HIS D 1 440 ? 14.743 -189.317 -144.410 1.00 54.39 733 HIS B C 1
ATOM 9370 O O . HIS D 1 440 ? 15.878 -188.835 -144.460 1.00 55.78 733 HIS B O 1
ATOM 9377 N N . ASN D 1 441 ? 13.719 -188.836 -145.113 1.00 54.75 734 ASN B N 1
ATOM 9378 C CA . ASN D 1 441 ? 13.825 -187.648 -145.962 1.00 53.25 734 ASN B CA 1
ATOM 9379 C C . ASN D 1 441 ? 13.335 -186.371 -145.283 1.00 51.00 734 ASN B C 1
ATOM 9380 O O . ASN D 1 441 ? 13.519 -185.281 -145.827 1.00 52.10 734 ASN B O 1
ATOM 9385 N N . SER D 1 442 ? 12.719 -186.496 -144.108 1.00 47.71 735 SER B N 1
ATOM 9386 C CA . SER D 1 442 ? 12.214 -185.332 -143.374 1.00 46.98 735 SER B CA 1
ATOM 9387 C C . SER D 1 442 ? 13.328 -184.595 -142.621 1.00 48.04 735 SER B C 1
ATOM 9388 O O . SER D 1 442 ? 14.396 -185.156 -142.345 1.00 49.24 735 SER B O 1
ATOM 9391 N N . GLU D 1 443 ? 13.060 -183.330 -142.299 1.00 48.77 736 GLU B N 1
ATOM 9392 C CA . GLU D 1 443 ? 13.908 -182.551 -141.397 1.00 47.10 736 GLU B CA 1
ATOM 9393 C C . GLU D 1 443 ? 13.578 -182.850 -139.925 1.00 47.32 736 GLU B C 1
ATOM 9394 O O . GLU D 1 443 ? 14.308 -182.415 -139.040 1.00 46.49 736 GLU B O 1
ATOM 9400 N N . THR D 1 444 ? 12.473 -183.566 -139.675 1.00 48.91 737 THR B N 1
ATOM 9401 C CA . THR D 1 444 ? 12.169 -184.189 -138.372 1.00 49.06 737 THR B CA 1
ATOM 9402 C C . THR D 1 444 ? 12.563 -185.668 -138.435 1.00 52.89 737 THR B C 1
ATOM 9403 O O . THR D 1 444 ? 12.494 -186.276 -139.501 1.00 56.89 737 THR B O 1
ATOM 9407 N N . LYS D 1 445 ? 12.968 -186.244 -137.301 1.00 57.15 738 LYS B N 1
ATOM 9408 C CA . LYS D 1 445 ? 13.358 -187.668 -137.241 1.00 58.04 738 LYS B CA 1
ATOM 9409 C C . LYS D 1 445 ? 12.169 -188.616 -137.443 1.00 58.22 738 LYS B C 1
ATOM 9410 O O . LYS D 1 445 ? 11.031 -188.239 -137.174 1.00 61.58 738 LYS B O 1
ATOM 9416 N N . PRO D 1 446 ? 12.434 -189.859 -137.896 1.00 58.47 739 PRO B N 1
ATOM 9417 C CA . PRO D 1 446 ? 11.373 -190.847 -138.069 1.00 57.66 739 PRO B CA 1
ATOM 9418 C C . PRO D 1 446 ? 11.090 -191.723 -136.847 1.00 57.59 739 PRO B C 1
ATOM 9419 O O . PRO D 1 446 ? 11.942 -191.873 -135.964 1.00 54.49 739 PRO B O 1
ATOM 9423 N N . MET D 1 447 ? 9.877 -192.277 -136.820 1.00 57.70 740 MET B N 1
ATOM 9424 C CA . MET D 1 447 ? 9.558 -193.464 -136.030 1.00 58.56 740 MET B CA 1
ATOM 9425 C C . MET D 1 447 ? 9.892 -194.680 -136.880 1.00 58.72 740 MET B C 1
ATOM 9426 O O . MET D 1 447 ? 9.613 -194.678 -138.069 1.00 61.21 740 MET B O 1
ATOM 9431 N N . THR D 1 448 ? 10.458 -195.719 -136.271 1.00 57.57 741 THR B N 1
ATOM 9432 C CA . THR D 1 448 ? 10.717 -196.983 -136.973 1.00 55.60 741 THR B CA 1
ATOM 9433 C C . THR D 1 448 ? 9.414 -197.769 -137.160 1.00 58.91 741 THR B C 1
ATOM 9434 O O . THR D 1 448 ? 8.398 -197.472 -136.514 1.00 59.30 741 THR B O 1
ATOM 9438 N N . GLN D 1 449 ? 9.446 -198.772 -138.038 1.00 60.93 742 GLN B N 1
ATOM 9439 C CA . GLN D 1 449 ? 8.276 -199.639 -138.271 1.00 62.29 742 GLN B CA 1
ATOM 9440 C C . GLN D 1 449 ? 7.808 -200.386 -137.015 1.00 62.27 742 GLN B C 1
ATOM 9441 O O . GLN D 1 449 ? 6.615 -200.675 -136.873 1.00 61.52 742 GLN B O 1
ATOM 9447 N N . ASN D 1 450 ? 8.748 -200.711 -136.127 1.00 62.26 743 ASN B N 1
ATOM 9448 C CA . ASN D 1 450 ? 8.429 -201.391 -134.871 1.00 62.08 743 ASN B CA 1
ATOM 9449 C C . ASN D 1 450 ? 7.761 -200.455 -133.863 1.00 60.48 743 ASN B C 1
ATOM 9450 O O . ASN D 1 450 ? 6.800 -200.842 -133.197 1.00 60.96 743 ASN B O 1
ATOM 9455 N N . GLU D 1 451 ? 8.284 -199.234 -133.748 1.00 59.94 744 GLU B N 1
ATOM 9456 C CA . GLU D 1 451 ? 7.686 -198.200 -132.891 1.00 59.29 744 GLU B CA 1
ATOM 9457 C C . GLU D 1 451 ? 6.266 -197.844 -133.335 1.00 56.86 744 GLU B C 1
ATOM 9458 O O . GLU D 1 451 ? 5.388 -197.638 -132.494 1.00 56.22 744 GLU B O 1
ATOM 9464 N N . GLN D 1 452 ? 6.054 -197.769 -134.651 1.00 54.22 745 GLN B N 1
ATOM 9465 C CA . GLN D 1 452 ? 4.708 -197.603 -135.224 1.00 52.95 745 GLN B CA 1
ATOM 9466 C C . GLN D 1 452 ? 3.766 -198.718 -134.764 1.00 53.85 745 GLN B C 1
ATOM 9467 O O . GLN D 1 452 ? 2.648 -198.448 -134.319 1.00 54.09 745 GLN B O 1
ATOM 9473 N N . ARG D 1 453 ? 4.240 -199.961 -134.859 1.00 55.84 746 ARG B N 1
ATOM 9474 C CA . ARG D 1 453 ? 3.464 -201.148 -134.469 1.00 58.02 746 ARG B CA 1
ATOM 9475 C C . ARG D 1 453 ? 3.092 -201.141 -132.983 1.00 56.42 746 ARG B C 1
ATOM 9476 O O . ARG D 1 453 ? 1.959 -201.471 -132.632 1.00 55.41 746 ARG B O 1
ATOM 9484 N N . GLU D 1 454 ? 4.035 -200.761 -132.122 1.00 55.49 747 GLU B N 1
ATOM 9485 C CA . GLU D 1 454 ? 3.787 -200.745 -130.676 1.00 58.22 747 GLU B CA 1
ATOM 9486 C C . GLU D 1 454 ? 2.787 -199.660 -130.251 1.00 57.51 747 GLU B C 1
ATOM 9487 O O . GLU D 1 454 ? 1.987 -199.883 -129.340 1.00 58.68 747 GLU B O 1
ATOM 9493 N N . VAL D 1 455 ? 2.839 -198.497 -130.904 1.00 55.65 748 VAL B N 1
ATOM 9494 C CA . VAL D 1 455 ? 1.873 -197.409 -130.661 1.00 55.62 748 VAL B CA 1
ATOM 9495 C C . VAL D 1 455 ? 0.452 -197.820 -131.063 1.00 54.98 748 VAL B C 1
ATOM 9496 O O . VAL D 1 455 ? -0.501 -197.588 -130.310 1.00 52.66 748 VAL B O 1
ATOM 9500 N N . ILE D 1 456 ? 0.325 -198.421 -132.245 1.00 54.57 749 ILE B N 1
ATOM 9501 C CA . ILE D 1 456 ? -0.963 -198.926 -132.740 1.00 55.78 749 ILE B CA 1
ATOM 9502 C C . ILE D 1 456 ? -1.485 -200.068 -131.853 1.00 56.39 749 ILE B C 1
ATOM 9503 O O . ILE D 1 456 ? -2.689 -200.164 -131.617 1.00 53.07 749 ILE B O 1
ATOM 9508 N N . ASP D 1 457 ? -0.577 -200.903 -131.344 1.00 60.30 750 ASP B N 1
ATOM 9509 C CA . ASP D 1 457 ? -0.938 -201.991 -130.421 1.00 63.28 750 ASP B CA 1
ATOM 9510 C C . ASP D 1 457 ? -1.438 -201.454 -129.075 1.00 63.35 750 ASP B C 1
ATOM 9511 O O . ASP D 1 457 ? -2.419 -201.963 -128.528 1.00 63.49 750 ASP B O 1
ATOM 9516 N N . LYS D 1 458 ? -0.757 -200.438 -128.547 1.00 63.30 751 LYS B N 1
ATOM 9517 C CA . LYS D 1 458 ? -1.192 -199.758 -127.321 1.00 63.19 751 LYS B CA 1
ATOM 9518 C C . LYS D 1 458 ? -2.506 -198.981 -127.500 1.00 62.75 751 LYS B C 1
ATOM 9519 O O . LYS D 1 458 ? -3.273 -198.827 -126.544 1.00 62.98 751 LYS B O 1
ATOM 9525 N N . PHE D 1 459 ? -2.755 -198.491 -128.716 1.00 61.36 752 PHE B N 1
ATOM 9526 C CA . PHE D 1 459 ? -4.017 -197.821 -129.058 1.00 59.03 752 PHE B CA 1
ATOM 9527 C C . PHE D 1 459 ? -5.214 -198.774 -128.980 1.00 60.26 752 PHE B C 1
ATOM 9528 O O . PHE D 1 459 ? -6.280 -198.403 -128.475 1.00 59.87 752 PHE B O 1
ATOM 9536 N N . ARG D 1 460 ? -5.032 -199.990 -129.495 1.00 60.98 753 ARG B N 1
ATOM 9537 C CA . ARG D 1 460 ? -6.047 -201.049 -129.408 1.00 61.73 753 ARG B CA 1
ATOM 9538 C C . ARG D 1 460 ? -6.190 -201.574 -127.979 1.00 60.32 753 ARG B C 1
ATOM 9539 O O . ARG D 1 460 ? -7.292 -201.933 -127.560 1.00 59.33 753 ARG B O 1
ATOM 9547 N N . GLY D 1 461 ? -5.077 -201.622 -127.247 1.00 59.11 754 GLY B N 1
ATOM 9548 C CA . GLY D 1 461 ? -5.083 -201.991 -125.836 1.00 58.41 754 GLY B CA 1
ATOM 9549 C C . GLY D 1 461 ? -5.831 -201.002 -124.957 1.00 58.47 754 GLY B C 1
ATOM 9550 O O . GLY D 1 461 ? -6.628 -201.408 -124.107 1.00 60.34 754 GLY B O 1
ATOM 9551 N N . GLY D 1 462 ? -5.592 -199.709 -125.176 1.00 55.91 755 GLY B N 1
ATOM 9552 C CA . GLY D 1 462 ? -6.187 -198.647 -124.355 1.00 55.05 755 GLY B CA 1
ATOM 9553 C C . GLY D 1 462 ? -5.167 -197.844 -123.568 1.00 55.10 755 GLY B C 1
ATOM 9554 O O . GLY D 1 462 ? -5.487 -196.766 -123.061 1.00 53.72 755 GLY B O 1
ATOM 9555 N N . SER D 1 463 ? -3.953 -198.386 -123.433 1.00 55.03 756 SER B N 1
ATOM 9556 C CA . SER D 1 463 ? -2.787 -197.636 -122.946 1.00 53.01 756 SER B CA 1
ATOM 9557 C C . SER D 1 463 ? -2.674 -196.244 -123.589 1.00 52.81 756 SER B C 1
ATOM 9558 O O . SER D 1 463 ? -2.392 -195.265 -122.902 1.00 54.50 756 SER B O 1
ATOM 9561 N N . ILE D 1 464 ? -2.894 -196.181 -124.902 1.00 52.22 757 ILE B N 1
ATOM 9562 C CA . ILE D 1 464 ? -2.944 -194.925 -125.654 1.00 50.31 757 ILE B CA 1
ATOM 9563 C C . ILE D 1 464 ? -4.386 -194.693 -126.113 1.00 48.58 757 ILE B C 1
ATOM 9564 O O . ILE D 1 464 ? -5.093 -195.627 -126.473 1.00 48.46 757 ILE B O 1
ATOM 9569 N N . ASN D 1 465 ? -4.798 -193.429 -126.079 1.00 49.45 758 ASN B N 1
ATOM 9570 C CA . ASN D 1 465 ? -6.189 -193.004 -126.286 1.00 50.13 758 ASN B CA 1
ATOM 9571 C C . ASN D 1 465 ? -6.402 -192.160 -127.552 1.00 48.03 758 ASN B C 1
ATOM 9572 O O . ASN D 1 465 ? -7.461 -192.233 -128.183 1.00 47.28 758 ASN B O 1
ATOM 9577 N N . LEU D 1 466 ? -5.406 -191.336 -127.887 1.00 46.17 759 LEU B N 1
ATOM 9578 C CA . LEU D 1 466 ? -5.480 -190.378 -128.983 1.00 43.30 759 LEU B CA 1
ATOM 9579 C C . LEU D 1 466 ? -4.184 -190.418 -129.797 1.00 42.56 759 LEU B C 1
ATOM 9580 O O . LEU D 1 466 ? -3.103 -190.207 -129.245 1.00 41.59 759 LEU B O 1
ATOM 9585 N N . LEU D 1 467 ? -4.295 -190.704 -131.096 1.00 41.98 760 LEU B N 1
ATOM 9586 C CA . LEU D 1 467 ? -3.155 -190.643 -132.019 1.00 41.41 760 LEU B CA 1
ATOM 9587 C C . LEU D 1 467 ? -3.102 -189.275 -132.695 1.00 42.34 760 LEU B C 1
ATOM 9588 O O . LEU D 1 467 ? -4.127 -188.770 -133.146 1.00 42.05 760 LEU B O 1
ATOM 9593 N N . ILE D 1 468 ? -1.921 -188.658 -132.720 1.00 42.33 761 ILE B N 1
ATOM 9594 C CA . ILE D 1 468 ? -1.686 -187.461 -133.522 1.00 43.13 761 ILE B CA 1
ATOM 9595 C C . ILE D 1 468 ? -0.871 -187.928 -134.724 1.00 43.19 761 ILE B C 1
ATOM 9596 O O . ILE D 1 468 ? 0.354 -188.025 -134.660 1.00 44.93 761 ILE B O 1
ATOM 9601 N N . ALA D 1 469 ? -1.571 -188.223 -135.818 1.00 41.65 762 ALA B N 1
ATOM 9602 C CA . ALA D 1 469 ? -0.991 -188.922 -136.949 1.00 40.33 762 ALA B CA 1
ATOM 9603 C C . ALA D 1 469 ? -0.796 -188.024 -138.162 1.00 39.85 762 ALA B C 1
ATOM 9604 O O . ALA D 1 469 ? -1.556 -187.091 -138.375 1.00 39.55 762 ALA B O 1
ATOM 9606 N N . THR D 1 470 ? 0.248 -188.316 -138.938 1.00 41.04 763 THR B N 1
ATOM 9607 C CA . THR D 1 470 ? 0.380 -187.828 -140.314 1.00 41.24 763 THR B CA 1
ATOM 9608 C C . THR D 1 470 ? -0.424 -188.777 -141.219 1.00 41.46 763 THR B C 1
ATOM 9609 O O . THR D 1 470 ? -1.141 -189.640 -140.719 1.00 43.49 763 THR B O 1
ATOM 9613 N N . THR D 1 471 ? -0.278 -188.656 -142.538 1.00 42.78 764 THR B N 1
ATOM 9614 C CA . THR D 1 471 ? -0.972 -189.550 -143.479 1.00 44.53 764 THR B CA 1
ATOM 9615 C C . THR D 1 471 ? -0.643 -191.043 -143.298 1.00 43.94 764 THR B C 1
ATOM 9616 O O . THR D 1 471 ? -1.318 -191.885 -143.882 1.00 46.10 764 THR B O 1
ATOM 9620 N N . VAL D 1 472 ? 0.392 -191.361 -142.515 1.00 42.21 765 VAL B N 1
ATOM 9621 C CA . VAL D 1 472 ? 0.670 -192.731 -142.059 1.00 42.26 765 VAL B CA 1
ATOM 9622 C C . VAL D 1 472 ? -0.572 -193.510 -141.600 1.00 42.92 765 VAL B C 1
ATOM 9623 O O . VAL D 1 472 ? -0.676 -194.710 -141.856 1.00 41.64 765 VAL B O 1
ATOM 9627 N N . ALA D 1 473 ? -1.508 -192.823 -140.944 1.00 43.90 766 ALA B N 1
ATOM 9628 C CA . ALA D 1 473 ? -2.651 -193.477 -140.314 1.00 44.91 766 ALA B CA 1
ATOM 9629 C C . ALA D 1 473 ? -3.904 -193.596 -141.186 1.00 45.42 766 ALA B C 1
ATOM 9630 O O . ALA D 1 473 ? -4.882 -194.214 -140.753 1.00 46.23 766 ALA B O 1
ATOM 9632 N N . GLU D 1 474 ? -3.893 -193.054 -142.405 1.00 45.12 767 GLU B N 1
ATOM 9633 C CA . GLU D 1 474 ? -5.127 -193.015 -143.199 1.00 46.60 767 GLU B CA 1
ATOM 9634 C C . GLU D 1 474 ? -5.451 -194.325 -143.957 1.00 47.60 767 GLU B C 1
ATOM 9635 O O . GLU D 1 474 ? -6.614 -194.729 -143.979 1.00 48.25 767 GLU B O 1
ATOM 9641 N N . GLU D 1 475 ? -4.448 -195.025 -144.492 1.00 47.64 768 GLU B N 1
ATOM 9642 C CA . GLU D 1 475 ? -4.693 -196.217 -145.325 1.00 49.51 768 GLU B CA 1
ATOM 9643 C C . GLU D 1 475 ? -4.105 -197.544 -144.815 1.00 51.27 768 GLU B C 1
ATOM 9644 O O . GLU D 1 475 ? -2.952 -197.608 -144.377 1.00 50.16 768 GLU B O 1
ATOM 9650 N N . GLY D 1 476 ? -4.911 -198.604 -144.912 1.00 52.70 769 GLY B N 1
ATOM 9651 C CA . GLY D 1 476 ? -4.423 -199.985 -144.854 1.00 53.49 769 GLY B CA 1
ATOM 9652 C C . GLY D 1 476 ? -4.272 -200.584 -143.470 1.00 53.67 769 GLY B C 1
ATOM 9653 O O . GLY D 1 476 ? -4.877 -201.618 -143.165 1.00 51.86 769 GLY B O 1
ATOM 9654 N N . LEU D 1 477 ? -3.451 -199.940 -142.643 1.00 54.30 770 LEU B N 1
ATOM 9655 C CA . LEU D 1 477 ? -3.112 -200.440 -141.306 1.00 54.95 770 LEU B CA 1
ATOM 9656 C C . LEU D 1 477 ? -4.355 -200.597 -140.423 1.00 54.76 770 LEU B C 1
ATOM 9657 O O . LEU D 1 477 ? -5.255 -199.764 -140.450 1.00 54.12 770 LEU B O 1
ATOM 9662 N N . ASP D 1 478 ? -4.377 -201.668 -139.638 1.00 55.93 771 ASP B N 1
ATOM 9663 C CA . ASP D 1 478 ? -5.508 -201.999 -138.784 1.00 57.44 771 ASP B CA 1
ATOM 9664 C C . ASP D 1 478 ? -5.422 -201.137 -137.529 1.00 56.36 771 ASP B C 1
ATOM 9665 O O . ASP D 1 478 ? -4.489 -201.280 -136.734 1.00 56.53 771 ASP B O 1
ATOM 9670 N N . ILE D 1 479 ? -6.389 -200.234 -137.372 1.00 54.49 772 ILE B N 1
ATOM 9671 C CA . ILE D 1 479 ? -6.471 -199.348 -136.211 1.00 53.54 772 ILE B CA 1
ATOM 9672 C C . ILE D 1 479 ? -7.856 -199.485 -135.580 1.00 53.94 772 ILE B C 1
ATOM 9673 O O . ILE D 1 479 ? -8.855 -199.658 -136.280 1.00 53.26 772 ILE B O 1
ATOM 9678 N N . LYS D 1 480 ? -7.893 -199.415 -134.252 1.00 56.64 773 LYS B N 1
ATOM 9679 C CA . LYS D 1 480 ? -9.123 -199.566 -133.472 1.00 59.34 773 LYS B CA 1
ATOM 9680 C C . LYS D 1 480 ? -10.163 -198.506 -133.855 1.00 58.21 773 LYS B C 1
ATOM 9681 O O . LYS D 1 480 ? -9.808 -197.361 -134.156 1.00 58.10 773 LYS B O 1
ATOM 9687 N N . GLU D 1 481 ? -11.438 -198.900 -133.822 1.00 56.34 774 GLU B N 1
ATOM 9688 C CA . GLU D 1 481 ? -12.557 -198.039 -134.233 1.00 55.96 774 GLU B CA 1
ATOM 9689 C C . GLU D 1 481 ? -12.583 -196.769 -133.392 1.00 53.68 774 GLU B C 1
ATOM 9690 O O . GLU D 1 481 ? -12.498 -196.842 -132.166 1.00 53.34 774 GLU B O 1
ATOM 9696 N N . CYS D 1 482 ? -12.710 -195.620 -134.056 1.00 51.88 775 CYS B N 1
ATOM 9697 C CA . CYS D 1 482 ? -12.605 -194.314 -133.402 1.00 51.88 775 CYS B CA 1
ATOM 9698 C C . CYS D 1 482 ? -13.959 -193.640 -133.199 1.00 50.80 775 CYS B C 1
ATOM 9699 O O . CYS D 1 482 ? -14.855 -193.768 -134.028 1.00 49.52 775 CYS B O 1
ATOM 9702 N N . ASN D 1 483 ? -14.079 -192.912 -132.090 1.00 51.88 776 ASN B N 1
ATOM 9703 C CA . ASN D 1 483 ? -15.248 -192.078 -131.802 1.00 52.33 776 ASN B CA 1
ATOM 9704 C C . ASN D 1 483 ? -15.128 -190.710 -132.465 1.00 50.76 776 ASN B C 1
ATOM 9705 O O . ASN D 1 483 ? -16.137 -190.071 -132.752 1.00 48.59 776 ASN B O 1
ATOM 9710 N N . ILE D 1 484 ? -13.893 -190.271 -132.710 1.00 50.51 777 ILE B N 1
ATOM 9711 C CA . ILE D 1 484 ? -13.617 -188.974 -133.330 1.00 49.16 777 ILE B CA 1
ATOM 9712 C C . ILE D 1 484 ? -12.425 -189.062 -134.277 1.00 47.99 777 ILE B C 1
ATOM 9713 O O . ILE D 1 484 ? -11.384 -189.616 -133.927 1.00 48.14 777 ILE B O 1
ATOM 9718 N N . VAL D 1 485 ? -12.592 -188.514 -135.477 1.00 45.87 778 VAL B N 1
ATOM 9719 C CA . VAL D 1 485 ? -11.485 -188.285 -136.396 1.00 45.23 778 VAL B CA 1
ATOM 9720 C C . VAL D 1 485 ? -11.464 -186.792 -136.702 1.00 45.53 778 VAL B C 1
ATOM 9721 O O . VAL D 1 485 ? -12.471 -186.230 -137.133 1.00 45.14 778 VAL B O 1
ATOM 9725 N N . ILE D 1 486 ? -10.323 -186.156 -136.443 1.00 45.88 779 ILE B N 1
ATOM 9726 C CA . ILE D 1 486 ? -10.140 -184.733 -136.691 1.00 46.02 779 ILE B CA 1
ATOM 9727 C C . ILE D 1 486 ? -9.098 -184.573 -137.782 1.00 44.93 779 ILE B C 1
ATOM 9728 O O . ILE D 1 486 ? -7.980 -185.059 -137.636 1.00 44.82 779 ILE B O 1
ATOM 9733 N N . ARG D 1 487 ? -9.474 -183.909 -138.873 1.00 43.74 780 ARG B N 1
ATOM 9734 C CA . ARG D 1 487 ? -8.506 -183.449 -139.861 1.00 42.56 780 ARG B CA 1
ATOM 9735 C C . ARG D 1 487 ? -8.089 -182.048 -139.441 1.00 41.66 780 ARG B C 1
ATOM 9736 O O . ARG D 1 487 ? -8.830 -181.090 -139.644 1.00 42.38 780 ARG B O 1
ATOM 9744 N N . TYR D 1 488 ? -6.919 -181.945 -138.815 1.00 41.21 781 TYR B N 1
ATOM 9745 C CA . TYR D 1 488 ? -6.427 -180.672 -138.297 1.00 40.69 781 TYR B CA 1
ATOM 9746 C C . TYR D 1 488 ? -5.624 -179.959 -139.379 1.00 41.50 781 TYR B C 1
ATOM 9747 O O . TYR D 1 488 ? -4.424 -180.195 -139.540 1.00 41.15 781 TYR B O 1
ATOM 9756 N N . GLY D 1 489 ? -6.313 -179.117 -140.149 1.00 42.70 782 GLY B N 1
ATOM 9757 C CA . GLY D 1 489 ? -5.705 -178.390 -141.263 1.00 41.78 782 GLY B CA 1
ATOM 9758 C C . GLY D 1 489 ? -5.302 -179.220 -142.477 1.00 41.71 782 GLY B C 1
ATOM 9759 O O . GLY D 1 489 ? -4.847 -178.651 -143.472 1.00 41.72 782 GLY B O 1
ATOM 9760 N N . LEU D 1 490 ? -5.475 -180.547 -142.416 1.00 40.97 783 LEU B N 1
ATOM 9761 C CA . LEU D 1 490 ? -5.007 -181.453 -143.463 1.00 39.52 783 LEU B CA 1
ATOM 9762 C C . LEU D 1 490 ? -6.175 -181.770 -144.385 1.00 38.44 783 LEU B C 1
ATOM 9763 O O . LEU D 1 490 ? -7.194 -182.285 -143.939 1.00 36.62 783 LEU B O 1
ATOM 9768 N N . VAL D 1 491 ? -6.025 -181.418 -145.660 1.00 37.99 784 VAL B N 1
ATOM 9769 C CA . VAL D 1 491 ? -6.971 -181.764 -146.716 1.00 38.17 784 VAL B CA 1
ATOM 9770 C C . VAL D 1 491 ? -6.150 -182.186 -147.931 1.00 38.25 784 VAL B C 1
ATOM 9771 O O . VAL D 1 491 ? -5.477 -181.350 -148.543 1.00 39.01 784 VAL B O 1
ATOM 9775 N N . THR D 1 492 ? -6.209 -183.473 -148.275 1.00 37.45 785 THR B N 1
ATOM 9776 C CA . THR D 1 492 ? -5.394 -184.028 -149.360 1.00 36.10 785 THR B CA 1
ATOM 9777 C C . THR D 1 492 ? -6.276 -184.369 -150.583 1.00 35.74 785 THR B C 1
ATOM 9778 O O . THR D 1 492 ? -6.635 -183.459 -151.343 1.00 34.60 785 THR B O 1
ATOM 9782 N N . ASN D 1 493 ? -6.632 -185.646 -150.773 1.00 35.03 786 ASN B N 1
ATOM 9783 C CA . ASN D 1 493 ? -7.520 -186.066 -151.873 1.00 34.86 786 ASN B CA 1
ATOM 9784 C C . ASN D 1 493 ? -8.788 -186.783 -151.380 1.00 35.14 786 ASN B C 1
ATOM 9785 O O . ASN D 1 493 ? -8.949 -187.024 -150.184 1.00 35.01 786 ASN B O 1
ATOM 9790 N N . GLU D 1 494 ? -9.688 -187.085 -152.313 1.00 35.65 787 GLU B N 1
ATOM 9791 C CA . GLU D 1 494 ? -10.967 -187.734 -152.001 1.00 36.43 787 GLU B CA 1
ATOM 9792 C C . GLU D 1 494 ? -10.830 -189.159 -151.447 1.00 36.50 787 GLU B C 1
ATOM 9793 O O . GLU D 1 494 ? -11.629 -189.568 -150.613 1.00 35.64 787 GLU B O 1
ATOM 9799 N N . ILE D 1 495 ? -9.814 -189.895 -151.900 1.00 38.59 788 ILE B N 1
ATOM 9800 C CA . ILE D 1 495 ? -9.520 -191.248 -151.387 1.00 38.96 788 ILE B CA 1
ATOM 9801 C C . ILE D 1 495 ? -9.097 -191.198 -149.919 1.00 39.17 788 ILE B C 1
ATOM 9802 O O . ILE D 1 495 ? -9.583 -191.971 -149.102 1.00 40.19 788 ILE B O 1
ATOM 9807 N N . ALA D 1 496 ? -8.163 -190.307 -149.604 1.00 39.65 789 ALA B N 1
ATOM 9808 C CA . ALA D 1 496 ? -7.703 -190.114 -148.227 1.00 40.81 789 ALA B CA 1
ATOM 9809 C C . ALA D 1 496 ? -8.829 -189.622 -147.327 1.00 43.05 789 ALA B C 1
ATOM 9810 O O . ALA D 1 496 ? -8.885 -189.981 -146.152 1.00 45.86 789 ALA B O 1
ATOM 9812 N N . MET D 1 497 ? -9.717 -188.806 -147.891 1.00 44.57 790 MET B N 1
ATOM 9813 C CA . MET D 1 497 ? -10.885 -188.299 -147.181 1.00 45.46 790 MET B CA 1
ATOM 9814 C C . MET D 1 497 ? -11.816 -189.439 -146.759 1.00 45.44 790 MET B C 1
ATOM 9815 O O . MET D 1 497 ? -12.192 -189.517 -145.590 1.00 45.37 790 MET B O 1
ATOM 9820 N N . VAL D 1 498 ? -12.181 -190.312 -147.700 1.00 45.75 791 VAL B N 1
ATOM 9821 C CA . VAL D 1 498 ? -13.068 -191.449 -147.392 1.00 46.73 791 VAL B CA 1
ATOM 9822 C C . VAL D 1 498 ? -12.394 -192.464 -146.455 1.00 44.38 791 VAL B C 1
ATOM 9823 O O . VAL D 1 498 ? -13.060 -193.075 -145.623 1.00 43.26 791 VAL B O 1
ATOM 9827 N N . GLN D 1 499 ? -11.081 -192.630 -146.599 1.00 43.51 792 GLN B N 1
ATOM 9828 C CA . GLN D 1 499 ? -10.289 -193.464 -145.689 1.00 42.66 792 GLN B CA 1
ATOM 9829 C C . GLN D 1 499 ? -10.227 -192.890 -144.270 1.00 42.83 792 GLN B C 1
ATOM 9830 O O . GLN D 1 499 ? -10.351 -193.637 -143.302 1.00 41.31 792 GLN B O 1
ATOM 9836 N N . ALA D 1 500 ? -10.066 -191.572 -144.151 1.00 44.68 793 ALA B N 1
ATOM 9837 C CA . ALA D 1 500 ? -10.074 -190.904 -142.841 1.00 46.45 793 ALA B CA 1
ATOM 9838 C C . ALA D 1 500 ? -11.448 -191.000 -142.182 1.00 48.04 793 ALA B C 1
ATOM 9839 O O . ALA D 1 500 ? -11.557 -191.349 -141.007 1.00 49.99 793 ALA B O 1
ATOM 9841 N N . ARG D 1 501 ? -12.485 -190.685 -142.952 1.00 48.86 794 ARG B N 1
ATOM 9842 C CA . ARG D 1 501 ? -13.879 -190.877 -142.530 1.00 50.72 794 ARG B CA 1
ATOM 9843 C C . ARG D 1 501 ? -14.170 -192.350 -142.169 1.00 49.96 794 ARG B C 1
ATOM 9844 O O . ARG D 1 501 ? -14.968 -192.622 -141.274 1.00 50.86 794 ARG B O 1
ATOM 9852 N N . GLY D 1 502 ? -13.503 -193.282 -142.850 1.00 50.15 795 GLY B N 1
ATOM 9853 C CA . GLY D 1 502 ? -13.585 -194.711 -142.538 1.00 50.12 795 GLY B CA 1
ATOM 9854 C C . GLY D 1 502 ? -13.042 -195.168 -141.188 1.00 51.38 795 GLY B C 1
ATOM 9855 O O . GLY D 1 502 ? -13.456 -196.218 -140.692 1.00 53.10 795 GLY B O 1
ATOM 9856 N N . ARG D 1 503 ? -12.102 -194.419 -140.608 1.00 52.04 796 ARG B N 1
ATOM 9857 C CA . ARG D 1 503 ? -11.574 -194.725 -139.265 1.00 52.05 796 ARG B CA 1
ATOM 9858 C C . ARG D 1 503 ? -12.611 -194.467 -138.167 1.00 53.38 796 ARG B C 1
ATOM 9859 O O . ARG D 1 503 ? -12.638 -195.178 -137.161 1.00 52.73 796 ARG B O 1
ATOM 9867 N N . ALA D 1 504 ? -13.447 -193.447 -138.363 1.00 55.80 797 ALA B N 1
ATOM 9868 C CA . ALA D 1 504 ? -14.537 -193.130 -137.436 1.00 58.36 797 ALA B CA 1
ATOM 9869 C C . ALA D 1 504 ? -15.741 -194.036 -137.692 1.00 61.90 797 ALA B C 1
ATOM 9870 O O . ALA D 1 504 ? -16.678 -193.649 -138.399 1.00 63.63 797 ALA B O 1
ATOM 9872 N N . ARG D 1 505 ? -15.709 -195.237 -137.114 1.00 64.12 798 ARG B N 1
ATOM 9873 C CA . ARG D 1 505 ? -16.783 -196.225 -137.297 1.00 67.42 798 ARG B CA 1
ATOM 9874 C C . ARG D 1 505 ? -17.193 -196.929 -135.993 1.00 67.40 798 ARG B C 1
ATOM 9875 O O . ARG D 1 505 ? -17.617 -198.088 -136.013 1.00 65.35 798 ARG B O 1
ATOM 9883 N N . ALA D 1 506 ? -17.084 -196.218 -134.870 1.00 69.29 799 ALA B N 1
ATOM 9884 C CA . ALA D 1 506 ? -17.681 -196.655 -133.605 1.00 71.09 799 ALA B CA 1
ATOM 9885 C C . ALA D 1 506 ? -19.103 -196.101 -133.521 1.00 73.06 799 ALA B C 1
ATOM 9886 O O . ALA D 1 506 ? -19.523 -195.320 -134.381 1.00 70.57 799 ALA B O 1
ATOM 9888 N N . ASP D 1 507 ? -19.845 -196.522 -132.497 1.00 76.61 800 ASP B N 1
ATOM 9889 C CA . ASP D 1 507 ? -21.194 -196.000 -132.252 1.00 78.14 800 ASP B CA 1
ATOM 9890 C C . ASP D 1 507 ? -21.117 -194.526 -131.840 1.00 77.61 800 ASP B C 1
ATOM 9891 O O . ASP D 1 507 ? -20.374 -194.177 -130.919 1.00 77.64 800 ASP B O 1
ATOM 9896 N N . GLU D 1 508 ? -21.874 -193.679 -132.543 1.00 76.38 801 GLU B N 1
ATOM 9897 C CA . GLU D 1 508 ? -21.887 -192.223 -132.335 1.00 74.76 801 GLU B CA 1
ATOM 9898 C C . GLU D 1 508 ? -20.506 -191.599 -132.582 1.00 69.10 801 GLU B C 1
ATOM 9899 O O . GLU D 1 508 ? -19.955 -190.908 -131.721 1.00 70.27 801 GLU B O 1
ATOM 9905 N N . SER D 1 509 ? -19.965 -191.852 -133.773 1.00 61.97 802 SER B N 1
ATOM 9906 C CA . SER D 1 509 ? -18.660 -191.326 -134.176 1.00 58.16 802 SER B CA 1
ATOM 9907 C C . SER D 1 509 ? -18.817 -190.091 -135.060 1.00 56.32 802 SER B C 1
ATOM 9908 O O . SER D 1 509 ? -19.781 -189.990 -135.818 1.00 56.27 802 SER B O 1
ATOM 9911 N N . THR D 1 510 ? -17.869 -189.162 -134.957 1.00 54.97 803 THR B N 1
ATOM 9912 C CA . THR D 1 510 ? -17.874 -187.949 -135.775 1.00 55.40 803 THR B CA 1
ATOM 9913 C C . THR D 1 510 ? -16.566 -187.786 -136.557 1.00 54.01 803 THR B C 1
ATOM 9914 O O . THR D 1 510 ? -15.497 -188.205 -136.103 1.00 52.34 803 THR B O 1
ATOM 9918 N N . TYR D 1 511 ? -16.683 -187.181 -137.738 1.00 52.25 804 TYR B N 1
ATOM 9919 C CA . TYR D 1 511 ? -15.552 -186.787 -138.569 1.00 50.48 804 TYR B CA 1
ATOM 9920 C C . TYR D 1 511 ? -15.606 -185.268 -138.650 1.00 48.37 804 TYR B C 1
ATOM 9921 O O . TYR D 1 511 ? -16.636 -184.718 -139.031 1.00 47.45 804 TYR B O 1
ATOM 9930 N N . ALA D 1 512 ? -14.512 -184.597 -138.286 1.00 46.75 805 ALA B N 1
ATOM 9931 C CA . ALA D 1 512 ? -14.486 -183.131 -138.204 1.00 45.88 805 ALA B CA 1
ATOM 9932 C C . ALA D 1 512 ? -13.274 -182.530 -138.916 1.00 45.73 805 ALA B C 1
ATOM 9933 O O . ALA D 1 512 ? -12.161 -183.038 -138.792 1.00 45.03 805 ALA B O 1
ATOM 9935 N N . LEU D 1 513 ? -13.503 -181.445 -139.657 1.00 45.86 806 LEU B N 1
ATOM 9936 C CA . LEU D 1 513 ? -12.431 -180.647 -140.252 1.00 45.66 806 LEU B CA 1
ATOM 9937 C C . LEU D 1 513 ? -12.248 -179.369 -139.432 1.00 45.21 806 LEU B C 1
ATOM 9938 O O . LEU D 1 513 ? -13.134 -178.512 -139.412 1.00 45.40 806 LEU B O 1
ATOM 9943 N N . VAL D 1 514 ? -11.117 -179.269 -138.735 1.00 44.21 807 VAL B N 1
ATOM 9944 C CA . VAL D 1 514 ? -10.716 -178.050 -138.039 1.00 44.30 807 VAL B CA 1
ATOM 9945 C C . VAL D 1 514 ? -9.725 -177.322 -138.948 1.00 45.82 807 VAL B C 1
ATOM 9946 O O . VAL D 1 514 ? -8.712 -177.904 -139.351 1.00 48.07 807 VAL B O 1
ATOM 9950 N N . ALA D 1 515 ? -10.018 -176.065 -139.283 1.00 45.40 808 ALA B N 1
ATOM 9951 C CA . ALA D 1 515 ? -9.182 -175.301 -140.212 1.00 45.93 808 ALA B CA 1
ATOM 9952 C C . ALA D 1 515 ? -9.440 -173.805 -140.129 1.00 48.05 808 ALA B C 1
ATOM 9953 O O . ALA D 1 515 ? -10.511 -173.371 -139.700 1.00 49.19 808 ALA B O 1
ATOM 9955 N N . SER D 1 516 ? -8.448 -173.029 -140.561 1.00 49.50 809 SER B N 1
ATOM 9956 C CA . SER D 1 516 ? -8.601 -171.584 -140.729 1.00 51.84 809 SER B CA 1
ATOM 9957 C C . SER D 1 516 ? -9.290 -171.297 -142.059 1.00 51.97 809 SER B C 1
ATOM 9958 O O . SER D 1 516 ? -8.907 -171.861 -143.087 1.00 53.42 809 SER B O 1
ATOM 9961 N N . SER D 1 517 ? -10.286 -170.409 -142.037 1.00 51.61 810 SER B N 1
ATOM 9962 C CA . SER D 1 517 ? -10.950 -169.942 -143.266 1.00 50.74 810 SER B CA 1
ATOM 9963 C C . SER D 1 517 ? -9.971 -169.296 -144.247 1.00 48.35 810 SER B C 1
ATOM 9964 O O . SER D 1 517 ? -10.184 -169.343 -145.457 1.00 48.68 810 SER B O 1
ATOM 9967 N N . GLY D 1 518 ? -8.915 -168.683 -143.717 1.00 46.63 811 GLY B N 1
ATOM 9968 C CA . GLY D 1 518 ? -7.858 -168.105 -144.536 1.00 46.77 811 GLY B CA 1
ATOM 9969 C C . GLY D 1 518 ? -6.944 -169.074 -145.270 1.00 45.64 811 GLY B C 1
ATOM 9970 O O . GLY D 1 518 ? -6.258 -168.665 -146.204 1.00 46.18 811 GLY B O 1
ATOM 9971 N N . SER D 1 519 ? -6.934 -170.351 -144.874 1.00 44.42 812 SER B N 1
ATOM 9972 C CA . SER D 1 519 ? -6.031 -171.348 -145.468 1.00 42.33 812 SER B CA 1
ATOM 9973 C C . SER D 1 519 ? -6.542 -171.933 -146.782 1.00 41.50 812 SER B C 1
ATOM 9974 O O . SER D 1 519 ? -5.761 -172.500 -147.537 1.00 42.54 812 SER B O 1
ATOM 9977 N N . GLY D 1 520 ? -7.844 -171.813 -147.043 1.00 41.20 813 GLY B N 1
ATOM 9978 C CA . GLY D 1 520 ? -8.462 -172.409 -148.232 1.00 39.96 813 GLY B CA 1
ATOM 9979 C C . GLY D 1 520 ? -8.708 -173.910 -148.149 1.00 39.73 813 GLY B C 1
ATOM 9980 O O . GLY D 1 520 ? -9.095 -174.526 -149.147 1.00 39.09 813 GLY B O 1
ATOM 9981 N N . ALA D 1 521 ? -8.510 -174.499 -146.966 1.00 39.53 814 ALA B N 1
ATOM 9982 C CA . ALA D 1 521 ? -8.674 -175.941 -146.764 1.00 38.55 814 ALA B CA 1
ATOM 9983 C C . ALA D 1 521 ? -10.145 -176.350 -146.753 1.00 38.48 814 ALA B C 1
ATOM 9984 O O . ALA D 1 521 ? -10.477 -177.480 -147.120 1.00 39.92 814 ALA B O 1
ATOM 9986 N N . VAL D 1 522 ? -11.018 -175.440 -146.322 1.00 37.01 815 VAL B N 1
ATOM 9987 C CA . VAL D 1 522 ? -12.459 -175.691 -146.329 1.00 37.06 815 VAL B CA 1
ATOM 9988 C C . VAL D 1 522 ? -12.943 -175.839 -147.777 1.00 37.52 815 VAL B C 1
ATOM 9989 O O . VAL D 1 522 ? -13.669 -176.785 -148.094 1.00 36.97 815 VAL B O 1
ATOM 9993 N N . GLU D 1 523 ? -12.507 -174.927 -148.648 1.00 37.79 816 GLU B N 1
ATOM 9994 C CA . GLU D 1 523 ? -12.867 -174.974 -150.075 1.00 38.33 816 GLU B CA 1
ATOM 9995 C C . GLU D 1 523 ? -12.348 -176.235 -150.766 1.00 37.68 816 GLU B C 1
ATOM 9996 O O . GLU D 1 523 ? -13.058 -176.818 -151.585 1.00 36.91 816 GLU B O 1
ATOM 10002 N N . ARG D 1 524 ? -11.131 -176.657 -150.415 1.00 37.35 817 ARG B N 1
ATOM 10003 C CA . ARG D 1 524 ? -10.542 -177.889 -150.954 1.00 37.33 817 ARG B CA 1
ATOM 10004 C C . ARG D 1 524 ? -11.234 -179.153 -150.439 1.00 39.57 817 ARG B C 1
ATOM 10005 O O . ARG D 1 524 ? -11.274 -180.163 -151.145 1.00 40.78 817 ARG B O 1
ATOM 10013 N N . GLU D 1 525 ? -11.764 -179.111 -149.218 1.00 41.64 818 GLU B N 1
ATOM 10014 C CA . GLU D 1 525 ? -12.606 -180.205 -148.718 1.00 43.54 818 GLU B CA 1
ATOM 10015 C C . GLU D 1 525 ? -13.900 -180.315 -149.539 1.00 42.67 818 GLU B C 1
ATOM 10016 O O . GLU D 1 525 ? -14.353 -181.426 -149.828 1.00 43.76 818 GLU B O 1
ATOM 10022 N N . ASP D 1 526 ? -14.482 -179.171 -149.910 1.00 41.07 819 ASP B N 1
ATOM 10023 C CA . ASP D 1 526 ? -15.699 -179.147 -150.729 1.00 41.52 819 ASP B CA 1
ATOM 10024 C C . ASP D 1 526 ? -15.522 -179.714 -152.137 1.00 39.66 819 ASP B C 1
ATOM 10025 O O . ASP D 1 526 ? -16.448 -180.347 -152.644 1.00 40.16 819 ASP B O 1
ATOM 10030 N N . VAL D 1 527 ? -14.364 -179.500 -152.768 1.00 38.87 820 VAL B N 1
ATOM 10031 C CA . VAL D 1 527 ? -14.137 -180.074 -154.106 1.00 38.89 820 VAL B CA 1
ATOM 10032 C C . VAL D 1 527 ? -13.909 -181.581 -153.989 1.00 38.08 820 VAL B C 1
ATOM 10033 O O . VAL D 1 527 ? -14.325 -182.325 -154.871 1.00 39.54 820 VAL B O 1
ATOM 10037 N N . ASN D 1 528 ? -13.272 -182.023 -152.903 1.00 36.60 821 ASN B N 1
ATOM 10038 C CA . ASN D 1 528 ? -13.122 -183.455 -152.634 1.00 36.20 821 ASN B CA 1
ATOM 10039 C C . ASN D 1 528 ? -14.459 -184.156 -152.335 1.00 35.20 821 ASN B C 1
ATOM 10040 O O . ASN D 1 528 ? -14.633 -185.315 -152.704 1.00 34.21 821 ASN B O 1
ATOM 10045 N N . ILE D 1 529 ? -15.391 -183.460 -151.677 1.00 34.39 822 ILE B N 1
ATOM 10046 C CA . ILE D 1 529 ? -16.777 -183.946 -151.543 1.00 34.54 822 ILE B CA 1
ATOM 10047 C C . ILE D 1 529 ? -17.447 -184.017 -152.925 1.00 34.98 822 ILE B C 1
ATOM 10048 O O . ILE D 1 529 ? -18.061 -185.032 -153.273 1.00 33.83 822 ILE B O 1
ATOM 10053 N N . PHE D 1 530 ? -17.315 -182.933 -153.693 1.00 35.00 823 PHE B N 1
ATOM 10054 C CA . PHE D 1 530 ? -17.770 -182.873 -155.087 1.00 36.97 823 PHE B CA 1
ATOM 10055 C C . PHE D 1 530 ? -17.177 -184.023 -155.907 1.00 37.73 823 PHE B C 1
ATOM 10056 O O . PHE D 1 530 ? -17.912 -184.722 -156.600 1.00 39.30 823 PHE B O 1
ATOM 10064 N N . ARG D 1 531 ? -15.866 -184.241 -155.783 1.00 37.91 824 ARG B N 1
ATOM 10065 C CA . ARG D 1 531 ? -15.175 -185.338 -156.479 1.00 38.38 824 ARG B CA 1
ATOM 10066 C C . ARG D 1 531 ? -15.698 -186.719 -156.059 1.00 37.78 824 ARG B C 1
ATOM 10067 O O . ARG D 1 531 ? -15.890 -187.591 -156.907 1.00 36.21 824 ARG B O 1
ATOM 10075 N N . GLU D 1 532 ? -15.948 -186.899 -154.762 1.00 38.17 825 GLU B N 1
ATOM 10076 C CA . GLU D 1 532 ? -16.483 -188.161 -154.246 1.00 39.02 825 GLU B CA 1
ATOM 10077 C C . GLU D 1 532 ? -17.860 -188.483 -154.832 1.00 40.28 825 GLU B C 1
ATOM 10078 O O . GLU D 1 532 ? -18.144 -189.641 -155.147 1.00 40.02 825 GLU B O 1
ATOM 10084 N N . ASN D 1 533 ? -18.705 -187.461 -154.968 1.00 41.96 826 ASN B N 1
ATOM 10085 C CA . ASN D 1 533 ? -20.018 -187.617 -155.591 1.00 44.07 826 ASN B CA 1
ATOM 10086 C C . ASN D 1 533 ? -19.891 -187.959 -157.076 1.00 43.67 826 ASN B C 1
ATOM 10087 O O . ASN D 1 533 ? -20.578 -188.856 -157.565 1.00 43.41 826 ASN B O 1
ATOM 10092 N N . MET D 1 534 ? -19.010 -187.243 -157.779 1.00 44.35 827 MET B N 1
ATOM 10093 C CA . MET D 1 534 ? -18.667 -187.558 -159.179 1.00 44.61 827 MET B CA 1
ATOM 10094 C C . MET D 1 534 ? -18.188 -188.996 -159.373 1.00 44.99 827 MET B C 1
ATOM 10095 O O . MET D 1 534 ? -18.498 -189.621 -160.391 1.00 46.77 827 MET B O 1
ATOM 10100 N N . MET D 1 535 ? -17.414 -189.500 -158.412 1.00 44.38 828 MET B N 1
ATOM 10101 C CA . MET D 1 535 ? -16.891 -190.868 -158.459 1.00 44.56 828 MET B CA 1
ATOM 10102 C C . MET D 1 535 ? -18.011 -191.908 -158.518 1.00 44.90 828 MET B C 1
ATOM 10103 O O . MET D 1 535 ? -17.940 -192.835 -159.322 1.00 44.63 828 MET B O 1
ATOM 10108 N N . TYR D 1 536 ? -19.035 -191.746 -157.677 1.00 45.60 829 TYR B N 1
ATOM 10109 C CA . TYR D 1 536 ? -20.162 -192.692 -157.630 1.00 46.35 829 TYR B CA 1
ATOM 10110 C C . TYR D 1 536 ? -21.020 -192.640 -158.897 1.00 47.28 829 TYR B C 1
ATOM 10111 O O . TYR D 1 536 ? -21.476 -193.677 -159.379 1.00 47.22 829 TYR B O 1
ATOM 10120 N N . LYS D 1 537 ? -21.220 -191.439 -159.439 1.00 48.16 830 LYS B N 1
ATOM 10121 C CA . LYS D 1 537 ? -21.908 -191.270 -160.723 1.00 48.94 830 LYS B CA 1
ATOM 10122 C C . LYS D 1 537 ? -21.130 -191.900 -161.881 1.00 47.60 830 LYS B C 1
ATOM 10123 O O . LYS D 1 537 ? -21.736 -192.452 -162.801 1.00 48.81 830 LYS B O 1
ATOM 10129 N N . ALA D 1 538 ? -19.803 -191.778 -161.844 1.00 46.16 831 ALA B N 1
ATOM 10130 C CA . ALA D 1 538 ? -18.933 -192.317 -162.895 1.00 45.27 831 ALA B CA 1
ATOM 10131 C C . ALA D 1 538 ? -18.840 -193.846 -162.846 1.00 45.33 831 ALA B C 1
ATOM 10132 O O . ALA D 1 538 ? -18.831 -194.492 -163.895 1.00 45.00 831 ALA B O 1
ATOM 10134 N N . ILE D 1 539 ? -18.776 -194.414 -161.639 1.00 45.36 832 ILE B N 1
ATOM 10135 C CA . ILE D 1 539 ? -18.843 -195.874 -161.455 1.00 45.85 832 ILE B CA 1
ATOM 10136 C C . ILE D 1 539 ? -20.179 -196.403 -161.984 1.00 46.12 832 ILE B C 1
ATOM 10137 O O . ILE D 1 539 ? -20.209 -197.383 -162.716 1.00 45.14 832 ILE B O 1
ATOM 10142 N N . ARG D 1 540 ? -21.270 -195.740 -161.605 1.00 49.63 833 ARG B N 1
ATOM 10143 C CA . ARG D 1 540 ? -22.613 -196.068 -162.102 1.00 52.53 833 ARG B CA 1
ATOM 10144 C C . ARG D 1 540 ? -22.690 -196.021 -163.639 1.00 50.20 833 ARG B C 1
ATOM 10145 O O . ARG D 1 540 ? -23.253 -196.923 -164.254 1.00 47.07 833 ARG B O 1
ATOM 10153 N N . ARG D 1 541 ? -22.094 -194.996 -164.246 1.00 49.81 834 ARG B N 1
ATOM 10154 C CA . ARG D 1 541 ? -22.103 -194.855 -165.711 1.00 49.40 834 ARG B CA 1
ATOM 10155 C C . ARG D 1 541 ? -21.335 -195.965 -166.447 1.00 48.19 834 ARG B C 1
ATOM 10156 O O . ARG D 1 541 ? -21.834 -196.480 -167.450 1.00 46.64 834 ARG B O 1
ATOM 10164 N N . VAL D 1 542 ? -20.147 -196.335 -165.960 1.00 47.89 835 VAL B N 1
ATOM 10165 C CA . VAL D 1 542 ? -19.373 -197.432 -166.583 1.00 48.00 835 VAL B CA 1
ATOM 10166 C C . VAL D 1 542 ? -19.996 -198.819 -166.363 1.00 48.00 835 VAL B C 1
ATOM 10167 O O . VAL D 1 542 ? -19.788 -199.716 -167.177 1.00 48.07 835 VAL B O 1
ATOM 10171 N N . GLN D 1 543 ? -20.737 -198.988 -165.266 1.00 49.55 836 GLN B N 1
ATOM 10172 C CA . GLN D 1 543 ? -21.521 -200.212 -165.021 1.00 50.64 836 GLN B CA 1
ATOM 10173 C C . GLN D 1 543 ? -22.729 -200.341 -165.959 1.00 53.36 836 GLN B C 1
ATOM 10174 O O . GLN D 1 543 ? -23.063 -201.448 -166.390 1.00 56.42 836 GLN B O 1
ATOM 10180 N N . GLU D 1 544 ? -23.379 -199.214 -166.258 1.00 55.53 837 GLU B N 1
ATOM 10181 C CA . GLU D 1 544 ? -24.527 -199.162 -167.187 1.00 56.59 837 GLU B CA 1
ATOM 10182 C C . GLU D 1 544 ? -24.123 -199.100 -168.665 1.00 57.59 837 GLU B C 1
ATOM 10183 O O . GLU D 1 544 ? -24.982 -199.172 -169.545 1.00 59.48 837 GLU B O 1
ATOM 10189 N N . MET D 1 545 ? -22.825 -198.964 -168.931 1.00 57.44 838 MET B N 1
ATOM 10190 C CA . MET D 1 545 ? -22.293 -198.834 -170.285 1.00 58.11 838 MET B CA 1
ATOM 10191 C C . MET D 1 545 ? -22.427 -200.166 -171.038 1.00 59.77 838 MET B C 1
ATOM 10192 O O . MET D 1 545 ? -22.125 -201.215 -170.465 1.00 60.39 838 MET B O 1
ATOM 10197 N N . PRO D 1 546 ? -22.892 -200.138 -172.309 1.00 61.08 839 PRO B N 1
ATOM 10198 C CA . PRO D 1 546 ? -23.031 -201.396 -173.068 1.00 62.42 839 PRO B CA 1
ATOM 10199 C C . PRO D 1 546 ? -21.670 -202.046 -173.400 1.00 65.16 839 PRO B C 1
ATOM 10200 O O . PRO D 1 546 ? -20.737 -201.325 -173.765 1.00 66.35 839 PRO B O 1
ATOM 10204 N N . PRO D 1 547 ? -21.558 -203.393 -173.280 1.00 66.40 840 PRO B N 1
ATOM 10205 C CA . PRO D 1 547 ? -20.291 -204.140 -173.425 1.00 66.69 840 PRO B CA 1
ATOM 10206 C C . PRO D 1 547 ? -19.347 -203.708 -174.558 1.00 66.10 840 PRO B C 1
ATOM 10207 O O . PRO D 1 547 ? -18.146 -203.576 -174.328 1.00 65.48 840 PRO B O 1
ATOM 10211 N N . GLU D 1 548 ? -19.890 -203.496 -175.756 1.00 66.54 841 GLU B N 1
ATOM 10212 C CA . GLU D 1 548 ? -19.094 -203.091 -176.930 1.00 66.72 841 GLU B CA 1
ATOM 10213 C C . GLU D 1 548 ? -18.424 -201.727 -176.735 1.00 63.46 841 GLU B C 1
ATOM 10214 O O . GLU D 1 548 ? -17.269 -201.536 -177.113 1.00 60.88 841 GLU B O 1
ATOM 10220 N N . GLU D 1 549 ? -19.164 -200.786 -176.153 1.00 60.57 842 GLU B N 1
ATOM 10221 C CA . GLU D 1 549 ? -18.644 -199.452 -175.835 1.00 60.14 842 GLU B CA 1
ATOM 10222 C C . GLU D 1 549 ? -17.540 -199.532 -174.771 1.00 58.31 842 GLU B C 1
ATOM 10223 O O . GLU D 1 549 ? -16.465 -198.948 -174.935 1.00 56.18 842 GLU B O 1
ATOM 10229 N N . TYR D 1 550 ? -17.815 -200.275 -173.701 1.00 56.15 843 TYR B N 1
ATOM 10230 C CA . TYR D 1 550 ? -16.852 -200.499 -172.616 1.00 55.04 843 TYR B CA 1
ATOM 10231 C C . TYR D 1 550 ? -15.573 -201.192 -173.099 1.00 56.83 843 TYR B C 1
ATOM 10232 O O . TYR D 1 550 ? -14.475 -200.734 -172.794 1.00 56.50 843 TYR B O 1
ATOM 10241 N N . LEU D 1 551 ? -15.722 -202.275 -173.859 1.00 58.73 844 LEU B N 1
ATOM 10242 C CA . LEU D 1 551 ? -14.570 -203.051 -174.349 1.00 60.82 844 LEU B CA 1
ATOM 10243 C C . LEU D 1 551 ? -13.612 -202.222 -175.216 1.00 59.49 844 LEU B C 1
ATOM 10244 O O . LEU D 1 551 ? -12.395 -202.314 -175.046 1.00 57.94 844 LEU B O 1
ATOM 10249 N N . ASN D 1 552 ? -14.165 -201.424 -176.134 1.00 59.00 845 ASN B N 1
ATOM 10250 C CA . ASN D 1 552 ? -13.364 -200.567 -177.022 1.00 57.29 845 ASN B CA 1
ATOM 10251 C C . ASN D 1 552 ? -12.564 -199.520 -176.255 1.00 57.28 845 ASN B C 1
ATOM 10252 O O . ASN D 1 552 ? -11.373 -199.340 -176.511 1.00 54.89 845 ASN B O 1
ATOM 10257 N N . LYS D 1 553 ? -13.229 -198.835 -175.324 1.00 58.59 846 LYS B N 1
ATOM 10258 C CA . LYS D 1 553 ? -12.577 -197.842 -174.457 1.00 57.82 846 LYS B CA 1
ATOM 10259 C C . LYS D 1 553 ? -11.487 -198.458 -173.581 1.00 57.58 846 LYS B C 1
ATOM 10260 O O . LYS D 1 553 ? -10.413 -197.874 -173.431 1.00 58.34 846 LYS B O 1
ATOM 10266 N N . ILE D 1 554 ? -11.760 -199.639 -173.028 1.00 57.82 847 ILE B N 1
ATOM 10267 C CA . ILE D 1 554 ? -10.776 -200.387 -172.233 1.00 57.16 847 ILE B CA 1
ATOM 10268 C C . ILE D 1 554 ? -9.542 -200.751 -173.064 1.00 56.45 847 ILE B C 1
ATOM 10269 O O . ILE D 1 554 ? -8.415 -200.597 -172.589 1.00 56.23 847 ILE B O 1
ATOM 10274 N N . GLN D 1 555 ? -9.754 -201.227 -174.290 1.00 56.43 848 GLN B N 1
ATOM 10275 C CA . GLN D 1 555 ? -8.642 -201.565 -175.186 1.00 57.42 848 GLN B CA 1
ATOM 10276 C C . GLN D 1 555 ? -7.780 -200.349 -175.536 1.00 55.83 848 GLN B C 1
ATOM 10277 O O . GLN D 1 555 ? -6.552 -200.458 -175.588 1.00 56.40 848 GLN B O 1
ATOM 10283 N N . ASP D 1 556 ? -8.427 -199.210 -175.794 1.00 54.20 849 ASP B N 1
ATOM 10284 C CA . ASP D 1 556 ? -7.724 -197.953 -176.077 1.00 54.05 849 ASP B CA 1
ATOM 10285 C C . ASP D 1 556 ? -6.777 -197.583 -174.943 1.00 51.99 849 ASP B C 1
ATOM 10286 O O . ASP D 1 556 ? -5.581 -197.426 -175.167 1.00 51.93 849 ASP B O 1
ATOM 10291 N N . PHE D 1 557 ? -7.320 -197.473 -173.732 1.00 50.83 850 PHE B N 1
ATOM 10292 C CA . PHE D 1 557 ? -6.523 -197.135 -172.546 1.00 50.09 850 PHE B CA 1
ATOM 10293 C C . PHE D 1 557 ? -5.377 -198.122 -172.301 1.00 48.54 850 PHE B C 1
ATOM 10294 O O . PHE D 1 557 ? -4.276 -197.712 -171.942 1.00 46.30 850 PHE B O 1
ATOM 10302 N N . GLN D 1 558 ? -5.635 -199.412 -172.518 1.00 49.09 851 GLN B N 1
ATOM 10303 C CA . GLN D 1 558 ? -4.599 -200.444 -172.412 1.00 48.78 851 GLN B CA 1
ATOM 10304 C C . GLN D 1 558 ? -3.465 -200.237 -173.413 1.00 49.98 851 GLN B C 1
ATOM 10305 O O . GLN D 1 558 ? -2.291 -200.336 -173.052 1.00 48.76 851 GLN B O 1
ATOM 10311 N N . LEU D 1 559 ? -3.830 -199.953 -174.662 1.00 52.06 852 LEU B N 1
ATOM 10312 C CA . LEU D 1 559 ? -2.858 -199.764 -175.740 1.00 54.06 852 LEU B CA 1
ATOM 10313 C C . LEU D 1 559 ? -2.016 -198.506 -175.534 1.00 53.27 852 LEU B C 1
ATOM 10314 O O . LEU D 1 559 ? -0.803 -198.530 -175.744 1.00 54.67 852 LEU B O 1
ATOM 10319 N N . GLN D 1 560 ? -2.661 -197.417 -175.127 1.00 52.50 853 GLN B N 1
ATOM 10320 C CA . GLN D 1 560 ? -1.956 -196.157 -174.879 1.00 51.78 853 GLN B CA 1
ATOM 10321 C C . GLN D 1 560 ? -1.203 -196.137 -173.533 1.00 51.27 853 GLN B C 1
ATOM 10322 O O . GLN D 1 560 ? -0.280 -195.339 -173.360 1.00 48.98 853 GLN B O 1
ATOM 10328 N N . SER D 1 561 ? -1.588 -197.013 -172.600 1.00 52.73 854 SER B N 1
ATOM 10329 C CA . SER D 1 561 ? -0.811 -197.235 -171.364 1.00 53.96 854 SER B CA 1
ATOM 10330 C C . SER D 1 561 ? 0.512 -197.945 -171.645 1.00 56.45 854 SER B C 1
ATOM 10331 O O . SER D 1 561 ? 1.522 -197.638 -171.015 1.00 58.13 854 SER B O 1
ATOM 10334 N N . ILE D 1 562 ? 0.494 -198.899 -172.575 1.00 59.64 855 ILE B N 1
ATOM 10335 C CA . ILE D 1 562 ? 1.715 -199.590 -173.024 1.00 62.89 855 ILE B CA 1
ATOM 10336 C C . ILE D 1 562 ? 2.674 -198.609 -173.709 1.00 63.52 855 ILE B C 1
ATOM 10337 O O . ILE D 1 562 ? 3.887 -198.672 -173.499 1.00 64.08 855 ILE B O 1
ATOM 10342 N N . VAL D 1 563 ? 2.117 -197.714 -174.523 1.00 64.23 856 VAL B N 1
ATOM 10343 C CA . VAL D 1 563 ? 2.884 -196.641 -175.172 1.00 64.74 856 VAL B CA 1
ATOM 10344 C C . VAL D 1 563 ? 3.494 -195.674 -174.142 1.00 66.01 856 VAL B C 1
ATOM 10345 O O . VAL D 1 563 ? 4.614 -195.195 -174.334 1.00 65.75 856 VAL B O 1
ATOM 10349 N N . GLU D 1 564 ? 2.757 -195.395 -173.065 1.00 69.28 857 GLU B N 1
ATOM 10350 C CA . GLU D 1 564 ? 3.219 -194.497 -171.993 1.00 73.34 857 GLU B CA 1
ATOM 10351 C C . GLU D 1 564 ? 4.530 -194.957 -171.342 1.00 75.09 857 GLU B C 1
ATOM 10352 O O . GLU D 1 564 ? 5.377 -194.125 -171.010 1.00 76.35 857 GLU B O 1
ATOM 10358 N N . LYS D 1 565 ? 4.689 -196.268 -171.153 1.00 77.69 858 LYS B N 1
ATOM 10359 C CA . LYS D 1 565 ? 5.928 -196.821 -170.592 1.00 80.72 858 LYS B CA 1
ATOM 10360 C C . LYS D 1 565 ? 7.097 -196.752 -171.580 1.00 81.24 858 LYS B C 1
ATOM 10361 O O . LYS D 1 565 ? 8.239 -196.537 -171.169 1.00 82.24 858 LYS B O 1
ATOM 10367 N N . GLN D 1 566 ? 6.813 -196.955 -172.866 1.00 81.82 859 GLN B N 1
ATOM 10368 C CA . GLN D 1 566 ? 7.831 -196.850 -173.919 1.00 83.00 859 GLN B CA 1
ATOM 10369 C C . GLN D 1 566 ? 8.418 -195.438 -174.023 1.00 85.30 859 GLN B C 1
ATOM 10370 O O . GLN D 1 566 ? 9.614 -195.281 -174.275 1.00 87.83 859 GLN B O 1
ATOM 10376 N N . MET D 1 567 ? 7.575 -194.421 -173.835 1.00 85.28 860 MET B N 1
ATOM 10377 C CA . MET D 1 567 ? 8.025 -193.024 -173.834 1.00 85.26 860 MET B CA 1
ATOM 10378 C C . MET D 1 567 ? 8.932 -192.709 -172.645 1.00 87.44 860 MET B C 1
ATOM 10379 O O . MET D 1 567 ? 9.976 -192.082 -172.824 1.00 86.05 860 MET B O 1
ATOM 10384 N N . LYS D 1 568 ? 8.527 -193.136 -171.446 1.00 90.08 861 LYS B N 1
ATOM 10385 C CA . LYS D 1 568 ? 9.342 -192.951 -170.234 1.00 92.99 861 LYS B CA 1
ATOM 10386 C C . LYS D 1 568 ? 10.614 -193.811 -170.237 1.00 94.28 861 LYS B C 1
ATOM 10387 O O . LYS D 1 568 ? 11.617 -193.434 -169.625 1.00 92.68 861 LYS B O 1
ATOM 10393 N N . ALA D 1 569 ? 10.566 -194.963 -170.909 1.00 95.67 862 ALA B N 1
ATOM 10394 C CA . ALA D 1 569 ? 11.766 -195.769 -171.151 1.00 96.65 862 ALA B CA 1
ATOM 10395 C C . ALA D 1 569 ? 12.785 -194.993 -171.993 1.00 99.11 862 ALA B C 1
ATOM 10396 O O . ALA D 1 569 ? 13.972 -194.974 -171.664 1.00 101.93 862 ALA B O 1
ATOM 10398 N N . LYS D 1 570 ? 12.311 -194.348 -173.061 1.00 100.77 863 LYS B N 1
ATOM 10399 C CA . LYS D 1 570 ? 13.167 -193.519 -173.928 1.00 101.95 863 LYS B CA 1
ATOM 10400 C C . LYS D 1 570 ? 13.670 -192.232 -173.259 1.00 102.63 863 LYS B C 1
ATOM 10401 O O . LYS D 1 570 ? 14.740 -191.740 -173.617 1.00 103.97 863 LYS B O 1
ATOM 10407 N N . ARG D 1 571 ? 12.906 -191.685 -172.309 1.00 104.09 864 ARG B N 1
ATOM 10408 C CA . ARG D 1 571 ? 13.369 -190.548 -171.495 1.00 105.70 864 ARG B CA 1
ATOM 10409 C C . ARG D 1 571 ? 14.577 -190.942 -170.645 1.00 107.09 864 ARG B C 1
ATOM 10410 O O . ARG D 1 571 ? 15.615 -190.277 -170.678 1.00 109.38 864 ARG B O 1
ATOM 10418 N N . ASP D 1 572 ? 14.423 -192.030 -169.893 1.00 107.05 865 ASP B N 1
ATOM 10419 C CA . ASP D 1 572 ? 15.461 -192.512 -168.969 1.00 106.39 865 ASP B CA 1
ATOM 10420 C C . ASP D 1 572 ? 16.690 -193.083 -169.685 1.00 104.92 865 ASP B C 1
ATOM 10421 O O . ASP D 1 572 ? 17.778 -193.123 -169.107 1.00 102.19 865 ASP B O 1
ATOM 10426 N N . GLN D 1 573 ? 16.509 -193.528 -170.929 1.00 105.06 866 GLN B N 1
ATOM 10427 C CA . GLN D 1 573 ? 17.612 -194.023 -171.757 1.00 105.64 866 GLN B CA 1
ATOM 10428 C C . GLN D 1 573 ? 18.602 -192.916 -172.148 1.00 107.27 866 GLN B C 1
ATOM 10429 O O . GLN D 1 573 ? 19.804 -193.173 -172.248 1.00 109.96 866 GLN B O 1
ATOM 10435 N N . ARG D 1 574 ? 18.096 -191.702 -172.378 1.00 107.86 867 ARG B N 1
ATOM 10436 C CA . ARG D 1 574 ? 18.935 -190.555 -172.760 1.00 108.25 867 ARG B CA 1
ATOM 10437 C C . ARG D 1 574 ? 19.922 -190.159 -171.658 1.00 107.44 867 ARG B C 1
ATOM 10438 O O . ARG D 1 574 ? 21.090 -190.545 -171.685 1.00 108.49 867 ARG B O 1
ATOM 10446 N N . ILE D 1 584 ? 35.440 -182.661 -162.242 1.00 83.32 877 ILE B N 1
ATOM 10447 C CA . ILE D 1 584 ? 34.756 -181.759 -161.325 1.00 83.99 877 ILE B CA 1
ATOM 10448 C C . ILE D 1 584 ? 35.544 -181.521 -160.034 1.00 83.16 877 ILE B C 1
ATOM 10449 O O . ILE D 1 584 ? 36.250 -182.409 -159.556 1.00 84.10 877 ILE B O 1
ATOM 10454 N N . THR D 1 585 ? 35.426 -180.305 -159.500 1.00 81.79 878 THR B N 1
ATOM 10455 C CA . THR D 1 585 ? 35.918 -179.957 -158.161 1.00 79.23 878 THR B CA 1
ATOM 10456 C C . THR D 1 585 ? 34.729 -179.766 -157.218 1.00 76.98 878 THR B C 1
ATOM 10457 O O . THR D 1 585 ? 33.584 -179.641 -157.663 1.00 71.90 878 THR B O 1
ATOM 10461 N N . PHE D 1 586 ? 35.017 -179.761 -155.918 1.00 76.20 879 PHE B N 1
ATOM 10462 C CA . PHE D 1 586 ? 34.012 -179.530 -154.881 1.00 77.05 879 PHE B CA 1
ATOM 10463 C C . PHE D 1 586 ? 34.368 -178.298 -154.051 1.00 75.26 879 PHE B C 1
ATOM 10464 O O . PHE D 1 586 ? 35.374 -178.290 -153.333 1.00 71.38 879 PHE B O 1
ATOM 10472 N N . LEU D 1 587 ? 33.541 -177.259 -154.177 1.00 74.11 880 LEU B N 1
ATOM 10473 C CA . LEU D 1 587 ? 33.618 -176.062 -153.342 1.00 71.30 880 LEU B CA 1
ATOM 10474 C C . LEU D 1 587 ? 32.581 -176.157 -152.216 1.00 67.01 880 LEU B C 1
ATOM 10475 O O . LEU D 1 587 ? 31.484 -176.695 -152.418 1.00 66.22 880 LEU B O 1
ATOM 10480 N N . CYS D 1 588 ? 32.937 -175.632 -151.042 1.00 63.04 881 CYS B N 1
ATOM 10481 C CA . CYS D 1 588 ? 32.004 -175.487 -149.911 1.00 60.84 881 CYS B CA 1
ATOM 10482 C C . CYS D 1 588 ? 30.978 -174.404 -150.260 1.00 57.34 881 CYS B C 1
ATOM 10483 O O . CYS D 1 588 ? 31.344 -173.346 -150.758 1.00 55.51 881 CYS B O 1
ATOM 10486 N N . LYS D 1 589 ? 29.698 -174.684 -150.025 1.00 55.56 882 LYS B N 1
ATOM 10487 C CA . LYS D 1 589 ? 28.616 -173.771 -150.431 1.00 55.97 882 LYS B CA 1
ATOM 10488 C C . LYS D 1 589 ? 28.632 -172.425 -149.691 1.00 54.11 882 LYS B C 1
ATOM 10489 O O . LYS D 1 589 ? 28.269 -171.403 -150.272 1.00 52.37 882 LYS B O 1
ATOM 10495 N N . ASN D 1 590 ? 29.038 -172.441 -148.421 1.00 54.50 883 ASN B N 1
ATOM 10496 C CA . ASN D 1 590 ? 29.067 -171.230 -147.597 1.00 56.89 883 ASN B CA 1
ATOM 10497 C C . ASN D 1 590 ? 30.264 -170.332 -147.906 1.00 58.81 883 ASN B C 1
ATOM 10498 O O . ASN D 1 590 ? 30.082 -169.151 -148.213 1.00 60.82 883 ASN B O 1
ATOM 10503 N N . CYS D 1 591 ? 31.474 -170.891 -147.841 1.00 60.12 884 CYS B N 1
ATOM 10504 C CA . CYS D 1 591 ? 32.713 -170.103 -147.980 1.00 62.85 884 CYS B CA 1
ATOM 10505 C C . CYS D 1 591 ? 33.510 -170.309 -149.282 1.00 65.51 884 CYS B C 1
ATOM 10506 O O . CYS D 1 591 ? 34.507 -169.619 -149.495 1.00 67.84 884 CYS B O 1
ATOM 10509 N N . HIS D 1 592 ? 33.082 -171.238 -150.142 1.00 68.94 885 HIS B N 1
ATOM 10510 C CA . HIS D 1 592 ? 33.698 -171.459 -151.471 1.00 71.04 885 HIS B CA 1
ATOM 10511 C C . HIS D 1 592 ? 35.174 -171.923 -151.477 1.00 68.78 885 HIS B C 1
ATOM 10512 O O . HIS D 1 592 ? 35.861 -171.783 -152.492 1.00 67.35 885 HIS B O 1
ATOM 10519 N N . LYS D 1 593 ? 35.636 -172.516 -150.377 1.00 68.06 886 LYS B N 1
ATOM 10520 C CA . LYS D 1 593 ? 37.011 -173.022 -150.281 1.00 67.93 886 LYS B CA 1
ATOM 10521 C C . LYS D 1 593 ? 37.141 -174.290 -151.118 1.00 67.68 886 LYS B C 1
ATOM 10522 O O . LYS D 1 593 ? 36.201 -175.083 -151.194 1.00 64.86 886 LYS B O 1
ATOM 10528 N N . LEU D 1 594 ? 38.306 -174.472 -151.739 1.00 68.17 887 LEU B N 1
ATOM 10529 C CA . LEU D 1 594 ? 38.601 -175.682 -152.510 1.00 68.66 887 LEU B CA 1
ATOM 10530 C C . LEU D 1 594 ? 38.830 -176.831 -151.538 1.00 68.22 887 LEU B C 1
ATOM 10531 O O . LEU D 1 594 ? 39.553 -176.673 -150.555 1.00 65.68 887 LEU B O 1
ATOM 10536 N N . ILE D 1 595 ? 38.210 -177.976 -151.816 1.00 70.68 888 ILE B N 1
ATOM 10537 C CA . ILE D 1 595 ? 38.190 -179.108 -150.884 1.00 73.07 888 ILE B CA 1
ATOM 10538 C C . ILE D 1 595 ? 38.585 -180.414 -151.586 1.00 77.54 888 ILE B C 1
ATOM 10539 O O . ILE D 1 595 ? 39.624 -180.995 -151.258 1.00 80.28 888 ILE B O 1
ATOM 10544 N N . CYS D 1 596 ? 37.773 -180.859 -152.547 1.00 80.77 889 CYS B N 1
ATOM 10545 C CA . CYS D 1 596 ? 38.025 -182.109 -153.278 1.00 81.35 889 CYS B CA 1
ATOM 10546 C C . CYS D 1 596 ? 38.057 -181.923 -154.791 1.00 81.57 889 CYS B C 1
ATOM 10547 O O . CYS D 1 596 ? 37.441 -181.004 -155.330 1.00 81.87 889 CYS B O 1
ATOM 10550 N N . SER D 1 597 ? 38.804 -182.803 -155.456 1.00 84.07 890 SER B N 1
ATOM 10551 C CA . SER D 1 597 ? 38.655 -183.048 -156.890 1.00 86.67 890 SER B CA 1
ATOM 10552 C C . SER D 1 597 ? 37.737 -184.259 -157.062 1.00 87.03 890 SER B C 1
ATOM 10553 O O . SER D 1 597 ? 37.434 -184.961 -156.092 1.00 86.55 890 SER B O 1
ATOM 10556 N N . GLY D 1 598 ? 37.302 -184.500 -158.296 1.00 88.67 891 GLY B N 1
ATOM 10557 C CA . GLY D 1 598 ? 36.410 -185.620 -158.608 1.00 90.00 891 GLY B CA 1
ATOM 10558 C C . GLY D 1 598 ? 37.056 -186.988 -158.443 1.00 91.50 891 GLY B C 1
ATOM 10559 O O . GLY D 1 598 ? 36.381 -187.957 -158.088 1.00 92.62 891 GLY B O 1
ATOM 10560 N N . GLU D 1 599 ? 38.361 -187.061 -158.710 1.00 94.25 892 GLU B N 1
ATOM 10561 C CA . GLU D 1 599 ? 39.158 -188.286 -158.510 1.00 97.67 892 GLU B CA 1
ATOM 10562 C C . GLU D 1 599 ? 39.227 -188.767 -157.051 1.00 99.50 892 GLU B C 1
ATOM 10563 O O . GLU D 1 599 ? 39.398 -189.963 -156.801 1.00 99.29 892 GLU B O 1
ATOM 10569 N N . ASP D 1 600 ? 39.102 -187.836 -156.104 1.00 101.05 893 ASP B N 1
ATOM 10570 C CA . ASP D 1 600 ? 39.169 -188.153 -154.670 1.00 100.00 893 ASP B CA 1
ATOM 10571 C C . ASP D 1 600 ? 37.942 -188.900 -154.125 1.00 97.05 893 ASP B C 1
ATOM 10572 O O . ASP D 1 600 ? 38.019 -189.476 -153.040 1.00 99.13 893 ASP B O 1
ATOM 10577 N N . ILE D 1 601 ? 36.828 -188.897 -154.862 1.00 92.87 894 ILE B N 1
ATOM 10578 C CA . ILE D 1 601 ? 35.574 -189.490 -154.380 1.00 92.74 894 ILE B CA 1
ATOM 10579 C C . ILE D 1 601 ? 35.490 -190.977 -154.740 1.00 91.67 894 ILE B C 1
ATOM 10580 O O . ILE D 1 601 ? 35.853 -191.375 -155.850 1.00 90.18 894 ILE B O 1
ATOM 10585 N N . GLN D 1 602 ? 35.015 -191.783 -153.786 1.00 90.06 895 GLN B N 1
ATOM 10586 C CA . GLN D 1 602 ? 34.742 -193.212 -153.992 1.00 88.13 895 GLN B CA 1
ATOM 10587 C C . GLN D 1 602 ? 33.468 -193.614 -153.250 1.00 87.10 895 GLN B C 1
ATOM 10588 O O . GLN D 1 602 ? 33.097 -192.977 -152.258 1.00 87.00 895 GLN B O 1
ATOM 10594 N N . VAL D 1 603 ? 32.814 -194.674 -153.728 1.00 85.04 896 VAL B N 1
ATOM 10595 C CA . VAL D 1 603 ? 31.496 -195.083 -153.227 1.00 84.37 896 VAL B CA 1
ATOM 10596 C C . VAL D 1 603 ? 31.572 -196.401 -152.452 1.00 85.32 896 VAL B C 1
ATOM 10597 O O . VAL D 1 603 ? 32.390 -197.264 -152.768 1.00 87.02 896 VAL B O 1
ATOM 10601 N N . ILE D 1 604 ? 30.713 -196.536 -151.439 1.00 85.94 897 ILE B N 1
ATOM 10602 C CA . ILE D 1 604 ? 30.645 -197.726 -150.583 1.00 85.99 897 ILE B CA 1
ATOM 10603 C C . ILE D 1 604 ? 29.279 -198.398 -150.759 1.00 88.84 897 ILE B C 1
ATOM 10604 O O . ILE D 1 604 ? 28.256 -197.844 -150.354 1.00 89.49 897 ILE B O 1
ATOM 10609 N N . GLU D 1 605 ? 29.288 -199.593 -151.355 1.00 92.58 898 GLU B N 1
ATOM 10610 C CA . GLU D 1 605 ? 28.074 -200.354 -151.698 1.00 94.64 898 GLU B CA 1
ATOM 10611 C C . GLU D 1 605 ? 27.166 -199.601 -152.683 1.00 95.39 898 GLU B C 1
ATOM 10612 O O . GLU D 1 605 ? 25.939 -199.737 -152.639 1.00 94.09 898 GLU B O 1
ATOM 10618 N N . ASN D 1 606 ? 27.796 -198.837 -153.581 1.00 98.06 899 ASN B N 1
ATOM 10619 C CA . ASN D 1 606 ? 27.116 -197.939 -154.526 1.00 100.51 899 ASN B CA 1
ATOM 10620 C C . ASN D 1 606 ? 25.912 -197.171 -153.934 1.00 103.39 899 ASN B C 1
ATOM 10621 O O . ASN D 1 606 ? 24.813 -197.173 -154.501 1.00 103.82 899 ASN B O 1
ATOM 10626 N N . MET D 1 607 ? 26.136 -196.541 -152.777 1.00 104.84 900 MET B N 1
ATOM 10627 C CA . MET D 1 607 ? 25.145 -195.642 -152.160 1.00 106.27 900 MET B CA 1
ATOM 10628 C C . MET D 1 607 ? 25.746 -194.482 -151.346 1.00 105.26 900 MET B C 1
ATOM 10629 O O . MET D 1 607 ? 25.352 -193.330 -151.554 1.00 107.99 900 MET B O 1
ATOM 10634 N N . HIS D 1 608 ? 26.686 -194.774 -150.442 1.00 102.77 901 HIS B N 1
ATOM 10635 C CA . HIS D 1 608 ? 27.323 -193.752 -149.601 1.00 100.49 901 HIS B CA 1
ATOM 10636 C C . HIS D 1 608 ? 28.654 -193.334 -150.218 1.00 98.06 901 HIS B C 1
ATOM 10637 O O . HIS D 1 608 ? 29.543 -194.166 -150.405 1.00 98.56 901 HIS B O 1
ATOM 10644 N N . HIS D 1 609 ? 28.781 -192.042 -150.519 1.00 94.24 902 HIS B N 1
ATOM 10645 C CA . HIS D 1 609 ? 29.970 -191.488 -151.170 1.00 90.90 902 HIS B CA 1
ATOM 10646 C C . HIS D 1 609 ? 30.949 -190.978 -150.115 1.00 89.30 902 HIS B C 1
ATOM 10647 O O . HIS D 1 609 ? 30.536 -190.398 -149.107 1.00 89.82 902 HIS B O 1
ATOM 10654 N N . VAL D 1 610 ? 32.242 -191.197 -150.360 1.00 86.53 903 VAL B N 1
ATOM 10655 C CA . VAL D 1 610 ? 33.300 -190.938 -149.376 1.00 84.32 903 VAL B CA 1
ATOM 10656 C C . VAL D 1 610 ? 34.513 -190.283 -150.044 1.00 84.97 903 VAL B C 1
ATOM 10657 O O . VAL D 1 610 ? 34.812 -190.567 -151.204 1.00 86.64 903 VAL B O 1
ATOM 10661 N N . SER D 1 611 ? 35.197 -189.408 -149.300 1.00 86.16 904 SER B N 1
ATOM 10662 C CA . SER D 1 611 ? 36.442 -188.774 -149.753 1.00 86.19 904 SER B CA 1
ATOM 10663 C C . SER D 1 611 ? 37.659 -189.590 -149.320 1.00 88.54 904 SER B C 1
ATOM 10664 O O . SER D 1 611 ? 37.681 -190.153 -148.223 1.00 86.97 904 SER B O 1
ATOM 10667 N N . VAL D 1 612 ? 38.665 -189.630 -150.195 1.00 92.12 905 VAL B N 1
ATOM 10668 C CA . VAL D 1 612 ? 39.873 -190.449 -150.017 1.00 93.94 905 VAL B CA 1
ATOM 10669 C C . VAL D 1 612 ? 41.157 -189.634 -149.772 1.00 96.06 905 VAL B C 1
ATOM 10670 O O . VAL D 1 612 ? 42.116 -190.172 -149.212 1.00 97.52 905 VAL B O 1
ATOM 10674 N N . LYS D 1 613 ? 41.176 -188.355 -150.170 1.00 98.19 906 LYS B N 1
ATOM 10675 C CA . LYS D 1 613 ? 42.394 -187.518 -150.132 1.00 101.42 906 LYS B CA 1
ATOM 10676 C C . LYS D 1 613 ? 43.190 -187.679 -148.830 1.00 102.90 906 LYS B C 1
ATOM 10677 O O . LYS D 1 613 ? 42.613 -187.703 -147.740 1.00 101.46 906 LYS B O 1
ATOM 10683 N N . LYS D 1 614 ? 44.512 -187.790 -148.964 1.00 105.90 907 LYS B N 1
ATOM 10684 C CA . LYS D 1 614 ? 45.392 -188.175 -147.850 1.00 107.97 907 LYS B CA 1
ATOM 10685 C C . LYS D 1 614 ? 45.440 -187.143 -146.718 1.00 108.53 907 LYS B C 1
ATOM 10686 O O . LYS D 1 614 ? 45.521 -187.518 -145.544 1.00 111.07 907 LYS B O 1
ATOM 10692 N N . ASP D 1 615 ? 45.388 -185.858 -147.074 1.00 107.01 908 ASP B N 1
ATOM 10693 C CA . ASP D 1 615 ? 45.365 -184.761 -146.100 1.00 106.17 908 ASP B CA 1
ATOM 10694 C C . ASP D 1 615 ? 43.988 -184.088 -146.078 1.00 101.21 908 ASP B C 1
ATOM 10695 O O . ASP D 1 615 ? 43.880 -182.862 -146.168 1.00 105.36 908 ASP B O 1
ATOM 10700 N N . PHE D 1 616 ? 42.941 -184.903 -145.945 1.00 92.90 909 PHE B N 1
ATOM 10701 C CA . PHE D 1 616 ? 41.555 -184.423 -145.911 1.00 85.83 909 PHE B CA 1
ATOM 10702 C C . PHE D 1 616 ? 41.111 -184.028 -144.499 1.00 82.59 909 PHE B C 1
ATOM 10703 O O . PHE D 1 616 ? 40.276 -183.136 -144.342 1.00 79.92 909 PHE B O 1
ATOM 10711 N N . GLN D 1 617 ? 41.675 -184.686 -143.485 1.00 81.84 910 GLN B N 1
ATOM 10712 C CA . GLN D 1 617 ? 41.354 -184.417 -142.072 1.00 81.30 910 GLN B CA 1
ATOM 10713 C C . GLN D 1 617 ? 41.608 -182.964 -141.632 1.00 80.68 910 GLN B C 1
ATOM 10714 O O . GLN D 1 617 ? 40.902 -182.452 -140.759 1.00 78.56 910 GLN B O 1
ATOM 10720 N N . HIS D 1 618 ? 42.597 -182.308 -142.241 1.00 80.96 911 HIS B N 1
ATOM 10721 C CA . HIS D 1 618 ? 42.947 -180.919 -141.898 1.00 81.31 911 HIS B CA 1
ATOM 10722 C C . HIS D 1 618 ? 41.894 -179.895 -142.334 1.00 79.15 911 HIS B C 1
ATOM 10723 O O . HIS D 1 618 ? 41.844 -178.799 -141.776 1.00 78.92 911 HIS B O 1
ATOM 10730 N N . LEU D 1 619 ? 41.074 -180.241 -143.330 1.00 76.72 912 LEU B N 1
ATOM 10731 C CA . LEU D 1 619 ? 40.043 -179.336 -143.854 1.00 75.70 912 LEU B CA 1
ATOM 10732 C C . LEU D 1 619 ? 38.692 -179.380 -143.116 1.00 73.02 912 LEU B C 1
ATOM 10733 O O . LEU D 1 619 ? 37.783 -178.633 -143.486 1.00 73.27 912 LEU B O 1
ATOM 10738 N N . TYR D 1 620 ? 38.549 -180.222 -142.087 1.00 71.67 913 TYR B N 1
ATOM 10739 C CA . TYR D 1 620 ? 37.283 -180.310 -141.346 1.00 72.06 913 TYR B CA 1
ATOM 10740 C C . TYR D 1 620 ? 37.439 -180.585 -139.847 1.00 71.43 913 TYR B C 1
ATOM 10741 O O . TYR D 1 620 ? 38.506 -180.996 -139.387 1.00 70.60 913 TYR B O 1
ATOM 10750 N N . HIS D 1 621 ? 36.353 -180.338 -139.107 1.00 72.09 914 HIS B N 1
ATOM 10751 C CA . HIS D 1 621 ? 36.241 -180.668 -137.679 1.00 71.66 914 HIS B CA 1
ATOM 10752 C C . HIS D 1 621 ? 35.086 -181.632 -137.423 1.00 73.00 914 HIS B C 1
ATOM 10753 O O . HIS D 1 621 ? 34.152 -181.739 -138.223 1.00 69.36 914 HIS B O 1
ATOM 10760 N N . LYS D 1 622 ? 35.159 -182.306 -136.275 1.00 77.06 915 LYS B N 1
ATOM 10761 C CA . LYS D 1 622 ? 34.144 -183.258 -135.828 1.00 80.15 915 LYS B CA 1
ATOM 10762 C C . LYS D 1 622 ? 33.279 -182.635 -134.730 1.00 81.05 915 LYS B C 1
ATOM 10763 O O . LYS D 1 622 ? 33.800 -181.985 -133.823 1.00 81.87 915 LYS B O 1
ATOM 10769 N N . ARG D 1 623 ? 31.962 -182.826 -134.828 1.00 83.00 916 ARG B N 1
ATOM 10770 C CA . ARG D 1 623 ? 31.006 -182.389 -133.799 1.00 84.09 916 ARG B CA 1
ATOM 10771 C C . ARG D 1 623 ? 29.858 -183.391 -133.689 1.00 84.72 916 ARG B C 1
ATOM 10772 O O . ARG D 1 623 ? 29.427 -183.951 -134.697 1.00 80.05 916 ARG B O 1
ATOM 10780 N N . GLU D 1 624 ? 29.366 -183.609 -132.471 1.00 88.23 917 GLU B N 1
ATOM 10781 C CA . GLU D 1 624 ? 28.144 -184.390 -132.251 1.00 93.13 917 GLU B CA 1
ATOM 10782 C C . GLU D 1 624 ? 26.916 -183.509 -132.499 1.00 94.17 917 GLU B C 1
ATOM 10783 O O . GLU D 1 624 ? 27.049 -182.296 -132.672 1.00 99.39 917 GLU B O 1
ATOM 10789 N N . ASN D 1 625 ? 25.730 -184.118 -132.512 1.00 93.36 918 ASN B N 1
ATOM 10790 C CA . ASN D 1 625 ? 24.466 -183.387 -132.708 1.00 92.04 918 ASN B CA 1
ATOM 10791 C C . ASN D 1 625 ? 23.712 -183.191 -131.395 1.00 90.27 918 ASN B C 1
ATOM 10792 O O . ASN D 1 625 ? 24.225 -182.586 -130.453 1.00 86.95 918 ASN B O 1
ATOM 10797 N N . TYR D 1 635 ? 23.020 -195.237 -141.065 1.00 100.54 928 TYR B N 1
ATOM 10798 C CA . TYR D 1 635 ? 23.621 -193.912 -140.896 1.00 103.25 928 TYR B CA 1
ATOM 10799 C C . TYR D 1 635 ? 24.988 -193.942 -140.181 1.00 102.98 928 TYR B C 1
ATOM 10800 O O . TYR D 1 635 ? 25.743 -192.970 -140.253 1.00 102.20 928 TYR B O 1
ATOM 10809 N N . GLN D 1 636 ? 25.278 -195.043 -139.482 1.00 103.08 929 GLN B N 1
ATOM 10810 C CA . GLN D 1 636 ? 26.638 -195.421 -139.027 1.00 102.92 929 GLN B CA 1
ATOM 10811 C C . GLN D 1 636 ? 27.142 -194.726 -137.745 1.00 103.70 929 GLN B C 1
ATOM 10812 O O . GLN D 1 636 ? 27.500 -195.415 -136.784 1.00 103.89 929 GLN B O 1
ATOM 10818 N N . THR D 1 637 ? 27.192 -193.389 -137.731 1.00 103.65 930 THR B N 1
ATOM 10819 C CA . THR D 1 637 ? 27.635 -192.623 -136.542 1.00 102.49 930 THR B CA 1
ATOM 10820 C C . THR D 1 637 ? 26.785 -191.372 -136.283 1.00 99.66 930 THR B C 1
ATOM 10821 O O . THR D 1 637 ? 25.952 -190.987 -137.110 1.00 99.87 930 THR B O 1
ATOM 10825 N N . ASN D 1 638 ? 27.019 -190.753 -135.122 1.00 95.30 931 ASN B N 1
ATOM 10826 C CA . ASN D 1 638 ? 26.451 -189.447 -134.767 1.00 91.36 931 ASN B CA 1
ATOM 10827 C C . ASN D 1 638 ? 27.581 -188.431 -134.538 1.00 86.81 931 ASN B C 1
ATOM 10828 O O . ASN D 1 638 ? 27.695 -187.814 -133.474 1.00 87.43 931 ASN B O 1
ATOM 10833 N N . VAL D 1 639 ? 28.423 -188.281 -135.557 1.00 81.02 932 VAL B N 1
ATOM 10834 C CA . VAL D 1 639 ? 29.520 -187.315 -135.554 1.00 78.70 932 VAL B CA 1
ATOM 10835 C C . VAL D 1 639 ? 29.492 -186.582 -136.893 1.00 76.16 932 VAL B C 1
ATOM 10836 O O . VAL D 1 639 ? 29.732 -187.186 -137.938 1.00 75.53 932 VAL B O 1
ATOM 10840 N N . GLU D 1 640 ? 29.168 -185.292 -136.853 1.00 71.20 933 GLU B N 1
ATOM 10841 C CA . GLU D 1 640 ? 29.137 -184.457 -138.049 1.00 67.80 933 GLU B CA 1
ATOM 10842 C C . GLU D 1 640 ? 30.533 -184.102 -138.512 1.00 64.41 933 GLU B C 1
ATOM 10843 O O . GLU D 1 640 ? 31.455 -184.006 -137.708 1.00 60.79 933 GLU B O 1
ATOM 10849 N N . ILE D 1 641 ? 30.662 -183.896 -139.818 1.00 62.67 934 ILE B N 1
ATOM 10850 C CA . ILE D 1 641 ? 31.828 -183.265 -140.417 1.00 62.22 934 ILE B CA 1
ATOM 10851 C C . ILE D 1 641 ? 31.412 -181.837 -140.708 1.00 58.97 934 ILE B C 1
ATOM 10852 O O . ILE D 1 641 ? 30.390 -181.621 -141.367 1.00 60.85 934 ILE B O 1
ATOM 10857 N N . ILE D 1 642 ? 32.191 -180.869 -140.228 1.00 54.77 935 ILE B N 1
ATOM 10858 C CA . ILE D 1 642 ? 31.941 -179.457 -140.541 1.00 53.52 935 ILE B CA 1
ATOM 10859 C C . ILE D 1 642 ? 33.202 -178.772 -141.065 1.00 52.88 935 ILE B C 1
ATOM 10860 O O . ILE D 1 642 ? 34.318 -179.158 -140.723 1.00 52.62 935 ILE B O 1
ATOM 10865 N N . CYS D 1 643 ? 32.999 -177.756 -141.901 1.00 53.39 936 CYS B N 1
ATOM 10866 C CA . CYS D 1 643 ? 34.080 -176.975 -142.508 1.00 53.44 936 CYS B CA 1
ATOM 10867 C C . CYS D 1 643 ? 34.927 -176.309 -141.431 1.00 54.49 936 CYS B C 1
ATOM 10868 O O . CYS D 1 643 ? 34.379 -175.755 -140.475 1.00 53.10 936 CYS B O 1
ATOM 10871 N N . LYS D 1 644 ? 36.250 -176.372 -141.571 1.00 55.96 937 LYS B N 1
ATOM 10872 C CA . LYS D 1 644 ? 37.149 -175.732 -140.603 1.00 57.26 937 LYS B CA 1
ATOM 10873 C C . LYS D 1 644 ? 36.996 -174.220 -140.649 1.00 54.98 937 LYS B C 1
ATOM 10874 O O . LYS D 1 644 ? 36.862 -173.580 -139.612 1.00 55.57 937 LYS B O 1
ATOM 10880 N N . ASP D 1 645 ? 37.028 -173.668 -141.858 1.00 55.08 938 ASP B N 1
ATOM 10881 C CA . ASP D 1 645 ? 37.031 -172.216 -142.066 1.00 56.63 938 ASP B CA 1
ATOM 10882 C C . ASP D 1 645 ? 35.700 -171.516 -141.760 1.00 56.31 938 ASP B C 1
ATOM 10883 O O . ASP D 1 645 ? 35.713 -170.334 -141.420 1.00 59.42 938 ASP B O 1
ATOM 10888 N N . CYS D 1 646 ? 34.575 -172.227 -141.885 1.00 54.95 939 CYS B N 1
ATOM 10889 C CA . CYS D 1 646 ? 33.238 -171.619 -141.757 1.00 53.91 939 CYS B CA 1
ATOM 10890 C C . CYS D 1 646 ? 32.157 -172.392 -140.963 1.00 53.03 939 CYS B C 1
ATOM 10891 O O . CYS D 1 646 ? 31.078 -171.844 -140.728 1.00 54.85 939 CYS B O 1
ATOM 10894 N N . GLY D 1 647 ? 32.419 -173.642 -140.579 1.00 49.86 940 GLY B N 1
ATOM 10895 C CA . GLY D 1 647 ? 31.459 -174.450 -139.827 1.00 48.55 940 GLY B CA 1
ATOM 10896 C C . GLY D 1 647 ? 30.257 -175.008 -140.580 1.00 47.69 940 GLY B C 1
ATOM 10897 O O . GLY D 1 647 ? 29.291 -175.443 -139.952 1.00 45.93 940 GLY B O 1
ATOM 10898 N N . GLN D 1 648 ? 30.310 -175.008 -141.913 1.00 48.50 941 GLN B N 1
ATOM 10899 C CA . GLN D 1 648 ? 29.225 -175.540 -142.754 1.00 48.43 941 GLN B CA 1
ATOM 10900 C C . GLN D 1 648 ? 29.217 -177.067 -142.691 1.00 47.86 941 GLN B C 1
ATOM 10901 O O . GLN D 1 648 ? 30.259 -177.697 -142.890 1.00 45.84 941 GLN B O 1
ATOM 10907 N N . VAL D 1 649 ? 28.044 -177.648 -142.426 1.00 48.43 942 VAL B N 1
ATOM 10908 C CA . VAL D 1 649 ? 27.865 -179.107 -142.440 1.00 48.86 942 VAL B CA 1
ATOM 10909 C C . VAL D 1 649 ? 28.263 -179.628 -143.814 1.00 49.82 942 VAL B C 1
ATOM 10910 O O . VAL D 1 649 ? 27.831 -179.075 -144.813 1.00 47.43 942 VAL B O 1
ATOM 10914 N N . TRP D 1 650 ? 29.116 -180.654 -143.844 1.00 51.09 943 TRP B N 1
ATOM 10915 C CA . TRP D 1 650 ? 29.411 -181.412 -145.062 1.00 50.84 943 TRP B CA 1
ATOM 10916 C C . TRP D 1 650 ? 28.800 -182.825 -145.058 1.00 51.61 943 TRP B C 1
ATOM 10917 O O . TRP D 1 650 ? 28.564 -183.386 -146.130 1.00 50.92 943 TRP B O 1
ATOM 10928 N N . GLY D 1 651 ? 28.562 -183.397 -143.874 1.00 51.90 944 GLY B N 1
ATOM 10929 C CA . GLY D 1 651 ? 27.901 -184.701 -143.750 1.00 51.51 944 GLY B CA 1
ATOM 10930 C C . GLY D 1 651 ? 28.136 -185.351 -142.398 1.00 52.19 944 GLY B C 1
ATOM 10931 O O . GLY D 1 651 ? 27.755 -184.786 -141.371 1.00 53.38 944 GLY B O 1
ATOM 10932 N N . ASN D 1 652 ? 28.748 -186.540 -142.396 1.00 52.47 945 ASN B N 1
ATOM 10933 C CA . ASN D 1 652 ? 29.083 -187.252 -141.153 1.00 52.77 945 ASN B CA 1
ATOM 10934 C C . ASN D 1 652 ? 30.191 -188.300 -141.345 1.00 55.48 945 ASN B C 1
ATOM 10935 O O . ASN D 1 652 ? 30.499 -188.684 -142.469 1.00 54.86 945 ASN B O 1
ATOM 10940 N N . MET D 1 653 ? 30.806 -188.730 -140.242 1.00 60.42 946 MET B N 1
ATOM 10941 C CA . MET D 1 653 ? 31.803 -189.814 -140.271 1.00 64.31 946 MET B CA 1
ATOM 10942 C C . MET D 1 653 ? 31.102 -191.171 -140.306 1.00 68.80 946 MET B C 1
ATOM 10943 O O . MET D 1 653 ? 29.936 -191.289 -139.919 1.00 69.28 946 MET B O 1
ATOM 10948 N N . MET D 1 654 ? 31.817 -192.188 -140.781 1.00 72.33 947 MET B N 1
ATOM 10949 C CA . MET D 1 654 ? 31.314 -193.566 -140.776 1.00 75.97 947 MET B CA 1
ATOM 10950 C C . MET D 1 654 ? 32.450 -194.573 -140.629 1.00 77.95 947 MET B C 1
ATOM 10951 O O . MET D 1 654 ? 33.584 -194.306 -141.041 1.00 77.80 947 MET B O 1
ATOM 10956 N N . VAL D 1 655 ? 32.123 -195.727 -140.047 1.00 79.85 948 VAL B N 1
ATOM 10957 C CA . VAL D 1 655 ? 33.071 -196.820 -139.840 1.00 80.77 948 VAL B CA 1
ATOM 10958 C C . VAL D 1 655 ? 32.747 -197.931 -140.839 1.00 81.34 948 VAL B C 1
ATOM 10959 O O . VAL D 1 655 ? 31.650 -198.493 -140.807 1.00 82.20 948 VAL B O 1
ATOM 10963 N N . TYR D 1 656 ? 33.699 -198.230 -141.724 1.00 82.01 949 TYR B N 1
ATOM 10964 C CA . TYR D 1 656 ? 33.549 -199.285 -142.728 1.00 82.50 949 TYR B CA 1
ATOM 10965 C C . TYR D 1 656 ? 34.829 -200.119 -142.793 1.00 84.26 949 TYR B C 1
ATOM 10966 O O . TYR D 1 656 ? 35.896 -199.596 -143.134 1.00 86.76 949 TYR B O 1
ATOM 10975 N N . ARG D 1 657 ? 34.708 -201.407 -142.457 1.00 82.57 950 ARG B N 1
ATOM 10976 C CA . ARG D 1 657 ? 35.844 -202.334 -142.333 1.00 79.65 950 ARG B CA 1
ATOM 10977 C C . ARG D 1 657 ? 36.923 -201.838 -141.352 1.00 76.81 950 ARG B C 1
ATOM 10978 O O . ARG D 1 657 ? 38.117 -202.023 -141.583 1.00 74.77 950 ARG B O 1
ATOM 10986 N N . GLY D 1 658 ? 36.485 -201.236 -140.247 1.00 75.60 951 GLY B N 1
ATOM 10987 C CA . GLY D 1 658 ? 37.390 -200.679 -139.238 1.00 75.37 951 GLY B CA 1
ATOM 10988 C C . GLY D 1 658 ? 38.165 -199.428 -139.638 1.00 74.69 951 GLY B C 1
ATOM 10989 O O . GLY D 1 658 ? 39.185 -199.122 -139.020 1.00 74.90 951 GLY B O 1
ATOM 10990 N N . LEU D 1 659 ? 37.694 -198.715 -140.663 1.00 74.27 952 LEU B N 1
ATOM 10991 C CA . LEU D 1 659 ? 38.301 -197.461 -141.114 1.00 74.63 952 LEU B CA 1
ATOM 10992 C C . LEU D 1 659 ? 37.323 -196.311 -140.890 1.00 72.81 952 LEU B C 1
ATOM 10993 O O . LEU D 1 659 ? 36.188 -196.369 -141.361 1.00 67.99 952 LEU B O 1
ATOM 10998 N N . ASP D 1 660 ? 37.768 -195.271 -140.184 1.00 74.09 953 ASP B N 1
ATOM 10999 C CA . ASP D 1 660 ? 36.984 -194.039 -140.032 1.00 74.43 953 ASP B CA 1
ATOM 11000 C C . ASP D 1 660 ? 37.027 -193.252 -141.341 1.00 72.02 953 ASP B C 1
ATOM 11001 O O . ASP D 1 660 ? 38.090 -192.774 -141.744 1.00 69.22 953 ASP B O 1
ATOM 11006 N N . LEU D 1 661 ? 35.873 -193.137 -142.001 1.00 70.95 954 LEU B N 1
ATOM 11007 C CA . LEU D 1 661 ? 35.770 -192.509 -143.320 1.00 70.38 954 LEU B CA 1
ATOM 11008 C C . LEU D 1 661 ? 34.762 -191.355 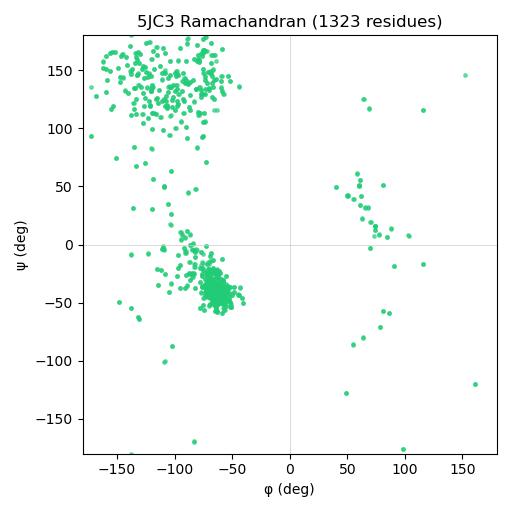-143.307 1.00 67.78 954 LEU B C 1
ATOM 11009 O O . LEU D 1 661 ? 33.742 -191.443 -142.621 1.00 67.85 954 LEU B O 1
ATOM 11014 N N . PRO D 1 662 ? 35.041 -190.272 -144.066 1.00 65.21 955 PRO B N 1
ATOM 11015 C CA . PRO D 1 662 ? 34.112 -189.145 -144.138 1.00 64.58 955 PRO B CA 1
ATOM 11016 C C . PRO D 1 662 ? 33.025 -189.310 -145.208 1.00 63.05 955 PRO B C 1
ATOM 11017 O O . PRO D 1 662 ? 33.338 -189.352 -146.399 1.00 61.01 955 PRO B O 1
ATOM 11021 N N . CYS D 1 663 ? 31.765 -189.400 -144.779 1.00 61.65 956 CYS B N 1
ATOM 11022 C CA . CYS D 1 663 ? 30.619 -189.394 -145.698 1.00 62.54 956 CYS B CA 1
ATOM 11023 C C . CYS D 1 663 ? 30.195 -187.950 -145.972 1.00 60.58 956 CYS B C 1
ATOM 11024 O O . CYS D 1 663 ? 29.815 -187.227 -145.049 1.00 52.86 956 CYS B O 1
ATOM 11027 N N . LEU D 1 664 ? 30.280 -187.549 -147.242 1.00 60.75 957 LEU B N 1
ATOM 11028 C CA . LEU D 1 664 ? 29.925 -186.206 -147.686 1.00 61.96 957 LEU B CA 1
ATOM 11029 C C . LEU D 1 664 ? 28.556 -186.229 -148.351 1.00 61.64 957 LEU B C 1
ATOM 11030 O O . LEU D 1 664 ? 28.354 -186.971 -149.309 1.00 60.91 957 LEU B O 1
ATOM 11035 N N . LYS D 1 665 ? 27.629 -185.409 -147.856 1.00 64.38 958 LYS B N 1
ATOM 11036 C CA . LYS D 1 665 ? 26.324 -185.227 -148.508 1.00 65.02 958 LYS B CA 1
ATOM 11037 C C . LYS D 1 665 ? 26.421 -184.140 -149.585 1.00 63.55 958 LYS B C 1
ATOM 11038 O O . LYS D 1 665 ? 26.915 -183.040 -149.326 1.00 61.53 958 LYS B O 1
ATOM 11044 N N . ILE D 1 666 ? 25.956 -184.479 -150.788 1.00 64.01 959 ILE B N 1
ATOM 11045 C CA . ILE D 1 666 ? 26.034 -183.607 -151.976 1.00 64.86 959 ILE B CA 1
ATOM 11046 C C . ILE D 1 666 ? 25.309 -182.252 -151.830 1.00 64.84 959 ILE B C 1
ATOM 11047 O O . ILE D 1 666 ? 25.717 -181.264 -152.450 1.00 61.86 959 ILE B O 1
ATOM 11052 N N . ARG D 1 667 ? 24.248 -182.213 -151.015 1.00 66.27 960 ARG B N 1
ATOM 11053 C CA . ARG D 1 667 ? 23.500 -180.968 -150.713 1.00 67.53 960 ARG B CA 1
ATOM 11054 C C . ARG D 1 667 ? 24.408 -179.789 -150.333 1.00 64.42 960 ARG B C 1
ATOM 11055 O O . ARG D 1 667 ? 24.153 -178.645 -150.712 1.00 65.07 960 ARG B O 1
ATOM 11063 N N . ASN D 1 668 ? 25.482 -180.093 -149.609 1.00 62.14 961 ASN B N 1
ATOM 11064 C CA . ASN D 1 668 ? 26.330 -179.087 -148.968 1.00 59.44 961 ASN B CA 1
ATOM 11065 C C . ASN D 1 668 ? 27.410 -178.422 -149.841 1.00 57.32 961 ASN B C 1
ATOM 11066 O O . ASN D 1 668 ? 28.083 -177.509 -149.371 1.00 57.05 961 ASN B O 1
ATOM 11071 N N . PHE D 1 669 ? 27.569 -178.859 -151.092 1.00 56.73 962 PHE B N 1
ATOM 11072 C CA . PHE D 1 669 ? 28.665 -178.392 -151.944 1.00 55.87 962 PHE B CA 1
ATOM 11073 C C . PHE D 1 669 ? 28.202 -177.710 -153.226 1.00 57.19 962 PHE B C 1
ATOM 11074 O O . PHE D 1 669 ? 27.183 -178.086 -153.818 1.00 55.33 962 PHE B O 1
ATOM 11082 N N . VAL D 1 670 ? 28.973 -176.700 -153.631 1.00 58.00 963 VAL B N 1
ATOM 11083 C CA . VAL D 1 670 ? 28.908 -176.141 -154.972 1.00 59.78 963 VAL B CA 1
ATOM 11084 C C . VAL D 1 670 ? 29.939 -176.911 -155.792 1.00 62.46 963 VAL B C 1
ATOM 11085 O O . VAL D 1 670 ? 31.113 -176.959 -155.425 1.00 62.54 963 VAL B O 1
ATOM 11089 N N . VAL D 1 671 ? 29.489 -177.517 -156.888 1.00 65.51 964 VAL B N 1
ATOM 11090 C CA . VAL D 1 671 ? 30.333 -178.363 -157.724 1.00 66.73 964 VAL B CA 1
ATOM 11091 C C . VAL D 1 671 ? 30.785 -177.552 -158.931 1.00 70.48 964 VAL B C 1
ATOM 11092 O O . VAL D 1 671 ? 29.960 -177.148 -159.747 1.00 70.52 964 VAL B O 1
ATOM 11096 N N . ALA D 1 672 ? 32.094 -177.321 -159.034 1.00 76.66 965 ALA B N 1
ATOM 11097 C CA . ALA D 1 672 ? 32.682 -176.556 -160.138 1.00 80.19 965 ALA B CA 1
ATOM 11098 C C . ALA D 1 672 ? 33.120 -177.477 -161.277 1.00 84.59 965 ALA B C 1
ATOM 11099 O O . ALA D 1 672 ? 33.534 -178.613 -161.039 1.00 85.28 965 ALA B O 1
ATOM 11101 N N . PHE D 1 673 ? 33.029 -176.965 -162.506 1.00 89.86 966 PHE B N 1
ATOM 11102 C CA . PHE D 1 673 ? 33.442 -177.681 -163.721 1.00 92.57 966 PHE B CA 1
ATOM 11103 C C . PHE D 1 673 ? 34.616 -176.966 -164.396 1.00 97.85 966 PHE B C 1
ATOM 11104 O O . PHE D 1 673 ? 34.962 -175.838 -164.028 1.00 100.03 966 PHE B O 1
ATOM 11112 N N . GLU D 1 674 ? 35.214 -177.625 -165.389 1.00 103.40 967 GLU B N 1
ATOM 11113 C CA . GLU D 1 674 ? 36.391 -177.094 -166.098 1.00 107.28 967 GLU B CA 1
ATOM 11114 C C . GLU D 1 674 ? 36.019 -176.230 -167.310 1.00 107.55 967 GLU B C 1
ATOM 11115 O O . GLU D 1 674 ? 36.724 -175.265 -167.619 1.00 105.65 967 GLU B O 1
ATOM 11121 N N . ASP D 1 675 ? 34.935 -176.591 -168.002 1.00 108.01 968 ASP B N 1
ATOM 11122 C CA . ASP D 1 675 ? 34.436 -175.811 -169.148 1.00 107.43 968 ASP B CA 1
ATOM 11123 C C . ASP D 1 675 ? 33.945 -174.414 -168.749 1.00 108.27 968 ASP B C 1
ATOM 11124 O O . ASP D 1 675 ? 34.650 -173.419 -168.925 1.00 105.87 968 ASP B O 1
ATOM 11129 N N . THR D 1 679 ? 31.195 -172.420 -164.910 1.00 96.81 972 THR B N 1
ATOM 11130 C CA . THR D 1 679 ? 29.994 -173.210 -164.641 1.00 99.11 972 THR B CA 1
ATOM 11131 C C . THR D 1 679 ? 30.050 -173.832 -163.240 1.00 99.08 972 THR B C 1
ATOM 11132 O O . THR D 1 679 ? 30.929 -174.650 -162.958 1.00 101.18 972 THR B O 1
ATOM 11136 N N . LYS D 1 680 ? 29.122 -173.420 -162.372 1.00 95.57 973 LYS B N 1
ATOM 11137 C CA . LYS D 1 680 ? 29.012 -173.943 -161.004 1.00 90.90 973 LYS B CA 1
ATOM 11138 C C . LYS D 1 680 ? 27.547 -174.263 -160.718 1.00 86.42 973 LYS B C 1
ATOM 11139 O O . LYS D 1 680 ? 26.688 -173.390 -160.870 1.00 84.63 973 LYS B O 1
ATOM 11145 N N . GLU D 1 681 ? 27.268 -175.505 -160.314 1.00 83.04 974 GLU B N 1
ATOM 11146 C CA . GLU D 1 681 ? 25.898 -175.957 -160.018 1.00 81.73 974 GLU B CA 1
ATOM 11147 C C . GLU D 1 681 ? 25.837 -176.752 -158.708 1.00 76.80 974 GLU B C 1
ATOM 11148 O O . GLU D 1 681 ? 26.847 -177.305 -158.262 1.00 73.26 974 GLU B O 1
ATOM 11154 N N . ILE D 1 682 ? 24.646 -176.785 -158.103 1.00 73.41 975 ILE B N 1
ATOM 11155 C CA . ILE D 1 682 ? 24.391 -177.477 -156.831 1.00 70.64 975 ILE B CA 1
ATOM 11156 C C . ILE D 1 682 ? 23.337 -178.564 -157.068 1.00 69.03 975 ILE B C 1
ATOM 11157 O O . ILE D 1 682 ? 22.333 -178.326 -157.745 1.00 66.45 975 ILE B O 1
ATOM 11162 N N . PHE D 1 683 ? 23.580 -179.755 -156.521 1.00 69.71 976 PHE B N 1
ATOM 11163 C CA . PHE D 1 683 ? 22.708 -180.919 -156.718 1.00 68.58 976 PHE B CA 1
ATOM 11164 C C . PHE D 1 683 ? 22.203 -181.440 -155.378 1.00 69.32 976 PHE B C 1
ATOM 11165 O O . PHE D 1 683 ? 22.913 -181.372 -154.373 1.00 69.10 976 PHE B O 1
ATOM 11173 N N . LYS D 1 684 ? 20.983 -181.971 -155.377 1.00 73.11 977 LYS B N 1
ATOM 11174 C CA . LYS D 1 684 ? 20.378 -182.568 -154.179 1.00 76.31 977 LYS B CA 1
ATOM 11175 C C . LYS D 1 684 ? 20.715 -184.054 -154.000 1.00 75.19 977 LYS B C 1
ATOM 11176 O O . LYS D 1 684 ? 20.656 -184.569 -152.879 1.00 71.54 977 LYS B O 1
ATOM 11182 N N . LYS D 1 685 ? 21.043 -184.737 -155.102 1.00 75.25 978 LYS B N 1
ATOM 11183 C CA . LYS D 1 685 ? 21.391 -186.162 -155.095 1.00 75.78 978 LYS B CA 1
ATOM 11184 C C . LYS D 1 685 ? 22.659 -186.418 -155.908 1.00 75.41 978 LYS B C 1
ATOM 11185 O O . LYS D 1 685 ? 22.919 -185.734 -156.901 1.00 75.22 978 LYS B O 1
ATOM 11191 N N . TRP D 1 686 ? 23.454 -187.393 -155.465 1.00 75.17 979 TRP B N 1
ATOM 11192 C CA . TRP D 1 686 ? 24.646 -187.834 -156.200 1.00 73.88 979 TRP B CA 1
ATOM 11193 C C . TRP D 1 686 ? 24.304 -188.384 -157.587 1.00 75.21 979 TRP B C 1
ATOM 11194 O O . TRP D 1 686 ? 25.095 -188.245 -158.519 1.00 73.21 979 TRP B O 1
ATOM 11205 N N . GLY D 1 687 ? 23.132 -189.014 -157.708 1.00 78.48 980 GLY B N 1
ATOM 11206 C CA . GLY D 1 687 ? 22.628 -189.522 -158.987 1.00 80.44 980 GLY B CA 1
ATOM 11207 C C . GLY D 1 687 ? 22.332 -188.469 -160.047 1.00 84.11 980 GLY B C 1
ATOM 11208 O O . GLY D 1 687 ? 22.302 -188.792 -161.236 1.00 86.54 980 GLY B O 1
ATOM 11209 N N . GLU D 1 688 ? 22.103 -187.222 -159.625 1.00 87.17 981 GLU B N 1
ATOM 11210 C CA . GLU D 1 688 ? 21.909 -186.096 -160.553 1.00 88.34 981 GLU B CA 1
ATOM 11211 C C . GLU D 1 688 ? 23.185 -185.668 -161.290 1.00 89.41 981 GLU B C 1
ATOM 11212 O O . GLU D 1 688 ? 23.095 -185.108 -162.385 1.00 90.08 981 GLU B O 1
ATOM 11218 N N . LEU D 1 689 ? 24.356 -185.895 -160.689 1.00 90.28 982 LEU B N 1
ATOM 11219 C CA . LEU D 1 689 ? 25.635 -185.651 -161.377 1.00 90.55 982 LEU B CA 1
ATOM 11220 C C . LEU D 1 689 ? 25.766 -186.592 -162.580 1.00 95.63 982 LEU B C 1
ATOM 11221 O O . LEU D 1 689 ? 25.368 -187.757 -162.486 1.00 97.99 982 LEU B O 1
ATOM 11226 N N . PRO D 1 690 ? 26.338 -186.106 -163.705 1.00 100.63 983 PRO B N 1
ATOM 11227 C CA . PRO D 1 690 ? 26.551 -186.961 -164.874 1.00 102.53 983 PRO B CA 1
ATOM 11228 C C . PRO D 1 690 ? 27.911 -187.694 -164.825 1.00 104.61 983 PRO B C 1
ATOM 11229 O O . PRO D 1 690 ? 28.623 -187.757 -165.833 1.00 104.67 983 PRO B O 1
ATOM 11233 N N . ILE D 1 691 ? 28.250 -188.253 -163.659 1.00 106.10 984 ILE B N 1
ATOM 11234 C CA . ILE D 1 691 ? 29.566 -188.849 -163.395 1.00 105.87 984 ILE B CA 1
ATOM 11235 C C . ILE D 1 691 ? 29.377 -190.119 -162.565 1.00 104.90 984 ILE B C 1
ATOM 11236 O O . ILE D 1 691 ? 28.682 -190.100 -161.547 1.00 102.15 984 ILE B O 1
ATOM 11241 N N . ILE D 1 692 ? 30.008 -191.209 -163.003 1.00 106.60 985 ILE B N 1
ATOM 11242 C CA . ILE D 1 692 ? 29.957 -192.502 -162.310 1.00 107.45 985 ILE B CA 1
ATOM 11243 C C . ILE D 1 692 ? 31.242 -192.646 -161.498 1.00 106.41 985 ILE B C 1
ATOM 11244 O O . ILE D 1 692 ? 32.334 -192.429 -162.028 1.00 106.32 985 ILE B O 1
ATOM 11249 N N . PHE D 1 693 ? 31.112 -193.028 -160.227 1.00 105.37 986 PHE B N 1
ATOM 11250 C CA . PHE D 1 693 ? 32.256 -193.099 -159.307 1.00 106.64 986 PHE B CA 1
ATOM 11251 C C . PHE D 1 693 ? 32.717 -194.549 -159.053 1.00 105.99 986 PHE B C 1
ATOM 11252 O O . PHE D 1 693 ? 31.935 -195.484 -159.255 1.00 105.32 986 PHE B O 1
ATOM 11260 N N . PRO D 1 694 ? 33.990 -194.744 -158.618 1.00 103.70 987 PRO B N 1
ATOM 11261 C CA . PRO D 1 694 ? 34.515 -196.100 -158.343 1.00 103.93 987 PRO B CA 1
ATOM 11262 C C . PRO D 1 694 ? 33.902 -196.822 -157.134 1.00 104.12 987 PRO B C 1
ATOM 11263 O O . PRO D 1 694 ? 33.129 -196.231 -156.379 1.00 107.64 987 PRO B O 1
ATOM 11267 N N . ASP D 1 695 ? 34.276 -198.090 -156.956 1.00 101.59 988 ASP B N 1
ATOM 11268 C CA . ASP D 1 695 ? 33.818 -198.902 -155.818 1.00 98.17 988 ASP B CA 1
ATOM 11269 C C . ASP D 1 695 ? 34.564 -198.521 -154.540 1.00 95.85 988 ASP B C 1
ATOM 11270 O O . ASP D 1 695 ? 35.792 -198.574 -154.481 1.00 92.73 988 ASP B O 1
#